Protein 4WJW (pdb70)

Sequence (755 aa):
VDVLLTVGKALLTTQDHHVIEFPTVLLPENVKAGSIIKMQSQNLEEEKKQRNHFKSIQAKILEKYGTHGYQFLNRDIFKSCPRIMERQFGECLHNRTHLIKDLISSGNVGLGPIEIVHMSYLNKHEKEEFGEYFYVTGIEVSGPAMPVEFLEVLKSSKRISKNISNNIILTYCCFNFFSNLDIRIRYDADDTFQTTAIDCNKETTDLTMTEKMWEETFASSVIRAIITNTNPELKPPGLVECPFYVGKDTISSCKKIIELLCRFLPRSLNCGWDSTKSMQATIVNNYLMYSLKSFIAITPSLVDFTIDYLKGLTKKDPIHDIYYKTAMITILDHIETKELDMITILNETLDPLLSLLNDLPPRDADSARLMNCMSDLLNIQTNFLLNRGDYELALGVSNTSTELALDSFESWYNLARCHIKKEEYEKALFAINSMPRRFLTSNYYKKPLNGTREHYDLTAMEFTNLSGTLRNWKEDELKRQIFGRIAMINEKKIGYTKEIWDDIAIKLGPICGPQSVNLINYVSPQEVKNIKNINLIARNTIGKQLGWFSGKIYGLLMEIVNKIGWNGLLNIRTEAFMMCEGWLDDLFLDLYQDLKLSKISLSNKDEKHSGLEWELLGLIMLRTWHWEDAVACLRTSIVARFDPVSCQQLLKIYLQPPKNIQEVTLLDTDTIISLLIKKISYDCRYYNYCQIFNLQLLEKLCNELGTHILRNKILLQPSIGDEIMVMIDAMLAWIADLDHTYYLNLNQDEESLLR

GO terms:
  GO:0005737 cytoplasm (C, IDA)
  GO:0034044 exomer complex (C, IDA)
  GO:0006355 regulation of DNA-templated transcription (P, IDA)
  GO:0006893 Golgi to plasma membrane transport (P, IGI)
  GO:0000747 conjugation with cellular fusion (P, IMP)
  GO:0043332 mating projection tip (C, HDA)
  GO:0005737 cytoplasm (C, HDA)
  GO:0005829 cytosol (C, HDA)
  GO:0030476 ascospore wall assembly (P, IMP)
  GO:0006032 chitin catabolic process (P, IMP)
  GO:0006893 Golgi to plasma membrane transport (P, IMP)
  GO:0000282 cellular bud site selection (P, IMP)
  GO:0031267 small GTPase binding (F, IPI)
  GO:0005515 protein binding (F, IPI)

Foldseek 3Di:
DWFKWFAQALWTAGPVGDIDRHDNPPDDPPADRRGIDIDDPDDPPCPVVVVVVVVVVVVVCCVPPNDD/DLVVVQLLLLQFAWKFWDPAAPPVVVLLLVLLQCCVVVPHCALGDFKKKKKWKAQAVPRDITIIMAGEAQQQLLDCVRVLVSVVSVLVPWDFDPRIDNWMKMKIWFAQLLVSWIKIWIATSVRDIDIWTDRSNVPVDIDDDDSVSSLSSRLSRLLCLQVCLVAQQQDFFLYFRDANQDDPFNVVSLVVNLLSLLVCLLVQQSNAFDCLQWPHDALCTGSSLVSNQLSCLLQVLCLVVSLVSLVVCCVVPVVSNLSSLSSNLSNCQPPPVCPVVNVVSLVVNQVVLVPVPDVDPPDDPVLLRSLLSSLVSLLSVLVVCVLVVNLVVSLVSLVVSCVSPVQTQSSLLSNLVSCVSVVNNLSSVVSVVSGDDHSPDDQQFAACQQVPDDFEADDPVSLVVVCRRVVVDDRVVQRLQGGRRMRLGGPSLFLDFCQQQVHVCSQQPDQGHQQNLACLVRHHVVLNVPDPPVVLVVLPGRVVPCGPSNLSVLVSLLSNCVPVNLVRSVVSVVVNVVCHDDPVVVSSVSSVSLVVLLPDDPDPVDDDHALRSLQSSLVSCVSNVVPLSNLVSLVVSPVVPHTLNSLVVNLVCQLPNDPPDPPDDSDDVLRNLLSLSSNSSSCVSSNNLNCSVSLSSVLVVCVVQNPVRSVVSNVVHPRDDDSSVVSVVVSVVSSVSSPPD/DVVVVVVVVVVVVD

Radius of gyration: 29.44 Å; Cα contacts (8 Å, |Δi|>4): 1123; chains: 3; bounding box: 90×81×77 Å

Organism: Saccharomyces cerevisiae (strain ATCC 204508 / S288c) (NCBI:txid559292)

Solvent-accessible surface area: 34398 Å² total; per-residue (Å²): 117,98,65,63,26,46,29,49,90,50,55,19,38,45,115,99,80,70,85,69,90,64,42,101,93,97,57,68,117,101,66,58,84,66,32,89,61,89,60,51,99,160,87,132,107,99,65,104,78,99,66,72,93,15,97,55,12,4,57,117,1,53,121,128,40,12,74,212,30,13,110,56,5,37,116,10,2,22,75,2,2,0,25,2,4,5,111,138,96,9,45,12,39,132,91,12,34,105,37,0,62,69,20,35,99,83,72,71,18,14,17,3,10,22,1,5,0,3,6,8,6,61,1,108,146,69,193,85,67,14,0,0,14,0,43,0,3,6,8,36,0,44,17,42,56,89,0,12,72,0,0,72,8,7,52,85,29,65,124,34,24,176,46,6,14,110,93,12,46,2,13,1,0,0,0,0,9,18,49,41,10,0,1,38,0,86,4,30,39,98,83,68,96,101,42,35,1,24,19,2,75,143,112,132,43,98,98,110,35,68,144,145,27,23,67,1,0,8,0,0,2,2,0,3,2,0,4,5,12,53,59,65,80,84,22,8,12,4,5,1,3,4,7,8,6,21,19,189,83,5,32,61,26,0,60,106,0,0,44,1,0,0,95,19,0,28,71,0,42,88,0,5,44,34,66,80,87,16,98,105,13,12,1,24,27,0,33,0,3,57,0,0,51,29,0,3,34,0,0,79,40,0,2,85,48,0,17,95,52,0,92,23,23,15,168,170,39,89,144,61,51,28,18,6,30,0,0,2,0,16,0,2,23,142,43,146,96,40,37,84,75,3,0,51,13,0,24,88,6,0,40,63,12,15,55,95,71,71,104,67,122,104,135,74,67,66,22,36,107,39,78,28,0,17,0,12,0,0,8,24,1,0,38,15,0,6,72,118,40,19,69,121,21,0,26,14,2,0,68,26,0,8,99,39,2,115,85,20,11,56,0,27,26,2,14,0,31,0,20,5,76,57,128,46,28,49,106,0,0,115,1,0,66,38,12,37,156,138,96,160,44,31,98,4,32,59,39,1,24,41,61,82,99,151,32,69,67,14,78,86,70,24,30,72,5,0,10,8,6,12,134,80,30,112,96,78,63,0,101,145,30,0,0,0,10,1,1,0,6,9,66,71,91,1,0,35,3,150,73,0,11,87,69,11,0,56,69,0,0,9,32,22,4,55,60,16,46,0,0,17,49,5,3,14,66,109,21,29,155,94,5,190,46,115,60,3,29,50,12,1,51,43,77,54,56,29,44,78,40,21,22,69,0,4,20,1,0,3,19,0,16,86,137,60,31,41,110,13,0,59,94,19,71,70,93,13,112,139,184,116,59,47,73,4,40,78,12,5,112,24,0,86,72,0,30,112,9,3,146,51,107,27,69,126,190,114,99,187,34,41,4,0,20,46,0,0,1,0,23,0,7,25,35,3,69,67,44,114,69,0,8,52,12,0,101,59,0,20,125,82,45,10,0,3,9,0,0,47,45,0,0,100,14,22,22,115,68,17,187,83,31,154,172,53,104,28,5,81,25,85,22,0,0,31,11,0,2,46,26,0,0,9,26,0,8,15,2,20,2,1,4,2,48,4,0,51,0,0,18,54,0,20,128,95,37,32,80,135,86,0,51,61,38,0,77,136,28,136,30,44,28,66,46,0,9,0,4,0,0,4,7,5,2,0,20,45,45,8,116,140,94,159,82,130,45,0,63,108,16,9,117,40,38,107,226

Nearest PDB structures (foldseek):
  4wjw-assembly1_B  TM=1.001E+00  e=8.064E-102  Saccharomyces cerevisiae S288C
  8bbe-assembly1_D  TM=2.425E-01  e=9.825E-04  Homo sapiens
  8ffw-assembly1_D  TM=5.787E-01  e=3.196E-01  Homo sapiens
  8dth-assembly1_A  TM=2.846E-01  e=8.828E-03  Arabidopsis thaliana
  7zub-assembly1_C  TM=1.715E-01  e=1.317E-01  Homo sapiens

Secondary structure (DSSP, 8-state):
-----EE---BEE-TT----B--TTTS-TT--TT-B--------STTHHHHHHHHHHHHHHHHHHT--/-HHHHHHHHHTT--EEEPSSTTHHHHHHHHHHHHHHTTS--TT-PPEEEEEEEEBSSS--EEEEEEEEE----SSSHHHHHHHHHHHHT-B--TTB-S--EEEEEEEETTTTEEEEEEE-TTS-EEEEEEESSSTT-EE---HHHHHHHHHHHHHHHHHHHT-GGGPPTT-EE--TT--SSHHHHHHHHHHHHHHTGGGGGGS---TTT-SS--SSSSHHHHHHHHHHTT-GGGHHHHHHHHHHHHHH-GGGHHHHHHHHHHHHTT-GGGHHHHHHHHHHHHTTGGGTSSS-SS--HHHHHHHHHHHHHHHHHHHHHHHTT-HHHHHHHHHHHHHH-TT-HHHHHHHHHHHHHTT-HHHHHHHHHS-----S--TTB---TTTTS--B---HHHHHHHHHHBTTS-HHHHHHTEEBTEE---SS-TT--HHIIIIITTSS----SGGGGSSTTTS-HHHHHT---HHHHHTT-SSS--HHHHHHHHHHHHHHHHHHHHHHHHHHHHHHHT---SHHHHHHHHHHHHHHHTT----SS-----HHHHHHHHHHHHHTT-HHHHHHHHHHHHHHS--HHHHHHHHHHHHS--TTSSS--SS-HHHHHHHHHHHHHHHHHTTB---HHHHHHHHHHHHHH-HHHHHHHHHH-TT--HHHHHHHHHHHHHHHHHS--/-HHHHHHHHHHHT-

Structure (mmCIF, N/CA/C/O backbone):
data_4WJW
#
_entry.id   4WJW
#
_cell.length_a   218.613
_cell.length_b   218.613
_cell.length_c   137.848
_cell.angle_alpha   90.00
_cell.angle_beta   90.00
_cell.angle_gamma   120.00
#
_symmetry.space_group_name_H-M   'P 63 2 2'
#
loop_
_entity.id
_entity.type
_entity.pdbx_description
1 polymer 'Chitin biosynthesis protein CHS5'
2 polymer 'Chitin biosynthesis protein CHS6'
3 polymer 'CHITIN SYNTHASE 3'
4 water water
#
loop_
_atom_site.group_PDB
_atom_site.id
_atom_site.type_symbol
_atom_site.label_atom_id
_atom_site.label_alt_id
_atom_site.label_comp_id
_atom_site.label_asym_id
_atom_site.label_entity_id
_atom_site.label_seq_id
_atom_site.pdbx_PDB_ins_code
_atom_site.Cartn_x
_atom_site.Cartn_y
_atom_site.Cartn_z
_atom_site.occupancy
_atom_site.B_iso_or_equiv
_atom_site.auth_seq_id
_atom_site.auth_comp_id
_atom_site.auth_asym_id
_atom_site.auth_atom_id
_atom_site.pdbx_PDB_model_num
ATOM 1 N N . VAL A 1 4 ? -115.999 103.963 29.286 1.00 128.95 4 VAL A N 1
ATOM 2 C CA . VAL A 1 4 ? -117.081 104.532 30.083 1.00 130.75 4 VAL A CA 1
ATOM 3 C C . VAL A 1 4 ? -116.542 105.210 31.339 1.00 140.62 4 VAL A C 1
ATOM 4 O O . VAL A 1 4 ? -115.372 105.588 31.399 1.00 149.01 4 VAL A O 1
ATOM 6 N N . ASP A 1 5 ? -117.403 105.362 32.340 1.00 138.96 5 ASP A N 1
ATOM 7 C CA . ASP A 1 5 ? -117.022 106.010 33.591 1.00 135.71 5 ASP A CA 1
ATOM 8 C C . ASP A 1 5 ? -117.927 105.570 34.736 1.00 134.72 5 ASP A C 1
ATOM 9 O O . ASP A 1 5 ? -118.847 106.290 35.124 1.00 141.85 5 ASP A O 1
ATOM 11 N N . VAL A 1 6 ? -117.660 104.386 35.278 1.00 128.20 6 VAL A N 1
ATOM 12 C CA . VAL A 1 6 ? -118.481 103.840 36.351 1.00 127.65 6 VAL A CA 1
ATOM 13 C C . VAL A 1 6 ? -117.801 103.968 37.710 1.00 137.50 6 VAL A C 1
ATOM 14 O O . VAL A 1 6 ? -116.800 104.670 37.858 1.00 148.87 6 VAL A O 1
ATOM 16 N N . LEU A 1 7 ? -118.367 103.285 38.698 1.00 130.17 7 LEU A N 1
ATOM 17 C CA . LEU A 1 7 ? -117.810 103.224 40.043 1.00 125.40 7 LEU A CA 1
ATOM 18 C C . LEU A 1 7 ? -118.415 102.026 40.762 1.00 128.54 7 LEU A C 1
ATOM 19 O O . LEU A 1 7 ? -119.518 102.108 41.304 1.00 132.65 7 LEU A O 1
ATOM 21 N N . LEU A 1 8 ? -117.693 100.911 40.757 1.00 126.52 8 LEU A N 1
ATOM 22 C CA . LEU A 1 8 ? -118.239 99.646 41.234 1.00 123.04 8 LEU A CA 1
ATOM 23 C C . LEU A 1 8 ? -117.767 99.290 42.641 1.00 130.56 8 LEU A C 1
ATOM 24 O O . LEU A 1 8 ? -116.637 98.838 42.832 1.00 136.91 8 LEU A O 1
ATOM 26 N N . THR A 1 9 ? -118.643 99.492 43.622 1.00 129.01 9 THR A N 1
ATOM 27 C CA . THR A 1 9 ? -118.358 99.107 44.999 1.00 121.91 9 THR A CA 1
ATOM 28 C C . THR A 1 9 ? -118.286 97.590 45.107 1.00 127.47 9 THR A C 1
ATOM 29 O O . THR A 1 9 ? -119.002 96.876 44.405 1.00 135.01 9 THR A O 1
ATOM 31 N N . VAL A 1 10 ? -117.424 97.098 45.988 1.00 124.15 10 VAL A N 1
ATOM 32 C CA . VAL A 1 10 ? -117.176 95.666 46.070 1.00 122.85 10 VAL A CA 1
ATOM 33 C C . VAL A 1 10 ? -117.800 95.025 47.303 1.00 135.24 10 VAL A C 1
ATOM 34 O O . VAL A 1 10 ? -118.142 95.699 48.273 1.00 137.79 10 VAL A O 1
ATOM 36 N N . GLY A 1 11 ? -117.970 93.711 47.229 1.00 142.50 11 GLY A N 1
ATOM 37 C CA . GLY A 1 11 ? -118.205 92.877 48.397 1.00 141.65 11 GLY A CA 1
ATOM 38 C C . GLY A 1 11 ? -117.106 91.826 48.378 1.00 152.15 11 GLY A C 1
ATOM 39 O O . GLY A 1 11 ? -116.455 91.562 49.390 1.00 154.59 11 GLY A O 1
ATOM 40 N N . LYS A 1 12 ? -116.911 91.248 47.194 1.00 153.51 12 LYS A N 1
ATOM 41 C CA . LYS A 1 12 ? -115.742 90.432 46.871 1.00 149.19 12 LYS A CA 1
ATOM 42 C C . LYS A 1 12 ? -115.493 89.296 47.858 1.00 147.77 12 LYS A C 1
ATOM 43 O O . LYS A 1 12 ? -114.569 88.502 47.676 1.00 144.41 12 LYS A O 1
ATOM 45 N N . ALA A 1 18 ? -115.607 88.501 44.245 1.00 130.73 18 ALA A N 1
ATOM 46 C CA . ALA A 1 18 ? -115.444 88.955 42.870 1.00 126.45 18 ALA A CA 1
ATOM 47 C C . ALA A 1 18 ? -116.566 89.907 42.461 1.00 134.23 18 ALA A C 1
ATOM 48 O O . ALA A 1 18 ? -116.430 90.664 41.500 1.00 133.47 18 ALA A O 1
ATOM 50 N N . LEU A 1 19 ? -117.669 89.869 43.204 1.00 135.59 19 LEU A N 1
ATOM 51 C CA . LEU A 1 19 ? -118.859 90.642 42.860 1.00 128.90 19 LEU A CA 1
ATOM 52 C C . LEU A 1 19 ? -118.692 92.136 43.126 1.00 133.85 19 LEU A C 1
ATOM 53 O O . LEU A 1 19 ? -118.375 92.550 44.242 1.00 129.97 19 LEU A O 1
ATOM 55 N N . LEU A 1 20 ? -118.913 92.938 42.089 1.00 132.95 20 LEU A N 1
ATOM 56 C CA . LEU A 1 20 ? -118.904 94.391 42.217 1.00 128.20 20 LEU A CA 1
ATOM 57 C C . LEU A 1 20 ? -120.336 94.917 42.196 1.00 120.43 20 LEU A C 1
ATOM 58 O O . LEU A 1 20 ? -121.263 94.186 41.850 1.00 126.27 20 LEU A O 1
ATOM 60 N N . THR A 1 21 ? -120.520 96.182 42.565 1.00 111.80 21 THR A N 1
ATOM 61 C CA . THR A 1 21 ? -121.860 96.757 42.634 1.00 107.96 21 THR A CA 1
ATOM 62 C C . THR A 1 21 ? -121.872 98.248 42.307 1.00 109.52 21 THR A C 1
ATOM 63 O O . THR A 1 21 ? -121.027 99.007 42.783 1.00 104.97 21 THR A O 1
ATOM 65 N N . THR A 1 22 ? -122.842 98.658 41.496 1.00 108.74 22 THR A N 1
ATOM 66 C CA . THR A 1 22 ? -123.010 100.063 41.139 1.00 105.01 22 THR A CA 1
ATOM 67 C C . THR A 1 22 ? -123.789 100.805 42.219 1.00 114.88 22 THR A C 1
ATOM 68 O O . THR A 1 22 ? -124.252 100.200 43.188 1.00 111.61 22 THR A O 1
ATOM 70 N N . GLN A 1 23 ? -123.927 102.117 42.052 1.00 119.92 23 GLN A N 1
ATOM 71 C CA . GLN A 1 23 ? -124.711 102.926 42.978 1.00 118.75 23 GLN A CA 1
ATOM 72 C C . GLN A 1 23 ? -126.181 102.527 42.905 1.00 129.74 23 GLN A C 1
ATOM 73 O O . GLN A 1 23 ? -126.872 102.469 43.923 1.00 124.72 23 GLN A O 1
ATOM 75 N N . ASP A 1 24 ? -126.646 102.244 41.691 1.00 131.41 24 ASP A N 1
ATOM 76 C CA . ASP A 1 24 ? -128.015 101.791 41.468 1.00 115.55 24 ASP A CA 1
ATOM 77 C C . ASP A 1 24 ? -128.117 100.275 41.629 1.00 118.97 24 ASP A C 1
ATOM 78 O O . ASP A 1 24 ? -129.116 99.666 41.243 1.00 116.85 24 ASP A O 1
ATOM 80 N N . HIS A 1 25 ? -127.060 99.683 42.179 1.00 120.00 25 HIS A N 1
ATOM 81 C CA . HIS A 1 25 ? -127.037 98.281 42.598 1.00 111.88 25 HIS A CA 1
ATOM 82 C C . HIS A 1 25 ? -127.154 97.268 41.456 1.00 107.06 25 HIS A C 1
ATOM 83 O O . HIS A 1 25 ? -127.763 96.211 41.620 1.00 103.61 25 HIS A O 1
ATOM 85 N N . HIS A 1 26 ? -126.567 97.584 40.305 1.00 113.02 26 HIS A N 1
ATOM 86 C CA . HIS A 1 26 ? -126.362 96.579 39.268 1.00 105.37 26 HIS A CA 1
ATOM 87 C C . HIS A 1 26 ? -125.055 95.854 39.575 1.00 111.02 26 HIS A C 1
ATOM 88 O O . HIS A 1 26 ? -124.050 96.492 39.883 1.00 119.15 26 HIS A O 1
ATOM 90 N N . VAL A 1 27 ? -125.067 94.526 39.504 1.00 108.86 27 VAL A N 1
ATOM 91 C CA . VAL A 1 27 ? -123.937 93.740 39.995 1.00 105.50 27 VAL A CA 1
ATOM 92 C C . VAL A 1 27 ? -123.152 93.026 38.895 1.00 117.47 27 VAL A C 1
ATOM 93 O O . VAL A 1 27 ? -123.604 92.020 38.347 1.00 122.68 27 VAL A O 1
ATOM 95 N N . ILE A 1 28 ? -121.968 93.549 38.587 1.00 121.45 28 ILE A N 1
ATOM 96 C CA . ILE A 1 28 ? -121.048 92.888 37.668 1.00 113.89 28 ILE A CA 1
ATOM 97 C C . ILE A 1 28 ? -120.038 92.060 38.456 1.00 119.08 28 ILE A C 1
ATOM 98 O O . ILE A 1 28 ? -119.508 92.516 39.468 1.00 126.14 28 ILE A O 1
ATOM 100 N N . GLU A 1 29 ? -119.780 90.840 37.994 1.00 120.38 29 GLU A N 1
ATOM 101 C CA . GLU A 1 29 ? -118.873 89.933 38.691 1.00 124.78 29 GLU A CA 1
ATOM 102 C C . GLU A 1 29 ? -117.553 89.786 37.940 1.00 139.14 29 GLU A C 1
ATOM 103 O O . GLU A 1 29 ? -117.497 89.150 36.888 1.00 143.25 29 GLU A O 1
ATOM 105 N N . PHE A 1 30 ? -116.490 90.369 38.488 1.00 142.02 30 PHE A N 1
ATOM 106 C CA . PHE A 1 30 ? -115.202 90.392 37.802 1.00 138.10 30 PHE A CA 1
ATOM 107 C C . PHE A 1 30 ? -114.073 89.791 38.632 1.00 136.53 30 PHE A C 1
ATOM 108 O O . PHE A 1 30 ? -113.999 90.004 39.842 1.00 132.28 30 PHE A O 1
ATOM 110 N N . PRO A 1 31 ? -113.211 89.031 37.958 1.00 134.68 31 PRO A N 1
ATOM 111 C CA . PRO A 1 31 ? -111.930 88.581 38.504 1.00 130.38 31 PRO A CA 1
ATOM 112 C C . PRO A 1 31 ? -112.034 87.872 39.856 1.00 141.85 31 PRO A C 1
ATOM 113 O O . PRO A 1 31 ? -111.974 88.512 40.908 1.00 144.49 31 PRO A O 1
ATOM 115 N N . THR A 1 32 ? -112.167 86.548 39.817 1.00 141.11 32 THR A N 1
ATOM 116 C CA . THR A 1 32 ? -112.281 85.735 41.026 1.00 127.49 32 THR A CA 1
ATOM 117 C C . THR A 1 32 ? -111.096 85.951 41.965 1.00 129.05 32 THR A C 1
ATOM 118 O O . THR A 1 32 ? -111.252 85.964 43.186 1.00 130.03 32 THR A O 1
ATOM 120 N N . VAL A 1 33 ? -109.915 86.118 41.381 1.00 131.69 33 VAL A N 1
ATOM 121 C CA . VAL A 1 33 ? -108.708 86.413 42.143 1.00 137.23 33 VAL A CA 1
ATOM 122 C C . VAL A 1 33 ? -107.720 87.181 41.273 1.00 147.65 33 VAL A C 1
ATOM 123 O O . VAL A 1 33 ? -106.592 87.456 41.685 1.00 153.49 33 VAL A O 1
ATOM 125 N N . LEU A 1 34 ? -108.154 87.518 40.062 1.00 143.82 34 LEU A N 1
ATOM 126 C CA . LEU A 1 34 ? -107.361 88.349 39.167 1.00 134.22 34 LEU A CA 1
ATOM 127 C C . LEU A 1 34 ? -107.453 89.804 39.610 1.00 145.56 34 LEU A C 1
ATOM 128 O O . LEU A 1 34 ? -106.661 90.647 39.187 1.00 153.07 34 LEU A O 1
ATOM 130 N N . LEU A 1 35 ? -108.432 90.089 40.466 1.00 143.75 35 LEU A N 1
ATOM 131 C CA . LEU A 1 35 ? -108.567 91.407 41.068 1.00 137.58 35 LEU A CA 1
ATOM 132 C C . LEU A 1 35 ? -107.411 91.623 42.034 1.00 145.71 35 LEU A C 1
ATOM 133 O O . LEU A 1 35 ? -106.939 90.678 42.667 1.00 151.25 35 LEU A O 1
ATOM 135 N N . PRO A 1 36 ? -106.959 92.867 42.145 1.00 144.79 36 PRO A N 1
ATOM 136 C CA . PRO A 1 36 ? -105.722 93.175 42.858 1.00 141.25 36 PRO A CA 1
ATOM 137 C C . PRO A 1 36 ? -105.792 92.905 44.358 1.00 140.49 36 PRO A C 1
ATOM 138 O O . PRO A 1 36 ? -106.866 92.693 44.923 1.00 132.88 36 PRO A O 1
ATOM 140 N N . GLU A 1 37 ? -104.622 92.911 44.991 1.00 144.82 37 GLU A N 1
ATOM 141 C CA . GLU A 1 37 ? -104.524 92.868 46.442 1.00 145.79 37 GLU A CA 1
ATOM 142 C C . GLU A 1 37 ? -104.568 94.294 46.980 1.00 153.37 37 GLU A C 1
ATOM 143 O O . GLU A 1 37 ? -104.367 94.534 48.171 1.00 147.88 37 GLU A O 1
ATOM 145 N N . ASN A 1 38 ? -104.825 95.235 46.075 1.00 160.69 38 ASN A N 1
ATOM 146 C CA . ASN A 1 38 ? -104.994 96.639 46.425 1.00 159.53 38 ASN A CA 1
ATOM 147 C C . ASN A 1 38 ? -106.468 97.021 46.338 1.00 161.63 38 ASN A C 1
ATOM 148 O O . ASN A 1 38 ? -106.813 98.185 46.132 1.00 165.26 38 ASN A O 1
ATOM 150 N N . VAL A 1 39 ? -107.330 96.019 46.480 1.00 153.55 39 VAL A N 1
ATOM 151 C CA . VAL A 1 39 ? -108.772 96.223 46.515 1.00 140.29 39 VAL A CA 1
ATOM 152 C C . VAL A 1 39 ? -109.353 95.427 47.677 1.00 137.57 39 VAL A C 1
ATOM 153 O O . VAL A 1 39 ? -108.864 94.343 47.994 1.00 142.20 39 VAL A O 1
ATOM 155 N N . LYS A 1 40 ? -110.391 95.959 48.311 1.00 129.92 40 LYS A N 1
ATOM 156 C CA . LYS A 1 40 ? -110.890 95.365 49.546 1.00 128.89 40 LYS A CA 1
ATOM 157 C C . LYS A 1 40 ? -112.378 95.037 49.505 1.00 130.69 40 LYS A C 1
ATOM 158 O O . LYS A 1 40 ? -113.107 95.489 48.621 1.00 124.55 40 LYS A O 1
ATOM 160 N N . ALA A 1 41 ? -112.815 94.234 50.471 1.00 133.61 41 ALA A N 1
ATOM 161 C CA . ALA A 1 41 ? -114.235 94.017 50.700 1.00 124.52 41 ALA A CA 1
ATOM 162 C C . ALA A 1 41 ? -114.848 95.344 51.121 1.00 123.42 41 ALA A C 1
ATOM 163 O O . ALA A 1 41 ? -114.388 95.967 52.079 1.00 121.92 41 ALA A O 1
ATOM 165 N N . GLY A 1 42 ? -115.876 95.768 50.391 1.00 122.81 42 GLY A N 1
ATOM 166 C CA . GLY A 1 42 ? -116.463 97.099 50.534 1.00 125.06 42 GLY A CA 1
ATOM 167 C C . GLY A 1 42 ? -115.431 98.187 50.250 1.00 121.56 42 GLY A C 1
ATOM 168 O O . GLY A 1 42 ? -115.274 99.131 51.024 1.00 120.46 42 GLY A O 1
ATOM 169 N N . SER A 1 43 ? -114.720 98.034 49.138 1.00 126.88 43 SER A N 1
ATOM 170 C CA . SER A 1 43 ? -113.895 99.102 48.592 1.00 131.14 43 SER A CA 1
ATOM 171 C C . SER A 1 43 ? -114.535 99.575 47.294 1.00 135.55 43 SER A C 1
ATOM 172 O O . SER A 1 43 ? -115.288 98.833 46.665 1.00 138.28 43 SER A O 1
ATOM 174 N N . ILE A 1 44 ? -114.250 100.809 46.896 1.00 137.59 44 ILE A N 1
ATOM 175 C CA . ILE A 1 44 ? -114.829 101.355 45.675 1.00 136.43 44 ILE A CA 1
ATOM 176 C C . ILE A 1 44 ? -113.770 101.480 44.588 1.00 140.95 44 ILE A C 1
ATOM 177 O O . ILE A 1 44 ? -112.666 101.938 44.850 1.00 146.09 44 ILE A O 1
ATOM 179 N N . ILE A 1 45 ? -114.101 101.056 43.373 1.00 133.17 45 ILE A N 1
ATOM 180 C CA . ILE A 1 45 ? -113.180 101.192 42.250 1.00 123.14 45 ILE A CA 1
ATOM 181 C C . ILE A 1 45 ? -113.630 102.324 41.333 1.00 137.97 45 ILE A C 1
ATOM 182 O O . ILE A 1 45 ? -114.568 103.054 41.652 1.00 140.15 45 ILE A O 1
ATOM 184 N N . LYS A 1 46 ? -112.957 102.468 40.197 1.00 145.27 46 LYS A N 1
ATOM 185 C CA . LYS A 1 46 ? -113.312 103.491 39.220 1.00 140.87 46 LYS A CA 1
ATOM 186 C C . LYS A 1 46 ? -113.022 103.001 37.806 1.00 138.04 46 LYS A C 1
ATOM 187 O O . LYS A 1 46 ? -112.080 103.461 37.160 1.00 144.19 46 LYS A O 1
ATOM 189 N N . MET A 1 47 ? -113.842 102.067 37.333 1.00 131.03 47 MET A N 1
ATOM 190 C CA . MET A 1 47 ? -113.634 101.440 36.032 1.00 127.77 47 MET A CA 1
ATOM 191 C C . MET A 1 47 ? -113.904 102.401 34.878 1.00 136.63 47 MET A C 1
ATOM 192 O O . MET A 1 47 ? -114.381 103.518 35.081 1.00 139.15 47 MET A O 1
ATOM 194 N N . GLN A 1 48 ? -113.593 101.954 33.664 1.00 136.45 48 GLN A N 1
ATOM 195 C CA . GLN A 1 48 ? -113.808 102.755 32.465 1.00 128.09 48 GLN A CA 1
ATOM 196 C C . GLN A 1 48 ? -113.916 101.869 31.227 1.00 119.49 48 GLN A C 1
ATOM 197 O O . GLN A 1 48 ? -115.010 101.616 30.724 1.00 111.23 48 GLN A O 1
ATOM 199 N N . SER A 1 50 ? -109.551 102.970 31.530 1.00 130.50 50 SER A N 1
ATOM 200 C CA . SER A 1 50 ? -109.645 101.688 30.840 1.00 135.20 50 SER A CA 1
ATOM 201 C C . SER A 1 50 ? -110.003 101.863 29.366 1.00 139.76 50 SER A C 1
ATOM 202 O O . SER A 1 50 ? -110.899 102.634 29.032 1.00 136.36 50 SER A O 1
ATOM 205 N N . GLN A 1 51 ? -109.287 101.140 28.504 1.00 146.51 51 GLN A N 1
ATOM 206 C CA . GLN A 1 51 ? -109.527 101.089 27.055 1.00 147.91 51 GLN A CA 1
ATOM 207 C C . GLN A 1 51 ? -109.876 102.427 26.396 1.00 150.99 51 GLN A C 1
ATOM 208 O O . GLN A 1 51 ? -111.002 102.634 25.927 1.00 151.81 51 GLN A O 1
ATOM 214 N N . ASN A 1 52 ? -108.890 103.321 26.360 1.00 152.31 52 ASN A N 1
ATOM 215 C CA . ASN A 1 52 ? -108.971 104.569 25.603 1.00 153.85 52 ASN A CA 1
ATOM 216 C C . ASN A 1 52 ? -108.621 104.260 24.156 1.00 148.44 52 ASN A C 1
ATOM 217 O O . ASN A 1 52 ? -107.490 103.943 23.833 1.00 148.91 52 ASN A O 1
ATOM 222 N N . LEU A 1 53 ? -109.608 104.336 23.278 1.00 146.82 53 LEU A N 1
ATOM 223 C CA . LEU A 1 53 ? -109.348 104.064 21.870 1.00 145.33 53 LEU A CA 1
ATOM 224 C C . LEU A 1 53 ? -109.396 105.362 21.067 1.00 139.98 53 LEU A C 1
ATOM 225 O O . LEU A 1 53 ? -109.771 105.376 19.895 1.00 129.54 53 LEU A O 1
ATOM 230 N N . GLU A 1 54 ? -109.017 106.450 21.729 1.00 145.75 54 GLU A N 1
ATOM 231 C CA . GLU A 1 54 ? -108.784 107.721 21.067 1.00 148.72 54 GLU A CA 1
ATOM 232 C C . GLU A 1 54 ? -107.291 107.872 20.768 1.00 149.21 54 GLU A C 1
ATOM 233 O O . GLU A 1 54 ? -106.944 108.406 19.721 1.00 153.95 54 GLU A O 1
ATOM 239 N N . GLU A 1 55 ? -106.417 107.393 21.657 1.00 146.68 55 GLU A N 1
ATOM 240 C CA . GLU A 1 55 ? -104.990 107.593 21.459 1.00 139.16 55 GLU A CA 1
ATOM 241 C C . GLU A 1 55 ? -104.375 106.572 20.500 1.00 131.56 55 GLU A C 1
ATOM 242 O O . GLU A 1 55 ? -103.186 106.206 20.602 1.00 137.79 55 GLU A O 1
ATOM 248 N N . GLU A 1 56 ? -105.206 106.069 19.597 1.00 123.25 56 GLU A N 1
ATOM 249 C CA . GLU A 1 56 ? -104.751 105.149 18.562 1.00 125.54 56 GLU A CA 1
ATOM 250 C C . GLU A 1 56 ? -104.343 105.897 17.302 1.00 128.69 56 GLU A C 1
ATOM 251 O O . GLU A 1 56 ? -103.602 105.362 16.478 1.00 130.61 56 GLU A O 1
ATOM 257 N N . LYS A 1 57 ? -104.799 107.145 17.188 1.00 124.15 57 LYS A N 1
ATOM 258 C CA . LYS A 1 57 ? -104.512 107.967 16.018 1.00 126.90 57 LYS A CA 1
ATOM 259 C C . LYS A 1 57 ? -103.276 108.852 16.272 1.00 133.86 57 LYS A C 1
ATOM 260 O O . LYS A 1 57 ? -102.714 109.384 15.320 1.00 144.02 57 LYS A O 1
ATOM 266 N N . LYS A 1 58 ? -102.820 108.994 17.524 1.00 130.40 58 LYS A N 1
ATOM 267 C CA . LYS A 1 58 ? -101.602 109.798 17.774 1.00 124.70 58 LYS A CA 1
ATOM 268 C C . LYS A 1 58 ? -100.449 109.076 17.101 1.00 114.07 58 LYS A C 1
ATOM 269 O O . LYS A 1 58 ? -99.635 109.659 16.382 1.00 127.80 58 LYS A O 1
ATOM 275 N N . GLN A 1 59 ? -100.413 107.773 17.331 1.00 105.14 59 GLN A N 1
ATOM 276 C CA . GLN A 1 59 ? -99.310 106.939 16.900 1.00 106.98 59 GLN A CA 1
ATOM 277 C C . GLN A 1 59 ? -99.469 106.576 15.435 1.00 95.11 59 GLN A C 1
ATOM 278 O O . GLN A 1 59 ? -98.494 106.276 14.763 1.00 100.16 59 GLN A O 1
ATOM 284 N N . ARG A 1 60 ? -100.701 106.629 14.936 1.00 94.01 60 ARG A N 1
ATOM 285 C CA . ARG A 1 60 ? -100.909 106.571 13.493 1.00 104.52 60 ARG A CA 1
ATOM 286 C C . ARG A 1 60 ? -100.313 107.823 12.848 1.00 110.80 60 ARG A C 1
ATOM 287 O O . ARG A 1 60 ? -99.643 107.729 11.818 1.00 114.44 60 ARG A O 1
ATOM 295 N N . ASN A 1 61 ? -100.550 108.984 13.461 1.00 102.80 61 ASN A N 1
ATOM 296 C CA . ASN A 1 61 ? -99.946 110.231 13.000 1.00 98.19 61 ASN A CA 1
ATOM 297 C C . ASN A 1 61 ? -98.437 110.174 13.141 1.00 89.53 61 ASN A C 1
ATOM 298 O O . ASN A 1 61 ? -97.696 110.631 12.269 1.00 91.75 61 ASN A O 1
ATOM 303 N N . HIS A 1 62 ? -97.990 109.649 14.275 1.00 86.14 62 HIS A N 1
ATOM 304 C CA . HIS A 1 62 ? -96.572 109.566 14.542 1.00 95.83 62 HIS A CA 1
ATOM 305 C C . HIS A 1 62 ? -95.943 108.624 13.530 1.00 97.91 62 HIS A C 1
ATOM 306 O O . HIS A 1 62 ? -94.853 108.878 13.023 1.00 95.81 62 HIS A O 1
ATOM 313 N N . PHE A 1 63 ? -96.660 107.549 13.224 1.00 98.88 63 PHE A N 1
ATOM 314 C CA . PHE A 1 63 ? -96.195 106.565 12.261 1.00 84.21 63 PHE A CA 1
ATOM 315 C C . PHE A 1 63 ? -96.099 107.167 10.864 1.00 83.56 63 PHE A C 1
ATOM 316 O O . PHE A 1 63 ? -95.081 107.020 10.193 1.00 87.42 63 PHE A O 1
ATOM 324 N N . LYS A 1 64 ? -97.160 107.843 10.429 1.00 81.70 64 LYS A N 1
ATOM 325 C CA . LYS A 1 64 ? -97.175 108.470 9.110 1.00 87.87 64 LYS A CA 1
ATOM 326 C C . LYS A 1 64 ? -96.129 109.576 8.997 1.00 95.33 64 LYS A C 1
ATOM 327 O O . LYS A 1 64 ? -95.539 109.775 7.934 1.00 101.19 64 LYS A O 1
ATOM 333 N N . SER A 1 65 ? -95.905 110.292 10.095 1.00 95.85 65 SER A N 1
ATOM 334 C CA . SER A 1 65 ? -94.938 111.385 10.112 1.00 93.11 65 SER A CA 1
ATOM 335 C C . SER A 1 65 ? -93.517 110.874 9.911 1.00 89.49 65 SER A C 1
ATOM 336 O O . SER A 1 65 ? -92.764 111.420 9.104 1.00 96.35 65 SER A O 1
ATOM 339 N N . ILE A 1 66 ? -93.158 109.828 10.649 1.00 74.30 66 ILE A N 1
ATOM 340 C CA . ILE A 1 66 ? -91.831 109.232 10.542 1.00 74.98 66 ILE A CA 1
ATOM 341 C C . ILE A 1 66 ? -91.607 108.649 9.147 1.00 76.10 66 ILE A C 1
ATOM 342 O O . ILE A 1 66 ? -90.524 108.782 8.579 1.00 74.25 66 ILE A O 1
ATOM 347 N N . GLN A 1 67 ? -92.638 108.017 8.595 1.00 73.73 67 GLN A N 1
ATOM 348 C CA . GLN A 1 67 ? -92.569 107.489 7.237 1.00 75.23 67 GLN A CA 1
ATOM 349 C C . GLN A 1 67 ? -92.389 108.613 6.223 1.00 68.97 67 GLN A C 1
ATOM 350 O O . GLN A 1 67 ? -91.715 108.445 5.207 1.00 75.20 67 GLN A O 1
ATOM 356 N N . ALA A 1 68 ? -92.991 109.762 6.509 1.00 77.28 68 ALA A N 1
ATOM 357 C CA . ALA A 1 68 ? -92.892 110.916 5.625 1.00 77.88 68 ALA A CA 1
ATOM 358 C C . ALA A 1 68 ? -91.491 111.522 5.662 1.00 78.60 68 ALA A C 1
ATOM 359 O O . ALA A 1 68 ? -90.981 111.993 4.645 1.00 82.60 68 ALA A O 1
ATOM 361 N N . LYS A 1 69 ? -90.871 111.504 6.837 1.00 78.54 69 LYS A N 1
ATOM 362 C CA . LYS A 1 69 ? -89.531 112.056 6.994 1.00 73.79 69 LYS A CA 1
ATOM 363 C C . LYS A 1 69 ? -88.502 111.190 6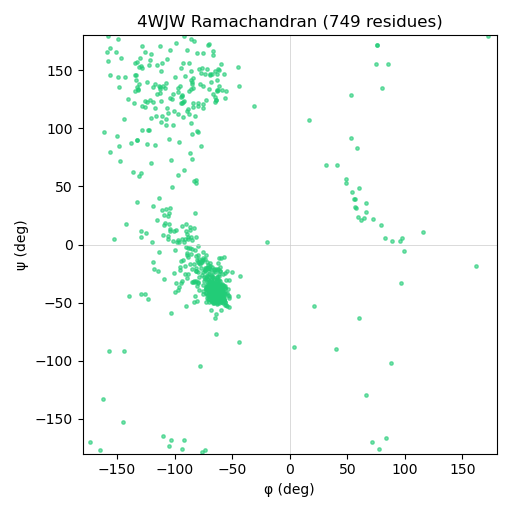.274 1.00 78.95 69 LYS A C 1
ATOM 364 O O . LYS A 1 69 ? -87.542 111.703 5.699 1.00 90.39 69 LYS A O 1
ATOM 370 N N . ILE A 1 70 ? -88.713 109.878 6.304 1.00 73.92 70 ILE A N 1
ATOM 371 C CA . ILE A 1 70 ? -87.820 108.940 5.631 1.00 67.07 70 ILE A CA 1
ATOM 372 C C . ILE A 1 70 ? -87.921 109.091 4.118 1.00 64.93 70 ILE A C 1
ATOM 373 O O . ILE A 1 70 ? -86.909 109.129 3.419 1.00 70.30 70 ILE A O 1
ATOM 378 N N . LEU A 1 71 ? -89.152 109.183 3.624 1.00 68.15 71 LEU A N 1
ATOM 379 C CA . LEU A 1 71 ? -89.400 109.352 2.197 1.00 70.95 71 LEU A CA 1
ATOM 380 C C . LEU A 1 71 ? -88.797 110.655 1.685 1.00 75.20 71 LEU A C 1
ATOM 381 O O . LEU A 1 71 ? -88.194 110.693 0.614 1.00 82.12 71 LEU A O 1
ATOM 386 N N . GLU A 1 72 ? -88.964 111.719 2.462 1.00 79.10 72 GLU A N 1
ATOM 387 C CA . GLU A 1 72 ? -88.430 113.029 2.107 1.00 90.59 72 GLU A CA 1
ATOM 388 C C . GLU A 1 72 ? -86.907 113.018 2.017 1.00 86.14 72 GLU A C 1
ATOM 389 O O . GLU A 1 72 ? -86.322 113.626 1.121 1.00 89.58 72 GLU A O 1
ATOM 395 N N . LYS A 1 73 ? -86.273 112.303 2.940 1.00 77.17 73 LYS A N 1
ATOM 396 C CA . LYS A 1 73 ? -84.826 112.367 3.104 1.00 71.55 73 LYS A CA 1
ATOM 397 C C . LYS A 1 73 ? -84.065 111.352 2.248 1.00 87.86 73 LYS A C 1
ATOM 398 O O . LYS A 1 73 ? -82.924 111.600 1.857 1.00 97.26 73 LYS A O 1
ATOM 404 N N . TYR A 1 74 ? -84.691 110.217 1.951 1.00 80.22 74 TYR A N 1
ATOM 405 C CA . TYR A 1 74 ? -83.998 109.145 1.240 1.00 70.06 74 TYR A CA 1
ATOM 406 C C . TYR A 1 74 ? -84.757 108.629 0.020 1.00 75.11 74 TYR A C 1
ATOM 407 O O . TYR A 1 74 ? -84.396 107.594 -0.540 1.00 74.41 74 TYR A O 1
ATOM 416 N N . GLY A 1 75 ? -85.799 109.342 -0.395 1.00 89.84 75 GLY A N 1
ATOM 417 C CA . GLY A 1 75 ? -86.646 108.862 -1.474 1.00 97.30 75 GLY A CA 1
ATOM 418 C C . GLY A 1 75 ? -86.851 109.806 -2.644 1.00 104.06 75 GLY A C 1
ATOM 419 O O . GLY A 1 75 ? -86.828 109.377 -3.798 1.00 106.27 75 GLY A O 1
ATOM 420 N N . THR A 1 76 ? -87.058 111.088 -2.355 1.00 121.24 76 THR A N 1
ATOM 421 C CA . THR A 1 76 ? -87.380 112.061 -3.397 1.00 137.07 76 THR A CA 1
ATOM 422 C C . THR A 1 76 ? -86.236 113.044 -3.654 1.00 138.37 76 THR A C 1
ATOM 423 O O . THR A 1 76 ? -85.097 112.805 -3.251 1.00 134.24 76 THR A O 1
ATOM 427 N N . HIS A 1 77 ? -86.546 114.143 -4.337 1.00 146.49 77 HIS A N 1
ATOM 428 C CA . HIS A 1 77 ? -85.543 115.143 -4.687 1.00 149.47 77 HIS A CA 1
ATOM 429 C C . HIS A 1 77 ? -85.821 116.482 -4.012 1.00 149.92 77 HIS A C 1
ATOM 430 O O . HIS A 1 77 ? -85.262 117.511 -4.398 1.00 149.48 77 HIS A O 1
ATOM 437 N N . GLY B 2 31 ? -70.341 72.417 -24.590 1.00 84.53 31 GLY B N 1
ATOM 438 C CA . GLY B 2 31 ? -69.843 73.309 -23.558 1.00 62.27 31 GLY B CA 1
ATOM 439 C C . GLY B 2 31 ? -70.430 73.000 -22.193 1.00 67.52 31 GLY B C 1
ATOM 440 O O . GLY B 2 31 ? -69.827 72.272 -21.404 1.00 73.06 31 GLY B O 1
ATOM 441 N N . TYR B 2 32 ? -71.608 73.548 -21.904 1.00 56.88 32 TYR B N 1
ATOM 442 C CA . TYR B 2 32 ? -72.261 73.277 -20.629 1.00 59.38 32 TYR B CA 1
ATOM 443 C C . TYR B 2 32 ? -72.780 71.843 -20.583 1.00 60.46 32 TYR B C 1
ATOM 444 O O . TYR B 2 32 ? -72.804 71.219 -19.522 1.00 70.63 32 TYR B O 1
ATOM 453 N N . GLN B 2 33 ? -73.192 71.322 -21.735 1.00 60.04 33 GLN B N 1
ATOM 454 C CA . GLN B 2 33 ? -73.664 69.943 -21.819 1.00 67.23 33 GLN B CA 1
ATOM 455 C C . GLN B 2 33 ? -72.517 68.960 -21.610 1.00 62.43 33 GLN B C 1
ATOM 456 O O . GLN B 2 33 ? -72.691 67.918 -20.978 1.00 57.75 33 GLN B O 1
ATOM 462 N N . PHE B 2 34 ? -71.348 69.296 -22.150 1.00 54.61 34 PHE B N 1
ATOM 463 C CA . PHE B 2 34 ? -70.138 68.517 -21.910 1.00 53.78 34 PHE B CA 1
ATOM 464 C C . PHE B 2 34 ? -69.857 68.456 -20.412 1.00 55.76 34 PHE B C 1
ATOM 465 O O . PHE B 2 34 ? -69.601 67.385 -19.860 1.00 60.90 34 PHE B O 1
ATOM 473 N N . LEU B 2 35 ? -69.914 69.615 -19.763 1.00 46.75 35 LEU B N 1
ATOM 474 C CA . LEU B 2 35 ? -69.677 69.711 -18.326 1.00 52.65 35 LEU B CA 1
ATOM 475 C C . LEU B 2 35 ? -70.703 68.913 -17.520 1.00 49.60 35 LEU B C 1
ATOM 476 O O . LEU B 2 35 ? -70.339 68.182 -16.598 1.00 54.55 35 LEU B O 1
ATOM 481 N N . ASN B 2 36 ? -71.980 69.047 -17.870 1.00 44.52 36 ASN B N 1
ATOM 482 C CA . ASN B 2 36 ? -73.043 68.342 -17.155 1.00 44.98 36 ASN B CA 1
ATOM 483 C C . ASN B 2 36 ? -72.901 66.827 -17.239 1.00 51.79 36 ASN B C 1
ATOM 484 O O . ASN B 2 36 ? -73.047 66.127 -16.235 1.00 47.18 36 ASN B O 1
ATOM 489 N N . ARG B 2 37 ? -72.615 66.323 -18.436 1.00 48.71 37 ARG B N 1
ATOM 490 C CA . ARG B 2 37 ? -72.442 64.888 -18.629 1.00 49.95 37 ARG B CA 1
ATOM 491 C C . ARG B 2 37 ? -71.236 64.376 -17.849 1.00 50.12 37 ARG B C 1
ATOM 492 O O . ARG B 2 37 ? -71.277 63.286 -17.281 1.00 55.81 37 ARG B O 1
ATOM 500 N N . ASP B 2 38 ? -70.171 65.170 -17.809 1.00 43.21 38 ASP B N 1
ATOM 501 C CA . ASP B 2 38 ? -68.988 64.810 -17.035 1.00 41.38 38 ASP B CA 1
ATOM 502 C C . ASP B 2 38 ? -69.302 64.743 -15.542 1.00 49.72 38 ASP B C 1
ATOM 503 O O . ASP B 2 38 ? -68.810 63.863 -14.834 1.00 50.36 38 ASP B O 1
ATOM 508 N N . ILE B 2 39 ? -70.125 65.672 -15.068 1.00 48.35 39 ILE B N 1
ATOM 509 C CA . ILE B 2 39 ? -70.560 65.659 -13.677 1.00 46.97 39 ILE B CA 1
ATOM 510 C C . ILE B 2 39 ? -71.417 64.420 -13.401 1.00 45.51 39 ILE B C 1
ATOM 511 O O . ILE B 2 39 ? -71.264 63.764 -12.369 1.00 39.56 39 ILE B O 1
ATOM 516 N N . PHE B 2 40 ? -72.299 64.088 -14.340 1.00 47.63 40 PHE B N 1
ATOM 517 C CA . PHE B 2 40 ? -73.169 62.919 -14.198 1.00 48.03 40 PHE B CA 1
ATOM 518 C C . PHE B 2 40 ? -72.375 61.612 -14.145 1.00 49.87 40 PHE B C 1
ATOM 519 O O . PHE B 2 40 ? -72.810 60.642 -13.526 1.00 53.87 40 PHE B O 1
ATOM 527 N N . LYS B 2 41 ? -71.216 61.588 -14.796 1.00 48.87 41 LYS B N 1
ATOM 528 C CA . LYS B 2 41 ? -70.386 60.385 -14.839 1.00 42.15 41 LYS B CA 1
ATOM 529 C C . LYS B 2 41 ? -69.420 60.300 -13.660 1.00 39.56 41 LYS B C 1
ATOM 530 O O . LYS B 2 41 ? -68.698 59.315 -13.515 1.00 45.54 41 LYS B O 1
ATOM 536 N N . SER B 2 42 ? -69.412 61.328 -12.817 1.00 33.96 42 SER B N 1
ATOM 537 C CA . SER B 2 42 ? -68.440 61.406 -11.732 1.00 39.45 42 SER B CA 1
ATOM 538 C C . SER B 2 42 ? -69.081 61.332 -10.349 1.00 35.24 42 SER B C 1
ATOM 539 O O . SER B 2 42 ? -68.487 61.756 -9.360 1.00 48.24 42 SER B O 1
ATOM 542 N N . CYS B 2 43 ? -70.293 60.796 -10.283 1.00 35.69 43 CYS B N 1
ATOM 543 C CA . CYS B 2 43 ? -71.012 60.687 -9.019 1.00 41.19 43 CYS B CA 1
ATOM 544 C C . CYS B 2 43 ? -70.478 59.535 -8.174 1.00 37.96 43 CYS B C 1
ATOM 545 O O . CYS B 2 43 ? -70.038 58.519 -8.711 1.00 51.37 43 CYS B O 1
ATOM 548 N N . PRO B 2 44 ? -70.517 59.691 -6.841 1.00 37.77 44 PRO B N 1
ATOM 549 C CA . PRO B 2 44 ? -70.076 58.644 -5.914 1.00 38.22 44 PRO B CA 1
ATOM 550 C C . PRO B 2 44 ? -71.066 57.482 -5.832 1.00 40.01 44 PRO B C 1
ATOM 551 O O . PRO B 2 44 ? -72.061 57.468 -6.556 1.00 38.32 44 PRO B O 1
ATOM 555 N N . ARG B 2 45 ? -70.784 56.514 -4.965 1.00 45.30 45 ARG B N 1
ATOM 556 C CA . ARG B 2 45 ? -71.681 55.381 -4.753 1.00 40.21 45 ARG B CA 1
ATOM 557 C C . ARG B 2 45 ? -71.732 55.009 -3.275 1.00 49.93 45 ARG B C 1
ATOM 558 O O . ARG B 2 45 ? -70.699 54.766 -2.651 1.00 46.02 45 ARG B O 1
ATOM 566 N N . ILE B 2 46 ? -72.937 54.980 -2.716 1.00 41.71 46 ILE B N 1
ATOM 567 C CA . ILE B 2 46 ? -73.144 54.461 -1.370 1.00 45.97 46 ILE B CA 1
ATOM 568 C C . ILE B 2 46 ? -73.706 53.048 -1.463 1.00 45.30 46 ILE B C 1
ATOM 569 O O . ILE B 2 46 ? -74.673 52.811 -2.182 1.00 44.18 46 ILE B O 1
ATOM 574 N N . MET B 2 47 ? -73.099 52.107 -0.748 1.00 42.13 47 MET B N 1
ATOM 575 C CA . MET B 2 47 ? -73.598 50.734 -0.743 1.00 46.33 47 MET B CA 1
ATOM 576 C C . MET B 2 47 ? -74.725 50.559 0.269 1.00 40.30 47 MET B C 1
ATOM 577 O O . MET B 2 47 ? -74.527 50.758 1.468 1.00 56.13 47 MET B O 1
ATOM 582 N N . GLU B 2 48 ? -75.908 50.199 -0.219 1.00 54.33 48 GLU B N 1
ATOM 583 C CA . GLU B 2 48 ? -77.007 49.820 0.664 1.00 44.51 48 GLU B CA 1
ATOM 584 C C . GLU B 2 48 ? -76.626 48.582 1.463 1.00 45.51 48 GLU B C 1
ATOM 585 O O . GLU B 2 48 ? -76.112 47.614 0.901 1.00 49.60 48 GLU B O 1
ATOM 591 N N . ARG B 2 49 ? -76.873 48.613 2.769 1.00 52.09 49 ARG B N 1
ATOM 592 C CA . ARG B 2 49 ? -76.646 47.440 3.604 1.00 63.97 49 ARG B CA 1
ATOM 593 C C . ARG B 2 49 ? -77.594 46.332 3.183 1.00 72.37 49 ARG B C 1
ATOM 594 O O . ARG B 2 49 ? -77.172 45.272 2.722 1.00 78.47 49 ARG B O 1
ATOM 602 N N . GLN B 2 50 ? -78.885 46.596 3.344 1.00 68.20 50 GLN B N 1
ATOM 603 C CA . GLN B 2 50 ? -79.920 45.669 2.919 1.00 57.03 50 GLN B CA 1
ATOM 604 C C . GLN B 2 50 ? -80.793 46.334 1.864 1.00 58.12 50 GLN B C 1
ATOM 605 O O . GLN B 2 50 ? -81.184 47.491 2.010 1.00 66.25 50 GLN B O 1
ATOM 611 N N . PHE B 2 51 ? -81.087 45.594 0.799 1.00 58.83 51 PHE B N 1
ATOM 612 C CA . PHE B 2 51 ? -81.679 46.167 -0.404 1.00 60.33 51 PHE B CA 1
ATOM 613 C C . PHE B 2 51 ? -82.990 46.910 -0.156 1.00 73.89 51 PHE B C 1
ATOM 614 O O . PHE B 2 51 ? -83.929 46.368 0.425 1.00 53.21 51 PHE B O 1
ATOM 622 N N . GLY B 2 52 ? -83.038 48.163 -0.599 1.00 85.94 52 GLY B N 1
ATOM 623 C CA . GLY B 2 52 ? -84.248 48.957 -0.516 1.00 94.85 52 GLY B CA 1
ATOM 624 C C . GLY B 2 52 ? -84.413 49.737 0.774 1.00 93.99 52 GLY B C 1
ATOM 625 O O . GLY B 2 52 ? -85.431 50.402 0.968 1.00 92.87 52 GLY B O 1
ATOM 626 N N . GLU B 2 53 ? -83.423 49.658 1.659 1.00 86.00 53 GLU B N 1
ATOM 627 C CA . GLU B 2 53 ? -83.465 50.400 2.917 1.00 75.66 53 GLU B CA 1
ATOM 628 C C . GLU B 2 53 ? -83.500 51.899 2.640 1.00 68.02 53 GLU B C 1
ATOM 629 O O . GLU B 2 53 ? -84.133 52.671 3.358 1.00 67.14 53 GLU B O 1
ATOM 635 N N . CYS B 2 54 ? -82.820 52.288 1.571 1.00 48.92 54 CYS B N 1
ATOM 636 C CA . CYS B 2 54 ? -82.701 53.671 1.151 1.00 46.68 54 CYS B CA 1
ATOM 637 C C . CYS B 2 54 ? -84.058 54.304 0.819 1.00 45.13 54 CYS B C 1
ATOM 638 O O . CYS B 2 54 ? -84.336 55.439 1.202 1.00 60.45 54 CYS B O 1
ATOM 641 N N . LEU B 2 55 ? -84.911 53.557 0.127 1.00 59.85 55 LEU B N 1
ATOM 642 C CA . LEU B 2 55 ? -86.231 54.055 -0.258 1.00 66.63 55 LEU B CA 1
ATOM 643 C C . LEU B 2 55 ? -87.229 53.965 0.896 1.00 68.14 55 LEU B C 1
ATOM 644 O O . LEU B 2 55 ? -88.116 54.810 1.027 1.00 59.15 55 LEU B O 1
ATOM 649 N N . HIS B 2 56 ? -87.080 52.942 1.731 1.00 54.75 56 HIS B N 1
ATOM 650 C CA . HIS B 2 56 ? -87.969 52.761 2.873 1.00 56.53 56 HIS B CA 1
ATOM 651 C C . HIS B 2 56 ? -87.689 53.788 3.970 1.00 54.63 56 HIS B C 1
ATOM 652 O O . HIS B 2 56 ? -88.615 54.291 4.605 1.00 59.25 56 HIS B O 1
ATOM 659 N N . ASN B 2 57 ? -86.414 54.099 4.188 1.00 46.63 57 ASN B N 1
ATOM 660 C CA . ASN B 2 57 ? -86.036 55.134 5.146 1.00 62.95 57 ASN B CA 1
ATOM 661 C C . ASN B 2 57 ? -86.502 56.515 4.694 1.00 54.93 57 ASN B C 1
ATOM 662 O O . ASN B 2 57 ? -86.911 57.341 5.510 1.00 56.70 57 ASN B O 1
ATOM 667 N N . ARG B 2 58 ? -86.434 56.756 3.390 1.00 44.06 58 ARG B N 1
ATOM 668 C CA . ARG B 2 58 ? -86.892 58.013 2.813 1.00 49.15 58 ARG B CA 1
ATOM 669 C C . ARG B 2 58 ? -88.389 58.194 3.027 1.00 53.86 58 ARG B C 1
ATOM 670 O O . ARG B 2 58 ? -88.842 59.257 3.454 1.00 56.57 58 ARG B O 1
ATOM 678 N N . THR B 2 59 ? -89.150 57.145 2.731 1.00 53.05 59 THR B N 1
ATOM 679 C CA . THR B 2 59 ? -90.600 57.173 2.883 1.00 54.10 59 THR B CA 1
ATOM 680 C C . THR B 2 59 ? -90.995 57.367 4.345 1.00 60.20 59 THR B C 1
ATOM 681 O O . THR B 2 59 ? -91.941 58.092 4.652 1.00 60.56 59 THR B O 1
ATOM 685 N N . HIS B 2 60 ? -90.256 56.724 5.244 1.00 54.53 60 HIS B N 1
ATOM 686 C CA . HIS B 2 60 ? -90.542 56.815 6.669 1.00 61.36 60 HIS B CA 1
ATOM 687 C C . HIS B 2 60 ? -90.186 58.199 7.204 1.00 60.52 60 HIS B C 1
ATOM 688 O O . HIS B 2 60 ? -90.887 58.742 8.059 1.00 58.76 60 HIS B O 1
ATOM 695 N N . LEU B 2 61 ? -89.094 58.761 6.696 1.00 57.57 61 LEU B N 1
ATOM 696 C CA . LEU B 2 61 ? -88.674 60.109 7.067 1.00 54.16 61 LEU B CA 1
ATOM 697 C C . LEU B 2 61 ? -89.742 61.123 6.681 1.00 60.46 61 LEU B C 1
ATOM 698 O O . LEU B 2 61 ? -90.067 62.027 7.451 1.00 65.80 61 LEU B O 1
ATOM 703 N N . ILE B 2 62 ? -90.290 60.958 5.482 1.00 53.02 62 ILE B N 1
ATOM 704 C CA . ILE B 2 62 ? -91.302 61.868 4.967 1.00 53.31 62 ILE B CA 1
ATOM 705 C C . ILE B 2 62 ? -92.571 61.812 5.814 1.00 58.61 62 ILE B C 1
ATOM 706 O O . ILE B 2 62 ? -93.173 62.848 6.108 1.00 52.09 62 ILE B O 1
ATOM 711 N N . LYS B 2 63 ? -92.964 60.606 6.222 1.00 57.49 63 LYS B N 1
ATOM 712 C CA . LYS B 2 63 ? -94.143 60.436 7.066 1.00 58.06 63 LYS B CA 1
ATOM 713 C C . LYS B 2 63 ? -93.974 61.142 8.406 1.00 57.27 63 LYS B C 1
ATOM 714 O O . LYS B 2 63 ? -94.895 61.799 8.889 1.00 64.24 63 LYS B O 1
ATOM 720 N N . ASP B 2 64 ? -92.792 61.008 8.998 1.00 60.65 64 ASP B N 1
ATOM 721 C CA . ASP B 2 64 ? -92.490 61.685 10.255 1.00 76.69 64 ASP B CA 1
ATOM 722 C C . ASP B 2 64 ? -92.532 63.201 10.090 1.00 76.73 64 ASP B C 1
ATOM 723 O O . ASP B 2 64 ? -93.055 63.908 10.951 1.00 75.04 64 ASP B O 1
ATOM 728 N N . LEU B 2 65 ? -91.984 63.694 8.982 1.00 57.74 65 LEU B N 1
ATOM 729 C CA . LEU B 2 65 ? -91.998 65.124 8.696 1.00 52.86 65 LEU B CA 1
ATOM 730 C C . LEU B 2 65 ? -93.426 65.654 8.585 1.00 59.78 65 LEU B C 1
ATOM 731 O O . LEU B 2 65 ? -93.746 66.716 9.120 1.00 65.47 65 LEU B O 1
ATOM 736 N N . ILE B 2 66 ? -94.283 64.906 7.897 1.00 55.37 66 ILE B N 1
ATOM 737 C CA . ILE B 2 66 ? -95.664 65.325 7.689 1.00 56.55 66 ILE B CA 1
ATOM 738 C C . ILE B 2 66 ? -96.460 65.289 8.991 1.00 70.10 66 ILE B C 1
ATOM 739 O O . ILE B 2 66 ? -97.228 66.205 9.281 1.00 79.15 66 ILE B O 1
ATOM 744 N N . SER B 2 67 ? -96.259 64.240 9.782 1.00 75.14 67 SER B N 1
ATOM 745 C CA . SER B 2 67 ? -96.991 64.085 11.036 1.00 83.04 67 SER B CA 1
ATOM 746 C C . SER B 2 67 ? -96.296 64.795 12.197 1.00 87.20 67 SER B C 1
ATOM 747 O O . SER B 2 67 ? -96.601 64.537 13.362 1.00 110.02 67 SER B O 1
ATOM 750 N N . SER B 2 68 ? -95.358 65.679 11.878 1.00 77.17 68 SER B N 1
ATOM 751 C CA . SER B 2 68 ? -94.737 66.526 12.889 1.00 77.12 68 SER B CA 1
ATOM 752 C C . SER B 2 68 ? -95.116 67.981 12.645 1.00 80.81 68 SER B C 1
ATOM 753 O O . SER B 2 68 ? -94.787 68.859 13.441 1.00 82.13 68 SER B O 1
ATOM 756 N N . GLY B 2 69 ? -95.800 68.230 11.533 1.00 83.13 69 GLY B N 1
ATOM 757 C CA . GLY B 2 69 ? -96.320 69.553 11.244 1.00 89.36 69 GLY B CA 1
ATOM 758 C C . GLY B 2 69 ? -95.448 70.395 10.336 1.00 95.19 69 GLY B C 1
ATOM 759 O O . GLY B 2 69 ? -95.959 71.195 9.555 1.00 111.63 69 GLY B O 1
ATOM 760 N N . ASN B 2 70 ? -94.132 70.230 10.431 1.00 73.42 70 ASN B N 1
ATOM 761 C CA . ASN B 2 70 ? -93.232 71.002 9.584 1.00 87.73 70 ASN B CA 1
ATOM 762 C C . ASN B 2 70 ? -92.315 70.126 8.733 1.00 78.46 70 ASN B C 1
ATOM 763 O O . ASN B 2 70 ? -91.282 69.637 9.193 1.00 64.43 70 ASN B O 1
ATOM 768 N N . VAL B 2 71 ? -92.712 69.949 7.478 1.00 72.57 71 VAL B N 1
ATOM 769 C CA . VAL B 2 71 ? -91.937 69.210 6.493 1.00 58.12 71 VAL B CA 1
ATOM 770 C C . VAL B 2 71 ? -90.706 70.007 6.065 1.00 61.54 71 VAL B C 1
ATOM 771 O O . VAL B 2 71 ? -89.635 69.446 5.811 1.00 57.57 71 VAL B O 1
ATOM 775 N N . GLY B 2 72 ? -90.864 71.324 5.997 1.00 56.80 72 GLY B N 1
ATOM 776 C CA . GLY B 2 72 ? -89.809 72.182 5.500 1.00 45.59 72 GLY B CA 1
ATOM 777 C C . GLY B 2 72 ? -89.564 71.912 4.030 1.00 53.28 72 GLY B C 1
ATOM 778 O O . GLY B 2 72 ? -90.503 71.878 3.232 1.00 57.51 72 GLY B O 1
ATOM 779 N N . LEU B 2 73 ? -88.303 71.705 3.670 1.00 52.72 73 LEU B N 1
ATOM 780 C CA . LEU B 2 73 ? -87.943 71.440 2.283 1.00 51.63 73 LEU B CA 1
ATOM 781 C C . LEU B 2 73 ? -87.992 69.949 1.968 1.00 50.23 73 LEU B C 1
ATOM 782 O O . LEU B 2 73 ? -87.882 69.545 0.809 1.00 48.65 73 LEU B O 1
ATOM 787 N N . GLY B 2 74 ? -88.164 69.133 3.003 1.00 45.19 74 GLY B N 1
ATOM 788 C CA . GLY B 2 74 ? -88.155 67.693 2.837 1.00 49.78 74 GLY B CA 1
ATOM 789 C C . GLY B 2 74 ? -86.754 67.193 2.542 1.00 40.42 74 GLY B C 1
ATOM 790 O O . GLY B 2 74 ? -85.790 67.944 2.644 1.00 54.09 74 GLY B O 1
ATOM 791 N N . PRO B 2 75 ? -86.633 65.915 2.167 1.00 50.95 75 PRO B N 1
ATOM 792 C CA . PRO B 2 75 ? -85.320 65.314 1.918 1.00 37.00 75 PRO B CA 1
ATOM 793 C C . PRO B 2 75 ? -84.696 65.726 0.584 1.00 42.51 75 PRO B C 1
ATOM 794 O O . PRO B 2 75 ? -85.402 66.045 -0.375 1.00 43.20 75 PRO B O 1
ATOM 798 N N . ILE B 2 76 ? -83.368 65.712 0.545 1.00 45.57 76 ILE B N 1
ATOM 799 C CA . ILE B 2 76 ? -82.601 65.914 -0.680 1.00 44.00 76 ILE B CA 1
ATOM 800 C C . ILE B 2 76 ? -82.924 64.805 -1.683 1.00 43.01 76 ILE B C 1
ATOM 801 O O . ILE B 2 76 ? -83.291 63.697 -1.287 1.00 40.38 76 ILE B O 1
ATOM 806 N N . GLU B 2 77 ? -82.815 65.108 -2.975 1.00 37.39 77 GLU B N 1
ATOM 807 C CA . GLU B 2 77 ? -83.029 64.105 -4.014 1.00 40.10 77 GLU B CA 1
ATOM 808 C C . GLU B 2 77 ? -82.026 62.959 -3.909 1.00 42.49 77 GLU B C 1
ATOM 809 O O . GLU B 2 77 ? -80.896 63.145 -3.454 1.00 41.86 77 GLU B O 1
ATOM 815 N N . ILE B 2 78 ? -82.449 61.772 -4.328 1.00 40.80 78 ILE B N 1
ATOM 816 C CA . ILE B 2 78 ? -81.547 60.634 -4.416 1.00 38.46 78 ILE B CA 1
ATOM 817 C C . ILE B 2 78 ? -81.671 59.963 -5.769 1.00 43.85 78 ILE B C 1
ATOM 818 O O . ILE B 2 78 ? -82.715 60.036 -6.420 1.00 37.85 78 ILE B O 1
ATOM 823 N N . VAL B 2 79 ? -80.589 59.324 -6.190 1.00 43.58 79 VAL B N 1
ATOM 824 C CA . VAL B 2 79 ? -80.623 58.406 -7.314 1.00 45.68 79 VAL B CA 1
ATOM 825 C C . VAL B 2 79 ? -80.373 57.010 -6.770 1.00 39.78 79 VAL B C 1
ATOM 826 O O . VAL B 2 79 ? -79.370 56.778 -6.099 1.00 46.34 79 VAL B O 1
ATOM 830 N N . HIS B 2 80 ? -81.290 56.088 -7.032 1.00 43.84 80 HIS B N 1
ATOM 831 C CA . HIS B 2 80 ? -81.123 54.715 -6.568 1.00 38.59 80 HIS B CA 1
ATOM 832 C C . HIS B 2 80 ? -80.858 53.781 -7.732 1.00 38.10 80 HIS B C 1
ATOM 833 O O . HIS B 2 80 ? -81.512 53.857 -8.773 1.00 46.73 80 HIS B O 1
ATOM 840 N N . MET B 2 81 ? -79.894 52.891 -7.543 1.00 45.92 81 MET B N 1
ATOM 841 C CA . MET B 2 81 ? -79.504 51.957 -8.585 1.00 45.08 81 MET B CA 1
ATOM 842 C C . MET B 2 81 ? -79.669 50.527 -8.084 1.00 48.58 81 MET B C 1
ATOM 843 O O . MET B 2 81 ? -79.122 50.158 -7.044 1.00 50.16 81 MET B O 1
ATOM 848 N N . SER B 2 82 ? -80.443 49.733 -8.817 1.00 48.20 82 SER B N 1
ATOM 849 C CA . SER B 2 82 ? -80.731 48.360 -8.421 1.00 50.95 82 SER B CA 1
ATOM 850 C C . SER B 2 82 ? -79.985 47.361 -9.295 1.00 57.66 82 SER B C 1
ATOM 851 O O . SER B 2 82 ? -80.209 47.289 -10.503 1.00 49.92 82 SER B O 1
ATOM 854 N N . TYR B 2 83 ? -79.103 46.589 -8.673 1.00 55.96 83 TYR B N 1
ATOM 855 C CA . TYR B 2 83 ? -78.270 45.640 -9.398 1.00 46.19 83 TYR B CA 1
ATOM 856 C C . TYR B 2 83 ? -78.579 44.202 -9.016 1.00 56.72 83 TYR B C 1
ATOM 857 O O . TYR B 2 83 ? -79.054 43.930 -7.913 1.00 57.20 83 TYR B O 1
ATOM 866 N N . LEU B 2 84 ? -78.288 43.283 -9.929 1.00 51.60 84 LEU B N 1
ATOM 867 C CA . LEU B 2 84 ? -78.392 41.862 -9.632 1.00 59.23 84 LEU B CA 1
ATOM 868 C C . LEU B 2 84 ? -77.030 41.190 -9.740 1.00 59.87 84 LEU B C 1
ATOM 869 O O . LEU B 2 84 ? -76.408 41.186 -10.803 1.00 58.89 84 LEU B O 1
ATOM 874 N N . ASN B 2 85 ? -76.557 40.648 -8.624 1.00 58.99 85 ASN B N 1
ATOM 875 C CA . ASN B 2 85 ? -75.432 39.729 -8.650 1.00 65.22 85 ASN B CA 1
ATOM 876 C C . ASN B 2 85 ? -75.980 38.404 -9.170 1.00 67.64 85 ASN B C 1
ATOM 877 O O . ASN B 2 85 ? -77.073 37.998 -8.770 1.00 74.07 85 ASN B O 1
ATOM 882 N N . LYS B 2 86 ? -75.259 37.749 -10.080 1.00 61.57 86 LYS B N 1
ATOM 883 C CA . LYS B 2 86 ? -75.802 36.564 -10.755 1.00 60.06 86 LYS B CA 1
ATOM 884 C C . LYS B 2 86 ? -75.323 35.225 -10.190 1.00 62.19 86 LYS B C 1
ATOM 885 O O . LYS B 2 86 ? -76.129 34.306 -10.078 1.00 76.43 86 LYS B O 1
ATOM 891 N N . HIS B 2 87 ? -74.036 35.113 -9.844 1.00 79.00 87 HIS B N 1
ATOM 892 C CA . HIS B 2 87 ? -73.512 33.939 -9.119 1.00 80.88 87 HIS B CA 1
ATOM 893 C C . HIS B 2 87 ? -74.507 33.614 -8.012 1.00 92.37 87 HIS B C 1
ATOM 894 O O . HIS B 2 87 ? -75.353 32.718 -8.105 1.00 113.56 87 HIS B O 1
ATOM 901 N N . GLU B 2 88 ? -74.302 34.358 -6.916 1.00 98.30 88 GLU B N 1
ATOM 902 C CA . GLU B 2 88 ? -75.285 34.557 -5.859 1.00 91.74 88 GLU B CA 1
ATOM 903 C C . GLU B 2 88 ? -76.509 35.142 -6.534 1.00 88.81 88 GLU B C 1
ATOM 904 O O . GLU B 2 88 ? -76.393 35.896 -7.492 1.00 107.46 88 GLU B O 1
ATOM 910 N N . LYS B 2 89 ? -77.690 34.817 -6.044 1.00 64.17 89 LYS B N 1
ATOM 911 C CA . LYS B 2 89 ? -78.884 35.386 -6.650 1.00 80.64 89 LYS B CA 1
ATOM 912 C C . LYS B 2 89 ? -79.399 36.523 -5.774 1.00 77.18 89 LYS B C 1
ATOM 913 O O . LYS B 2 89 ? -80.585 36.612 -5.448 1.00 91.44 89 LYS B O 1
ATOM 919 N N . GLU B 2 90 ? -78.460 37.400 -5.425 1.00 75.91 90 GLU B N 1
ATOM 920 C CA . GLU B 2 90 ? -78.684 38.554 -4.563 1.00 85.31 90 GLU B CA 1
ATOM 921 C C . GLU B 2 90 ? -78.970 39.827 -5.352 1.00 72.19 90 GLU B C 1
ATOM 922 O O . GLU B 2 90 ? -78.195 40.207 -6.231 1.00 57.47 90 GLU B O 1
ATOM 928 N N . GLU B 2 91 ? -80.069 40.497 -5.033 1.00 73.80 91 GLU B N 1
ATOM 929 C CA . GLU B 2 91 ? -80.242 41.860 -5.503 1.00 54.57 91 GLU B CA 1
ATOM 930 C C . GLU B 2 91 ? -79.512 42.772 -4.526 1.00 49.23 91 GLU B C 1
ATOM 931 O O . GLU B 2 91 ? -79.487 42.505 -3.323 1.00 59.79 91 GLU B O 1
ATOM 937 N N . PHE B 2 92 ? -78.893 43.831 -5.035 1.00 47.08 92 PHE B N 1
ATOM 938 C CA . PHE B 2 92 ? -78.263 44.812 -4.159 1.00 51.32 92 PHE B CA 1
ATOM 939 C C . PHE B 2 92 ? -78.374 46.203 -4.758 1.00 49.38 92 PHE B C 1
ATOM 940 O O . PHE B 2 92 ? -78.602 46.357 -5.959 1.00 51.56 92 PHE B O 1
ATOM 948 N N . GLY B 2 93 ? -78.216 47.215 -3.912 1.00 52.05 93 GLY B N 1
ATOM 949 C CA . GLY B 2 93 ? -78.434 48.581 -4.338 1.00 40.33 93 GLY B CA 1
ATOM 950 C C . GLY B 2 93 ? -77.305 49.544 -4.040 1.00 49.32 93 GLY B C 1
ATOM 951 O O . GLY B 2 93 ? -76.542 49.373 -3.087 1.00 43.04 93 GLY B O 1
ATOM 952 N N . GLU B 2 94 ? -77.203 50.567 -4.880 1.00 47.91 94 GLU B N 1
ATOM 953 C CA . GLU B 2 94 ? -76.305 51.684 -4.639 1.00 43.37 94 GLU B CA 1
ATOM 954 C C . GLU B 2 94 ? -77.093 52.982 -4.781 1.00 43.50 94 GLU B C 1
ATOM 955 O O . GLU B 2 94 ? -78.098 53.028 -5.493 1.00 41.37 94 GLU B O 1
ATOM 961 N N . TYR B 2 95 ? -76.655 54.036 -4.103 1.00 36.52 95 TYR B N 1
ATOM 962 C CA . TYR B 2 95 ? -77.335 55.317 -4.232 1.00 44.55 95 TYR B CA 1
ATOM 963 C C . TYR B 2 95 ? -76.429 56.487 -3.891 1.00 45.88 95 TYR B C 1
ATOM 964 O O . TYR B 2 95 ? -75.330 56.308 -3.371 1.00 50.01 95 TYR B O 1
ATOM 973 N N . PHE B 2 96 ? -76.900 57.689 -4.204 1.00 39.69 96 PHE B N 1
ATOM 974 C CA . PHE B 2 96 ? -76.216 58.908 -3.804 1.00 38.07 96 PHE B CA 1
ATOM 975 C C . PHE B 2 96 ? -77.181 60.089 -3.801 1.00 46.52 96 PHE B C 1
ATOM 976 O O . PHE B 2 96 ? -78.222 60.057 -4.454 1.00 42.24 96 PHE B O 1
ATOM 984 N N . TYR B 2 97 ? -76.831 61.127 -3.051 1.00 46.45 97 TYR B N 1
ATOM 985 C CA . TYR B 2 97 ? -77.669 62.313 -2.945 1.00 30.75 97 TYR B CA 1
ATOM 986 C C . TYR B 2 97 ? -77.280 63.339 -4.001 1.00 34.94 97 TYR B C 1
ATOM 987 O O . TYR B 2 97 ? -76.103 63.479 -4.341 1.00 42.71 97 TYR B O 1
ATOM 996 N N . VAL B 2 98 ? -78.268 64.058 -4.521 1.00 38.48 98 VAL B N 1
ATOM 997 C CA . VAL B 2 98 ? -78.010 65.017 -5.587 1.00 41.90 98 VAL B CA 1
ATOM 998 C C . VAL B 2 98 ? -78.978 66.201 -5.523 1.00 47.86 98 VAL B C 1
ATOM 999 O O . VAL B 2 98 ? -80.135 66.047 -5.141 1.00 57.52 98 VAL B O 1
ATOM 1003 N N . THR B 2 99 ? -78.484 67.390 -5.857 1.00 38.55 99 THR B N 1
ATOM 1004 C CA . THR B 2 99 ? -79.336 68.565 -6.016 1.00 35.45 99 THR B CA 1
ATOM 1005 C C . THR B 2 99 ? -79.029 69.235 -7.342 1.00 37.90 99 THR B C 1
ATOM 1006 O O . THR B 2 99 ? -77.966 69.013 -7.923 1.00 41.93 99 THR B O 1
ATOM 1010 N N . GLY B 2 100 ? -79.956 70.056 -7.823 1.00 32.29 100 GLY B N 1
ATOM 1011 C CA . GLY B 2 100 ? -79.673 70.904 -8.964 1.00 36.54 100 GLY B CA 1
ATOM 1012 C C . GLY B 2 100 ? -80.174 70.392 -10.295 1.00 33.21 100 GLY B C 1
ATOM 1013 O O . GLY B 2 100 ? -80.064 71.084 -11.303 1.00 51.55 100 GLY B O 1
ATOM 1014 N N . ILE B 2 101 ? -80.709 69.177 -10.315 1.00 36.58 101 ILE B N 1
ATOM 1015 C CA . ILE B 2 101 ? -81.412 68.710 -11.501 1.00 40.68 101 ILE B CA 1
ATOM 1016 C C . ILE B 2 101 ? -82.767 69.403 -11.554 1.00 42.25 101 ILE B C 1
ATOM 1017 O O . ILE B 2 101 ? -83.563 69.295 -10.621 1.00 61.67 101 ILE B O 1
ATOM 1022 N N . GLU B 2 102 ? -83.026 70.131 -12.634 1.00 58.80 102 GLU B N 1
ATOM 1023 C CA . GLU B 2 102 ? -84.295 70.833 -12.765 1.00 66.72 102 GLU B CA 1
ATOM 1024 C C . GLU B 2 102 ? -85.392 69.876 -13.201 1.00 57.60 102 GLU B C 1
ATOM 1025 O O . GLU B 2 102 ? -85.315 69.262 -14.264 1.00 63.68 102 GLU B O 1
ATOM 1031 N N . VAL B 2 103 ? -86.412 69.746 -12.363 1.00 59.67 103 VAL B N 1
ATOM 1032 C CA . VAL B 2 103 ? -87.528 68.870 -12.667 1.00 68.19 103 VAL B CA 1
ATOM 1033 C C . VAL B 2 103 ? -88.676 69.679 -13.263 1.00 64.58 103 VAL B C 1
ATOM 1034 O O . VAL B 2 103 ? -89.772 69.724 -12.701 1.00 54.64 103 VAL B O 1
ATOM 1038 N N . SER B 2 104 ? -88.402 70.338 -14.387 1.00 58.40 104 SER B N 1
ATOM 1039 C CA . SER B 2 104 ? -89.431 71.044 -15.145 1.00 57.13 104 SER B CA 1
ATOM 1040 C C . SER B 2 104 ? -90.518 70.035 -15.490 1.00 64.32 104 SER B C 1
ATOM 1041 O O . SER B 2 104 ? -91.702 70.241 -15.238 1.00 86.35 104 SER B O 1
ATOM 1044 N N . GLY B 2 105 ? -90.070 68.935 -16.078 1.00 68.79 105 GLY B N 1
ATOM 1045 C CA . GLY B 2 105 ? -90.866 67.742 -16.280 1.00 52.97 105 GLY B CA 1
ATOM 1046 C C . GLY B 2 105 ? -89.905 66.581 -16.111 1.00 69.46 105 GLY B C 1
ATOM 1047 O O . GLY B 2 105 ? -88.902 66.710 -15.409 1.00 67.77 105 GLY B O 1
ATOM 1048 N N . PRO B 2 106 ? -90.187 65.449 -16.769 1.00 61.55 106 PRO B N 1
ATOM 1049 C CA . PRO B 2 106 ? -89.332 64.265 -16.627 1.00 63.57 106 PRO B CA 1
ATOM 1050 C C . PRO B 2 106 ? -88.057 64.280 -17.482 1.00 71.45 106 PRO B C 1
ATOM 1051 O O . PRO B 2 106 ? -87.164 63.471 -17.231 1.00 69.06 106 PRO B O 1
ATOM 1055 N N . ALA B 2 107 ? -87.970 65.184 -18.454 1.00 69.82 107 ALA B N 1
ATOM 1056 C CA . ALA B 2 107 ? -86.902 65.153 -19.457 1.00 62.17 107 ALA B CA 1
ATOM 1057 C C . ALA B 2 107 ? -85.487 65.147 -18.876 1.00 59.74 107 ALA B C 1
ATOM 1058 O O . ALA B 2 107 ? -84.669 64.297 -19.231 1.00 73.82 107 ALA B O 1
ATOM 1060 N N . MET B 2 108 ? -85.195 66.091 -17.989 1.00 54.20 108 MET B N 1
ATOM 1061 C CA . MET B 2 108 ? -83.836 66.233 -17.463 1.00 55.28 108 MET B CA 1
ATOM 1062 C C . MET B 2 108 ? -83.418 65.126 -16.482 1.00 51.12 108 MET B C 1
ATOM 1063 O O . MET B 2 108 ? -82.282 64.654 -16.550 1.00 63.91 108 MET B O 1
ATOM 1068 N N . PRO B 2 109 ? -84.312 64.712 -15.561 1.00 57.84 109 PRO B N 1
ATOM 1069 C CA . PRO B 2 109 ? -83.917 63.537 -14.775 1.00 51.72 109 PRO B CA 1
ATOM 1070 C C . PRO B 2 109 ? -83.692 62.297 -15.645 1.00 50.26 109 PRO B C 1
ATOM 1071 O O . PRO B 2 109 ? -82.757 61.537 -15.390 1.00 52.17 109 PRO B O 1
ATOM 1075 N N . VAL B 2 110 ? -84.531 62.103 -16.659 1.00 42.85 110 VAL B N 1
ATOM 1076 C CA . VAL B 2 110 ? -84.384 60.959 -17.555 1.00 45.73 110 VAL B CA 1
ATOM 1077 C C . VAL B 2 110 ? -83.053 61.020 -18.307 1.00 50.23 110 VAL B C 1
ATOM 1078 O O . VAL B 2 110 ? -82.371 60.004 -18.456 1.00 57.39 110 VAL B O 1
ATOM 1082 N N . GLU B 2 111 ? -82.675 62.212 -18.760 1.00 53.36 111 GLU B N 1
ATOM 1083 C CA . GLU B 2 111 ? -81.388 62.391 -19.428 1.00 54.99 111 GLU B CA 1
ATOM 1084 C C . GLU B 2 111 ? -80.250 62.004 -18.496 1.00 47.56 111 GLU B C 1
ATOM 1085 O O . GLU B 2 111 ? -79.295 61.344 -18.905 1.00 58.42 111 GLU B O 1
ATOM 1091 N N . PHE B 2 112 ? -80.369 62.413 -17.237 1.00 42.40 112 PHE B N 1
ATOM 1092 C CA . PHE B 2 112 ? -79.403 62.059 -16.201 1.00 42.55 112 PHE B CA 1
ATOM 1093 C C . PHE B 2 112 ? -79.302 60.537 -16.064 1.00 48.99 112 PHE B C 1
ATOM 1094 O O . PHE B 2 112 ? -78.206 59.976 -16.088 1.00 52.52 112 PHE B O 1
ATOM 1102 N N . LEU B 2 113 ? -80.446 59.873 -15.932 1.00 43.28 113 LEU B N 1
ATOM 1103 C CA . LEU B 2 113 ? -80.465 58.424 -15.768 1.00 54.17 113 LEU B CA 1
ATOM 1104 C C . LEU B 2 113 ? -79.930 57.712 -17.011 1.00 54.75 113 LEU B C 1
ATOM 1105 O O . LEU B 2 113 ? -79.226 56.706 -16.900 1.00 47.05 113 LEU B O 1
ATOM 1110 N N . GLU B 2 114 ? -80.255 58.244 -18.187 1.00 45.36 114 GLU B N 1
ATOM 1111 C CA . GLU B 2 114 ? -79.778 57.673 -19.444 1.00 43.65 114 GLU B CA 1
ATOM 1112 C C . GLU B 2 114 ? -78.254 57.715 -19.534 1.00 50.16 114 GLU B C 1
ATOM 1113 O O . GLU B 2 114 ? -77.627 56.773 -20.023 1.00 55.62 114 GLU B O 1
ATOM 1119 N N . VAL B 2 115 ? -77.661 58.807 -19.058 1.00 42.23 115 VAL B N 1
ATOM 1120 C CA . VAL B 2 115 ? -76.209 58.935 -19.043 1.00 49.42 115 VAL B CA 1
ATOM 1121 C C . VAL B 2 115 ? -75.611 57.906 -18.096 1.00 50.95 115 VAL B C 1
ATOM 1122 O O . VAL B 2 115 ? -74.623 57.244 -18.419 1.00 59.37 115 VAL B O 1
ATOM 1126 N N . LEU B 2 116 ? -76.229 57.770 -16.929 1.00 49.08 116 LEU B N 1
ATOM 1127 C CA . LEU B 2 116 ? -75.771 56.821 -15.925 1.00 50.70 116 LEU B CA 1
ATOM 1128 C C . LEU B 2 116 ? -75.727 55.397 -16.473 1.00 57.91 116 LEU B C 1
ATOM 1129 O O . LEU B 2 116 ? -74.759 54.673 -16.251 1.00 67.06 116 LEU B O 1
ATOM 1134 N N . LYS B 2 117 ? -76.767 55.001 -17.202 1.00 49.31 117 LYS B N 1
ATOM 1135 C CA . LYS B 2 117 ? -76.856 53.624 -17.675 1.00 59.85 117 LYS B CA 1
ATOM 1136 C C . LYS B 2 117 ? -76.003 53.381 -18.924 1.00 60.36 117 LYS B C 1
ATOM 1137 O O . LYS B 2 117 ? -75.421 52.306 -19.074 1.00 66.12 117 LYS B O 1
ATOM 1143 N N . SER B 2 118 ? -75.916 54.369 -19.812 1.00 54.38 118 SER B N 1
ATOM 1144 C CA . SER B 2 118 ? -75.176 54.185 -21.056 1.00 61.52 118 SER B CA 1
ATOM 1145 C C . SER B 2 118 ? -73.667 54.196 -20.811 1.00 64.85 118 SER B C 1
ATOM 1146 O O . SER B 2 118 ? -72.894 53.669 -21.612 1.00 82.14 118 SER B O 1
ATOM 1149 N N . SER B 2 119 ? -73.256 54.786 -19.693 1.00 53.14 119 SER B N 1
ATOM 1150 C CA . SER B 2 119 ? -71.840 54.907 -19.368 1.00 59.35 119 SER B CA 1
ATOM 1151 C C . SER B 2 119 ? -71.408 53.918 -18.288 1.00 59.97 119 SER B C 1
ATOM 1152 O O . SER B 2 119 ? -70.323 54.043 -17.722 1.00 74.67 119 SER B O 1
ATOM 1155 N N . LYS B 2 120 ? -72.255 52.934 -18.005 1.00 63.52 120 LYS B N 1
ATOM 1156 C CA . LYS B 2 120 ? -71.943 51.942 -16.983 1.00 54.17 120 LYS B CA 1
ATOM 1157 C C . LYS B 2 120 ? -70.806 51.030 -17.435 1.00 62.56 120 LYS B C 1
ATOM 1158 O O . LYS B 2 120 ? -70.674 50.724 -18.621 1.00 59.32 120 LYS B O 1
ATOM 1164 N N . ARG B 2 121 ? -69.982 50.608 -16.482 1.00 57.94 121 ARG B N 1
ATOM 1165 C CA . ARG B 2 121 ? -68.930 49.636 -16.747 1.00 64.70 121 ARG B CA 1
ATOM 1166 C C . ARG B 2 121 ? -69.033 48.508 -15.727 1.00 63.43 121 ARG B C 1
ATOM 1167 O O . ARG B 2 121 ? -68.572 48.644 -14.594 1.00 66.18 121 ARG B O 1
ATOM 1175 N N . ILE B 2 122 ? -69.650 47.399 -16.121 1.00 56.54 122 ILE B N 1
ATOM 1176 C CA . ILE B 2 122 ? -69.902 46.315 -15.179 1.00 66.36 122 ILE B CA 1
ATOM 1177 C C . ILE B 2 122 ? -69.262 44.999 -15.606 1.00 71.53 122 ILE B C 1
ATOM 1178 O O . ILE B 2 122 ? -68.961 44.787 -16.780 1.00 65.49 122 ILE B O 1
ATOM 1183 N N . SER B 2 123 ? -69.060 44.117 -14.635 1.00 59.17 123 SER B N 1
ATOM 1184 C CA . SER B 2 123 ? -68.444 42.826 -14.890 1.00 61.83 123 SER B CA 1
ATOM 1185 C C . SER B 2 123 ? -69.482 41.803 -15.337 1.00 71.03 123 SER B C 1
ATOM 1186 O O . SER B 2 123 ? -70.678 42.090 -15.382 1.00 72.51 123 SER B O 1
ATOM 1189 N N . LYS B 2 124 ? -69.009 40.605 -15.658 1.00 73.77 124 LYS B N 1
ATOM 1190 C CA . LYS B 2 124 ? -69.860 39.551 -16.196 1.00 82.77 124 LYS B CA 1
ATOM 1191 C C . LYS B 2 124 ? -70.877 39.048 -15.176 1.00 78.51 124 LYS B C 1
ATOM 1192 O O . LYS B 2 124 ? -71.956 38.590 -15.541 1.00 74.25 124 LYS B O 1
ATOM 1198 N N . ASN B 2 125 ? -70.532 39.145 -13.896 1.00 66.79 125 ASN B N 1
ATOM 1199 C CA . ASN B 2 125 ? -71.382 38.629 -12.827 1.00 66.82 125 ASN B CA 1
ATOM 1200 C C . ASN B 2 125 ? -72.563 39.546 -12.516 1.00 81.34 125 ASN B C 1
ATOM 1201 O O . ASN B 2 125 ? -73.529 39.133 -11.876 1.00 76.56 125 ASN B O 1
ATOM 1206 N N . ILE B 2 126 ? -72.481 40.792 -12.968 1.00 62.58 126 ILE B N 1
ATOM 1207 C CA . ILE B 2 126 ? -73.568 41.742 -12.778 1.00 63.31 126 ILE B CA 1
ATOM 1208 C C . ILE B 2 126 ? -74.491 41.733 -13.990 1.00 69.47 126 ILE B C 1
ATOM 1209 O O . ILE B 2 126 ? -74.035 41.850 -15.127 1.00 73.50 126 ILE B O 1
ATOM 1214 N N . SER B 2 127 ? -75.789 41.586 -13.742 1.00 70.30 127 SER B N 1
ATOM 1215 C CA . SER B 2 127 ? -76.780 41.581 -14.811 1.00 71.61 127 SER B CA 1
ATOM 1216 C C . SER B 2 127 ? -76.845 42.929 -15.519 1.00 75.34 127 SER B C 1
ATOM 1217 O O . SER B 2 127 ? -76.592 43.973 -14.913 1.00 62.25 127 SER B O 1
ATOM 1220 N N . ASN B 2 128 ? -77.181 42.902 -16.804 1.00 61.76 128 ASN B N 1
ATOM 1221 C CA . ASN B 2 128 ? -77.352 44.132 -17.568 1.00 73.47 128 ASN B CA 1
ATOM 1222 C C . ASN B 2 128 ? -78.706 44.766 -17.271 1.00 72.37 128 ASN B C 1
ATOM 1223 O O . ASN B 2 128 ? -78.955 45.920 -17.621 1.00 68.12 128 ASN B O 1
ATOM 1228 N N . ASN B 2 129 ? -79.576 44.003 -16.619 1.00 71.37 129 ASN B N 1
ATOM 1229 C CA . ASN B 2 129 ? -80.872 44.514 -16.195 1.00 77.13 129 ASN B CA 1
ATOM 1230 C C . ASN B 2 129 ? -80.748 45.340 -14.918 1.00 72.66 129 ASN B C 1
ATOM 1231 O O . ASN B 2 129 ? -80.722 44.800 -13.812 1.00 72.57 129 ASN B O 1
ATOM 1236 N N . ILE B 2 130 ? -80.666 46.655 -15.084 1.00 57.60 130 ILE B N 1
ATOM 1237 C CA . ILE B 2 130 ? -80.541 47.567 -13.959 1.00 52.46 130 ILE B CA 1
ATOM 1238 C C . ILE B 2 130 ? -81.755 48.487 -13.893 1.00 58.97 130 ILE B C 1
ATOM 1239 O O . ILE B 2 130 ? -82.238 48.968 -14.918 1.00 60.14 130 ILE B O 1
ATOM 1244 N N . ILE B 2 131 ? -82.258 48.716 -12.685 1.00 51.68 131 ILE B N 1
ATOM 1245 C CA . ILE B 2 131 ? -83.332 49.673 -12.485 1.00 53.01 131 ILE B CA 1
ATOM 1246 C C . ILE B 2 131 ? -82.763 50.943 -11.867 1.00 51.57 131 ILE B C 1
ATOM 1247 O O . ILE B 2 131 ? -82.078 50.890 -10.846 1.00 50.45 131 ILE B O 1
ATOM 1252 N N . LEU B 2 132 ? -83.031 52.079 -12.503 1.00 46.67 132 LEU B N 1
ATOM 1253 C CA . LEU B 2 132 ? -82.584 53.366 -11.989 1.00 43.70 132 LEU B CA 1
ATOM 1254 C C . LEU B 2 132 ? -83.785 54.193 -11.551 1.00 49.48 132 LEU B C 1
ATOM 1255 O O . LEU B 2 132 ? -84.797 54.253 -12.252 1.00 49.83 132 LEU B O 1
ATOM 1260 N N . THR B 2 133 ? -83.677 54.826 -10.388 1.00 41.65 133 THR B N 1
ATOM 1261 C CA . THR B 2 133 ? -84.777 55.624 -9.866 1.00 50.15 133 THR B CA 1
ATOM 1262 C C . THR B 2 133 ? -84.288 56.986 -9.397 1.00 40.28 133 THR B C 1
ATOM 1263 O O . THR B 2 133 ? -83.281 57.086 -8.700 1.00 50.15 133 THR B O 1
ATOM 1267 N N . TYR B 2 134 ? -85.003 58.031 -9.801 1.00 45.54 134 TYR B N 1
ATOM 1268 C CA . TYR B 2 134 ? -84.727 59.388 -9.340 1.00 36.67 134 TYR B CA 1
ATOM 1269 C C . TYR B 2 134 ? -85.888 59.857 -8.467 1.00 47.16 134 TYR B C 1
ATOM 1270 O O . TYR B 2 134 ? -87.053 59.737 -8.854 1.00 46.30 134 TYR B O 1
ATOM 1279 N N . CYS B 2 135 ? -85.573 60.377 -7.285 1.00 37.86 135 CYS B N 1
ATOM 1280 C CA . CYS B 2 135 ? -86.604 60.811 -6.346 1.00 47.44 135 CYS B CA 1
ATOM 1281 C C . CYS B 2 135 ? -86.492 62.296 -6.045 1.00 52.12 135 CYS B C 1
ATOM 1282 O O . CYS B 2 135 ? -85.453 62.761 -5.588 1.00 43.86 135 CYS B O 1
ATOM 1285 N N . CYS B 2 136 ? -87.567 63.034 -6.298 1.00 48.25 136 CYS B N 1
ATOM 1286 C CA . CYS B 2 136 ? -87.607 64.456 -5.979 1.00 42.45 136 CYS B CA 1
ATOM 1287 C C . CYS B 2 136 ? -88.847 64.781 -5.159 1.00 51.37 136 CYS B C 1
ATOM 1288 O O . CYS B 2 136 ? -89.972 64.570 -5.614 1.00 58.32 136 CYS B O 1
ATOM 1291 N N . PHE B 2 137 ? -88.647 65.293 -3.948 1.00 44.18 137 PHE B N 1
ATOM 1292 C CA . PHE B 2 137 ? -89.779 65.586 -3.076 1.00 44.55 137 PHE B CA 1
ATOM 1293 C C . PHE B 2 137 ? -90.392 66.956 -3.364 1.00 48.40 137 PHE B C 1
ATOM 1294 O O . PHE B 2 137 ? -89.688 67.952 -3.529 1.00 50.92 137 PHE B O 1
ATOM 1302 N N . ASN B 2 138 ? -91.718 66.977 -3.420 1.00 51.65 138 ASN B N 1
ATOM 1303 C CA . ASN B 2 138 ? -92.494 68.186 -3.653 1.00 51.22 138 ASN B CA 1
ATOM 1304 C C . ASN B 2 138 ? -93.182 68.618 -2.362 1.00 50.48 138 ASN B C 1
ATOM 1305 O O . ASN B 2 138 ? -94.197 68.040 -1.974 1.00 53.54 138 ASN B O 1
ATOM 1310 N N . PHE B 2 139 ? -92.633 69.636 -1.703 1.00 46.32 139 PHE B N 1
ATOM 1311 C CA . PHE B 2 139 ? -93.133 70.033 -0.389 1.00 56.42 139 PHE B CA 1
ATOM 1312 C C . PHE B 2 139 ? -94.326 70.984 -0.458 1.00 54.52 139 PHE B C 1
ATOM 1313 O O . PHE B 2 139 ? -94.799 71.467 0.571 1.00 68.78 139 PHE B O 1
ATOM 1321 N N . PHE B 2 140 ? -94.807 71.257 -1.666 1.00 48.72 140 PHE B N 1
ATOM 1322 C CA . PHE B 2 140 ? -96.030 72.035 -1.826 1.00 59.39 140 PHE B CA 1
ATOM 1323 C C . PHE B 2 140 ? -97.254 71.134 -1.694 1.00 61.38 140 PHE B C 1
ATOM 1324 O O . PHE B 2 140 ? -98.295 71.562 -1.199 1.00 67.54 140 PHE B O 1
ATOM 1332 N N . SER B 2 141 ? -97.120 69.883 -2.125 1.00 62.11 141 SER B N 1
ATOM 1333 C CA . SER B 2 141 ? -98.219 68.925 -2.045 1.00 62.01 141 SER B CA 1
ATOM 1334 C C . SER B 2 141 ? -97.871 67.715 -1.182 1.00 57.50 141 SER B C 1
ATOM 1335 O O . SER B 2 141 ? -98.680 66.799 -1.044 1.00 61.29 141 SER B O 1
ATOM 1338 N N . ASN B 2 142 ? -96.670 67.723 -0.608 1.00 60.26 142 ASN B N 1
ATOM 1339 C CA . ASN B 2 142 ? -96.158 66.592 0.167 1.00 63.90 142 ASN B CA 1
ATOM 1340 C C . ASN B 2 142 ? -96.209 65.290 -0.623 1.00 57.57 142 ASN B C 1
ATOM 1341 O O . ASN B 2 142 ? -96.630 64.250 -0.115 1.00 67.74 142 ASN B O 1
ATOM 1346 N N . LEU B 2 143 ? -95.782 65.369 -1.877 1.00 56.20 143 LEU B N 1
ATOM 1347 C CA . LEU B 2 143 ? -95.684 64.206 -2.745 1.00 54.60 143 LEU B CA 1
ATOM 1348 C C . LEU B 2 143 ? -94.223 63.917 -3.057 1.00 50.57 143 LEU B C 1
ATOM 1349 O O . LEU B 2 143 ? -93.459 64.831 -3.367 1.00 50.00 143 LEU B O 1
ATOM 1354 N N . ASP B 2 144 ? -93.826 62.653 -2.962 1.00 54.13 144 ASP B N 1
ATOM 1355 C CA . ASP B 2 144 ? -92.486 62.274 -3.388 1.00 52.17 144 ASP B CA 1
ATOM 1356 C C . ASP B 2 144 ? -92.567 61.736 -4.808 1.00 56.44 144 ASP B C 1
ATOM 1357 O O . ASP B 2 144 ? -93.157 60.685 -5.051 1.00 70.59 144 ASP B O 1
ATOM 1362 N N . ILE B 2 145 ? -91.982 62.472 -5.745 1.00 54.02 145 ILE B N 1
ATOM 1363 C CA . ILE B 2 145 ? -92.106 62.151 -7.160 1.00 55.69 145 ILE B CA 1
ATOM 1364 C C . ILE B 2 145 ? -90.947 61.260 -7.591 1.00 57.82 145 ILE B C 1
ATOM 1365 O O . ILE B 2 145 ? -89.778 61.619 -7.432 1.00 51.58 145 ILE B O 1
ATOM 1370 N N . ARG B 2 146 ? -91.275 60.090 -8.129 1.00 51.28 146 ARG B N 1
ATOM 1371 C CA . ARG B 2 146 ? -90.255 59.098 -8.444 1.00 45.00 146 ARG B CA 1
ATOM 1372 C C . ARG B 2 146 ? -90.277 58.675 -9.906 1.00 48.55 146 ARG B C 1
ATOM 1373 O O . ARG B 2 146 ? -91.291 58.202 -10.421 1.00 59.23 146 ARG B O 1
ATOM 1381 N N . ILE B 2 147 ? -89.140 58.860 -10.568 1.00 46.69 147 ILE B N 1
ATOM 1382 C CA . ILE B 2 147 ? -88.995 58.508 -11.972 1.00 53.61 147 ILE B CA 1
ATOM 1383 C C . ILE B 2 147 ? -88.152 57.246 -12.109 1.00 52.02 147 ILE B C 1
ATOM 1384 O O . ILE B 2 147 ? -86.959 57.244 -11.806 1.00 47.96 147 ILE B O 1
ATOM 1389 N N . ARG B 2 148 ? -88.795 56.177 -12.564 1.00 46.12 148 ARG B N 1
ATOM 1390 C CA . ARG B 2 148 ? -88.178 54.862 -12.677 1.00 46.28 148 ARG B CA 1
ATOM 1391 C C . ARG B 2 148 ? -87.687 54.628 -14.100 1.00 57.22 148 ARG B C 1
ATOM 1392 O O . ARG B 2 148 ? -88.429 54.839 -15.057 1.00 53.35 148 ARG B O 1
ATOM 1400 N N . TYR B 2 149 ? -86.443 54.186 -14.241 1.00 57.91 149 TYR B N 1
ATOM 1401 C CA . TYR B 2 149 ? -85.870 53.973 -15.565 1.00 56.03 149 TYR B CA 1
ATOM 1402 C C . TYR B 2 149 ? -85.324 52.554 -15.714 1.00 55.19 149 TYR B C 1
ATOM 1403 O O . TYR B 2 149 ? -84.403 52.155 -14.999 1.00 63.02 149 TYR B O 1
ATOM 1412 N N . ASP B 2 150 ? -85.891 51.800 -16.652 1.00 61.02 150 ASP B N 1
ATOM 1413 C CA . ASP B 2 150 ? -85.565 50.381 -16.803 1.00 67.81 150 ASP B CA 1
ATOM 1414 C C . ASP B 2 150 ? -84.555 50.109 -17.915 1.00 74.60 150 ASP B C 1
ATOM 1415 O O . ASP B 2 150 ? -84.194 51.004 -18.679 1.00 80.90 150 ASP B O 1
ATOM 1420 N N . ALA B 2 151 ? -84.116 48.856 -18.005 1.00 92.96 151 ALA B N 1
ATOM 1421 C CA . ALA B 2 151 ? -83.078 48.464 -18.953 1.00 106.67 151 ALA B CA 1
ATOM 1422 C C . ALA B 2 151 ? -83.585 48.421 -20.394 1.00 116.78 151 ALA B C 1
ATOM 1423 O O . ALA B 2 151 ? -82.791 48.331 -21.331 1.00 125.68 151 ALA B O 1
ATOM 1425 N N . ASP B 2 152 ? -84.901 48.481 -20.570 1.00 108.11 152 ASP B N 1
ATOM 1426 C CA . ASP B 2 152 ? -85.483 48.525 -21.907 1.00 104.41 152 ASP B CA 1
ATOM 1427 C C . ASP B 2 152 ? -85.710 49.972 -22.337 1.00 106.29 152 ASP B C 1
ATOM 1428 O O . ASP B 2 152 ? -86.455 50.243 -23.281 1.00 117.02 152 ASP B O 1
ATOM 1433 N N . ASP B 2 153 ? -85.062 50.887 -21.618 1.00 93.57 153 ASP B N 1
ATOM 1434 C CA . ASP B 2 153 ? -85.086 52.321 -21.907 1.00 93.14 153 ASP B CA 1
ATOM 1435 C C . ASP B 2 153 ? -86.479 52.939 -21.808 1.00 85.73 153 ASP B C 1
ATOM 1436 O O . ASP B 2 153 ? -86.733 54.003 -22.373 1.00 87.47 153 ASP B O 1
ATOM 1441 N N . THR B 2 154 ? -87.377 52.276 -21.086 1.00 82.06 154 THR B N 1
ATOM 1442 C CA . THR B 2 154 ? -88.679 52.860 -20.787 1.00 70.71 154 THR B CA 1
ATOM 1443 C C . THR B 2 154 ? -88.623 53.539 -19.429 1.00 71.10 154 THR B C 1
ATOM 1444 O O . THR B 2 154 ? -87.845 53.143 -18.561 1.00 71.43 154 THR B O 1
ATOM 1448 N N . PHE B 2 155 ? -89.441 54.567 -19.243 1.00 61.70 155 PHE B N 1
ATOM 1449 C CA . PHE B 2 155 ? -89.528 55.208 -17.942 1.00 51.09 155 PHE B CA 1
ATOM 1450 C C . PHE B 2 155 ? -90.980 55.439 -17.552 1.00 64.24 155 PHE B C 1
ATOM 1451 O O . PHE B 2 155 ? -91.866 55.496 -18.405 1.00 65.58 155 PHE B O 1
ATOM 1459 N N . GLN B 2 156 ? -91.220 55.543 -16.252 1.00 62.42 156 GLN B N 1
ATOM 1460 C CA . GLN B 2 156 ? -92.535 55.894 -15.747 1.00 61.67 156 GLN B CA 1
ATOM 1461 C C . GLN B 2 156 ? -92.381 56.788 -14.527 1.00 64.20 156 GLN B C 1
ATOM 1462 O O . GLN B 2 156 ? -91.447 56.629 -13.741 1.00 61.95 156 GLN B O 1
ATOM 1468 N N . THR B 2 157 ? -93.293 57.741 -14.385 1.00 61.09 157 THR B N 1
ATOM 1469 C CA . THR B 2 157 ? -93.260 58.659 -13.260 1.00 50.09 157 THR B CA 1
ATOM 1470 C C . THR B 2 157 ? -94.379 58.320 -12.284 1.00 51.46 157 THR B C 1
ATOM 1471 O O . THR B 2 157 ? -95.493 58.002 -12.693 1.00 60.11 157 THR B O 1
ATOM 1475 N N . THR B 2 158 ? -94.074 58.375 -10.993 1.00 60.30 158 THR B N 1
ATOM 1476 C CA . THR B 2 158 ? -95.064 58.073 -9.969 1.00 56.71 158 THR B CA 1
ATOM 1477 C C . THR B 2 158 ? -95.034 59.107 -8.850 1.00 56.39 158 THR B C 1
ATOM 1478 O O . THR B 2 158 ? -93.971 59.458 -8.341 1.00 55.67 158 THR B O 1
ATOM 1482 N N . ALA B 2 159 ? -96.211 59.599 -8.479 1.00 60.01 159 ALA B N 1
ATOM 1483 C CA . ALA B 2 159 ? -96.340 60.531 -7.368 1.00 54.75 159 ALA B CA 1
ATOM 1484 C C . ALA B 2 159 ? -96.808 59.799 -6.117 1.00 58.23 159 ALA B C 1
ATOM 1485 O O . ALA B 2 159 ? -97.921 59.282 -6.074 1.00 69.44 159 ALA B O 1
ATOM 1487 N N . ILE B 2 160 ? -95.953 59.759 -5.101 1.00 64.96 160 ILE B N 1
ATOM 1488 C CA . ILE B 2 160 ? -96.267 59.043 -3.870 1.00 63.05 160 ILE B CA 1
ATOM 1489 C C . ILE B 2 160 ? -96.686 59.984 -2.744 1.00 69.48 160 ILE B C 1
ATOM 1490 O O . ILE B 2 160 ? -95.966 60.926 -2.404 1.00 60.01 160 ILE B O 1
ATOM 1495 N N . ASP B 2 161 ? -97.864 59.728 -2.184 1.00 78.90 161 ASP B N 1
ATOM 1496 C CA . ASP B 2 161 ? -98.281 60.354 -0.936 1.00 78.20 161 ASP B CA 1
ATOM 1497 C C . ASP B 2 161 ? -97.914 59.414 0.204 1.00 86.52 161 ASP B C 1
ATOM 1498 O O . ASP B 2 161 ? -98.352 58.265 0.231 1.00 98.89 161 ASP B O 1
ATOM 1503 N N . CYS B 2 162 ? -97.110 59.898 1.143 1.00 91.25 162 CYS B N 1
ATOM 1504 C CA . CYS B 2 162 ? -96.592 59.034 2.198 1.00 100.13 162 CYS B CA 1
ATOM 1505 C C . CYS B 2 162 ? -97.521 58.956 3.408 1.00 116.03 162 CYS B C 1
ATOM 1506 O O . CYS B 2 162 ? -97.505 57.965 4.136 1.00 130.10 162 CYS B O 1
ATOM 1509 N N . ASN B 2 163 ? -98.336 59.985 3.623 1.00 119.41 163 ASN B N 1
ATOM 1510 C CA . ASN B 2 163 ? -99.311 59.937 4.709 1.00 127.63 163 ASN B CA 1
ATOM 1511 C C . ASN B 2 163 ? -100.487 59.027 4.355 1.00 129.73 163 ASN B C 1
ATOM 1512 O O . ASN B 2 163 ? -100.937 58.231 5.180 1.00 139.18 163 ASN B O 1
ATOM 1517 N N . LYS B 2 164 ? -100.968 59.137 3.118 1.00 124.85 164 LYS B N 1
ATOM 1518 C CA . LYS B 2 164 ? -102.070 58.307 2.632 1.00 119.43 164 LYS B CA 1
ATOM 1519 C C . LYS B 2 164 ? -101.559 56.943 2.157 1.00 117.38 164 LYS B C 1
ATOM 1520 O O . LYS B 2 164 ? -102.270 56.200 1.475 1.00 122.99 164 LYS B O 1
ATOM 1526 N N . GLU B 2 165 ? -100.315 56.645 2.530 1.00 119.21 165 GLU B N 1
ATOM 1527 C CA . GLU B 2 165 ? -99.614 55.386 2.246 1.00 131.25 165 GLU B CA 1
ATOM 1528 C C . GLU B 2 165 ? -99.826 54.782 0.842 1.00 129.45 165 GLU B C 1
ATOM 1529 O O . GLU B 2 165 ? -99.056 55.094 -0.068 1.00 128.61 165 GLU B O 1
ATOM 1535 N N . THR B 2 166 ? -100.840 53.934 0.656 1.00 124.39 166 THR B N 1
ATOM 1536 C CA . THR B 2 166 ? -100.990 53.172 -0.599 1.00 129.40 166 THR B CA 1
ATOM 1537 C C . THR B 2 166 ? -101.170 54.030 -1.863 1.00 131.63 166 THR B C 1
ATOM 1538 O O . THR B 2 166 ? -101.086 53.520 -2.987 1.00 136.00 166 THR B O 1
ATOM 1542 N N . THR B 2 167 ? -101.404 55.323 -1.667 1.00 127.86 167 THR B N 1
ATOM 1543 C CA . THR B 2 167 ? -101.734 56.252 -2.744 1.00 122.13 167 THR B CA 1
ATOM 1544 C C . THR B 2 167 ? -100.621 56.516 -3.762 1.00 107.88 167 THR B C 1
ATOM 1545 O O . THR B 2 167 ? -99.496 56.838 -3.390 1.00 96.66 167 THR B O 1
ATOM 1549 N N . ASP B 2 168 ? -100.960 56.396 -5.045 1.00 111.13 168 ASP B N 1
ATOM 1550 C CA . ASP B 2 168 ? -100.102 56.843 -6.146 1.00 94.18 168 ASP B CA 1
ATOM 1551 C C . ASP B 2 168 ? -100.934 57.671 -7.134 1.00 108.37 168 ASP B C 1
ATOM 1552 O O . ASP B 2 168 ? -102.038 57.268 -7.505 1.00 117.12 168 ASP B O 1
ATOM 1557 N N . LEU B 2 169 ? -100.408 58.816 -7.565 1.00 111.77 169 LEU B N 1
ATOM 1558 C CA . LEU B 2 169 ? -101.213 59.792 -8.309 1.00 112.51 169 LEU B CA 1
ATOM 1559 C C . LEU B 2 169 ? -100.830 60.006 -9.775 1.00 115.38 169 LEU B C 1
ATOM 1560 O O . LEU B 2 169 ? -99.801 59.519 -10.247 1.00 122.45 169 LEU B O 1
ATOM 1565 N N . THR B 2 170 ? -101.684 60.750 -10.478 1.00 96.75 170 THR B N 1
ATOM 1566 C CA . THR B 2 170 ? -101.427 61.184 -11.850 1.00 103.30 170 THR B CA 1
ATOM 1567 C C . THR B 2 170 ? -100.875 62.609 -11.844 1.00 92.42 170 THR B C 1
ATOM 1568 O O . THR B 2 170 ? -101.403 63.481 -11.156 1.00 94.89 170 THR B O 1
ATOM 1572 N N . MET B 2 171 ? -99.821 62.843 -12.619 1.00 74.22 171 MET B N 1
ATOM 1573 C CA . MET B 2 171 ? -99.081 64.101 -12.559 1.00 72.82 171 MET B CA 1
ATOM 1574 C C . MET B 2 171 ? -99.626 65.183 -13.493 1.00 81.09 171 MET B C 1
ATOM 1575 O O . MET B 2 171 ? -99.571 65.041 -14.711 1.00 90.72 171 MET B O 1
ATOM 1580 N N . THR B 2 172 ? -100.133 66.273 -12.923 1.00 74.38 172 THR B N 1
ATOM 1581 C CA . THR B 2 172 ? -100.551 67.424 -13.723 1.00 69.34 172 THR B CA 1
ATOM 1582 C C . THR B 2 172 ? -99.397 68.400 -13.939 1.00 71.42 172 THR B C 1
ATOM 1583 O O . THR B 2 172 ? -98.359 68.305 -13.285 1.00 74.55 172 THR B O 1
ATOM 1587 N N . GLU B 2 173 ? -99.586 69.339 -14.860 1.00 68.19 173 GLU B N 1
ATOM 1588 C CA . GLU B 2 173 ? -98.568 70.342 -15.148 1.00 76.84 173 GLU B CA 1
ATOM 1589 C C . GLU B 2 173 ? -98.385 71.280 -13.962 1.00 71.86 173 GLU B C 1
ATOM 1590 O O . GLU B 2 173 ? -97.305 71.833 -13.753 1.00 71.14 173 GLU B O 1
ATOM 1596 N N . LYS B 2 174 ? -99.446 71.441 -13.178 1.00 68.06 174 LYS B N 1
ATOM 1597 C CA . LYS B 2 174 ? -99.396 72.289 -11.996 1.00 65.41 174 LYS B CA 1
ATOM 1598 C C . LYS B 2 174 ? -98.477 71.683 -10.943 1.00 69.25 174 LYS B C 1
ATOM 1599 O O . LYS B 2 174 ? -97.696 72.397 -10.312 1.00 66.90 174 LYS B O 1
ATOM 1605 N N . MET B 2 175 ? -98.557 70.368 -10.756 1.00 66.94 175 MET B N 1
ATOM 1606 C CA . MET B 2 175 ? -97.698 69.729 -9.767 1.00 66.00 175 MET B CA 1
ATOM 1607 C C . MET B 2 175 ? -96.290 69.460 -10.305 1.00 65.39 175 MET B C 1
ATOM 1608 O O . MET B 2 175 ? -95.348 69.347 -9.525 1.00 55.21 175 MET B O 1
ATOM 1613 N N . TRP B 2 176 ? -96.130 69.382 -11.623 1.00 54.00 176 TRP B N 1
ATOM 1614 C CA . TRP B 2 176 ? -94.782 69.356 -12.191 1.00 40.37 176 TRP B CA 1
ATOM 1615 C C . TRP B 2 176 ? -94.072 70.661 -11.873 1.00 52.51 176 TRP B C 1
ATOM 1616 O O . TRP B 2 176 ? -92.868 70.682 -11.611 1.00 53.28 176 TRP B O 1
ATOM 1627 N N . GLU B 2 177 ? -94.827 71.753 -11.891 1.00 61.08 177 GLU B N 1
ATOM 1628 C CA . GLU B 2 177 ? -94.236 73.068 -11.702 1.00 57.23 177 GLU B CA 1
ATOM 1629 C C . GLU B 2 177 ? -93.829 73.293 -10.252 1.00 53.12 177 GLU B C 1
ATOM 1630 O O . GLU B 2 177 ? -92.867 74.010 -9.983 1.00 59.81 177 GLU B O 1
ATOM 1636 N N . GLU B 2 178 ? -94.539 72.674 -9.314 1.00 46.64 178 GLU B N 1
ATOM 1637 C CA . GLU B 2 178 ? -94.181 72.855 -7.913 1.00 60.84 178 GLU B CA 1
ATOM 1638 C C . GLU B 2 178 ? -93.078 71.881 -7.488 1.00 57.23 178 GLU B C 1
ATOM 1639 O O . GLU B 2 178 ? -92.370 72.135 -6.511 1.00 46.63 178 GLU B O 1
ATOM 1645 N N . THR B 2 179 ? -92.906 70.788 -8.228 1.00 47.16 179 THR B N 1
ATOM 1646 C CA . THR B 2 179 ? -91.732 69.939 -8.030 1.00 41.74 179 THR B CA 1
ATOM 1647 C C . THR B 2 179 ? -90.500 70.692 -8.514 1.00 44.62 179 THR B C 1
ATOM 1648 O O . THR B 2 179 ? -89.448 70.681 -7.865 1.00 40.39 179 THR B O 1
ATOM 1652 N N . PHE B 2 180 ? -90.650 71.344 -9.664 1.00 40.00 180 PHE B N 1
ATOM 1653 C CA . PHE B 2 180 ? -89.624 72.221 -10.218 1.00 38.44 180 PHE B CA 1
ATOM 1654 C C . PHE B 2 180 ? -89.196 73.259 -9.178 1.00 39.07 180 PHE B C 1
ATOM 1655 O O . PHE B 2 180 ? -88.013 73.382 -8.863 1.00 43.36 180 PHE B O 1
ATOM 1663 N N . ALA B 2 181 ? -90.165 73.990 -8.633 1.00 42.42 181 ALA B N 1
ATOM 1664 C CA . ALA B 2 181 ? -89.871 75.024 -7.644 1.00 43.21 181 ALA B CA 1
ATOM 1665 C C . ALA B 2 181 ? -89.265 74.418 -6.385 1.00 43.78 181 ALA B C 1
ATOM 1666 O O . ALA B 2 181 ? -88.383 75.012 -5.768 1.00 45.26 181 ALA B O 1
ATOM 1668 N N . SER B 2 182 ? -89.739 73.234 -6.010 1.00 39.16 182 SER B N 1
ATOM 1669 C CA . SER B 2 182 ? -89.188 72.525 -4.861 1.00 38.66 182 SER B CA 1
ATOM 1670 C C . SER B 2 182 ? -87.703 72.225 -5.049 1.00 47.80 182 SER B C 1
ATOM 1671 O O . SER B 2 182 ? -86.899 72.448 -4.144 1.00 52.87 182 SER B O 1
ATOM 1674 N N . SER B 2 183 ? -87.340 71.730 -6.228 1.00 39.81 183 SER B N 1
ATOM 1675 C CA . SER B 2 183 ? -85.960 71.330 -6.483 1.00 50.09 183 SER B CA 1
ATOM 1676 C C . SER B 2 183 ? -85.027 72.538 -6.514 1.00 56.34 183 SER B C 1
ATOM 1677 O O . SER B 2 183 ? -83.898 72.475 -6.019 1.00 41.72 183 SER B O 1
ATOM 1680 N N . VAL B 2 184 ? -85.507 73.640 -7.082 1.00 41.52 184 VAL B N 1
ATOM 1681 C CA . VAL B 2 184 ? -84.697 74.850 -7.193 1.00 41.21 184 VAL B CA 1
ATOM 1682 C C . VAL B 2 184 ? -84.488 75.507 -5.829 1.00 38.76 184 VAL B C 1
ATOM 1683 O O . VAL B 2 184 ? -83.365 75.867 -5.470 1.00 40.48 184 VAL B O 1
ATOM 1687 N N . ILE B 2 185 ? -85.568 75.651 -5.067 1.00 40.92 185 ILE B N 1
ATOM 1688 C CA . ILE B 2 185 ? -85.483 76.214 -3.721 1.00 30.84 185 ILE B CA 1
ATOM 1689 C C . ILE B 2 185 ? -84.534 75.398 -2.851 1.00 44.57 185 ILE B C 1
ATOM 1690 O O . ILE B 2 185 ? -83.652 75.947 -2.189 1.00 43.68 185 ILE B O 1
ATOM 1695 N N . ARG B 2 186 ? -84.705 74.081 -2.878 1.00 42.78 186 ARG B N 1
ATOM 1696 C CA . ARG B 2 186 ? -83.895 73.180 -2.067 1.00 42.46 186 ARG B CA 1
ATOM 1697 C C . ARG B 2 186 ? -82.423 73.221 -2.477 1.00 39.20 186 ARG B C 1
ATOM 1698 O O . ARG B 2 186 ? -81.536 73.182 -1.627 1.00 38.54 186 ARG B O 1
ATOM 1706 N N . ALA B 2 187 ? -82.164 73.315 -3.778 1.00 31.49 187 ALA B N 1
ATOM 1707 C CA . ALA B 2 187 ? -80.789 73.359 -4.277 1.00 34.19 187 ALA B CA 1
ATOM 1708 C C . ALA B 2 187 ? -80.055 74.621 -3.815 1.00 38.34 187 ALA B C 1
ATOM 1709 O O . ALA B 2 187 ? -78.896 74.559 -3.405 1.00 42.39 187 ALA B O 1
ATOM 1711 N N . ILE B 2 188 ? -80.734 75.762 -3.879 1.00 35.73 188 ILE B N 1
ATOM 1712 C CA . ILE B 2 188 ? -80.155 77.032 -3.440 1.00 32.63 188 ILE B CA 1
ATOM 1713 C C . ILE B 2 188 ? -79.916 77.068 -1.928 1.00 35.13 188 ILE B C 1
ATOM 1714 O O . ILE B 2 188 ? -78.824 77.417 -1.469 1.00 36.19 188 ILE B O 1
ATOM 1719 N N . ILE B 2 189 ? -80.938 76.704 -1.159 1.00 31.59 189 ILE B N 1
ATOM 1720 C CA . ILE B 2 189 ? -80.834 76.710 0.298 1.00 29.38 189 ILE B CA 1
ATOM 1721 C C . ILE B 2 189 ? -79.748 75.751 0.777 1.00 41.23 189 ILE B C 1
ATOM 1722 O O . ILE B 2 189 ? -78.915 76.112 1.608 1.00 40.28 189 ILE B O 1
ATOM 1727 N N . THR B 2 190 ? -79.751 74.535 0.239 1.00 32.62 190 THR B N 1
ATOM 1728 C CA . THR B 2 190 ? -78.754 73.533 0.610 1.00 30.44 190 THR B CA 1
ATOM 1729 C C . THR B 2 190 ? -77.334 73.983 0.257 1.00 38.47 190 THR B C 1
ATOM 1730 O O . THR B 2 190 ? -76.410 73.815 1.053 1.00 31.77 190 THR B O 1
ATOM 1734 N N . ASN B 2 191 ? -77.164 74.567 -0.927 1.00 27.38 191 ASN B N 1
ATOM 1735 C CA . ASN B 2 191 ? -75.835 74.983 -1.378 1.00 39.73 191 ASN B CA 1
ATOM 1736 C C . ASN B 2 191 ? -75.227 76.104 -0.534 1.00 33.87 191 ASN B C 1
ATOM 1737 O O . ASN B 2 191 ? -74.018 76.152 -0.337 1.00 41.80 191 ASN B O 1
ATOM 1742 N N . THR B 2 192 ? -76.072 76.998 -0.033 1.00 42.74 192 THR B N 1
ATOM 1743 C CA . THR B 2 192 ? -75.603 78.150 0.731 1.00 37.93 192 THR B CA 1
ATOM 1744 C C . THR B 2 192 ? -75.538 77.863 2.232 1.00 34.01 192 THR B C 1
ATOM 1745 O O . THR B 2 192 ? -75.247 78.754 3.027 1.00 45.96 192 THR B O 1
ATOM 1749 N N . ASN B 2 193 ? -75.808 76.618 2.615 1.00 47.58 193 ASN B N 1
ATOM 1750 C CA . ASN B 2 193 ? -75.744 76.212 4.017 1.00 34.91 193 ASN B CA 1
ATOM 1751 C C . ASN B 2 193 ? -75.073 74.845 4.172 1.00 49.25 193 ASN B C 1
ATOM 1752 O O . ASN B 2 193 ? -75.750 73.814 4.201 1.00 49.07 193 ASN B O 1
ATOM 1757 N N . PRO B 2 194 ? -73.734 74.836 4.280 1.00 44.98 194 PRO B N 1
ATOM 1758 C CA . PRO B 2 194 ? -72.927 73.610 4.364 1.00 38.15 194 PRO B CA 1
ATOM 1759 C C . PRO B 2 194 ? -73.316 72.676 5.513 1.00 46.65 194 PRO B C 1
ATOM 1760 O O . PRO B 2 194 ? -73.068 71.471 5.422 1.00 46.17 194 PRO B O 1
ATOM 1764 N N . GLU B 2 195 ? -73.919 73.210 6.571 1.00 46.99 195 GLU B N 1
ATOM 1765 C CA . GLU B 2 195 ? -74.351 72.372 7.688 1.00 41.28 195 GLU B CA 1
ATOM 1766 C C . GLU B 2 195 ? -75.517 71.457 7.307 1.00 43.07 195 GLU B C 1
ATOM 1767 O O . GLU B 2 195 ? -75.772 70.460 7.982 1.00 47.40 195 GLU B O 1
ATOM 1773 N N . LEU B 2 196 ? -76.210 71.786 6.220 1.00 36.13 196 LEU B N 1
ATOM 1774 C CA . LEU B 2 196 ? -77.305 70.950 5.728 1.00 37.72 196 LEU B CA 1
ATOM 1775 C C . LEU B 2 196 ? -76.832 69.891 4.734 1.00 41.36 196 LEU B C 1
ATOM 1776 O O . LEU B 2 196 ? -77.633 69.100 4.241 1.00 40.36 196 LEU B O 1
ATOM 1781 N N . LYS B 2 197 ? -75.541 69.886 4.421 1.00 46.90 197 LYS B N 1
ATOM 1782 C CA . LYS B 2 197 ? -75.031 69.006 3.373 1.00 46.36 197 LYS B CA 1
ATOM 1783 C C . LYS B 2 197 ? -74.525 67.680 3.919 1.00 42.58 197 LYS B C 1
ATOM 1784 O O . LYS B 2 197 ? -73.712 67.652 4.842 1.00 40.82 197 LYS B O 1
ATOM 1790 N N . PRO B 2 198 ? -75.006 66.569 3.348 1.00 42.83 198 PRO B N 1
ATOM 1791 C CA . PRO B 2 198 ? -74.422 65.267 3.676 1.00 42.23 198 PRO B CA 1
ATOM 1792 C C . PRO B 2 198 ? -73.117 65.061 2.909 1.00 39.78 198 PRO B C 1
ATOM 1793 O O . PRO B 2 198 ? -72.958 65.614 1.821 1.00 41.54 198 PRO B O 1
ATOM 1797 N N . PRO B 2 199 ? -72.186 64.282 3.472 1.00 39.74 199 PRO B N 1
ATOM 1798 C CA . PRO B 2 199 ? -70.921 64.020 2.777 1.00 45.84 199 PRO B CA 1
ATOM 1799 C C . PRO B 2 199 ? -71.150 63.237 1.487 1.00 38.46 199 PRO B C 1
ATOM 1800 O O . PRO B 2 199 ? -71.812 62.201 1.518 1.00 49.41 199 PRO B O 1
ATOM 1804 N N . GLY B 2 200 ? -70.630 63.739 0.370 1.00 48.08 200 GLY B N 1
ATOM 1805 C CA . GLY B 2 200 ? -70.786 63.069 -0.910 1.00 33.30 200 GLY B CA 1
ATOM 1806 C C . GLY B 2 200 ? -71.917 63.629 -1.749 1.00 37.59 200 GLY B C 1
ATOM 1807 O O . GLY B 2 200 ? -72.242 63.093 -2.810 1.00 41.95 200 GLY B O 1
ATOM 1808 N N . LEU B 2 201 ? -72.520 64.713 -1.272 1.00 34.50 201 LEU B N 1
ATOM 1809 C CA . LEU B 2 201 ? -73.621 65.357 -1.979 1.00 34.79 201 LEU B CA 1
ATOM 1810 C C . LEU B 2 201 ? -73.192 65.916 -3.333 1.00 42.03 201 LEU B C 1
ATOM 1811 O O . LEU B 2 201 ? -72.260 66.717 -3.417 1.00 43.71 201 LEU B O 1
ATOM 1816 N N . VAL B 2 202 ? -73.878 65.491 -4.389 1.00 34.43 202 VAL B N 1
ATOM 1817 C CA . VAL B 2 202 ? -73.631 66.021 -5.723 1.00 42.65 202 VAL B CA 1
ATOM 1818 C C . VAL B 2 202 ? -74.495 67.250 -5.968 1.00 38.38 202 VAL B C 1
ATOM 1819 O O . VAL B 2 202 ? -75.722 67.163 -5.970 1.00 39.58 202 VAL B O 1
ATOM 1823 N N . GLU B 2 203 ? -73.858 68.395 -6.169 1.00 35.84 203 GLU B N 1
ATOM 1824 C CA . GLU B 2 203 ? -74.596 69.624 -6.434 1.00 37.23 203 GLU B CA 1
ATOM 1825 C C . GLU B 2 203 ? -74.372 70.081 -7.871 1.00 36.94 203 GLU B C 1
ATOM 1826 O O . GLU B 2 203 ? -73.275 70.506 -8.237 1.00 39.17 203 GLU B O 1
ATOM 1832 N N . CYS B 2 204 ? -75.416 69.980 -8.685 1.00 41.88 204 CYS B N 1
ATOM 1833 C CA . CYS B 2 204 ? -75.328 70.345 -10.093 1.00 44.86 204 CYS B CA 1
ATOM 1834 C C . CYS B 2 204 ? -75.567 71.837 -10.296 1.00 45.21 204 CYS B C 1
ATOM 1835 O O . CYS B 2 204 ? -76.301 72.460 -9.530 1.00 47.09 204 CYS B O 1
ATOM 1838 N N . PRO B 2 205 ? -74.938 72.419 -11.328 1.00 41.59 205 PRO B N 1
ATOM 1839 C CA . PRO B 2 205 ? -75.168 73.833 -11.642 1.00 45.10 205 PRO B CA 1
ATOM 1840 C C . PRO B 2 205 ? -76.501 74.041 -12.356 1.00 38.10 205 PRO B C 1
ATOM 1841 O O . PRO B 2 205 ? -76.545 74.106 -13.583 1.00 59.12 205 PRO B O 1
ATOM 1845 N N . PHE B 2 206 ? -77.575 74.155 -11.579 1.00 49.24 206 PHE B N 1
ATOM 1846 C CA . PHE B 2 206 ? -78.926 74.290 -12.116 1.00 41.91 206 PHE B CA 1
ATOM 1847 C C . PHE B 2 206 ? -79.107 75.532 -12.997 1.00 51.99 206 PHE B C 1
ATOM 1848 O O . PHE B 2 206 ? -80.037 75.599 -13.799 1.00 55.62 206 PHE B O 1
ATOM 1856 N N . TYR B 2 207 ? -78.214 76.506 -12.846 1.00 49.29 207 TYR B N 1
ATOM 1857 C CA . TYR B 2 207 ? -78.363 77.805 -13.501 1.00 49.41 207 TYR B CA 1
ATOM 1858 C C . TYR B 2 207 ? -77.787 77.866 -14.920 1.00 50.56 207 TYR B C 1
ATOM 1859 O O . TYR B 2 207 ? -77.901 78.893 -15.590 1.00 52.59 207 TYR B O 1
ATOM 1868 N N . VAL B 2 208 ? -77.164 76.786 -15.382 1.00 39.73 208 VAL B N 1
ATOM 1869 C CA . VAL B 2 208 ? -76.618 76.787 -16.738 1.00 56.60 208 VAL B CA 1
ATOM 1870 C C . VAL B 2 208 ? -77.623 76.215 -17.728 1.00 59.81 208 VAL B C 1
ATOM 1871 O O . VAL B 2 208 ? -78.520 75.458 -17.358 1.00 63.93 208 VAL B O 1
ATOM 1875 N N . GLY B 2 209 ? -77.466 76.591 -18.992 1.00 64.61 209 GLY B N 1
ATOM 1876 C CA . GLY B 2 209 ? -78.356 76.141 -20.042 1.00 57.02 209 GLY B CA 1
ATOM 1877 C C . GLY B 2 209 ? -77.843 76.587 -21.394 1.00 62.09 209 GLY B C 1
ATOM 1878 O O . GLY B 2 209 ? -76.718 77.071 -21.505 1.00 73.75 209 GLY B O 1
ATOM 1879 N N . LYS B 2 210 ? -78.668 76.429 -22.422 1.00 66.06 210 LYS B N 1
ATOM 1880 C CA . LYS B 2 210 ? -78.275 76.798 -23.776 1.00 69.64 210 LYS B CA 1
ATOM 1881 C C . LYS B 2 210 ? -78.212 78.317 -23.920 1.00 70.45 210 LYS B C 1
ATOM 1882 O O . LYS B 2 210 ? -77.279 78.854 -24.516 1.00 74.46 210 LYS B O 1
ATOM 1888 N N . ASP B 2 211 ? -79.210 79.002 -23.373 1.00 69.35 211 ASP B N 1
ATOM 1889 C CA . ASP B 2 211 ? -79.162 80.453 -23.241 1.00 58.42 211 ASP B CA 1
ATOM 1890 C C . ASP B 2 211 ? -79.162 80.816 -21.763 1.00 67.29 211 ASP B C 1
ATOM 1891 O O . ASP B 2 211 ? -80.166 80.637 -21.071 1.00 68.93 211 ASP B O 1
ATOM 1896 N N . THR B 2 212 ? -78.025 81.318 -21.291 1.00 62.58 212 THR B N 1
ATOM 1897 C CA . THR B 2 212 ? -77.818 81.623 -19.878 1.00 55.90 212 THR B CA 1
ATOM 1898 C C . THR B 2 212 ? -78.883 82.554 -19.311 1.00 52.89 212 THR B C 1
ATOM 1899 O O . THR B 2 212 ? -79.505 82.253 -18.292 1.00 49.23 212 THR B O 1
ATOM 1903 N N . ILE B 2 213 ? -79.076 83.687 -19.978 1.00 51.94 213 ILE B N 1
ATOM 1904 C CA . ILE B 2 213 ? -80.032 84.693 -19.535 1.00 53.08 213 ILE B CA 1
ATOM 1905 C C . ILE B 2 213 ? -81.440 84.116 -19.449 1.00 56.74 213 ILE B C 1
ATOM 1906 O O . ILE B 2 213 ? -82.151 84.336 -18.467 1.00 51.07 213 ILE B O 1
ATOM 1911 N N . SER B 2 214 ? -81.829 83.361 -20.472 1.00 55.13 214 SER B N 1
ATOM 1912 C CA . SER B 2 214 ? -83.148 82.740 -20.511 1.00 49.18 214 SER B CA 1
ATOM 1913 C C . SER B 2 214 ? -83.327 81.729 -19.378 1.00 50.81 214 SER B C 1
ATOM 1914 O O . SER B 2 214 ? -84.384 81.677 -18.748 1.00 53.82 214 SER B O 1
ATOM 1917 N N . SER B 2 215 ? -82.292 80.933 -19.122 1.00 47.70 215 SER B N 1
ATOM 1918 C CA . SER B 2 215 ? -82.332 79.949 -18.043 1.00 50.25 215 SER B CA 1
ATOM 1919 C C . SER B 2 215 ? -82.495 80.624 -16.685 1.00 55.40 215 SER B C 1
ATOM 1920 O O . SER B 2 215 ? -83.232 80.140 -15.826 1.00 50.36 215 SER B O 1
ATOM 1923 N N . CYS B 2 216 ? -81.801 81.742 -16.497 1.00 40.44 216 CYS B N 1
ATOM 1924 C CA . CYS B 2 216 ? -81.861 82.473 -15.239 1.00 46.16 216 CYS B CA 1
ATOM 1925 C C . CYS B 2 216 ? -83.203 83.177 -15.071 1.00 48.64 216 CYS B C 1
ATOM 1926 O O . CYS B 2 216 ? -83.750 83.230 -13.968 1.00 44.37 216 CYS B O 1
ATOM 1929 N N . LYS B 2 217 ? -83.730 83.719 -16.164 1.00 40.89 217 LYS B N 1
ATOM 1930 C CA . LYS B 2 217 ? -85.040 84.358 -16.135 1.00 47.52 217 LYS B CA 1
ATOM 1931 C C . LYS B 2 217 ? -86.124 83.359 -15.748 1.00 46.15 217 LYS B C 1
ATOM 1932 O O . LYS B 2 217 ? -87.006 83.668 -14.945 1.00 52.89 217 LYS B O 1
ATOM 1938 N N . LYS B 2 218 ? -86.045 82.158 -16.313 1.00 41.36 218 LYS B N 1
ATOM 1939 C CA . LYS B 2 218 ? -87.036 81.120 -16.053 1.00 39.89 218 LYS B CA 1
ATOM 1940 C C . LYS B 2 218 ? -87.064 80.733 -14.574 1.00 50.05 218 LYS B C 1
ATOM 1941 O O . LYS B 2 218 ? -88.132 80.533 -13.995 1.00 50.85 218 LYS B O 1
ATOM 1947 N N . ILE B 2 219 ? -85.887 80.639 -13.966 1.00 37.93 219 ILE B N 1
ATOM 1948 C CA . ILE B 2 219 ? -85.781 80.334 -12.543 1.00 48.86 219 ILE B CA 1
ATOM 1949 C C . ILE B 2 219 ? -86.372 81.451 -11.682 1.00 53.65 219 ILE B C 1
ATOM 1950 O O . ILE B 2 219 ? -87.146 81.196 -10.755 1.00 49.51 219 ILE B O 1
ATOM 1955 N N . ILE B 2 220 ? -86.004 82.688 -11.999 1.00 44.38 220 ILE B N 1
ATOM 1956 C CA . ILE B 2 220 ? -86.495 83.850 -11.270 1.00 40.66 220 ILE B CA 1
ATOM 1957 C C . ILE B 2 220 ? -88.014 83.985 -11.370 1.00 46.24 220 ILE B C 1
ATOM 1958 O O . ILE B 2 220 ? -88.689 84.236 -10.368 1.00 37.70 220 ILE B O 1
ATOM 1963 N N . GLU B 2 221 ? -88.551 83.811 -12.574 1.00 39.76 221 GLU B N 1
ATOM 1964 C CA . GLU B 2 221 ? -89.993 83.907 -12.780 1.00 44.16 221 GLU B CA 1
ATOM 1965 C C . GLU B 2 221 ? -90.730 82.811 -12.020 1.00 51.74 221 GLU B C 1
ATOM 1966 O O . GLU B 2 221 ? -91.844 83.015 -11.535 1.00 52.84 221 GLU B O 1
ATOM 1972 N N . LEU B 2 222 ? -90.096 81.648 -11.924 1.00 42.45 222 LEU B N 1
ATOM 1973 C CA . LEU B 2 222 ? -90.660 80.509 -11.214 1.00 36.80 222 LEU B CA 1
ATOM 1974 C C . LEU B 2 222 ? -90.825 80.819 -9.734 1.00 48.85 222 LEU B C 1
ATOM 1975 O O . LEU B 2 222 ? -91.902 80.628 -9.165 1.00 44.55 222 LEU B O 1
ATOM 1980 N N . LEU B 2 223 ? -89.749 81.299 -9.119 1.00 32.65 223 LEU B N 1
ATOM 1981 C CA . LEU B 2 223 ? -89.762 81.650 -7.704 1.00 39.86 223 LEU B CA 1
ATOM 1982 C C . LEU B 2 223 ? -90.727 82.796 -7.418 1.00 42.33 223 LEU B C 1
ATOM 1983 O O . LEU B 2 223 ? -91.394 82.810 -6.384 1.00 49.39 223 LEU B O 1
ATOM 1988 N N . CYS B 2 224 ? -90.800 83.755 -8.337 1.00 45.60 224 CYS B N 1
ATOM 1989 C CA . CYS B 2 224 ? -91.685 84.904 -8.171 1.00 43.66 224 CYS B CA 1
ATOM 1990 C C . CYS B 2 224 ? -93.157 84.499 -8.194 1.00 45.91 224 CYS B C 1
ATOM 1991 O O . CYS B 2 224 ? -93.959 85.002 -7.405 1.00 47.37 224 CYS B O 1
ATOM 1994 N N . ARG B 2 225 ? -93.513 83.583 -9.088 1.00 37.88 225 ARG B N 1
ATOM 1995 C CA . ARG B 2 225 ? -94.906 83.170 -9.215 1.00 43.08 225 ARG B CA 1
ATOM 1996 C C . ARG B 2 225 ? -95.376 82.353 -8.015 1.00 45.63 225 ARG B C 1
ATOM 1997 O O . ARG B 2 225 ? -96.575 82.253 -7.763 1.00 43.18 225 ARG B O 1
ATOM 2005 N N . PHE B 2 226 ? -94.430 81.780 -7.276 1.00 45.43 226 PHE B N 1
ATOM 2006 C CA . PHE B 2 226 ? -94.757 80.954 -6.118 1.00 42.01 226 PHE B CA 1
ATOM 2007 C C . PHE B 2 226 ? -94.700 81.734 -4.808 1.00 46.98 226 PHE B C 1
ATOM 2008 O O . PHE B 2 226 ? -94.919 81.171 -3.735 1.00 52.58 226 PHE B O 1
ATOM 2016 N N . LEU B 2 227 ? -94.412 83.029 -4.901 1.00 48.95 227 LEU B N 1
ATOM 2017 C CA . LEU B 2 227 ? -94.358 83.899 -3.725 1.00 44.19 227 LEU B CA 1
ATOM 2018 C C . LEU B 2 227 ? -95.612 83.876 -2.832 1.00 44.43 227 LEU B C 1
ATOM 2019 O O . LEU B 2 227 ? -95.484 83.940 -1.609 1.00 48.85 227 LEU B O 1
ATOM 2024 N N . PRO B 2 228 ? -96.824 83.788 -3.420 1.00 48.81 228 PRO B N 1
ATOM 2025 C CA . PRO B 2 228 ? -97.988 83.696 -2.523 1.00 47.06 228 PRO B CA 1
ATOM 2026 C C . PRO B 2 228 ? -97.991 82.445 -1.640 1.00 49.52 228 PRO B C 1
ATOM 2027 O O . PRO B 2 228 ? -98.722 82.387 -0.651 1.00 43.41 228 PRO B O 1
ATOM 2031 N N . ARG B 2 229 ? -97.176 81.459 -1.990 1.00 53.99 229 ARG B N 1
ATOM 2032 C CA . ARG B 2 229 ? -97.143 80.209 -1.246 1.00 55.08 229 ARG B CA 1
ATOM 2033 C C . ARG B 2 229 ? -95.858 80.054 -0.446 1.00 54.33 229 ARG B C 1
ATOM 2034 O O . ARG B 2 229 ? -95.533 78.955 0.002 1.00 56.48 229 ARG B O 1
ATOM 2042 N N . SER B 2 230 ? -95.142 81.160 -0.258 1.00 45.57 230 SER B N 1
ATOM 2043 C CA . SER B 2 230 ? -93.818 81.133 0.363 1.00 57.28 230 SER B CA 1
ATOM 2044 C C . SER B 2 230 ? -93.846 80.708 1.831 1.00 53.15 230 SER B C 1
ATOM 2045 O O . SER B 2 230 ? -92.828 80.277 2.372 1.00 59.16 230 SER B O 1
ATOM 2048 N N . LEU B 2 231 ? -95.002 80.829 2.475 1.00 53.70 231 LEU B N 1
ATOM 2049 C CA . LEU B 2 231 ? -95.134 80.423 3.872 1.00 56.58 231 LEU B CA 1
ATOM 2050 C C . LEU B 2 231 ? -95.214 78.906 4.009 1.00 53.08 231 LEU B C 1
ATOM 2051 O O . LEU B 2 231 ? -95.091 78.367 5.108 1.00 65.87 231 LEU B O 1
ATOM 2056 N N . ASN B 2 232 ? -95.423 78.224 2.889 1.00 51.49 232 ASN B N 1
ATOM 2057 C CA . ASN B 2 232 ? -95.475 76.768 2.875 1.00 55.31 232 ASN B CA 1
ATOM 2058 C C . ASN B 2 232 ? -94.142 76.157 2.463 1.00 52.60 232 ASN B C 1
ATOM 2059 O O . ASN B 2 232 ? -94.024 74.942 2.324 1.00 64.49 232 ASN B O 1
ATOM 2064 N N . CYS B 2 233 ? -93.137 77.008 2.272 1.00 57.27 233 CYS B N 1
ATOM 2065 C CA . CYS B 2 233 ? -91.818 76.560 1.838 1.00 50.55 233 CYS B CA 1
ATOM 2066 C C . CYS B 2 233 ? -90.881 76.304 3.014 1.00 55.71 233 CYS B C 1
ATOM 2067 O O . CYS B 2 233 ? -89.701 76.013 2.822 1.00 65.75 233 CYS B O 1
ATOM 2070 N N . GLY B 2 234 ? -91.407 76.421 4.228 1.00 58.24 234 GLY B N 1
ATOM 2071 C CA . GLY B 2 234 ? -90.603 76.250 5.422 1.00 64.07 234 GLY B CA 1
ATOM 2072 C C . GLY B 2 234 ? -89.719 77.449 5.714 1.00 67.56 234 GLY B C 1
ATOM 2073 O O . GLY B 2 234 ? -89.605 78.371 4.903 1.00 50.34 234 GLY B O 1
ATOM 2074 N N . TRP B 2 235 ? -89.088 77.437 6.882 1.00 71.05 235 TRP B N 1
ATOM 2075 C CA . TRP B 2 235 ? -88.202 78.523 7.278 1.00 59.02 235 TRP B CA 1
ATOM 2076 C C . TRP B 2 235 ? -87.108 78.017 8.206 1.00 55.23 235 TRP B C 1
ATOM 2077 O O . TRP B 2 235 ? -87.192 76.911 8.737 1.00 67.66 235 TRP B O 1
ATOM 2088 N N . ASP B 2 236 ? -86.079 78.834 8.396 1.00 67.45 236 ASP B N 1
ATOM 2089 C CA . ASP B 2 236 ? -85.008 78.508 9.325 1.00 67.56 236 ASP B CA 1
ATOM 2090 C C . ASP B 2 236 ? -85.381 78.995 10.721 1.00 69.95 236 ASP B C 1
ATOM 2091 O O . ASP B 2 236 ? -85.460 80.198 10.967 1.00 73.27 236 ASP B O 1
ATOM 2096 N N . SER B 2 237 ? -85.612 78.054 11.630 1.00 79.70 237 SER B N 1
ATOM 2097 C CA . SER B 2 237 ? -86.090 78.382 12.970 1.00 84.63 237 SER B CA 1
ATOM 2098 C C . SER B 2 237 ? -84.995 78.954 13.867 1.00 90.67 237 SER B C 1
ATOM 2099 O O . SER B 2 237 ? -85.267 79.384 14.988 1.00 82.69 237 SER B O 1
ATOM 2102 N N . THR B 2 238 ? -83.760 78.960 13.375 1.00 100.05 238 THR B N 1
ATOM 2103 C CA . THR B 2 238 ? -82.638 79.474 14.152 1.00 95.98 238 THR B CA 1
ATOM 2104 C C . THR B 2 238 ? -82.439 80.971 13.928 1.00 96.69 238 THR B C 1
ATOM 2105 O O . THR B 2 238 ? -81.627 81.604 14.604 1.00 108.36 238 THR B O 1
ATOM 2109 N N . LYS B 2 239 ? -83.181 81.535 12.980 1.00 86.28 239 LYS B N 1
ATOM 2110 C CA . LYS B 2 239 ? -83.076 82.961 12.682 1.00 77.27 239 LYS B CA 1
ATOM 2111 C C . LYS B 2 239 ? -84.397 83.691 12.913 1.00 81.61 239 LYS B C 1
ATOM 2112 O O . LYS B 2 239 ? -84.434 84.919 12.989 1.00 85.71 239 LYS B O 1
ATOM 2118 N N . SER B 2 240 ? -85.478 82.927 13.029 1.00 81.76 240 SER B N 1
ATOM 2119 C CA . SER B 2 240 ? -86.801 83.493 13.266 1.00 79.15 240 SER B CA 1
ATOM 2120 C C . SER B 2 240 ? -87.697 82.450 13.919 1.00 78.96 240 SER B C 1
ATOM 2121 O O . SER B 2 240 ? -87.579 81.259 13.632 1.00 85.26 240 SER B O 1
ATOM 2124 N N . MET B 2 241 ? -88.591 82.888 14.798 1.00 86.43 241 MET B N 1
ATOM 2125 C CA . MET B 2 241 ? -89.423 81.944 15.534 1.00 93.71 241 MET B CA 1
ATOM 2126 C C . MET B 2 241 ? -90.483 81.312 14.637 1.00 91.87 241 MET B C 1
ATOM 2127 O O . MET B 2 241 ? -90.679 80.098 14.660 1.00 93.89 241 MET B O 1
ATOM 2132 N N . GLN B 2 242 ? -91.159 82.133 13.842 1.00 91.18 242 GLN B N 1
ATOM 2133 C CA . GLN B 2 242 ? -92.149 81.619 12.903 1.00 93.79 242 GLN B CA 1
ATOM 2134 C C . GLN B 2 242 ? -91.791 82.041 11.478 1.00 75.54 242 GLN B C 1
ATOM 2135 O O . GLN B 2 242 ? -91.083 83.027 11.278 1.00 74.87 242 GLN B O 1
ATOM 2141 N N . ALA B 2 243 ? -92.248 81.271 10.494 1.00 61.48 243 ALA B N 1
ATOM 2142 C CA . ALA B 2 243 ? -92.110 81.658 9.098 1.00 57.54 243 ALA B CA 1
ATOM 2143 C C . ALA B 2 243 ? -92.901 82.934 8.838 1.00 53.62 243 ALA B C 1
ATOM 2144 O O . ALA B 2 243 ? -94.049 83.058 9.260 1.00 66.86 243 ALA B O 1
ATOM 2146 N N . THR B 2 244 ? -92.271 83.887 8.160 1.00 56.36 244 THR B N 1
ATOM 2147 C CA . THR B 2 244 ? -92.930 85.129 7.778 1.00 39.16 244 THR B CA 1
ATOM 2148 C C . THR B 2 244 ? -92.739 85.362 6.284 1.00 53.62 244 THR B C 1
ATOM 2149 O O . THR B 2 244 ? -91.969 84.652 5.632 1.00 46.56 244 THR B O 1
ATOM 2153 N N . ILE B 2 245 ? -93.435 86.357 5.746 1.00 50.50 245 ILE B N 1
ATOM 2154 C CA . ILE B 2 245 ? -93.309 86.703 4.334 1.00 46.79 245 ILE B CA 1
ATOM 2155 C C . ILE B 2 245 ? -91.859 87.049 3.999 1.00 45.95 245 ILE B C 1
ATOM 2156 O O . ILE B 2 245 ? -91.371 86.735 2.912 1.00 51.80 245 ILE B O 1
ATOM 2161 N N . VAL B 2 246 ? -91.165 87.669 4.948 1.00 49.93 246 VAL B N 1
ATOM 2162 C CA . VAL B 2 246 ? -89.740 87.947 4.794 1.00 47.42 246 VAL B CA 1
ATOM 2163 C C . VAL B 2 246 ? -88.896 86.713 5.109 1.00 40.90 246 VAL B C 1
ATOM 2164 O O . VAL B 2 246 ? -88.015 86.338 4.337 1.00 61.66 246 VAL B O 1
ATOM 2168 N N . ASN B 2 247 ? -89.179 86.079 6.243 1.00 45.74 247 ASN B N 1
ATOM 2169 C CA . ASN B 2 247 ? -88.378 84.949 6.704 1.00 41.37 247 ASN B CA 1
ATOM 2170 C C . ASN B 2 247 ? -88.967 83.593 6.328 1.00 43.10 247 ASN B C 1
ATOM 2171 O O . ASN B 2 247 ? -89.733 82.995 7.087 1.00 48.25 247 ASN B O 1
ATOM 2176 N N . ASN B 2 248 ? -88.595 83.125 5.142 1.00 35.52 248 ASN B N 1
ATOM 2177 C CA . ASN B 2 248 ? -88.947 81.795 4.662 1.00 37.70 248 ASN B CA 1
ATOM 2178 C C . ASN B 2 248 ? -87.961 81.399 3.568 1.00 44.67 248 ASN B C 1
ATOM 2179 O O . ASN B 2 248 ? -87.242 82.253 3.044 1.00 38.85 248 ASN B O 1
ATOM 2184 N N . TYR B 2 249 ? -87.931 80.119 3.211 1.00 33.24 249 TYR B N 1
ATOM 2185 C CA . TYR B 2 249 ? -86.889 79.621 2.310 1.00 40.34 249 TYR B CA 1
ATOM 2186 C C . TYR B 2 249 ? -87.043 80.111 0.873 1.00 35.84 249 TYR B C 1
ATOM 2187 O O . TYR B 2 249 ? -86.056 80.221 0.147 1.00 43.58 249 TYR B O 1
ATOM 2196 N N . LEU B 2 250 ? -88.270 80.410 0.457 1.00 39.40 250 LEU B N 1
ATOM 2197 C CA . LEU B 2 250 ? -88.482 80.911 -0.897 1.00 47.15 250 LEU B CA 1
ATOM 2198 C C . LEU B 2 250 ? -87.861 82.297 -1.045 1.00 43.48 250 LEU B C 1
ATOM 2199 O O . LEU B 2 250 ? -87.146 82.565 -2.010 1.00 41.69 250 LEU B O 1
ATOM 2204 N N . MET B 2 251 ? -88.123 83.170 -0.077 1.00 36.69 251 MET B N 1
ATOM 2205 C CA . MET B 2 251 ? -87.553 84.513 -0.088 1.00 41.29 251 MET B CA 1
ATOM 2206 C C . MET B 2 251 ? -86.026 84.475 0.009 1.00 44.75 251 MET B C 1
ATOM 2207 O O . MET B 2 251 ? -85.337 85.245 -0.660 1.00 40.25 251 MET B O 1
ATOM 2212 N N . TYR B 2 252 ? -85.502 83.579 0.842 1.00 38.39 252 TYR B N 1
ATOM 2213 C CA . TYR B 2 252 ? -84.055 83.430 0.994 1.00 36.60 252 TYR B CA 1
ATOM 2214 C C . TYR B 2 252 ? -83.414 82.972 -0.308 1.00 41.88 252 TYR B C 1
ATOM 2215 O O . TYR B 2 252 ? -82.375 83.488 -0.716 1.00 39.75 252 TYR B O 1
ATOM 2224 N N . SER B 2 253 ? -84.045 81.998 -0.956 1.00 34.14 253 SER B N 1
ATOM 2225 C CA . SER B 2 253 ? -83.501 81.411 -2.171 1.00 43.01 253 SER B CA 1
ATOM 2226 C C . SER B 2 253 ? -83.526 82.411 -3.320 1.00 38.86 253 SER B C 1
ATOM 2227 O O . SER B 2 253 ? -82.634 82.417 -4.170 1.00 46.32 253 SER B O 1
ATOM 2230 N N . LEU B 2 254 ? -84.547 83.260 -3.339 1.00 44.29 254 LEU B N 1
ATOM 2231 C CA . LEU B 2 254 ? -84.658 84.290 -4.366 1.00 35.89 254 LEU B CA 1
ATOM 2232 C C . LEU B 2 254 ? -83.586 85.361 -4.173 1.00 40.75 254 LEU B C 1
ATOM 2233 O O . LEU B 2 254 ? -83.002 85.847 -5.140 1.00 50.93 254 LEU B O 1
ATOM 2238 N N . LYS B 2 255 ? -83.321 85.716 -2.920 1.00 42.46 255 LYS B N 1
ATOM 2239 C CA . LYS B 2 255 ? -82.286 86.700 -2.612 1.00 40.55 255 LYS B CA 1
ATOM 2240 C C . LYS B 2 255 ? -80.890 86.152 -2.919 1.00 41.36 255 LYS B C 1
ATOM 2241 O O . LYS B 2 255 ? -80.028 86.866 -3.432 1.00 44.19 255 LYS B O 1
ATOM 2247 N N . SER B 2 256 ? -80.674 84.880 -2.609 1.00 36.65 256 SER B N 1
ATOM 2248 C CA . SER B 2 256 ? -79.383 84.253 -2.855 1.00 36.33 256 SER B CA 1
ATOM 2249 C C . SER B 2 256 ? -79.077 84.128 -4.343 1.00 43.07 256 SER B C 1
ATOM 2250 O O . SER B 2 256 ? -77.925 84.266 -4.751 1.00 40.97 256 SER B O 1
ATOM 2253 N N . PHE B 2 257 ? -80.102 83.875 -5.154 1.00 33.55 257 PHE B N 1
ATOM 2254 C CA . PHE B 2 257 ? -79.888 83.709 -6.589 1.00 38.48 257 PHE B CA 1
ATOM 2255 C C . PHE B 2 257 ? -79.718 85.053 -7.295 1.00 42.78 257 PHE B C 1
ATOM 2256 O O . PHE B 2 257 ? -78.894 85.187 -8.197 1.00 54.81 257 PHE B O 1
ATOM 2264 N N . ILE B 2 258 ? -80.503 86.042 -6.883 1.00 42.43 258 ILE B N 1
ATOM 2265 C CA . ILE B 2 258 ? -80.390 87.394 -7.426 1.00 43.03 258 ILE B CA 1
ATOM 2266 C C . ILE B 2 258 ? -79.007 87.981 -7.116 1.00 44.10 258 ILE B C 1
ATOM 2267 O O . ILE B 2 258 ? -78.456 88.753 -7.902 1.00 38.70 258 ILE B O 1
ATOM 2272 N N . ALA B 2 259 ? -78.434 87.579 -5.984 1.00 31.17 259 ALA B N 1
ATOM 2273 C CA . ALA B 2 259 ? -77.106 88.040 -5.584 1.00 33.95 259 ALA B CA 1
ATOM 2274 C C . ALA B 2 259 ? -76.009 87.665 -6.590 1.00 34.24 259 ALA B C 1
ATOM 2275 O O . ALA B 2 259 ? -74.960 88.305 -6.627 1.00 44.72 259 ALA B O 1
ATOM 2277 N N . ILE B 2 260 ? -76.243 86.631 -7.397 1.00 35.28 260 ILE B N 1
ATOM 2278 C CA . ILE B 2 260 ? -75.308 86.286 -8.469 1.00 39.58 260 ILE B CA 1
ATOM 2279 C C . ILE B 2 260 ? -75.893 86.585 -9.851 1.00 45.93 260 ILE B C 1
ATOM 2280 O O . ILE B 2 260 ? -75.310 86.214 -10.870 1.00 40.02 260 ILE B O 1
ATOM 2285 N N . THR B 2 261 ? -77.046 87.249 -9.889 1.00 43.27 261 THR B N 1
ATOM 2286 C CA . THR B 2 261 ? -77.564 87.776 -11.151 1.00 48.60 261 THR B CA 1
ATOM 2287 C C . THR B 2 261 ? -77.975 89.248 -11.025 1.00 39.30 261 THR B C 1
ATOM 2288 O O . THR B 2 261 ? -79.127 89.591 -11.287 1.00 47.08 261 THR B O 1
ATOM 2292 N N . PRO B 2 262 ? -77.026 90.129 -10.651 1.00 43.07 262 PRO B N 1
ATOM 2293 C CA . PRO B 2 262 ? -77.338 91.546 -10.410 1.00 45.54 262 PRO B CA 1
ATOM 2294 C C . PRO B 2 262 ? -77.865 92.282 -11.639 1.00 50.02 262 PRO B C 1
ATOM 2295 O O . PRO B 2 262 ? -78.505 93.325 -11.492 1.00 52.07 262 PRO B O 1
ATOM 2299 N N . SER B 2 263 ? -77.590 91.760 -12.831 1.00 44.59 263 SER B N 1
ATOM 2300 C CA . SER B 2 263 ? -78.020 92.417 -14.062 1.00 49.82 263 SER B CA 1
ATOM 2301 C C . SER B 2 263 ? -79.488 92.128 -14.357 1.00 49.51 263 SER B C 1
ATOM 2302 O O . SER B 2 263 ? -80.076 92.721 -15.260 1.00 47.38 263 SER B O 1
ATOM 2305 N N . LEU B 2 264 ? -80.077 91.216 -13.590 1.00 44.88 264 LEU B N 1
ATOM 2306 C CA . LEU B 2 264 ? -81.467 90.833 -13.797 1.00 44.33 264 LEU B CA 1
ATOM 2307 C C . LEU B 2 264 ? -82.408 91.414 -12.740 1.00 43.88 264 LEU B C 1
ATOM 2308 O O . LEU B 2 264 ? -83.591 91.078 -12.711 1.00 50.38 264 LEU B O 1
ATOM 2313 N N . VAL B 2 265 ? -81.885 92.287 -11.883 1.00 37.04 265 VAL B N 1
ATOM 2314 C CA . VAL B 2 265 ? -82.695 92.917 -10.842 1.00 44.62 265 VAL B CA 1
ATOM 2315 C C . VAL B 2 265 ? -83.834 93.758 -11.426 1.00 49.83 265 VAL B C 1
ATOM 2316 O O . VAL B 2 265 ? -84.982 93.643 -10.991 1.00 52.59 265 VAL B O 1
ATOM 2320 N N . ASP B 2 266 ? -83.520 94.591 -12.415 1.00 51.39 266 ASP B N 1
ATOM 2321 C CA . ASP B 2 266 ? -84.536 95.426 -13.057 1.00 54.42 266 ASP B CA 1
ATOM 2322 C C . ASP B 2 266 ? -85.608 94.569 -13.724 1.00 51.46 266 ASP B C 1
ATOM 2323 O O . ASP B 2 266 ? -86.797 94.887 -13.670 1.00 55.97 266 ASP B O 1
ATOM 2328 N N . PHE B 2 267 ? -85.176 93.484 -14.358 1.00 44.63 267 PHE B N 1
ATOM 2329 C CA . PHE B 2 267 ? -86.095 92.546 -14.986 1.00 40.60 267 PHE B CA 1
ATOM 2330 C C . PHE B 2 267 ? -87.034 91.948 -13.948 1.00 53.50 267 PHE B C 1
ATOM 2331 O O . PHE B 2 267 ? -88.240 91.840 -14.172 1.00 47.00 267 PHE B O 1
ATOM 2339 N N . THR B 2 268 ? -86.465 91.562 -12.810 1.00 40.78 268 THR B N 1
ATOM 2340 C CA . THR B 2 268 ? -87.226 90.918 -11.748 1.00 45.32 268 THR B CA 1
ATOM 2341 C C . THR B 2 268 ? -88.245 91.872 -11.130 1.00 51.81 268 THR B C 1
ATOM 2342 O O . THR B 2 268 ? -89.395 91.494 -10.898 1.00 51.42 268 THR B O 1
ATOM 2346 N N . ILE B 2 269 ? -87.823 93.108 -10.874 1.00 42.08 269 ILE B N 1
ATOM 2347 C CA . ILE B 2 269 ? -88.725 94.130 -10.352 1.00 46.26 269 ILE B CA 1
ATOM 2348 C C . ILE B 2 269 ? -89.887 94.362 -11.318 1.00 51.92 269 ILE B C 1
ATOM 2349 O O . ILE B 2 269 ? -91.040 94.507 -10.900 1.00 52.14 269 ILE B O 1
ATOM 2354 N N . ASP B 2 270 ? -89.586 94.374 -12.613 1.00 38.28 270 ASP B N 1
ATOM 2355 C CA . ASP B 2 270 ? -90.625 94.534 -13.624 1.00 41.10 270 ASP B CA 1
ATOM 2356 C C . ASP B 2 270 ? -91.571 93.341 -13.628 1.00 49.51 270 ASP B C 1
ATOM 2357 O O . ASP B 2 270 ? -92.780 93.497 -13.802 1.00 46.56 270 ASP B O 1
ATOM 2362 N N . TYR B 2 271 ? -91.018 92.149 -13.435 1.00 42.04 271 TYR B N 1
ATOM 2363 C CA . TYR B 2 271 ? -91.829 90.942 -13.445 1.00 39.09 271 TYR B CA 1
ATOM 2364 C C . TYR B 2 271 ? -92.761 90.935 -12.233 1.00 50.07 271 TYR B C 1
ATOM 2365 O O . TYR B 2 271 ? -93.934 90.570 -12.339 1.00 51.26 271 TYR B O 1
ATOM 2374 N N . LEU B 2 272 ? -92.233 91.365 -11.090 1.00 41.50 272 LEU B N 1
ATOM 2375 C CA . LEU B 2 272 ? -93.017 91.453 -9.862 1.00 44.80 272 LEU B CA 1
ATOM 2376 C C . LEU B 2 272 ? -94.130 92.496 -9.967 1.00 50.33 272 LEU B C 1
ATOM 2377 O O . LEU B 2 272 ? -95.221 92.296 -9.434 1.00 53.68 272 LEU B O 1
ATOM 2382 N N . LYS B 2 273 ? -93.858 93.601 -10.659 1.00 49.26 273 LYS B N 1
ATOM 2383 C CA . LYS B 2 273 ? -94.877 94.630 -10.871 1.00 48.64 273 LYS B CA 1
ATOM 2384 C C . LYS B 2 273 ? -95.992 94.113 -11.772 1.00 40.22 273 LYS B C 1
ATOM 2385 O O . LYS B 2 273 ? -97.155 94.477 -11.605 1.00 70.14 273 LYS B O 1
ATOM 2391 N N . GLY B 2 274 ? -95.632 93.259 -12.725 1.00 52.30 274 GLY B N 1
ATOM 2392 C CA . GLY B 2 274 ? -96.611 92.630 -13.591 1.00 41.06 274 GLY B CA 1
ATOM 2393 C C . GLY B 2 274 ? -97.512 91.681 -12.823 1.00 55.08 274 GLY B C 1
ATOM 2394 O O . GLY B 2 274 ? -98.711 91.594 -13.089 1.00 62.60 274 GLY B O 1
ATOM 2395 N N . LEU B 2 275 ? -96.929 90.969 -11.863 1.00 50.21 275 LEU B N 1
ATOM 2396 C CA . LEU B 2 275 ? -97.673 90.029 -11.030 1.00 46.46 275 LEU B CA 1
ATOM 2397 C C . LEU B 2 275 ? -98.703 90.742 -10.151 1.00 59.73 275 LEU B C 1
ATOM 2398 O O . LEU B 2 275 ? -99.811 90.242 -9.957 1.00 58.47 275 LEU B O 1
ATOM 2403 N N . THR B 2 276 ? -98.339 91.910 -9.627 1.00 43.03 276 THR B N 1
ATOM 2404 C CA . THR B 2 276 ? -99.271 92.706 -8.830 1.00 56.43 276 THR B CA 1
ATOM 2405 C C . THR B 2 276 ? -100.476 93.153 -9.653 1.00 44.61 276 THR B C 1
ATOM 2406 O O . THR B 2 276 ? -101.591 93.212 -9.138 1.00 67.24 276 THR B O 1
ATOM 2410 N N . LYS B 2 277 ? -100.249 93.477 -10.924 1.00 44.91 277 LYS B N 1
ATOM 2411 C CA . LYS B 2 277 ? -101.336 93.882 -11.813 1.00 47.04 277 LYS B CA 1
ATOM 2412 C C . LYS B 2 277 ? -102.332 92.749 -12.006 1.00 48.88 277 LYS B C 1
ATOM 2413 O O . LYS B 2 277 ? -103.545 92.969 -12.037 1.00 67.01 277 LYS B O 1
ATOM 2419 N N . LYS B 2 278 ? -101.809 91.535 -12.134 1.00 47.96 278 LYS B N 1
ATOM 2420 C CA . LYS B 2 278 ? -102.633 90.374 -12.444 1.00 54.31 278 LYS B CA 1
ATOM 2421 C C . LYS B 2 278 ? -103.127 89.669 -11.186 1.00 56.96 278 LYS B C 1
ATOM 2422 O O . LYS B 2 278 ? -104.157 89.002 -11.207 1.00 60.48 278 LYS B O 1
ATOM 2428 N N . ASP B 2 279 ? -102.391 89.828 -10.090 1.00 71.51 279 ASP B N 1
ATOM 2429 C CA . ASP B 2 279 ? -102.727 89.154 -8.840 1.00 46.18 279 ASP B CA 1
ATOM 2430 C C . ASP B 2 279 ? -102.599 90.095 -7.639 1.00 46.05 279 ASP B C 1
ATOM 2431 O O . ASP B 2 279 ? -101.795 89.848 -6.742 1.00 49.19 279 ASP B O 1
ATOM 2436 N N . PRO B 2 280 ? -103.406 91.172 -7.610 1.00 60.60 280 PRO B N 1
ATOM 2437 C CA . PRO B 2 280 ? -103.272 92.200 -6.568 1.00 47.92 280 PRO B CA 1
ATOM 2438 C C . PRO B 2 280 ? -103.636 91.715 -5.162 1.00 48.34 280 PRO B C 1
ATOM 2439 O O . PRO B 2 280 ? -103.232 92.343 -4.185 1.00 52.67 280 PRO B O 1
ATOM 2443 N N . ILE B 2 281 ? -104.385 90.619 -5.062 1.00 59.39 281 ILE B N 1
ATOM 2444 C CA . ILE B 2 281 ? -104.753 90.059 -3.762 1.00 52.69 281 ILE B CA 1
ATOM 2445 C C . ILE B 2 281 ? -103.510 89.590 -2.985 1.00 47.69 281 ILE B C 1
ATOM 2446 O O . ILE B 2 281 ? -103.540 89.488 -1.761 1.00 65.04 281 ILE B O 1
ATOM 2451 N N . HIS B 2 282 ? -102.417 89.324 -3.696 1.00 45.58 282 HIS B N 1
ATOM 2452 C CA . HIS B 2 282 ? -101.169 88.898 -3.054 1.00 43.55 282 HIS B CA 1
ATOM 2453 C C . HIS B 2 282 ? -100.087 89.965 -3.157 1.00 42.23 282 HIS B C 1
ATOM 2454 O O . HIS B 2 282 ? -98.897 89.655 -3.178 1.00 44.16 282 HIS B O 1
ATOM 2461 N N . ASP B 2 283 ? -100.517 91.223 -3.199 1.00 52.84 283 ASP B N 1
ATOM 2462 C CA . ASP B 2 283 ? -99.620 92.361 -3.377 1.00 46.11 283 ASP B CA 1
ATOM 2463 C C . ASP B 2 283 ? -98.501 92.432 -2.334 1.00 56.34 283 ASP B C 1
ATOM 2464 O O . ASP B 2 283 ? -97.367 92.798 -2.657 1.00 46.01 283 ASP B O 1
ATOM 2469 N N . ILE B 2 284 ? -98.817 92.073 -1.091 1.00 49.22 284 ILE B N 1
ATOM 2470 C CA . ILE B 2 284 ? -97.852 92.178 0.001 1.00 52.66 284 ILE B CA 1
ATOM 2471 C C . ILE B 2 284 ? -96.641 91.265 -0.217 1.00 44.67 284 ILE B C 1
ATOM 2472 O O . ILE B 2 284 ? -95.530 91.600 0.187 1.00 50.40 284 ILE B O 1
ATOM 2477 N N . TYR B 2 285 ? -96.847 90.126 -0.872 1.00 44.16 285 TYR B N 1
ATOM 2478 C CA . TYR B 2 285 ? -95.747 89.201 -1.149 1.00 47.65 285 TYR B CA 1
ATOM 2479 C C . TYR B 2 285 ? -94.824 89.747 -2.232 1.00 54.26 285 TYR B C 1
ATOM 2480 O O . TYR B 2 285 ? -93.602 89.757 -2.077 1.00 52.24 285 TYR B O 1
ATOM 2489 N N . TYR B 2 286 ? -95.423 90.189 -3.334 1.00 41.47 286 TYR B N 1
ATOM 2490 C CA . TYR B 2 286 ? -94.671 90.720 -4.466 1.00 53.68 286 TYR B CA 1
ATOM 2491 C C . TYR B 2 286 ? -93.873 91.960 -4.066 1.00 48.65 286 TYR B C 1
ATOM 2492 O O . TYR B 2 286 ? -92.714 92.114 -4.452 1.00 44.75 286 TYR B O 1
ATOM 2501 N N . LYS B 2 287 ? -94.490 92.834 -3.277 1.00 46.86 287 LYS B N 1
ATOM 2502 C CA . LYS B 2 287 ? -93.827 94.057 -2.830 1.00 42.30 287 LYS B CA 1
ATOM 2503 C C . LYS B 2 287 ? -92.715 93.757 -1.828 1.00 48.76 287 LYS B C 1
ATOM 2504 O O . LYS B 2 287 ? -91.686 94.431 -1.814 1.00 50.29 287 LYS B O 1
ATOM 2510 N N . THR B 2 288 ? -92.924 92.744 -0.992 1.00 53.34 288 THR B N 1
ATOM 2511 C CA . THR B 2 288 ? -91.907 92.326 -0.032 1.00 51.85 288 THR B CA 1
ATOM 2512 C C . THR B 2 288 ? -90.706 91.719 -0.756 1.00 46.36 288 THR B C 1
ATOM 2513 O O . THR B 2 288 ? -89.562 91.887 -0.332 1.00 43.05 288 THR B O 1
ATOM 2517 N N . ALA B 2 289 ? -90.966 91.021 -1.857 1.00 35.00 289 ALA B N 1
ATOM 2518 C CA . ALA B 2 289 ? -89.885 90.476 -2.665 1.00 35.96 289 ALA B CA 1
ATOM 2519 C C . ALA B 2 289 ? -89.094 91.604 -3.326 1.00 40.89 289 ALA B C 1
ATOM 2520 O O . ALA B 2 289 ? -87.865 91.553 -3.379 1.00 46.15 289 ALA B O 1
ATOM 2522 N N . MET B 2 290 ? -89.802 92.618 -3.821 1.00 46.45 290 MET B N 1
ATOM 2523 C CA . MET B 2 290 ? -89.159 93.782 -4.434 1.00 46.00 290 MET B CA 1
ATOM 2524 C C . MET B 2 290 ? -88.189 94.446 -3.464 1.00 51.07 290 MET B C 1
ATOM 2525 O O . MET B 2 290 ? -87.045 94.736 -3.815 1.00 51.77 290 MET B O 1
ATOM 2530 N N . ILE B 2 291 ? -88.654 94.671 -2.240 1.00 42.43 291 ILE B N 1
ATOM 2531 C CA . ILE B 2 291 ? -87.846 95.313 -1.209 1.00 50.78 291 ILE B CA 1
ATOM 2532 C C . ILE B 2 291 ? -86.639 94.451 -0.838 1.00 55.48 291 ILE B C 1
ATOM 2533 O O . ILE B 2 291 ? -85.529 94.959 -0.676 1.00 49.88 291 ILE B O 1
ATOM 2538 N N . THR B 2 292 ? -86.867 93.146 -0.719 1.00 49.39 292 THR B N 1
ATOM 2539 C CA . THR B 2 292 ? -85.814 92.191 -0.383 1.00 47.89 292 THR B CA 1
ATOM 2540 C C . THR B 2 292 ? -84.709 92.172 -1.436 1.00 45.18 292 THR B C 1
ATOM 2541 O O . THR B 2 292 ? -83.524 92.215 -1.104 1.00 54.25 292 THR B O 1
ATOM 2545 N N . ILE B 2 293 ? -85.108 92.115 -2.702 1.00 51.41 293 ILE B N 1
ATOM 2546 C CA . ILE B 2 293 ? -84.168 92.110 -3.819 1.00 45.59 293 ILE B CA 1
ATOM 2547 C C . ILE B 2 293 ? -83.296 93.367 -3.841 1.00 50.81 293 ILE B C 1
ATOM 2548 O O . ILE B 2 293 ? -82.082 93.286 -4.042 1.00 58.90 293 ILE B O 1
ATOM 2553 N N . LEU B 2 294 ? -83.918 94.523 -3.624 1.00 49.03 294 LEU B N 1
ATOM 2554 C CA . LEU B 2 294 ? -83.219 95.804 -3.716 1.00 50.54 294 LEU B CA 1
ATOM 2555 C C . LEU B 2 294 ? -82.378 96.106 -2.481 1.00 48.90 294 LEU B C 1
ATOM 2556 O O . LEU B 2 294 ? -81.512 96.983 -2.511 1.00 62.28 294 LEU B O 1
ATOM 2561 N N . ASP B 2 295 ? -82.637 95.383 -1.397 1.00 55.04 295 ASP B N 1
ATOM 2562 C CA . ASP B 2 295 ? -81.915 95.592 -0.148 1.00 57.93 295 ASP B CA 1
ATOM 2563 C C . ASP B 2 295 ? -80.422 95.330 -0.338 1.00 56.23 295 ASP B C 1
ATOM 2564 O O . ASP B 2 295 ? -80.035 94.363 -0.998 1.00 65.21 295 ASP B O 1
ATOM 2569 N N . HIS B 2 296 ? -79.603 96.217 0.226 1.00 62.67 296 HIS B N 1
ATOM 2570 C CA . HIS B 2 296 ? -78.141 96.137 0.165 1.00 63.35 296 HIS B CA 1
ATOM 2571 C C . HIS B 2 296 ? -77.593 96.329 -1.250 1.00 67.72 296 HIS B C 1
ATOM 2572 O O . HIS B 2 296 ? -76.525 95.818 -1.586 1.00 85.31 296 HIS B O 1
ATOM 2579 N N . ILE B 2 297 ? -78.333 97.068 -2.072 1.00 70.92 297 ILE B N 1
ATOM 2580 C CA . ILE B 2 297 ? -77.845 97.512 -3.376 1.00 52.79 297 ILE B CA 1
ATOM 2581 C C . ILE B 2 297 ? -77.871 99.034 -3.412 1.00 57.29 297 ILE B C 1
ATOM 2582 O O . ILE B 2 297 ? -78.939 99.644 -3.466 1.00 78.93 297 ILE B O 1
ATOM 2587 N N . GLU B 2 298 ? -76.688 99.637 -3.383 1.00 73.53 298 GLU B N 1
ATOM 2588 C CA . GLU B 2 298 ? -76.544 101.078 -3.196 1.00 69.53 298 GLU B CA 1
ATOM 2589 C C . GLU B 2 298 ? -77.208 101.898 -4.302 1.00 73.52 298 GLU B C 1
ATOM 2590 O O . GLU B 2 298 ? -77.763 102.966 -4.041 1.00 82.88 298 GLU B O 1
ATOM 2596 N N . THR B 2 299 ? -77.157 101.392 -5.531 1.00 80.09 299 THR B N 1
ATOM 2597 C CA . THR B 2 299 ? -77.776 102.068 -6.668 1.00 80.28 299 THR B CA 1
ATOM 2598 C C . THR B 2 299 ? -79.272 102.283 -6.452 1.00 91.46 299 THR B C 1
ATOM 2599 O O . THR B 2 299 ? -79.812 103.345 -6.769 1.00 94.68 299 THR B O 1
ATOM 2603 N N . LYS B 2 300 ? -79.931 101.279 -5.881 1.00 76.23 300 LYS B N 1
ATOM 2604 C CA . LYS B 2 300 ? -81.387 101.257 -5.827 1.00 75.39 300 LYS B CA 1
ATOM 2605 C C . LYS B 2 300 ? -81.972 101.587 -4.455 1.00 64.30 300 LYS B C 1
ATOM 2606 O O . LYS B 2 300 ? -83.080 101.164 -4.132 1.00 76.56 300 LYS B O 1
ATOM 2612 N N . GLU B 2 301 ? -81.239 102.356 -3.659 1.00 59.56 301 GLU B N 1
ATOM 2613 C CA . GLU B 2 301 ? -81.705 102.733 -2.328 1.00 64.91 301 GLU B CA 1
ATOM 2614 C C . GLU B 2 301 ? -82.942 103.622 -2.371 1.00 71.30 301 GLU B C 1
ATOM 2615 O O . GLU B 2 301 ? -83.822 103.514 -1.518 1.00 76.48 301 GLU B O 1
ATOM 2621 N N . LEU B 2 302 ? -83.007 104.501 -3.364 1.00 69.42 302 LEU B N 1
ATOM 2622 C CA . LEU B 2 302 ? -84.152 105.389 -3.500 1.00 65.45 302 LEU B CA 1
ATOM 2623 C C . LEU B 2 302 ? -85.391 104.603 -3.903 1.00 68.09 302 LEU B C 1
ATOM 2624 O O . LEU B 2 302 ? -86.491 104.870 -3.421 1.00 71.98 302 LEU B O 1
ATOM 2629 N N . ASP B 2 303 ? -85.207 103.628 -4.787 1.00 66.35 303 ASP B N 1
ATOM 2630 C CA . ASP B 2 303 ? -86.311 102.783 -5.221 1.00 72.45 303 ASP B CA 1
ATOM 2631 C C . ASP B 2 303 ? -86.828 101.923 -4.070 1.00 71.36 303 ASP B C 1
ATOM 2632 O O . ASP B 2 303 ? -88.035 101.767 -3.906 1.00 65.74 303 ASP B O 1
ATOM 2637 N N . MET B 2 304 ? -85.914 101.380 -3.269 1.00 60.33 304 MET B N 1
ATOM 2638 C CA . MET B 2 304 ? -86.299 100.539 -2.139 1.00 54.78 304 MET B CA 1
ATOM 2639 C C . MET B 2 304 ? -87.084 101.327 -1.095 1.00 59.91 304 MET B C 1
ATOM 2640 O O . MET B 2 304 ? -88.113 100.865 -0.602 1.00 57.48 304 MET B O 1
ATOM 2645 N N . ILE B 2 305 ? -86.585 102.512 -0.759 1.00 56.97 305 ILE B N 1
ATOM 2646 C CA . ILE B 2 305 ? -87.237 103.379 0.217 1.00 58.24 305 ILE B CA 1
ATOM 2647 C C . ILE B 2 305 ? -88.623 103.797 -0.266 1.00 62.89 305 ILE B C 1
ATOM 2648 O O . ILE B 2 305 ? -89.576 103.854 0.514 1.00 65.95 305 ILE B O 1
ATOM 2653 N N . THR B 2 306 ? -88.730 104.073 -1.561 1.00 60.72 306 THR B N 1
ATOM 2654 C CA . THR B 2 306 ? -89.992 104.500 -2.151 1.00 64.65 306 THR B CA 1
ATOM 2655 C C . THR B 2 306 ? -91.043 103.396 -2.077 1.00 69.46 306 THR B C 1
ATOM 2656 O O . THR B 2 306 ? -92.187 103.639 -1.690 1.00 68.78 306 THR B O 1
ATOM 2660 N N . ILE B 2 307 ? -90.647 102.184 -2.451 1.00 59.80 307 ILE B N 1
ATOM 2661 C CA . ILE B 2 307 ? -91.540 101.032 -2.406 1.00 58.22 307 ILE B CA 1
ATOM 2662 C C . ILE B 2 307 ? -91.890 100.670 -0.966 1.00 58.29 307 ILE B C 1
ATOM 2663 O O . ILE B 2 307 ? -93.026 100.301 -0.669 1.00 52.74 307 ILE B O 1
ATOM 2668 N N . LEU B 2 308 ? -90.909 100.783 -0.076 1.00 52.68 308 LEU B N 1
ATOM 2669 C CA . LEU B 2 308 ? -91.146 100.596 1.350 1.00 51.80 308 LEU B CA 1
ATOM 2670 C C . LEU B 2 308 ? -92.232 101.548 1.845 1.00 59.86 308 LEU B C 1
ATOM 2671 O O . LEU B 2 308 ? -93.097 101.167 2.634 1.00 62.25 308 LEU B O 1
ATOM 2676 N N . ASN B 2 309 ? -92.184 102.786 1.364 1.00 58.78 309 ASN B N 1
ATOM 2677 C CA . ASN B 2 309 ? -93.150 103.803 1.758 1.00 66.23 309 ASN B CA 1
ATOM 2678 C C . ASN B 2 309 ? -94.571 103.469 1.323 1.00 67.72 309 ASN B C 1
ATOM 2679 O O . ASN B 2 309 ? -95.514 103.602 2.101 1.00 81.39 309 ASN B O 1
ATOM 2684 N N . GLU B 2 310 ? -94.723 103.034 0.077 1.00 62.12 310 GLU B N 1
ATOM 2685 C CA . GLU B 2 310 ? -96.048 102.773 -0.469 1.00 74.08 310 GLU B CA 1
ATOM 2686 C C . GLU B 2 310 ? -96.563 101.394 -0.069 1.00 78.69 310 GLU B C 1
ATOM 2687 O O . GLU B 2 310 ? -97.707 101.041 -0.361 1.00 95.27 310 GLU B O 1
ATOM 2693 N N . THR B 2 311 ? -95.721 100.619 0.606 1.00 60.41 311 THR B N 1
ATOM 2694 C CA . THR B 2 311 ? -96.128 99.311 1.105 1.00 51.81 311 THR B CA 1
ATOM 2695 C C . THR B 2 311 ? -96.497 99.389 2.583 1.00 63.17 311 THR B C 1
ATOM 2696 O O . THR B 2 311 ? -97.394 98.686 3.052 1.00 73.35 311 THR B O 1
ATOM 2700 N N . LEU B 2 312 ? -95.810 100.259 3.314 1.00 72.33 312 LEU B N 1
ATOM 2701 C CA . LEU B 2 312 ? -95.966 100.311 4.761 1.00 74.52 312 LEU B CA 1
ATOM 2702 C C . LEU B 2 312 ? -97.140 101.159 5.239 1.00 85.41 312 LEU B C 1
ATOM 2703 O O . LEU B 2 312 ? -97.736 100.848 6.271 1.00 76.56 312 LEU B O 1
ATOM 2708 N N . ASP B 2 313 ? -97.486 102.227 4.524 1.00 91.48 313 ASP B N 1
ATOM 2709 C CA . ASP B 2 313 ? -98.501 103.112 5.088 1.00 102.87 313 ASP B CA 1
ATOM 2710 C C . ASP B 2 313 ? -99.953 102.922 4.585 1.00 97.50 313 ASP B C 1
ATOM 2711 O O . ASP B 2 313 ? -100.836 103.678 4.984 1.00 120.37 313 ASP B O 1
ATOM 2716 N N . PRO B 2 314 ? -100.205 101.929 3.705 1.00 86.36 314 PRO B N 1
ATOM 2717 C CA . PRO B 2 314 ? -101.518 101.290 3.832 1.00 86.26 314 PRO B CA 1
ATOM 2718 C C . PRO B 2 314 ? -101.385 100.353 5.015 1.00 94.86 314 PRO B C 1
ATOM 2719 O O . PRO B 2 314 ? -101.355 100.905 6.113 1.00 103.89 314 PRO B O 1
ATOM 2723 N N . LEU B 2 315 ? -101.275 99.030 4.815 1.00 100.17 315 LEU B N 1
ATOM 2724 C CA . LEU B 2 315 ? -100.816 98.077 5.862 1.00 96.08 315 LEU B CA 1
ATOM 2725 C C . LEU B 2 315 ? -100.935 98.547 7.332 1.00 103.17 315 LEU B C 1
ATOM 2726 O O . LEU B 2 315 ? -101.495 97.869 8.193 1.00 99.27 315 LEU B O 1
ATOM 2731 N N . LEU B 2 316 ? -100.377 99.737 7.605 1.00 107.86 316 LEU B N 1
ATOM 2732 C CA . LEU B 2 316 ? -100.614 100.484 8.870 1.00 104.73 316 LEU B CA 1
ATOM 2733 C C . LEU B 2 316 ? -102.111 100.556 9.077 1.00 120.40 316 LEU B C 1
ATOM 2734 O O . LEU B 2 316 ? -102.494 100.790 10.155 1.00 124.22 316 LEU B O 1
ATOM 2739 N N . SER B 2 317 ? -102.928 100.446 8.023 1.00 130.12 317 SER B N 1
ATOM 2740 C CA . SER B 2 317 ? -104.386 100.601 8.117 1.00 124.44 317 SER B CA 1
ATOM 2741 C C . SER B 2 317 ? -105.256 99.350 8.130 1.00 119.11 317 SER B C 1
ATOM 2742 O O . SER B 2 317 ? -106.489 99.453 8.133 1.00 119.56 317 SER B O 1
ATOM 2745 N N . LEU B 2 318 ? -104.659 98.172 8.123 1.00 122.23 318 LEU B N 1
ATOM 2746 C CA . LEU B 2 318 ? -105.519 97.025 8.274 1.00 124.69 318 LEU B CA 1
ATOM 2747 C C . LEU B 2 318 ? -105.711 96.925 9.791 1.00 131.34 318 LEU B C 1
ATOM 2748 O O . LEU B 2 318 ? -106.668 96.255 10.299 1.00 132.98 318 LEU B O 1
ATOM 2753 N N . LEU B 2 319 ? -104.804 97.616 10.492 1.00 128.39 319 LEU B N 1
ATOM 2754 C CA . LEU B 2 319 ? -105.023 98.060 11.884 1.00 127.75 319 LEU B CA 1
ATOM 2755 C C . LEU B 2 319 ? -106.229 97.773 12.794 1.00 132.54 319 LEU B C 1
ATOM 2756 O O . LEU B 2 319 ? -106.265 96.865 13.659 1.00 135.47 319 LEU B O 1
ATOM 2761 N N . ASN B 2 320 ? -107.175 98.699 12.613 1.00 137.78 320 ASN B N 1
ATOM 2762 C CA . ASN B 2 320 ? -107.853 99.469 13.687 1.00 147.68 320 ASN B CA 1
ATOM 2763 C C . ASN B 2 320 ? -109.323 99.109 13.736 1.00 162.15 320 ASN B C 1
ATOM 2764 O O . ASN B 2 320 ? -110.016 99.167 14.795 1.00 155.46 320 ASN B O 1
ATOM 2769 N N . ASP B 2 321 ? -109.733 98.609 12.577 1.00 175.97 321 ASP B N 1
ATOM 2770 C CA . ASP B 2 321 ? -111.115 98.399 12.245 1.00 171.91 321 ASP B CA 1
ATOM 2771 C C . ASP B 2 321 ? -111.524 97.032 12.789 1.00 166.86 321 ASP B C 1
ATOM 2772 O O . ASP B 2 321 ? -112.626 96.526 12.557 1.00 158.85 321 ASP B O 1
ATOM 2777 N N . LEU B 2 322 ? -110.584 96.452 13.531 1.00 166.68 322 LEU B N 1
ATOM 2778 C CA . LEU B 2 322 ? -110.527 95.024 13.792 1.00 153.26 322 LEU B CA 1
ATOM 2779 C C . LEU B 2 322 ? -110.518 94.620 15.248 1.00 150.30 322 LEU B C 1
ATOM 2780 O O . LEU B 2 322 ? -109.466 94.434 15.883 1.00 139.81 322 LEU B O 1
ATOM 2785 N N . PRO B 2 323 ? -111.733 94.493 15.789 1.00 151.37 323 PRO B N 1
ATOM 2786 C CA . PRO B 2 323 ? -111.919 93.625 16.960 1.00 146.03 323 PRO B CA 1
ATOM 2787 C C . PRO B 2 323 ? -111.953 92.083 16.680 1.00 164.22 323 PRO B C 1
ATOM 2788 O O . PRO B 2 323 ? -111.740 91.320 17.650 1.00 162.31 323 PRO B O 1
ATOM 2792 N N . PRO B 2 324 ? -112.236 91.622 15.426 1.00 166.71 324 PRO B N 1
ATOM 2793 C CA . PRO B 2 324 ? -112.316 90.153 15.257 1.00 162.08 324 PRO B CA 1
ATOM 2794 C C . PRO B 2 32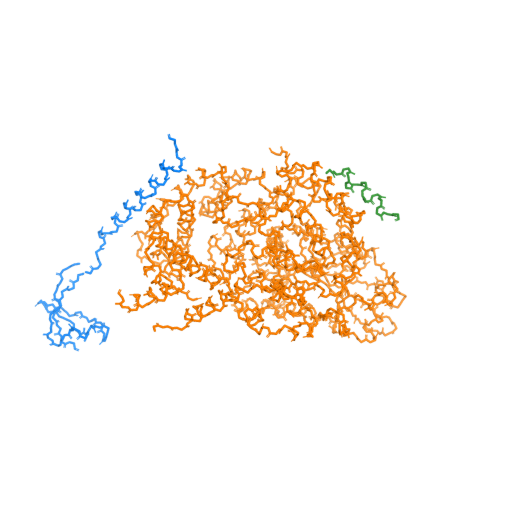4 ? -111.073 89.284 15.594 1.00 146.62 324 PRO B C 1
ATOM 2795 O O . PRO B 2 324 ? -111.311 88.041 15.869 1.00 149.46 324 PRO B O 1
ATOM 2799 N N . ARG B 2 325 ? -109.899 89.933 15.788 1.00 142.51 325 ARG B N 1
ATOM 2800 C CA . ARG B 2 325 ? -108.530 89.290 15.687 1.00 141.43 325 ARG B CA 1
ATOM 2801 C C . ARG B 2 325 ? -108.560 87.934 14.957 1.00 135.59 325 ARG B C 1
ATOM 2802 O O . ARG B 2 325 ? -109.108 86.970 15.479 1.00 143.08 325 ARG B O 1
ATOM 2810 N N . ASP B 2 326 ? -108.043 87.915 13.721 1.00 124.54 326 ASP B N 1
ATOM 2811 C CA . ASP B 2 326 ? -107.969 86.770 12.801 1.00 116.09 326 ASP B CA 1
ATOM 2812 C C . ASP B 2 326 ? -106.488 86.337 12.607 1.00 137.24 326 ASP B C 1
ATOM 2813 O O . ASP B 2 326 ? -105.581 87.166 12.665 1.00 134.61 326 ASP B O 1
ATOM 2818 N N . ALA B 2 327 ? -106.245 85.043 12.374 1.00 133.15 327 ALA B N 1
ATOM 2819 C CA . ALA B 2 327 ? -104.878 84.486 12.192 1.00 118.71 327 ALA B CA 1
ATOM 2820 C C . ALA B 2 327 ? -104.035 85.104 11.052 1.00 119.70 327 ALA B C 1
ATOM 2821 O O . ALA B 2 327 ? -102.827 84.849 10.953 1.00 124.24 327 ALA B O 1
ATOM 2823 N N . ASP B 2 328 ? -104.673 85.916 10.208 1.00 118.28 328 ASP B N 1
ATOM 2824 C CA . ASP B 2 328 ? -103.976 86.682 9.167 1.00 127.18 328 ASP B CA 1
ATOM 2825 C C . ASP B 2 328 ? -103.462 88.007 9.706 1.00 125.01 328 ASP B C 1
ATOM 2826 O O . ASP B 2 328 ? -102.615 88.652 9.054 1.00 127.54 328 ASP B O 1
ATOM 2831 N N . SER B 2 329 ? -103.987 88.420 10.864 1.00 119.20 329 SER B N 1
ATOM 2832 C CA . SER B 2 329 ? -103.579 89.681 11.459 1.00 115.15 329 SER B CA 1
ATOM 2833 C C . SER B 2 329 ? -102.196 89.528 12.068 1.00 108.32 329 SER B C 1
ATOM 2834 O O . SER B 2 329 ? -101.425 90.482 12.142 1.00 109.76 329 SER B O 1
ATOM 2837 N N . ALA B 2 330 ? -101.905 88.324 12.546 1.00 105.63 330 ALA B N 1
ATOM 2838 C CA . ALA B 2 330 ? -100.598 88.039 13.114 1.00 97.49 330 ALA B CA 1
ATOM 2839 C C . ALA B 2 330 ? -99.611 87.823 11.981 1.00 91.71 330 ALA B C 1
ATOM 2840 O O . ALA B 2 330 ? -98.417 88.082 12.116 1.00 87.41 330 ALA B O 1
ATOM 2842 N N . ARG B 2 331 ? -100.136 87.357 10.854 1.00 92.52 331 ARG B N 1
ATOM 2843 C CA . ARG B 2 331 ? -99.343 87.127 9.657 1.00 70.22 331 ARG B CA 1
ATOM 2844 C C . ARG B 2 331 ? -98.877 88.449 9.060 1.00 82.57 331 ARG B C 1
ATOM 2845 O O . ARG B 2 331 ? -97.790 88.538 8.487 1.00 93.26 331 ARG B O 1
ATOM 2853 N N . LEU B 2 332 ? -99.701 89.480 9.210 1.00 84.23 332 LEU B N 1
ATOM 2854 C CA . LEU B 2 332 ? -99.409 90.781 8.621 1.00 75.41 332 LEU B CA 1
ATOM 2855 C C . LEU B 2 332 ? -98.684 91.706 9.595 1.00 80.77 332 LEU B C 1
ATOM 2856 O O . LEU B 2 332 ? -97.883 92.544 9.178 1.00 78.84 332 LEU B O 1
ATOM 2861 N N . MET B 2 333 ? -98.961 91.558 10.888 1.00 74.45 333 MET B N 1
ATOM 2862 C CA . MET B 2 333 ? -98.212 92.295 11.899 1.00 74.24 333 MET B CA 1
ATOM 2863 C C . MET B 2 333 ? -96.751 91.867 11.845 1.00 69.41 333 MET B C 1
ATOM 2864 O O . MET B 2 333 ? -95.846 92.689 11.984 1.00 74.34 333 MET B O 1
ATOM 2869 N N . ASN B 2 334 ? -96.534 90.573 11.633 1.00 67.12 334 ASN B N 1
ATOM 2870 C CA . ASN B 2 334 ? -95.193 90.035 11.457 1.00 65.22 334 ASN B CA 1
ATOM 2871 C C . ASN B 2 334 ? -94.487 90.658 10.258 1.00 67.73 334 ASN B C 1
ATOM 2872 O O . ASN B 2 334 ? -93.325 91.059 10.349 1.00 59.48 334 ASN B O 1
ATOM 2877 N N . CYS B 2 335 ? -95.198 90.743 9.138 1.00 62.60 335 CYS B N 1
ATOM 2878 C CA . CYS B 2 335 ? -94.624 91.283 7.911 1.00 63.59 335 CYS B CA 1
ATOM 2879 C C . CYS B 2 335 ? -94.336 92.773 8.040 1.00 64.20 335 CYS B C 1
ATOM 2880 O O . CYS B 2 335 ? -93.272 93.245 7.636 1.00 65.37 335 CYS B O 1
ATOM 2883 N N . MET B 2 336 ? -95.293 93.509 8.597 1.00 54.48 336 MET B N 1
ATOM 2884 C CA . MET B 2 336 ? -95.121 94.936 8.831 1.00 61.31 336 MET B CA 1
ATOM 2885 C C . MET B 2 336 ? -93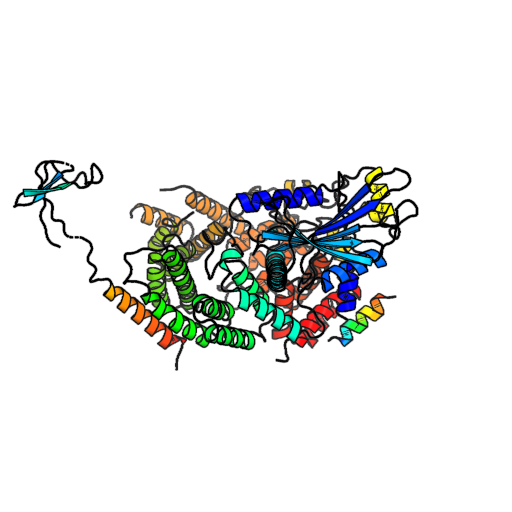.916 95.179 9.734 1.00 71.69 336 MET B C 1
ATOM 2886 O O . MET B 2 336 ? -93.140 96.110 9.517 1.00 58.59 336 MET B O 1
ATOM 2891 N N . SER B 2 337 ? -93.755 94.319 10.734 1.00 49.57 337 SER B N 1
ATOM 2892 C CA . SER B 2 337 ? -92.625 94.416 11.647 1.00 58.49 337 SER B CA 1
ATOM 2893 C C . SER B 2 337 ? -91.301 94.157 10.926 1.00 61.33 337 SER B C 1
ATOM 2894 O O . SER B 2 337 ? -90.307 94.842 11.169 1.00 62.18 337 SER B O 1
ATOM 2897 N N . ASP B 2 338 ? -91.293 93.173 10.031 1.00 57.87 338 ASP B N 1
ATOM 2898 C CA . ASP B 2 338 ? -90.076 92.815 9.306 1.00 55.33 338 ASP B CA 1
ATOM 2899 C C . ASP B 2 338 ? -89.667 93.895 8.303 1.00 56.11 338 ASP B C 1
ATOM 2900 O O . ASP B 2 338 ? -88.479 94.109 8.058 1.00 56.57 338 ASP B O 1
ATOM 2905 N N . LEU B 2 339 ? -90.650 94.577 7.727 1.00 52.85 339 LEU B N 1
ATOM 2906 C CA . LEU B 2 339 ? -90.363 95.665 6.799 1.00 43.56 339 LEU B CA 1
ATOM 2907 C C . LEU B 2 339 ? -89.818 96.886 7.539 1.00 48.85 339 LEU B C 1
ATOM 2908 O O . LEU B 2 339 ? -88.979 97.618 7.013 1.00 58.83 339 LEU B O 1
ATOM 2913 N N . LEU B 2 340 ? -90.295 97.100 8.762 1.00 47.61 340 LEU B N 1
ATOM 2914 C CA . LEU B 2 340 ? -89.787 98.182 9.597 1.00 62.12 340 LEU B CA 1
ATOM 2915 C C . LEU B 2 340 ? -88.345 97.905 10.013 1.00 54.19 340 LEU B C 1
ATOM 2916 O O . LEU B 2 340 ? -87.529 98.823 10.106 1.00 54.69 340 LEU B O 1
ATOM 2921 N N . ASN B 2 341 ? -88.036 96.635 10.258 1.00 45.98 341 ASN B N 1
ATOM 2922 C CA . ASN B 2 341 ? -86.673 96.237 10.591 1.00 49.29 341 ASN B CA 1
ATOM 2923 C C . ASN B 2 341 ? -85.707 96.532 9.451 1.00 50.80 341 ASN B C 1
ATOM 2924 O O . ASN B 2 341 ? -84.574 96.952 9.681 1.00 54.58 341 ASN B O 1
ATOM 2929 N N . ILE B 2 342 ? -86.159 96.308 8.221 1.00 57.08 342 ILE B N 1
ATOM 2930 C CA . ILE B 2 342 ? -85.366 96.644 7.045 1.00 48.77 342 ILE B CA 1
ATOM 2931 C C . ILE B 2 342 ? -85.118 98.148 7.006 1.00 57.77 342 ILE B C 1
ATOM 2932 O O . ILE B 2 342 ? -84.011 98.600 6.711 1.00 61.61 342 ILE B O 1
ATOM 2937 N N . GLN B 2 343 ? -86.154 98.917 7.329 1.00 50.80 343 GLN B N 1
ATOM 2938 C CA . GLN B 2 343 ? -86.040 100.368 7.400 1.00 63.59 343 GLN B CA 1
ATOM 2939 C C . GLN B 2 343 ? -85.078 100.794 8.507 1.00 63.99 343 GLN B C 1
ATOM 2940 O O . GLN B 2 343 ? -84.221 101.654 8.300 1.00 64.12 343 GLN B O 1
ATOM 2946 N N . THR B 2 344 ? -85.228 100.185 9.679 1.00 54.88 344 THR B N 1
ATOM 2947 C CA . THR B 2 344 ? -84.390 100.507 10.831 1.00 56.43 344 THR B CA 1
ATOM 2948 C C . THR B 2 344 ? -82.918 100.256 10.529 1.00 63.08 344 THR B C 1
ATOM 2949 O O . THR B 2 344 ? -82.059 101.078 10.848 1.00 58.55 344 THR B O 1
ATOM 2953 N N . ASN B 2 345 ? -82.637 99.120 9.900 1.00 52.86 345 ASN B N 1
ATOM 2954 C CA . ASN B 2 345 ? -81.269 98.757 9.558 1.00 57.94 345 ASN B CA 1
ATOM 2955 C C . ASN B 2 345 ? -80.675 99.709 8.522 1.00 59.54 345 ASN B C 1
ATOM 2956 O O . ASN B 2 345 ? -79.480 99.999 8.544 1.00 66.09 345 ASN B O 1
ATOM 2961 N N . PHE B 2 346 ? -81.523 100.192 7.620 1.00 53.25 346 PHE B N 1
ATOM 2962 C CA . PHE B 2 346 ? -81.120 101.173 6.620 1.00 41.21 346 PHE B CA 1
ATOM 2963 C C . PHE B 2 346 ? -80.697 102.478 7.286 1.00 56.07 346 PHE B C 1
ATOM 2964 O O . PHE B 2 346 ? -79.663 103.056 6.951 1.00 60.35 346 PHE B O 1
ATOM 2972 N N . LEU B 2 347 ? -81.510 102.935 8.232 1.00 59.79 347 LEU B N 1
ATOM 2973 C CA . LEU B 2 347 ? -81.280 104.209 8.900 1.00 56.12 347 LEU B CA 1
ATOM 2974 C C . LEU B 2 347 ? -80.053 104.172 9.806 1.00 59.82 347 LEU B C 1
ATOM 2975 O O . LEU B 2 347 ? -79.325 105.157 9.915 1.00 70.91 347 LEU B O 1
ATOM 2980 N N . LEU B 2 348 ? -79.826 103.036 10.457 1.00 67.71 348 LEU B N 1
ATOM 2981 C CA . LEU B 2 348 ? -78.660 102.878 11.318 1.00 65.63 348 LEU B CA 1
ATOM 2982 C C . LEU B 2 348 ? -77.368 102.949 10.505 1.00 71.32 348 LEU B C 1
ATOM 2983 O O . LEU B 2 348 ? -76.385 103.553 10.934 1.00 79.03 348 LEU B O 1
ATOM 2988 N N . ASN B 2 349 ? -77.384 102.340 9.324 1.00 65.77 349 ASN B N 1
ATOM 2989 C CA . ASN B 2 349 ? -76.197 102.260 8.478 1.00 56.95 349 ASN B CA 1
ATOM 2990 C C . ASN B 2 349 ? -75.830 103.597 7.838 1.00 67.13 349 ASN B C 1
ATOM 2991 O O . ASN B 2 349 ? -74.726 103.764 7.320 1.00 85.97 349 ASN B O 1
ATOM 2996 N N . ARG B 2 350 ? -76.763 104.543 7.875 1.00 66.13 350 ARG B N 1
ATOM 2997 C CA . ARG B 2 350 ? -76.527 105.885 7.349 1.00 61.84 350 ARG B CA 1
ATOM 2998 C C . ARG B 2 350 ? -76.336 106.886 8.492 1.00 68.07 350 ARG B C 1
ATOM 2999 O O . ARG B 2 350 ? -76.215 108.089 8.264 1.00 81.10 350 ARG B O 1
ATOM 3007 N N . GLY B 2 351 ? -76.322 106.380 9.723 1.00 66.55 351 GLY B N 1
ATOM 3008 C CA . GLY B 2 351 ? -76.082 107.206 10.893 1.00 62.15 351 GLY B CA 1
ATOM 3009 C C . GLY B 2 351 ? -77.293 107.957 11.421 1.00 73.68 351 GLY B C 1
ATOM 3010 O O . GLY B 2 351 ? -77.172 108.758 12.349 1.00 76.30 351 GLY B O 1
ATOM 3011 N N . ASP B 2 352 ? -78.461 107.702 10.839 1.00 67.67 352 ASP B N 1
ATOM 3012 C CA . ASP B 2 352 ? -79.685 108.393 11.240 1.00 66.36 352 ASP B CA 1
ATOM 3013 C C . ASP B 2 352 ? -80.330 107.703 12.441 1.00 75.44 352 ASP B C 1
ATOM 3014 O O . ASP B 2 352 ? -81.367 107.050 12.317 1.00 77.66 352 ASP B O 1
ATOM 3019 N N . TYR B 2 353 ? -79.714 107.870 13.607 1.00 73.32 353 TYR B N 1
ATOM 3020 C CA . TYR B 2 353 ? -80.081 107.108 14.796 1.00 64.02 353 TYR B CA 1
ATOM 3021 C C . TYR B 2 353 ? -81.436 107.509 15.372 1.00 65.79 353 TYR B C 1
ATOM 3022 O O . TYR B 2 353 ? -82.172 106.664 15.881 1.00 82.42 353 TYR B O 1
ATOM 3031 N N . GLU B 2 354 ? -81.764 108.794 15.295 1.00 76.41 354 GLU B N 1
ATOM 3032 C CA . GLU B 2 354 ? -83.029 109.279 15.832 1.00 74.59 354 GLU B CA 1
ATOM 3033 C C . GLU B 2 354 ? -84.213 108.734 15.043 1.00 71.37 354 GLU B C 1
ATOM 3034 O O . GLU B 2 354 ? -85.215 108.314 15.620 1.00 84.06 354 GLU B O 1
ATOM 3040 N N . LEU B 2 355 ? -84.089 108.736 13.721 1.00 69.46 355 LEU B N 1
ATOM 3041 C CA . LEU B 2 355 ? -85.154 108.246 12.859 1.00 73.21 355 LEU B CA 1
ATOM 3042 C C . LEU B 2 355 ? -85.301 106.731 12.991 1.00 74.60 355 LEU B C 1
ATOM 3043 O O . LEU B 2 355 ? -86.407 106.194 12.905 1.00 76.13 355 LEU B O 1
ATOM 3048 N N . ALA B 2 356 ? -84.181 106.049 13.207 1.00 58.09 356 ALA B N 1
ATOM 3049 C CA . ALA B 2 356 ? -84.186 104.597 13.354 1.00 63.54 356 ALA B CA 1
ATOM 3050 C C . ALA B 2 356 ? -84.899 104.166 14.632 1.00 68.21 356 ALA B C 1
ATOM 3051 O O . ALA B 2 356 ? -85.582 103.144 14.655 1.00 72.51 356 ALA B O 1
ATOM 3053 N N . LEU B 2 357 ? -84.739 104.950 15.692 1.00 63.56 357 LEU B N 1
ATOM 3054 C CA . LEU B 2 357 ? -85.348 104.624 16.976 1.00 73.31 357 LEU B CA 1
ATOM 3055 C C . LEU B 2 357 ? -86.869 104.762 16.918 1.00 77.75 357 LEU B C 1
ATOM 3056 O O . LEU B 2 357 ? -87.594 104.007 17.566 1.00 82.25 357 LEU B O 1
ATOM 3061 N N . GLY B 2 358 ? -87.347 105.725 16.136 1.00 67.17 358 GLY B N 1
ATOM 3062 C CA . GLY B 2 358 ? -88.774 105.921 15.961 1.00 72.17 358 GLY B CA 1
ATOM 3063 C C . GLY B 2 358 ? -89.410 104.751 15.237 1.00 74.52 358 GLY B C 1
ATOM 3064 O O . GLY B 2 358 ? -90.517 104.325 15.565 1.00 85.60 358 GLY B O 1
ATOM 3065 N N . VAL B 2 359 ? -88.697 104.230 14.245 1.00 74.16 359 VAL B N 1
ATOM 3066 C CA . VAL B 2 359 ? -89.154 103.068 13.495 1.00 63.67 359 VAL B CA 1
ATOM 3067 C C . VAL B 2 359 ? -89.040 101.802 14.341 1.00 64.91 359 VAL B C 1
ATOM 3068 O O . VAL B 2 359 ? -89.939 100.961 14.346 1.00 66.38 359 VAL B O 1
ATOM 3072 N N . SER B 2 360 ? -87.934 101.681 15.066 1.00 66.00 360 SER B N 1
ATOM 3073 C CA . SER B 2 360 ? -87.659 100.478 15.841 1.00 77.66 360 SER B CA 1
ATOM 3074 C C . SER B 2 360 ? -88.625 100.315 17.011 1.00 79.16 360 SER B C 1
ATOM 3075 O O . SER B 2 360 ? -88.994 99.195 17.366 1.00 75.38 360 SER B O 1
ATOM 3078 N N . ASN B 2 361 ? -89.030 101.430 17.612 1.00 72.68 361 ASN B N 1
ATOM 3079 C CA . ASN B 2 361 ? -89.999 101.386 18.701 1.00 74.18 361 ASN B CA 1
ATOM 3080 C C . ASN B 2 361 ? -91.350 100.889 18.212 1.00 88.13 361 ASN B C 1
ATOM 3081 O O . ASN B 2 361 ? -92.009 100.095 18.882 1.00 104.14 361 ASN B O 1
ATOM 3086 N N . THR B 2 362 ? -91.753 101.360 17.036 1.00 89.67 362 THR B N 1
ATOM 3087 C CA . THR B 2 362 ? -93.006 100.933 16.425 1.00 89.84 362 THR B CA 1
ATOM 3088 C C . THR B 2 362 ? -92.952 99.448 16.075 1.00 76.91 362 THR B C 1
ATOM 3089 O O . THR B 2 362 ? -93.924 98.718 16.261 1.00 85.58 362 THR B O 1
ATOM 3093 N N . SER B 2 363 ? -91.801 99.007 15.578 1.00 71.01 363 SER B N 1
ATOM 3094 C CA . SER B 2 363 ? -91.620 97.622 15.154 1.00 75.69 363 SER B CA 1
ATOM 3095 C C . SER B 2 363 ? -91.737 96.636 16.313 1.00 81.87 363 SER B C 1
ATOM 3096 O O . SER B 2 363 ? -92.246 95.527 16.147 1.00 71.57 363 SER B O 1
ATOM 3099 N N . THR B 2 364 ? -91.263 97.045 17.484 1.00 89.06 364 THR B N 1
ATOM 3100 C CA . THR B 2 364 ? -91.246 96.172 18.652 1.00 89.51 364 THR B CA 1
ATOM 3101 C C . THR B 2 364 ? -92.648 95.960 19.224 1.00 90.65 364 THR B C 1
ATOM 3102 O O . THR B 2 364 ? -92.932 94.923 19.823 1.00 92.09 364 THR B O 1
ATOM 3106 N N . GLU B 2 365 ? -93.522 96.943 19.030 1.00 90.37 365 GLU B N 1
ATOM 3107 C CA . GLU B 2 365 ? -94.901 96.851 19.501 1.00 90.81 365 GLU B CA 1
ATOM 3108 C C . GLU B 2 365 ? -95.702 95.839 18.688 1.00 90.40 365 GLU B C 1
ATOM 3109 O O . GLU B 2 365 ? -96.475 95.053 19.238 1.00 91.31 365 GLU B O 1
ATOM 3115 N N . LEU B 2 366 ? -95.508 95.869 17.373 1.00 88.55 366 LEU B N 1
ATOM 3116 C CA . LEU B 2 366 ? -96.245 95.004 16.458 1.00 94.65 366 LEU B CA 1
ATOM 3117 C C . LEU B 2 366 ? -95.784 93.552 16.547 1.00 96.92 366 LEU B C 1
ATOM 3118 O O . LEU B 2 366 ? -96.504 92.638 16.144 1.00 99.10 366 LEU B O 1
ATOM 3123 N N . ALA B 2 367 ? -94.580 93.346 17.071 1.00 85.90 367 ALA B N 1
ATOM 3124 C CA . ALA B 2 367 ? -94.033 92.002 17.205 1.00 88.69 367 ALA B CA 1
ATOM 3125 C C . ALA B 2 367 ? -93.115 91.886 18.418 1.00 99.00 367 ALA B C 1
ATOM 3126 O O . ALA B 2 367 ? -91.894 92.012 18.304 1.00 94.85 367 ALA B O 1
ATOM 3128 N N . LEU B 2 368 ? -93.714 91.641 19.579 1.00 91.39 368 LEU B N 1
ATOM 3129 C CA . LEU B 2 368 ? -92.956 91.429 20.805 1.00 84.95 368 LEU B CA 1
ATOM 3130 C C . LEU B 2 368 ? -92.326 90.040 20.797 1.00 90.31 368 LEU B C 1
ATOM 3131 O O . LEU B 2 368 ? -91.449 89.736 21.605 1.00 100.03 368 LEU B O 1
ATOM 3136 N N . ASP B 2 369 ? -92.785 89.206 19.870 1.00 93.97 369 ASP B N 1
ATOM 3137 C CA . ASP B 2 369 ? -92.280 87.848 19.716 1.00 98.39 369 ASP B CA 1
ATOM 3138 C C . ASP B 2 369 ? -91.071 87.802 18.786 1.00 88.65 369 ASP B C 1
ATOM 3139 O O . ASP B 2 369 ? -90.392 86.778 18.685 1.00 85.42 369 ASP B O 1
ATOM 3144 N N . SER B 2 370 ? -90.809 88.916 18.109 1.00 80.56 370 SER B N 1
ATOM 3145 C CA . SER B 2 370 ? -89.734 88.985 17.124 1.00 71.95 370 SER B CA 1
ATOM 3146 C C . SER B 2 370 ? -88.380 89.279 17.759 1.00 76.69 370 SER B C 1
ATOM 3147 O O . SER B 2 370 ? -88.199 90.300 18.424 1.00 76.65 370 SER B O 1
ATOM 3150 N N . PHE B 2 371 ? -87.432 88.374 17.548 1.00 69.66 371 PHE B N 1
ATOM 3151 C CA . PHE B 2 371 ? -86.064 88.582 17.997 1.00 68.79 371 PHE B CA 1
ATOM 3152 C C . PHE B 2 371 ? -85.449 89.793 17.306 1.00 67.90 371 PHE B C 1
ATOM 3153 O O . PHE B 2 371 ? -84.780 90.609 17.939 1.00 72.42 371 PHE B O 1
ATOM 3161 N N . GLU B 2 372 ? -85.691 89.905 16.004 1.00 59.73 372 GLU B N 1
ATOM 3162 C CA . GLU B 2 372 ? -85.061 90.937 15.192 1.00 56.03 372 GLU B CA 1
ATOM 3163 C C . GLU B 2 372 ? -85.512 92.336 15.595 1.00 57.84 372 GLU B C 1
ATOM 3164 O O . GLU B 2 372 ? -84.758 93.300 15.465 1.00 60.95 372 GLU B O 1
ATOM 3170 N N . SER B 2 373 ? -86.740 92.446 16.089 1.00 59.40 373 SER B N 1
ATOM 3171 C CA . SER B 2 373 ? -87.263 93.739 16.516 1.00 69.50 373 SER B CA 1
ATOM 3172 C C . SER B 2 373 ? -86.567 94.223 17.783 1.00 71.09 373 SER B C 1
ATOM 3173 O O . SER B 2 373 ? -86.255 95.407 17.915 1.00 66.87 373 SER B O 1
ATOM 3176 N N . TRP B 2 374 ? -86.325 93.303 18.711 1.00 63.30 374 TRP B N 1
ATOM 3177 C CA . TRP B 2 374 ? -85.614 93.632 19.940 1.00 60.66 374 TRP B CA 1
ATOM 3178 C C . TRP B 2 374 ? -84.136 93.860 19.659 1.00 61.66 374 TRP B C 1
ATOM 3179 O O . TRP B 2 374 ? -83.503 94.722 20.268 1.00 54.99 374 TRP B O 1
ATOM 3190 N N . TYR B 2 375 ? -83.599 93.079 18.728 1.00 53.25 375 TYR B N 1
ATOM 3191 C CA . TYR B 2 375 ? -82.205 93.194 18.326 1.00 55.61 375 TYR B CA 1
ATOM 3192 C C . TYR B 2 375 ? -81.899 94.585 17.771 1.00 57.25 375 TYR B C 1
ATOM 3193 O O . TYR B 2 375 ? -80.933 95.226 18.186 1.00 62.02 375 TYR B O 1
ATOM 3202 N N . ASN B 2 376 ? -82.730 95.049 16.841 1.00 55.23 376 ASN B N 1
ATOM 3203 C CA . ASN B 2 376 ? -82.545 96.369 16.246 1.00 57.63 376 ASN B CA 1
ATOM 3204 C C . ASN B 2 376 ? -82.783 97.494 17.245 1.00 53.70 376 ASN B C 1
ATOM 3205 O O . ASN B 2 376 ? -82.160 98.552 17.160 1.00 61.87 376 ASN B O 1
ATOM 3210 N N . LEU B 2 377 ? -83.689 97.264 18.190 1.00 52.99 377 LEU B N 1
ATOM 3211 C CA . LEU B 2 377 ? -83.953 98.246 19.233 1.00 53.17 377 LEU B CA 1
ATOM 3212 C C . LEU B 2 377 ? -82.707 98.434 20.092 1.00 56.24 377 LEU B C 1
ATOM 3213 O O . LEU B 2 377 ? -82.323 99.559 20.411 1.00 57.97 377 LEU B O 1
ATOM 3218 N N . ALA B 2 378 ? -82.072 97.322 20.449 1.00 52.25 378 ALA B N 1
ATOM 3219 C CA . ALA B 2 378 ? -80.843 97.359 21.228 1.00 53.92 378 ALA B CA 1
ATOM 3220 C C . ALA B 2 378 ? -79.736 98.082 20.463 1.00 54.26 378 ALA B C 1
ATOM 3221 O O . ALA B 2 378 ? -78.963 98.839 21.048 1.00 56.79 378 ALA B O 1
ATOM 3223 N N . ARG B 2 379 ? -79.672 97.852 19.155 1.00 49.37 379 ARG B N 1
ATOM 3224 C CA . ARG B 2 379 ? -78.687 98.517 18.306 1.00 56.87 379 ARG B CA 1
ATOM 3225 C C . ARG B 2 379 ? -78.891 100.030 18.291 1.00 63.95 379 ARG B C 1
ATOM 3226 O O . ARG B 2 379 ? -77.922 100.792 18.312 1.00 66.57 379 ARG B O 1
ATOM 3234 N N . CYS B 2 380 ? -80.151 100.458 18.251 1.00 52.31 380 CYS B N 1
ATOM 3235 C CA . CYS B 2 380 ? -80.482 101.880 18.277 1.00 59.76 380 CYS B CA 1
ATOM 3236 C C . CYS B 2 380 ? -79.975 102.539 19.552 1.00 63.14 380 CYS B C 1
ATOM 3237 O O . CYS B 2 380 ? -79.427 103.641 19.518 1.00 66.45 380 CYS B O 1
ATOM 3240 N N . HIS B 2 381 ? -80.161 101.857 2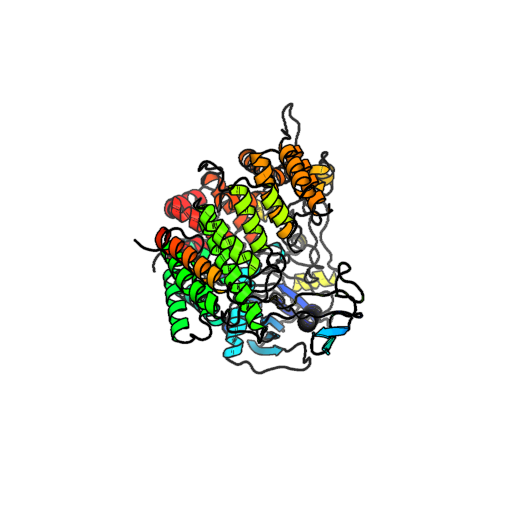0.678 1.00 57.02 381 HIS B N 1
ATOM 3241 C CA . HIS B 2 381 ? -79.756 102.397 21.969 1.00 55.85 381 HIS B CA 1
ATOM 3242 C C . HIS B 2 381 ? -78.237 102.416 22.126 1.00 67.83 381 HIS B C 1
ATOM 3243 O O . HIS B 2 381 ? -77.681 103.343 22.714 1.00 64.70 381 HIS B O 1
ATOM 3250 N N . ILE B 2 382 ? -77.573 101.391 21.600 1.00 58.20 382 ILE B N 1
ATOM 3251 C CA . ILE B 2 382 ? -76.117 101.316 21.652 1.00 64.00 382 ILE B CA 1
ATOM 3252 C C . ILE B 2 382 ? -75.487 102.472 20.883 1.00 61.07 382 ILE B C 1
ATOM 3253 O O . ILE B 2 382 ? -74.610 103.167 21.398 1.00 63.88 382 ILE B O 1
ATOM 3258 N N . LYS B 2 383 ? -75.947 102.680 19.653 1.00 57.77 383 LYS B N 1
ATOM 3259 C CA . LYS B 2 383 ? -75.447 103.766 18.818 1.00 62.29 383 LYS B CA 1
ATOM 3260 C C . LYS B 2 383 ? -75.714 105.129 19.453 1.00 65.74 383 LYS B C 1
ATOM 3261 O O . LYS B 2 383 ? -74.948 106.072 19.257 1.00 75.34 383 LYS B O 1
ATOM 3267 N N . LYS B 2 384 ? -76.799 105.226 20.217 1.00 68.83 384 LYS B N 1
ATOM 3268 C CA . LYS B 2 384 ? -77.127 106.454 20.936 1.00 69.84 384 LYS B CA 1
ATOM 3269 C C . LYS B 2 384 ? -76.487 106.470 22.322 1.00 75.88 384 LYS B C 1
ATOM 3270 O O . LYS B 2 384 ? -76.791 107.335 23.144 1.00 74.48 384 LYS B O 1
ATOM 3276 N N . GLU B 2 385 ? -75.610 105.500 22.569 1.00 74.84 385 GLU B N 1
ATOM 3277 C CA . GLU B 2 385 ? -74.877 105.386 23.829 1.00 74.81 385 GLU B CA 1
ATOM 3278 C C . GLU B 2 385 ? -75.800 105.304 25.046 1.00 70.76 385 GLU B C 1
ATOM 3279 O O . GLU B 2 385 ? -75.457 105.771 26.132 1.00 72.66 385 GLU B O 1
ATOM 3285 N N . GLU B 2 386 ? -76.969 104.703 24.852 1.00 70.74 386 GLU B N 1
ATOM 3286 C CA . GLU B 2 386 ? -77.891 104.413 25.945 1.00 61.68 386 GLU B CA 1
ATOM 3287 C C . GLU B 2 386 ? -77.793 102.930 26.291 1.00 71.91 386 GLU B C 1
ATOM 3288 O O . GLU B 2 386 ? -78.696 102.148 25.992 1.00 82.19 386 GLU B O 1
ATOM 3294 N N . TYR B 2 387 ? -76.687 102.555 26.924 1.00 62.96 387 TYR B N 1
ATOM 3295 C CA . TYR B 2 387 ? -76.326 101.153 27.099 1.00 67.02 387 TYR B CA 1
ATOM 3296 C C . TYR B 2 387 ? -77.265 100.387 28.028 1.00 64.96 387 TYR B C 1
ATOM 3297 O O . TYR B 2 387 ? -77.508 99.197 27.823 1.00 69.62 387 TYR B O 1
ATOM 3306 N N . GLU B 2 388 ? -77.788 101.064 29.044 1.00 67.17 388 GLU B N 1
ATOM 3307 C CA . GLU B 2 388 ? -78.727 100.434 29.966 1.00 77.42 388 GLU B CA 1
ATOM 3308 C C . GLU B 2 388 ? -79.982 99.996 29.218 1.00 73.50 388 GLU B C 1
ATOM 3309 O O . GLU B 2 388 ? -80.442 98.864 29.366 1.00 66.25 388 GLU B O 1
ATOM 3315 N N . LYS B 2 389 ? -80.528 100.903 28.415 1.00 66.35 389 LYS B N 1
ATOM 3316 C CA . LYS B 2 389 ? -81.739 100.623 27.654 1.00 68.51 389 LYS B CA 1
ATOM 3317 C C . LYS B 2 389 ? -81.512 99.505 26.643 1.00 69.20 389 LYS B C 1
ATOM 3318 O O . LYS B 2 389 ? -82.413 98.710 26.372 1.00 69.48 389 LYS B O 1
ATOM 3324 N N . ALA B 2 390 ? -80.305 99.447 26.092 1.00 60.44 390 ALA B N 1
ATOM 3325 C CA . ALA B 2 390 ? -79.944 98.375 25.174 1.00 62.30 390 ALA B CA 1
ATOM 3326 C C . ALA B 2 390 ? -79.947 97.032 25.894 1.00 61.65 390 ALA B C 1
ATOM 3327 O O . ALA B 2 390 ? -80.412 96.028 25.353 1.00 62.09 390 ALA B O 1
ATOM 3329 N N . LEU B 2 391 ? -79.435 97.018 27.120 1.00 53.46 391 LEU B N 1
ATOM 3330 C CA . LEU B 2 391 ? -79.332 95.774 27.870 1.00 62.56 391 LEU B CA 1
ATOM 3331 C C . LEU B 2 391 ? -80.700 95.289 28.335 1.00 65.27 391 LEU B C 1
ATOM 3332 O O . LEU B 2 391 ? -80.923 94.087 28.481 1.00 73.93 391 LEU B O 1
ATOM 3337 N N . PHE B 2 392 ? -81.614 96.225 28.568 1.00 63.56 392 PHE B N 1
ATOM 3338 C CA . PHE B 2 392 ? -82.989 95.868 28.894 1.00 70.17 392 PHE B CA 1
ATOM 3339 C C . PHE B 2 392 ? -83.650 95.192 27.701 1.00 64.14 392 PHE B C 1
ATOM 3340 O O . PHE B 2 392 ? -84.371 94.206 27.853 1.00 77.84 392 PHE B O 1
ATOM 3348 N N . ALA B 2 393 ? -83.394 95.733 26.514 1.00 59.97 393 ALA B N 1
ATOM 3349 C CA . ALA B 2 393 ? -83.945 95.192 25.279 1.00 61.48 393 ALA B CA 1
ATOM 3350 C C . ALA B 2 393 ? -83.445 93.772 25.028 1.00 65.54 393 ALA B C 1
ATOM 3351 O O . ALA B 2 393 ? -84.178 92.925 24.521 1.00 67.96 393 ALA B O 1
ATOM 3353 N N . ILE B 2 394 ? -82.190 93.522 25.386 1.00 67.85 394 ILE B N 1
ATOM 3354 C CA . ILE B 2 394 ? -81.602 92.197 25.238 1.00 66.48 394 ILE B CA 1
ATOM 3355 C C . ILE B 2 394 ? -82.237 91.215 26.221 1.00 76.33 394 ILE B C 1
ATOM 3356 O O . ILE B 2 394 ? -82.480 90.055 25.889 1.00 87.71 394 ILE B O 1
ATOM 3361 N N . ASN B 2 395 ? -82.516 91.689 27.430 1.00 79.72 395 ASN B N 1
ATOM 3362 C CA . ASN B 2 395 ? -83.158 90.861 28.443 1.00 81.07 395 ASN B CA 1
ATOM 3363 C C . ASN B 2 395 ? -84.618 90.575 28.101 1.00 90.38 395 ASN B C 1
ATOM 3364 O O . ASN B 2 395 ? -85.082 89.440 28.215 1.00 83.57 395 ASN B O 1
ATOM 3369 N N . SER B 2 396 ? -85.336 91.610 27.675 1.00 93.10 396 SER B N 1
ATOM 3370 C CA . SER B 2 396 ? -86.735 91.468 27.284 1.00 74.78 396 SER B CA 1
ATOM 3371 C C . SER B 2 396 ? -86.846 90.941 25.860 1.00 82.68 396 SER B C 1
ATOM 3372 O O . SER B 2 396 ? -87.526 91.526 25.021 1.00 111.29 396 SER B O 1
ATOM 3375 N N . MET B 2 397 ? -86.179 89.824 25.604 1.00 72.99 397 MET B N 1
ATOM 3376 C CA . MET B 2 397 ? -86.069 89.267 24.265 1.00 83.91 397 MET B CA 1
ATOM 3377 C C . MET B 2 397 ? -86.373 87.770 24.296 1.00 111.98 397 MET B C 1
ATOM 3378 O O . MET B 2 397 ? -85.909 87.060 25.188 1.00 126.52 397 MET B O 1
ATOM 3383 N N . PRO B 2 398 ? -87.169 87.288 23.327 1.00 113.03 398 PRO B N 1
ATOM 3384 C CA . PRO B 2 398 ? -87.660 85.905 23.325 1.00 110.46 398 PRO B CA 1
ATOM 3385 C C . PRO B 2 398 ? -86.581 84.873 23.010 1.00 117.06 398 PRO B C 1
ATOM 3386 O O . PRO B 2 398 ? -85.627 85.169 22.291 1.00 119.97 398 PRO B O 1
ATOM 3390 N N . ARG B 2 399 ? -86.746 83.668 23.546 1.00 120.94 399 ARG B N 1
ATOM 3391 C CA . ARG B 2 399 ? -85.803 82.581 23.307 1.00 115.93 399 ARG B CA 1
ATOM 3392 C C . ARG B 2 399 ? -86.256 81.712 22.138 1.00 108.37 399 ARG B C 1
ATOM 3393 O O . ARG B 2 399 ? -85.436 81.221 21.362 1.00 103.23 399 ARG B O 1
ATOM 3401 N N . ARG B 2 413 ? -80.802 66.192 13.515 1.00 112.49 413 ARG B N 1
ATOM 3402 C CA . ARG B 2 413 ? -80.546 66.789 12.211 1.00 128.07 413 ARG B CA 1
ATOM 3403 C C . ARG B 2 413 ? -80.811 65.723 11.120 1.00 136.58 413 ARG B C 1
ATOM 3404 O O . ARG B 2 413 ? -79.960 64.890 10.826 1.00 141.00 413 ARG B O 1
ATOM 3412 N N . PHE B 2 414 ? -82.035 65.705 10.587 1.00 148.48 414 PHE B N 1
ATOM 3413 C CA . PHE B 2 414 ? -82.405 64.778 9.502 1.00 148.05 414 PHE B CA 1
ATOM 3414 C C . PHE B 2 414 ? -81.645 63.447 9.586 1.00 150.56 414 PHE B C 1
ATOM 3415 O O . PHE B 2 414 ? -80.790 63.198 8.750 1.00 154.65 414 PHE B O 1
ATOM 3423 N N . LEU B 2 415 ? -81.930 62.639 10.611 1.00 144.46 415 LEU B N 1
ATOM 3424 C CA . LEU B 2 415 ? -81.055 61.559 11.145 1.00 134.06 415 LEU B CA 1
ATOM 3425 C C . LEU B 2 415 ? -79.892 60.944 10.305 1.00 129.70 415 LEU B C 1
ATOM 3426 O O . LEU B 2 415 ? -79.184 60.045 10.796 1.00 124.08 415 LEU B O 1
ATOM 3431 N N . THR B 2 416 ? -79.673 61.460 9.095 1.00 134.85 416 THR B N 1
ATOM 3432 C CA . THR B 2 416 ? -78.639 61.037 8.119 1.00 132.44 416 THR B CA 1
ATOM 3433 C C . THR B 2 416 ? -77.202 60.767 8.573 1.00 123.70 416 THR B C 1
ATOM 3434 O O . THR B 2 416 ? -76.797 61.326 9.592 1.00 130.41 416 THR B O 1
ATOM 3438 N N . SER B 2 417 ? -76.490 59.887 7.836 1.00 107.12 417 SER B N 1
ATOM 3439 C CA . SER B 2 417 ? -75.014 59.909 7.601 1.00 92.18 417 SER B CA 1
ATOM 3440 C C . SER B 2 417 ? -74.192 58.758 8.138 1.00 95.18 417 SER B C 1
ATOM 3441 O O . SER B 2 417 ? -72.926 58.846 8.127 1.00 66.39 417 SER B O 1
ATOM 3444 N N . ASN B 2 418 ? -74.883 57.713 8.581 1.00 92.32 418 ASN B N 1
ATOM 3445 C CA . ASN B 2 418 ? -74.231 56.470 8.927 1.00 82.47 418 ASN B CA 1
ATOM 3446 C C . ASN B 2 418 ? -73.126 55.927 8.001 1.00 78.50 418 ASN B C 1
ATOM 3447 O O . ASN B 2 418 ? -72.232 55.188 8.439 1.00 80.39 418 ASN B O 1
ATOM 3452 N N . TYR B 2 419 ? -73.218 56.281 6.726 1.00 55.73 419 TYR B N 1
ATOM 3453 C CA . TYR B 2 419 ? -72.460 55.632 5.670 1.00 42.68 419 TYR B CA 1
ATOM 3454 C C . TYR B 2 419 ? -71.056 56.188 5.456 1.00 54.96 419 TYR B C 1
ATOM 3455 O O . TYR B 2 419 ? -70.277 55.641 4.672 1.00 49.69 419 TYR B O 1
ATOM 3464 N N . TYR B 2 420 ? -70.740 57.289 6.127 1.00 42.80 420 TYR B N 1
ATOM 3465 C CA . TYR B 2 420 ? -69.467 57.961 5.901 1.00 42.47 420 TYR B CA 1
ATOM 3466 C C . TYR B 2 420 ? -68.556 57.885 7.121 1.00 43.74 420 TYR B C 1
ATOM 3467 O O . TYR B 2 420 ? -68.999 58.076 8.251 1.00 46.90 420 TYR B O 1
ATOM 3476 N N . LYS B 2 421 ? -67.279 57.601 6.884 1.00 43.55 421 LYS B N 1
ATOM 3477 C CA . LYS B 2 421 ? -66.297 57.553 7.959 1.00 45.39 421 LYS B CA 1
ATOM 3478 C C . LYS B 2 421 ? -65.124 58.472 7.636 1.00 52.80 421 LYS B C 1
ATOM 3479 O O . LYS B 2 421 ? -64.489 58.335 6.590 1.00 49.75 421 LYS B O 1
ATOM 3485 N N . LYS B 2 422 ? -64.851 59.409 8.540 1.00 52.17 422 LYS B N 1
ATOM 3486 C CA . LYS B 2 422 ? -63.788 60.393 8.354 1.00 40.41 422 LYS B CA 1
ATOM 3487 C C . LYS B 2 422 ? -62.398 59.766 8.392 1.00 39.37 422 LYS B C 1
ATOM 3488 O O . LYS B 2 422 ? -62.135 58.878 9.201 1.00 58.38 422 LYS B O 1
ATOM 3494 N N . PRO B 2 423 ? -61.502 60.235 7.510 1.00 44.87 423 PRO B N 1
ATOM 3495 C CA . PRO B 2 423 ? -60.107 59.778 7.464 1.00 45.11 423 PRO B CA 1
ATOM 3496 C C . PRO B 2 423 ? -59.255 60.307 8.622 1.00 45.19 423 PRO B C 1
ATOM 3497 O O . PRO B 2 423 ? -58.228 59.702 8.935 1.00 52.3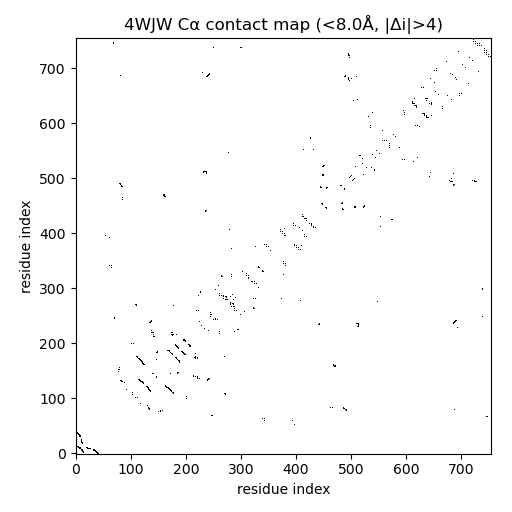3 423 PRO B O 1
ATOM 3501 N N . LEU B 2 424 ? -59.680 61.409 9.238 1.00 50.72 424 LEU B N 1
ATOM 3502 C CA . LEU B 2 424 ? -58.963 62.025 10.359 1.00 47.78 424 LEU B CA 1
ATOM 3503 C C . LEU B 2 424 ? -57.476 62.211 10.065 1.00 60.98 424 LEU B C 1
ATOM 3504 O O . LEU B 2 424 ? -56.618 61.770 10.835 1.00 53.68 424 LEU B O 1
ATOM 3509 N N . ASN B 2 425 ? -57.194 62.858 8.938 1.00 62.37 425 ASN B N 1
ATOM 3510 C CA . ASN B 2 425 ? -55.833 63.159 8.503 1.00 72.89 425 ASN B CA 1
ATOM 3511 C C . ASN B 2 425 ? -54.946 61.919 8.378 1.00 65.40 425 ASN B C 1
ATOM 3512 O O . ASN B 2 425 ? -53.765 61.951 8.720 1.00 79.61 425 ASN B O 1
ATOM 3517 N N . GLY B 2 426 ? -55.528 60.829 7.886 1.00 70.13 426 GLY B N 1
ATOM 3518 C CA . GLY B 2 426 ? -54.782 59.621 7.580 1.00 67.01 426 GLY B CA 1
ATOM 3519 C C . GLY B 2 426 ? -54.301 58.820 8.774 1.00 62.99 426 GLY B C 1
ATOM 3520 O O . GLY B 2 426 ? -53.359 58.037 8.657 1.00 80.82 426 GLY B O 1
ATOM 3521 N N . THR B 2 427 ? -54.947 58.997 9.921 1.00 70.19 427 THR B N 1
ATOM 3522 C CA . THR B 2 427 ? -54.525 58.305 11.135 1.00 68.15 427 THR B CA 1
ATOM 3523 C C . THR B 2 427 ? -55.303 57.020 11.378 1.00 68.90 427 THR B C 1
ATOM 3524 O O . THR B 2 427 ? -54.836 56.133 12.091 1.00 99.03 427 THR B O 1
ATOM 3528 N N . ARG B 2 428 ? -56.489 56.919 10.791 1.00 63.89 428 ARG B N 1
ATOM 3529 C CA . ARG B 2 428 ? -57.296 55.718 10.954 1.00 69.08 428 ARG B CA 1
ATOM 3530 C C . ARG B 2 428 ? -57.842 55.234 9.616 1.00 68.17 428 ARG B C 1
ATOM 3531 O O . ARG B 2 428 ? -57.966 56.006 8.664 1.00 71.62 428 ARG B O 1
ATOM 3539 N N . GLU B 2 429 ? -58.164 53.948 9.550 1.00 61.99 429 GLU B N 1
ATOM 3540 C CA . GLU B 2 429 ? -58.714 53.373 8.335 1.00 74.57 429 GLU B CA 1
ATOM 3541 C C . GLU B 2 429 ? -60.221 53.580 8.281 1.00 81.78 429 GLU B C 1
ATOM 3542 O O . GLU B 2 429 ? -60.919 53.461 9.289 1.00 97.29 429 GLU B O 1
ATOM 3548 N N . HIS B 2 430 ? -60.709 53.895 7.088 1.00 64.28 430 HIS B N 1
ATOM 3549 C CA . HIS B 2 430 ? -62.093 54.299 6.891 1.00 59.83 430 HIS B CA 1
ATOM 3550 C C . HIS B 2 430 ? -62.800 53.359 5.925 1.00 58.80 430 HIS B C 1
ATOM 3551 O O . HIS B 2 430 ? -63.125 53.740 4.801 1.00 59.28 430 HIS B O 1
ATOM 3558 N N . TYR B 2 431 ? -63.039 52.130 6.371 1.00 69.77 431 TYR B N 1
ATOM 3559 C CA . TYR B 2 431 ? -63.573 51.090 5.501 1.00 62.47 431 TYR B CA 1
ATOM 3560 C C . TYR B 2 431 ? -64.541 50.178 6.249 1.00 53.39 431 TYR B C 1
ATOM 3561 O O . TYR B 2 431 ? -64.125 49.369 7.075 1.00 73.49 431 TYR B O 1
ATOM 3570 N N . ASP B 2 432 ? -65.832 50.309 5.956 1.00 64.76 432 ASP B N 1
ATOM 3571 C CA . ASP B 2 432 ? -66.859 49.531 6.647 1.00 58.77 432 ASP B CA 1
ATOM 3572 C C . ASP B 2 432 ? -67.650 48.640 5.695 1.00 56.91 432 ASP B C 1
ATOM 3573 O O . ASP B 2 432 ? -68.840 48.401 5.905 1.00 68.26 432 ASP B O 1
ATOM 3578 N N . LEU B 2 433 ? -66.991 48.152 4.649 1.00 52.91 433 LEU B N 1
ATOM 3579 C CA . LEU B 2 433 ? -67.633 47.252 3.694 1.00 50.37 433 LEU B CA 1
ATOM 3580 C C . LEU B 2 433 ? -67.280 45.791 3.954 1.00 64.78 433 LEU B C 1
ATOM 3581 O O . LEU B 2 433 ? -66.156 45.471 4.343 1.00 69.92 433 LEU B O 1
ATOM 3586 N N . THR B 2 434 ? -68.245 44.905 3.732 1.00 62.19 434 THR B N 1
ATOM 3587 C CA . THR B 2 434 ? -67.971 43.475 3.764 1.00 64.79 434 THR B CA 1
ATOM 3588 C C . THR B 2 434 ? -67.348 43.066 2.435 1.00 63.98 434 THR B C 1
ATOM 3589 O O . THR B 2 434 ? -67.406 43.819 1.462 1.00 67.56 434 THR B O 1
ATOM 3593 N N . ALA B 2 435 ? -66.753 41.879 2.395 1.00 65.29 435 ALA B N 1
ATOM 3594 C CA . ALA B 2 435 ? -66.081 41.402 1.190 1.00 63.52 435 ALA B CA 1
ATOM 3595 C C . ALA B 2 435 ? -67.052 41.270 0.017 1.00 63.28 435 ALA B C 1
ATOM 3596 O O . ALA B 2 435 ? -66.713 41.598 -1.121 1.00 57.63 435 ALA B O 1
ATOM 3598 N N . MET B 2 436 ? -68.258 40.789 0.302 1.00 59.50 436 MET B N 1
ATOM 3599 C CA . MET B 2 436 ? -69.283 40.639 -0.725 1.00 61.93 436 MET B CA 1
ATOM 3600 C C . MET B 2 436 ? -69.759 42.005 -1.206 1.00 62.37 436 MET B C 1
ATOM 3601 O O . MET B 2 436 ? -70.023 42.199 -2.393 1.00 72.93 436 MET B O 1
ATOM 3606 N N . GLU B 2 437 ? -69.861 42.953 -0.280 1.00 54.86 437 GLU B N 1
ATOM 3607 C CA . GLU B 2 437 ? -70.257 44.312 -0.626 1.00 58.25 437 GLU B CA 1
ATOM 3608 C C . GLU B 2 437 ? -69.213 44.977 -1.515 1.00 55.41 437 GLU B C 1
ATOM 3609 O O . GLU B 2 437 ? -69.552 45.776 -2.389 1.00 59.39 437 GLU B O 1
ATOM 3615 N N . PHE B 2 438 ? -67.944 44.647 -1.295 1.00 55.08 438 PHE B N 1
ATOM 3616 C CA . PHE B 2 438 ? -66.874 45.213 -2.109 1.00 50.15 438 PHE B CA 1
ATOM 3617 C C . PHE B 2 438 ? -66.833 44.571 -3.492 1.00 57.29 438 PHE B C 1
ATOM 3618 O O . PHE B 2 438 ? -66.602 45.249 -4.495 1.00 57.04 438 PHE B O 1
ATOM 3626 N N . THR B 2 439 ? -67.047 43.261 -3.532 1.00 59.73 439 THR B N 1
ATOM 3627 C CA . THR B 2 439 ? -67.096 42.526 -4.788 1.00 47.87 439 THR B CA 1
ATOM 3628 C C . THR B 2 439 ? -68.195 43.085 -5.687 1.00 58.06 439 THR B C 1
ATOM 3629 O O . THR B 2 439 ? -67.997 43.270 -6.888 1.00 68.06 439 THR B O 1
ATOM 3633 N N . ASN B 2 440 ? -69.348 43.372 -5.092 1.00 52.75 440 ASN B N 1
ATOM 3634 C CA . ASN B 2 440 ? -70.471 43.928 -5.837 1.00 61.07 440 ASN B CA 1
ATOM 3635 C C . ASN B 2 440 ? -70.189 45.343 -6.322 1.00 56.43 440 ASN B C 1
ATOM 3636 O O . ASN B 2 440 ? -70.523 45.697 -7.454 1.00 46.58 440 ASN B O 1
ATOM 3641 N N . LEU B 2 441 ? -69.574 46.145 -5.458 1.00 53.53 441 LEU B N 1
ATOM 3642 C CA . LEU B 2 441 ? -69.197 47.509 -5.808 1.00 46.87 441 LEU B CA 1
ATOM 3643 C C . LEU B 2 441 ? -68.223 47.520 -6.980 1.00 54.84 441 LEU B C 1
ATOM 3644 O O . LEU B 2 441 ? -68.413 48.258 -7.947 1.00 60.55 441 LEU B O 1
ATOM 3649 N N . SER B 2 442 ? -67.182 46.696 -6.883 1.00 54.97 442 SER B N 1
ATOM 3650 C CA . SER B 2 442 ? -66.190 46.578 -7.946 1.00 55.68 442 SER B CA 1
ATOM 3651 C C . SER B 2 442 ? -66.845 46.108 -9.238 1.00 50.44 442 SER B C 1
ATOM 3652 O O . SER B 2 442 ? -66.518 46.588 -10.321 1.00 54.21 442 SER B O 1
ATOM 3655 N N . GLY B 2 443 ? -67.778 45.170 -9.110 1.00 46.12 443 GLY B N 1
ATOM 3656 C CA . GLY B 2 443 ? -68.496 44.637 -10.253 1.00 46.87 443 GLY B CA 1
ATOM 3657 C C . GLY B 2 443 ? -69.305 45.674 -11.011 1.00 59.38 443 GLY B C 1
ATOM 3658 O O . GLY B 2 443 ? -69.575 45.498 -12.196 1.00 65.49 443 GLY B O 1
ATOM 3659 N N . THR B 2 444 ? -69.696 46.752 -10.334 1.00 51.12 444 THR B N 1
ATOM 3660 C CA . THR B 2 444 ? -70.462 47.821 -10.974 1.00 55.45 444 THR B CA 1
ATOM 3661 C C . THR B 2 444 ? -69.556 48.987 -11.358 1.00 61.70 444 THR B C 1
ATOM 3662 O O . THR B 2 444 ? -69.998 49.955 -11.979 1.00 60.00 444 THR B O 1
ATOM 3666 N N . LEU B 2 445 ? -68.287 48.887 -10.976 1.00 58.47 445 LEU B N 1
ATOM 3667 C CA . LEU B 2 445 ? -67.283 49.882 -11.334 1.00 52.93 445 LEU B CA 1
ATOM 3668 C C . LEU B 2 445 ? -66.073 49.174 -11.936 1.00 61.73 445 LEU B C 1
ATOM 3669 O O . LEU B 2 445 ? -64.964 49.237 -11.403 1.00 62.00 445 LEU B O 1
ATOM 3674 N N . ARG B 2 446 ? -66.306 48.498 -13.056 1.00 60.17 446 ARG B N 1
ATOM 3675 C CA . ARG B 2 446 ? -65.322 47.604 -13.658 1.00 65.50 446 ARG B CA 1
ATOM 3676 C C . ARG B 2 446 ? -64.096 48.340 -14.208 1.00 71.93 446 ARG B C 1
ATOM 3677 O O . ARG B 2 446 ? -63.005 47.773 -14.274 1.00 62.58 446 ARG B O 1
ATOM 3685 N N . ASN B 2 447 ? -64.275 49.601 -14.593 1.00 65.28 447 ASN B N 1
ATOM 3686 C CA . ASN B 2 447 ? -63.184 50.392 -15.160 1.00 53.23 447 ASN B CA 1
ATOM 3687 C C . ASN B 2 447 ? -62.202 50.880 -14.099 1.00 53.46 447 ASN B C 1
ATOM 3688 O O . ASN B 2 447 ? -61.104 51.332 -14.417 1.00 71.63 447 ASN B O 1
ATOM 3693 N N . TRP B 2 448 ? -62.607 50.801 -12.837 1.00 64.65 448 TRP B N 1
ATOM 3694 C CA . TRP B 2 448 ? -61.724 51.161 -11.734 1.00 59.34 448 TRP B CA 1
ATOM 3695 C C . TRP B 2 448 ? -60.888 49.961 -11.304 1.00 63.60 448 TRP B C 1
ATOM 3696 O O . TRP B 2 448 ? -61.419 48.872 -11.110 1.00 68.27 448 TRP B O 1
ATOM 3707 N N . LYS B 2 449 ? -59.583 50.158 -11.155 1.00 68.13 449 LYS B N 1
ATOM 3708 C CA . LYS B 2 449 ? -58.714 49.125 -10.600 1.00 75.97 449 LYS B CA 1
ATOM 3709 C C . LYS B 2 449 ? -58.902 49.119 -9.082 1.00 66.54 449 LYS B C 1
ATOM 3710 O O . LYS B 2 449 ? -58.985 50.177 -8.454 1.00 68.26 449 LYS B O 1
ATOM 3716 N N . GLU B 2 450 ? -58.976 47.925 -8.503 1.00 62.32 450 GLU B N 1
ATOM 3717 C CA . GLU B 2 450 ? -59.659 47.732 -7.224 1.00 71.36 450 GLU B CA 1
ATOM 3718 C C . GLU B 2 450 ? -58.985 48.326 -5.980 1.00 67.82 450 GLU B C 1
ATOM 3719 O O . GLU B 2 450 ? -59.672 48.740 -5.049 1.00 81.88 450 GLU B O 1
ATOM 3725 N N . ASP B 2 451 ? -57.659 48.387 -5.961 1.00 66.50 451 ASP B N 1
ATOM 3726 C CA . ASP B 2 451 ? -56.958 49.036 -4.862 1.00 70.81 451 ASP B CA 1
ATOM 3727 C C . ASP B 2 451 ? -57.072 50.561 -4.945 1.00 71.13 451 ASP B C 1
ATOM 3728 O O . ASP B 2 451 ? -57.037 51.238 -3.917 1.00 67.34 451 ASP B O 1
ATOM 3733 N N . GLU B 2 452 ? -57.226 51.102 -6.153 1.00 64.89 452 GLU B N 1
ATOM 3734 C CA . GLU B 2 452 ? -57.474 52.534 -6.295 1.00 62.76 452 GLU B CA 1
ATOM 3735 C C . GLU B 2 452 ? -58.883 52.834 -5.806 1.00 71.66 452 GLU B C 1
ATOM 3736 O O . GLU B 2 452 ? -59.142 53.867 -5.185 1.00 59.11 452 GLU B O 1
ATOM 3742 N N . LEU B 2 453 ? -59.789 51.901 -6.073 1.00 67.94 453 LEU B N 1
ATOM 3743 C CA . LEU B 2 453 ? -61.171 52.039 -5.643 1.00 60.24 453 LEU B CA 1
ATOM 3744 C C . LEU B 2 453 ? -61.290 51.973 -4.122 1.00 63.05 453 LEU B C 1
ATOM 3745 O O . LEU B 2 453 ? -62.019 52.757 -3.515 1.00 57.64 453 LEU B O 1
ATOM 3750 N N . LYS B 2 454 ? -60.563 51.046 -3.507 1.00 58.34 454 LYS B N 1
ATOM 3751 C CA . LYS B 2 454 ? -60.658 50.862 -2.063 1.00 66.42 454 LYS B CA 1
ATOM 3752 C C . LYS B 2 454 ? -60.085 52.058 -1.299 1.00 67.64 454 LYS B C 1
ATOM 3753 O O . LYS B 2 454 ? -60.549 52.382 -0.205 1.00 66.47 454 LYS B O 1
ATOM 3759 N N . ARG B 2 455 ? -59.088 52.720 -1.878 1.00 53.66 455 ARG B N 1
ATOM 3760 C CA . ARG B 2 455 ? -58.486 53.884 -1.232 1.00 53.13 455 ARG B CA 1
ATOM 3761 C C . ARG B 2 455 ? -59.440 55.075 -1.193 1.00 55.89 455 ARG B C 1
ATOM 3762 O O . ARG B 2 455 ? -59.274 55.982 -0.381 1.00 59.57 455 ARG B O 1
ATOM 3770 N N . GLN B 2 456 ? -60.441 55.069 -2.066 1.00 60.55 456 GLN B N 1
ATOM 3771 C CA . GLN B 2 456 ? -61.374 56.186 -2.144 1.00 51.55 456 GLN B CA 1
ATOM 3772 C C . GLN B 2 456 ? -62.715 55.860 -1.488 1.00 51.40 456 GLN B C 1
ATOM 3773 O O . GLN B 2 456 ? -63.686 56.602 -1.638 1.00 48.17 456 GLN B O 1
ATOM 3779 N N . ILE B 2 457 ? -62.758 54.751 -0.755 1.00 48.22 457 ILE B N 1
ATOM 3780 C CA . ILE B 2 457 ? -63.930 54.403 0.039 1.00 44.00 457 ILE B CA 1
ATOM 3781 C C . ILE B 2 457 ? -63.800 54.957 1.455 1.00 40.09 457 ILE B C 1
ATOM 3782 O O . ILE B 2 457 ? -62.831 54.675 2.157 1.00 51.31 457 ILE B O 1
ATOM 3787 N N . PHE B 2 458 ? -64.783 55.750 1.865 1.00 41.89 458 PHE B N 1
ATOM 3788 C CA . PHE B 2 458 ? -64.775 56.368 3.184 1.00 44.22 458 PHE B CA 1
ATOM 3789 C C . PHE B 2 458 ? -65.959 55.866 3.998 1.00 47.29 458 PHE B C 1
ATOM 3790 O O . PHE B 2 458 ? -67.016 56.498 4.037 1.00 45.46 458 PHE B O 1
ATOM 3798 N N . GLY B 2 459 ? -65.776 54.724 4.649 1.00 41.77 459 GLY B N 1
ATOM 3799 C CA . GLY B 2 459 ? -66.869 54.059 5.329 1.00 43.48 459 GLY B CA 1
ATOM 3800 C C . GLY B 2 459 ? -67.591 53.129 4.373 1.00 47.95 459 GLY B C 1
ATOM 3801 O O . GLY B 2 459 ? -67.105 52.040 4.070 1.00 51.31 459 GLY B O 1
ATOM 3802 N N . ARG B 2 460 ? -68.747 53.565 3.884 1.00 49.90 460 ARG B N 1
ATOM 3803 C CA . ARG B 2 460 ? -69.549 52.756 2.972 1.00 43.16 460 ARG B CA 1
ATOM 3804 C C . ARG B 2 460 ? -69.854 53.501 1.673 1.00 52.23 460 ARG B C 1
ATOM 3805 O O . ARG B 2 460 ? -70.669 53.047 0.865 1.00 45.25 460 ARG B O 1
ATOM 3813 N N . ILE B 2 461 ? -69.207 54.647 1.480 1.00 42.28 461 ILE B N 1
ATOM 3814 C CA . ILE B 2 461 ? -69.385 55.418 0.255 1.00 37.92 461 ILE B CA 1
ATOM 3815 C C . ILE B 2 461 ? -68.085 55.493 -0.543 1.00 49.00 461 ILE B C 1
ATOM 3816 O O . ILE B 2 461 ? -67.023 55.819 -0.004 1.00 40.71 461 ILE B O 1
ATOM 3821 N N . ALA B 2 462 ? -68.171 55.165 -1.830 1.00 39.23 462 ALA B N 1
ATOM 3822 C CA . ALA B 2 462 ? -67.023 55.283 -2.721 1.00 37.81 462 ALA B CA 1
ATOM 3823 C C . ALA B 2 462 ? -66.935 56.704 -3.269 1.00 42.80 462 ALA B C 1
ATOM 3824 O O . ALA B 2 462 ? -67.712 57.094 -4.143 1.00 46.45 462 ALA B O 1
ATOM 3826 N N . MET B 2 463 ? -65.993 57.479 -2.742 1.00 39.75 463 MET B N 1
ATOM 3827 C CA . MET B 2 463 ? -65.830 58.875 -3.134 1.00 41.16 463 MET B CA 1
ATOM 3828 C C . MET B 2 463 ? -65.041 59.017 -4.433 1.00 45.28 463 MET B C 1
ATOM 3829 O O . MET B 2 463 ? -64.036 59.730 -4.490 1.00 42.68 463 MET B O 1
ATOM 3834 N N . ILE B 2 464 ? -65.510 58.348 -5.478 1.00 41.46 464 ILE B N 1
ATOM 3835 C CA . ILE B 2 464 ? -64.852 58.409 -6.774 1.00 39.38 464 ILE B CA 1
ATOM 3836 C C . ILE B 2 464 ? -65.309 59.625 -7.575 1.00 41.66 464 ILE B C 1
ATOM 3837 O O . ILE B 2 464 ? -66.490 59.970 -7.590 1.00 40.26 464 ILE B O 1
ATOM 3842 N N . ASN B 2 465 ? -64.355 60.272 -8.232 1.00 38.79 465 ASN B N 1
ATOM 3843 C CA . ASN B 2 465 ? -64.641 61.404 -9.099 1.00 43.94 465 ASN B CA 1
ATOM 3844 C C . ASN B 2 465 ? -63.905 61.203 -10.419 1.00 44.59 465 ASN B C 1
ATOM 3845 O O . ASN B 2 465 ? -62.762 61.629 -10.582 1.00 53.83 465 ASN B O 1
ATOM 3850 N N . GLU B 2 466 ? -64.587 60.554 -11.356 1.00 46.60 466 GLU B N 1
ATOM 3851 C CA . GLU B 2 466 ? -63.971 60.017 -12.565 1.00 51.80 466 GLU B CA 1
ATOM 3852 C C . GLU B 2 466 ? -63.436 61.055 -13.551 1.00 44.23 466 GLU B C 1
ATOM 3853 O O . GLU B 2 466 ? -62.309 60.935 -14.021 1.00 45.57 466 GLU B O 1
ATOM 3859 N N . LYS B 2 467 ? -64.248 62.055 -13.880 1.00 43.91 467 LYS B N 1
ATOM 3860 C CA . LYS B 2 467 ? -63.885 63.014 -14.922 1.00 41.74 467 LYS B CA 1
ATOM 3861 C C . LYS B 2 467 ? -62.953 64.103 -14.412 1.00 49.56 467 LYS B C 1
ATOM 3862 O O . LYS B 2 467 ? -62.426 64.890 -15.197 1.00 49.17 467 LYS B O 1
ATOM 3868 N N . LYS B 2 468 ? -62.773 64.149 -13.095 1.00 46.33 468 LYS B N 1
ATOM 3869 C CA . LYS B 2 468 ? -61.797 65.031 -12.463 1.00 53.88 468 LYS B CA 1
ATOM 3870 C C . LYS B 2 468 ? -61.992 66.515 -12.775 1.00 53.65 468 LYS B C 1
ATOM 3871 O O . LYS B 2 468 ? -61.023 67.269 -12.825 1.00 49.78 468 LYS B O 1
ATOM 3877 N N . ILE B 2 469 ? -63.232 66.942 -12.987 1.00 42.20 469 ILE B N 1
ATOM 3878 C CA . ILE B 2 469 ? -63.495 68.365 -13.178 1.00 42.24 469 ILE B CA 1
ATOM 3879 C C . ILE B 2 469 ? -63.174 69.125 -11.894 1.00 42.03 469 ILE B C 1
ATOM 3880 O O . ILE B 2 469 ? -63.722 68.820 -10.836 1.00 42.90 469 ILE B O 1
ATOM 3885 N N . GLY B 2 470 ? -62.278 70.104 -11.989 1.00 40.67 470 GLY B N 1
ATOM 3886 C CA . GLY B 2 470 ? -61.898 70.907 -10.838 1.00 33.75 470 GLY B CA 1
ATOM 3887 C C . GLY B 2 470 ? -60.644 70.402 -10.149 1.00 41.39 470 GLY B C 1
ATOM 3888 O O . GLY B 2 470 ? -60.223 70.945 -9.123 1.00 40.79 470 GLY B O 1
ATOM 3889 N N . TYR B 2 471 ? -60.046 69.363 -10.726 1.00 40.98 471 TYR B N 1
ATOM 3890 C CA . TYR B 2 471 ? -58.853 68.727 -10.175 1.00 43.10 471 TYR B CA 1
ATOM 3891 C C . TYR B 2 471 ? -57.632 69.639 -10.127 1.00 48.70 471 TYR B C 1
ATOM 3892 O O . TYR B 2 471 ? -57.299 70.306 -11.105 1.00 45.62 471 TYR B O 1
ATOM 3901 N N . THR B 2 472 ? -56.976 69.653 -8.972 1.00 43.24 472 THR B N 1
ATOM 3902 C CA . THR B 2 472 ? -55.583 70.080 -8.861 1.00 48.12 472 THR B CA 1
ATOM 3903 C C . THR B 2 472 ? -54.878 69.048 -7.988 1.00 39.86 472 THR B C 1
ATOM 3904 O O . THR B 2 472 ? -55.488 68.488 -7.076 1.00 54.91 472 THR B O 1
ATOM 3908 N N . LYS B 2 473 ? -53.608 68.783 -8.274 1.00 55.48 473 LYS B N 1
ATOM 3909 C CA . LYS B 2 473 ? -52.871 67.733 -7.576 1.00 55.92 473 LYS B CA 1
ATOM 3910 C C . LYS B 2 473 ? -52.738 68.023 -6.090 1.00 50.68 473 LYS B C 1
ATOM 3911 O O . LYS B 2 473 ? -53.030 67.157 -5.253 1.00 55.24 473 LYS B O 1
ATOM 3917 N N . GLU B 2 474 ? -52.295 69.238 -5.777 1.00 48.54 474 GLU B N 1
ATOM 3918 C CA . GLU B 2 474 ? -52.162 69.709 -4.400 1.00 47.90 474 GLU B CA 1
ATOM 3919 C C . GLU B 2 474 ? -53.372 69.383 -3.524 1.00 61.70 474 GLU B C 1
ATOM 3920 O O . GLU B 2 474 ? -53.231 68.930 -2.392 1.00 68.02 474 GLU B O 1
ATOM 3926 N N . ILE B 2 475 ? -54.570 69.601 -4.061 1.00 55.68 475 ILE B N 1
ATOM 3927 C CA . ILE B 2 475 ? -55.794 69.448 -3.274 1.00 34.84 475 ILE B CA 1
ATOM 3928 C C . ILE B 2 475 ? -56.363 68.032 -3.333 1.00 41.53 475 ILE B C 1
ATOM 3929 O O . ILE B 2 475 ? -56.605 67.415 -2.294 1.00 49.25 475 ILE B O 1
ATOM 3934 N N . TRP B 2 476 ? -56.570 67.520 -4.544 1.00 39.47 476 TRP B N 1
ATOM 3935 C CA . TRP B 2 476 ? -57.245 66.235 -4.737 1.00 46.91 476 TRP B CA 1
ATOM 3936 C C . TRP B 2 476 ? -56.418 65.031 -4.287 1.00 55.05 476 TRP B C 1
ATOM 3937 O O . TRP B 2 476 ? -56.957 64.073 -3.733 1.00 66.83 476 TRP B O 1
ATOM 3948 N N . ASP B 2 477 ? -55.113 65.077 -4.531 1.00 47.04 477 ASP B N 1
ATOM 3949 C CA . ASP B 2 477 ? -54.256 63.928 -4.254 1.00 61.94 477 ASP B CA 1
ATOM 3950 C C . ASP B 2 477 ? -53.508 64.051 -2.932 1.00 64.69 477 ASP B C 1
ATOM 3951 O O . ASP B 2 477 ? -52.585 63.285 -2.662 1.00 60.52 477 ASP B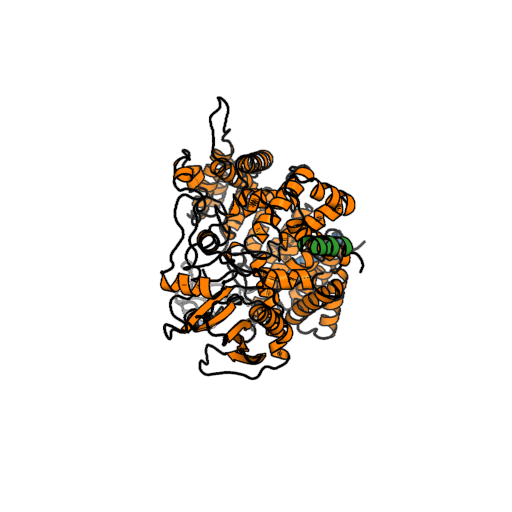 O 1
ATOM 3956 N N . ASP B 2 478 ? -53.906 65.010 -2.107 1.00 59.15 478 ASP B N 1
ATOM 3957 C CA . ASP B 2 478 ? -53.270 65.178 -0.809 1.00 46.79 478 ASP B CA 1
ATOM 3958 C C . ASP B 2 478 ? -54.278 65.607 0.251 1.00 51.27 478 ASP B C 1
ATOM 3959 O O . ASP B 2 478 ? -54.929 64.766 0.875 1.00 50.25 478 ASP B O 1
ATOM 3964 N N . ILE B 2 479 ? -54.419 66.915 0.433 1.00 40.66 479 ILE B N 1
ATOM 3965 C CA . ILE B 2 479 ? -55.170 67.453 1.560 1.00 36.89 479 ILE B CA 1
ATOM 3966 C C . ILE B 2 479 ? -56.645 67.022 1.593 1.00 42.58 479 ILE B C 1
ATOM 3967 O O . ILE B 2 479 ? -57.196 66.826 2.673 1.00 43.51 479 ILE B O 1
ATOM 3972 N N . ALA B 2 480 ? -57.280 66.850 0.437 1.00 41.03 480 ALA B N 1
ATOM 3973 C CA . ALA B 2 480 ? -58.691 66.454 0.421 1.00 41.81 480 ALA B CA 1
ATOM 3974 C C . ALA B 2 480 ? -58.879 64.976 0.772 1.00 42.19 480 ALA B C 1
ATOM 3975 O O . ALA B 2 480 ? -59.957 64.580 1.215 1.00 45.79 480 ALA B O 1
ATOM 3977 N N . ILE B 2 481 ? -57.838 64.169 0.565 1.00 46.70 481 ILE B N 1
ATOM 3978 C CA . ILE B 2 481 ? -57.849 62.756 0.958 1.00 53.29 481 ILE B CA 1
ATOM 3979 C C . ILE B 2 481 ? -57.829 62.625 2.475 1.00 44.94 481 ILE B C 1
ATOM 3980 O O . ILE B 2 481 ? -58.572 61.832 3.053 1.00 49.41 481 ILE B O 1
ATOM 3985 N N . LYS B 2 482 ? -56.961 63.404 3.113 1.00 38.30 482 LYS B N 1
ATOM 3986 C CA . LYS B 2 482 ? -57.071 63.655 4.544 1.00 43.81 482 LYS B CA 1
ATOM 3987 C C . LYS B 2 482 ? -58.287 64.556 4.737 1.00 56.75 482 LYS B C 1
ATOM 3988 O O . LYS B 2 482 ? -58.864 65.025 3.759 1.00 83.34 482 LYS B O 1
ATOM 3994 N N . LEU B 2 483 ? -58.692 64.789 5.978 1.00 66.47 483 LEU B N 1
ATOM 3995 C CA . LEU B 2 483 ? -59.860 65.633 6.256 1.00 59.65 483 LEU B CA 1
ATOM 3996 C C . LEU B 2 483 ? -61.156 65.106 5.630 1.00 35.68 483 LEU B C 1
ATOM 3997 O O . LEU B 2 483 ? -62.100 64.768 6.344 1.00 51.48 483 LEU B O 1
ATOM 4002 N N . GLY B 2 484 ? -61.202 65.049 4.300 1.00 44.51 484 GLY B N 1
ATOM 4003 C CA . GLY B 2 484 ? -62.412 64.678 3.585 1.00 29.48 484 GLY B CA 1
ATOM 4004 C C . GLY B 2 484 ? -63.345 65.868 3.406 1.00 40.20 484 GLY B C 1
ATOM 4005 O O . GLY B 2 484 ? -62.939 67.012 3.607 1.00 43.93 484 GLY B O 1
ATOM 4006 N N . PRO B 2 485 ? -64.600 65.606 3.010 1.00 49.55 485 PRO B N 1
ATOM 4007 C CA . PRO B 2 485 ? -65.637 66.638 2.883 1.00 42.58 485 PRO B CA 1
ATOM 4008 C C . PRO B 2 485 ? -65.830 67.423 4.179 1.00 39.14 485 PRO B C 1
ATOM 4009 O O . PRO B 2 485 ? -65.947 66.816 5.244 1.00 40.09 485 PRO B O 1
ATOM 4013 N N . ILE B 2 486 ? -65.865 68.748 4.092 1.00 42.06 486 ILE B N 1
ATOM 4014 C CA . ILE B 2 486 ? -66.101 69.569 5.273 1.00 45.60 486 ILE B CA 1
ATOM 4015 C C . ILE B 2 486 ? -67.524 70.110 5.244 1.00 37.64 486 ILE B C 1
ATOM 4016 O O . ILE B 2 486 ? -67.781 71.176 4.686 1.00 52.39 486 ILE B O 1
ATOM 4021 N N . CYS B 2 487 ? -68.447 69.364 5.845 1.00 38.11 487 CYS B N 1
ATOM 4022 C CA . CYS B 2 487 ? -69.860 69.729 5.831 1.00 36.76 487 CYS B CA 1
ATOM 4023 C C . CYS B 2 487 ? -70.562 69.256 7.099 1.00 45.18 487 CYS B C 1
ATOM 4024 O O . CYS B 2 487 ? -69.958 68.598 7.945 1.00 39.33 487 CYS B O 1
ATOM 4027 N N . GLY B 2 488 ? -71.842 69.591 7.227 1.00 42.88 488 GLY B N 1
ATOM 4028 C CA . GLY B 2 488 ? -72.582 69.272 8.434 1.00 46.74 488 GLY B CA 1
ATOM 4029 C C . GLY B 2 488 ? -72.244 70.219 9.573 1.00 48.61 488 GLY B C 1
ATOM 4030 O O . GLY B 2 488 ? -71.477 71.167 9.399 1.00 48.71 488 GLY B O 1
ATOM 4031 N N . PRO B 2 489 ? -72.811 69.958 10.758 1.00 54.72 489 PRO B N 1
ATOM 4032 C CA . PRO B 2 489 ? -72.678 70.827 11.934 1.00 52.69 489 PRO B CA 1
ATOM 4033 C C . PRO B 2 489 ? -71.247 70.948 12.453 1.00 43.52 489 PRO B C 1
ATOM 4034 O O . PRO B 2 489 ? -70.941 71.914 13.149 1.00 61.36 489 PRO B O 1
ATOM 4038 N N . GLN B 2 490 ? -70.385 69.992 12.120 1.00 49.86 490 GLN B N 1
ATOM 4039 C CA . GLN B 2 490 ? -69.004 70.025 12.595 1.00 44.73 490 GLN B CA 1
ATOM 4040 C C . GLN B 2 490 ? -68.088 70.880 11.719 1.00 44.97 490 GLN B C 1
ATOM 4041 O O . GLN B 2 490 ? -66.915 71.069 12.042 1.00 44.98 490 GLN B O 1
ATOM 4047 N N . SER B 2 491 ? -68.620 71.400 10.617 1.00 36.47 491 SER B N 1
ATOM 4048 C CA . SER B 2 491 ? -67.785 72.080 9.629 1.00 49.45 491 SER B CA 1
ATOM 4049 C C . SER B 2 491 ? -67.450 73.533 9.967 1.00 37.65 491 SER B C 1
ATOM 4050 O O . SER B 2 491 ? -66.852 74.232 9.151 1.00 39.79 491 SER B O 1
ATOM 4053 N N . VAL B 2 492 ? -67.820 73.992 11.159 1.00 37.51 492 VAL B N 1
ATOM 4054 C CA . VAL B 2 492 ? -67.495 75.360 11.555 1.00 35.17 492 VAL B CA 1
ATOM 4055 C C . VAL B 2 492 ? -66.006 75.490 11.892 1.00 43.24 492 VAL B C 1
ATOM 4056 O O . VAL B 2 492 ? -65.458 76.592 11.889 1.00 40.40 492 VAL B O 1
ATOM 4060 N N . ASN B 2 493 ? -65.360 74.362 12.181 1.00 31.79 493 ASN B N 1
ATOM 4061 C CA . ASN B 2 493 ? -63.907 74.319 12.339 1.00 35.40 493 ASN B CA 1
ATOM 4062 C C . ASN B 2 493 ? -63.368 72.902 12.120 1.00 36.08 493 ASN B C 1
ATOM 4063 O O . ASN B 2 493 ? -64.138 71.978 11.861 1.00 43.57 493 ASN B O 1
ATOM 4068 N N . LEU B 2 494 ? -62.052 72.730 12.219 1.00 36.73 494 LEU B N 1
ATOM 4069 C CA . LEU B 2 494 ? -61.435 71.451 11.863 1.00 46.52 494 LEU B CA 1
ATOM 4070 C C . LEU B 2 494 ? -61.089 70.556 13.047 1.00 47.55 494 LEU B C 1
ATOM 4071 O O . LEU B 2 494 ? -60.378 69.564 12.877 1.00 47.00 494 LEU B O 1
ATOM 4076 N N . ILE B 2 495 ? -61.582 70.896 14.236 1.00 42.29 495 ILE B N 1
ATOM 4077 C CA . ILE B 2 495 ? -61.295 70.104 15.432 1.00 39.89 495 ILE B CA 1
ATOM 4078 C C . ILE B 2 495 ? -61.647 68.632 15.233 1.00 45.50 495 ILE B C 1
ATOM 4079 O O . ILE B 2 495 ? -60.871 67.748 15.592 1.00 49.31 495 ILE B O 1
ATOM 4084 N N . ASN B 2 496 ? -62.807 68.372 14.634 1.00 48.20 496 ASN B N 1
ATOM 4085 C CA . ASN B 2 496 ? -63.276 67.001 14.458 1.00 44.02 496 ASN B CA 1
ATOM 4086 C C . ASN B 2 496 ? -62.824 66.345 13.152 1.00 49.18 496 ASN B C 1
ATOM 4087 O O . ASN B 2 496 ? -63.311 65.275 12.800 1.00 45.57 496 ASN B O 1
ATOM 4092 N N . TYR B 2 497 ? -61.890 66.974 12.442 1.00 49.86 497 TYR B N 1
ATOM 4093 C CA . TYR B 2 497 ? -61.450 66.454 11.148 1.00 45.45 497 TYR B CA 1
ATOM 4094 C C . TYR B 2 497 ? -59.970 66.075 11.120 1.00 50.64 497 TYR B C 1
ATOM 4095 O O . TYR B 2 497 ? -59.539 65.292 10.274 1.00 52.43 497 TYR B O 1
ATOM 4104 N N . VAL B 2 498 ? -59.192 66.635 12.038 1.00 44.48 498 VAL B N 1
ATOM 4105 C CA . VAL B 2 498 ? -57.766 66.344 12.099 1.00 38.61 498 VAL B CA 1
ATOM 4106 C C . VAL B 2 498 ? -57.498 65.173 13.033 1.00 48.09 498 VAL B C 1
ATOM 4107 O O . VAL B 2 498 ? -58.424 64.617 13.626 1.00 48.91 498 VAL B O 1
ATOM 4111 N N . SER B 2 499 ? -56.228 64.799 13.159 1.00 48.26 499 SER B N 1
ATOM 4112 C CA . SER B 2 499 ? -55.843 63.730 14.073 1.00 62.40 499 SER B CA 1
ATOM 4113 C C . SER B 2 499 ? -56.164 64.115 15.511 1.00 59.68 499 SER B C 1
ATOM 4114 O O . SER B 2 499 ? -56.003 65.274 15.895 1.00 67.72 499 SER B O 1
ATOM 4117 N N . PRO B 2 500 ? -56.630 63.142 16.309 1.00 63.60 500 PRO B N 1
ATOM 4118 C CA . PRO B 2 500 ? -56.877 63.360 17.739 1.00 70.94 500 PRO B CA 1
ATOM 4119 C C . PRO B 2 500 ? -55.630 63.871 18.456 1.00 73.08 500 PRO B C 1
ATOM 4120 O O . PRO B 2 500 ? -55.736 64.617 19.431 1.00 78.48 500 PRO B O 1
ATOM 4124 N N . GLN B 2 501 ? -54.460 63.474 17.964 1.00 59.85 501 GLN B N 1
ATOM 4125 C CA . GLN B 2 501 ? -53.198 63.906 18.547 1.00 59.05 501 GLN B CA 1
ATOM 4126 C C . GLN B 2 501 ? -52.987 65.407 18.374 1.00 64.88 501 GLN B C 1
ATOM 4127 O O . GLN B 2 501 ? -52.480 66.075 19.275 1.00 63.10 501 GLN B O 1
ATOM 4133 N N . GLU B 2 502 ? -53.374 65.935 17.217 1.00 55.25 502 GLU B N 1
ATOM 4134 C CA . GLU B 2 502 ? -53.219 67.362 16.953 1.00 52.57 502 GLU B CA 1
ATOM 4135 C C . GLU B 2 502 ? -54.127 68.183 17.867 1.00 51.60 502 GLU B C 1
ATOM 4136 O O . GLU B 2 502 ? -53.773 69.290 18.275 1.00 65.52 502 GLU B O 1
ATOM 4142 N N . VAL B 2 503 ? -55.296 67.637 18.187 1.00 52.70 503 VAL B N 1
ATOM 4143 C CA . VAL B 2 503 ? -56.200 68.282 19.130 1.00 60.14 503 VAL B CA 1
ATOM 4144 C C . VAL B 2 503 ? -55.598 68.263 20.533 1.00 56.39 503 VAL B C 1
ATOM 4145 O O . VAL B 2 503 ? -55.629 69.265 21.250 1.00 62.38 503 VAL B O 1
ATOM 4149 N N . LYS B 2 504 ? -55.035 67.120 20.911 1.00 53.24 504 LYS B N 1
ATOM 4150 C CA . LYS B 2 504 ? -54.453 66.959 22.239 1.00 68.39 504 LYS B CA 1
ATOM 4151 C C . LYS B 2 504 ? -53.165 67.760 22.416 1.00 60.32 504 LYS B C 1
ATOM 4152 O O . LYS B 2 504 ? -52.808 68.121 23.535 1.00 64.37 504 LYS B O 1
ATOM 4158 N N . ASN B 2 505 ? -52.473 68.043 21.317 1.00 56.33 505 ASN B N 1
ATOM 4159 C CA . ASN B 2 505 ? -51.217 68.787 21.389 1.00 49.40 505 ASN B CA 1
ATOM 4160 C C . ASN B 2 505 ? -51.427 70.277 21.643 1.00 49.59 505 ASN B C 1
ATOM 4161 O O . ASN B 2 505 ? -50.477 70.998 21.942 1.00 61.97 505 ASN B O 1
ATOM 4166 N N . ILE B 2 506 ? -52.668 70.738 21.519 1.00 48.39 506 ILE B N 1
ATOM 4167 C CA . ILE B 2 506 ? -53.009 72.105 21.902 1.00 49.12 506 ILE B CA 1
ATOM 4168 C C . ILE B 2 506 ? -53.070 72.223 23.423 1.00 56.79 506 ILE B C 1
ATOM 4169 O O . ILE B 2 506 ? -53.896 71.582 24.071 1.00 89.69 506 ILE B O 1
ATOM 4174 N N . LYS B 2 507 ? -52.193 73.046 23.989 1.00 59.73 507 LYS B N 1
ATOM 4175 C CA . LYS B 2 507 ? -52.061 73.144 25.439 1.00 65.26 507 LYS B CA 1
ATOM 4176 C C . LYS B 2 507 ? -53.089 74.085 26.063 1.00 69.03 507 LYS B C 1
ATOM 4177 O O . LYS B 2 507 ? -53.513 73.884 27.202 1.00 67.27 507 LYS B O 1
ATOM 4183 N N . ASN B 2 508 ? -53.485 75.114 25.321 1.00 59.32 508 ASN B N 1
ATOM 4184 C CA . ASN B 2 508 ? -54.507 76.031 25.804 1.00 57.08 508 ASN B CA 1
ATOM 4185 C C . ASN B 2 508 ? -55.896 75.436 25.599 1.00 57.06 508 ASN B C 1
ATOM 4186 O O . ASN B 2 508 ? -56.462 75.522 24.511 1.00 50.92 508 ASN B O 1
ATOM 4191 N N . ILE B 2 509 ? -56.433 74.835 26.656 1.00 62.05 509 ILE B N 1
ATOM 4192 C CA . ILE B 2 509 ? -57.720 74.148 26.600 1.00 56.67 509 ILE B CA 1
ATOM 4193 C C . ILE B 2 509 ? -58.853 75.079 26.173 1.00 59.51 509 ILE B C 1
ATOM 4194 O O . ILE B 2 509 ? -59.783 74.660 25.483 1.00 64.03 509 ILE B O 1
ATOM 4199 N N . ASN B 2 510 ? -58.765 76.343 26.576 1.00 51.73 510 ASN B N 1
ATOM 4200 C CA . ASN B 2 510 ? -59.794 77.324 26.249 1.00 54.42 510 ASN B CA 1
ATOM 4201 C C . ASN B 2 510 ? -59.932 77.533 24.747 1.00 53.96 510 ASN B C 1
ATOM 4202 O O . ASN B 2 510 ? -60.999 77.899 24.257 1.00 58.48 510 ASN B O 1
ATOM 4207 N N . LEU B 2 511 ? -58.846 77.296 24.021 1.00 46.37 511 LEU B N 1
ATOM 4208 C CA . LEU B 2 511 ? -58.855 77.415 22.570 1.00 49.66 511 LEU B CA 1
ATOM 4209 C C . LEU B 2 511 ? -59.826 76.403 21.972 1.00 49.90 511 LEU B C 1
ATOM 4210 O O . LEU B 2 511 ? -60.514 76.681 20.987 1.00 52.02 511 LEU B O 1
ATOM 4215 N N . ILE B 2 512 ? -59.880 75.228 22.588 1.00 38.38 512 ILE B N 1
ATOM 4216 C CA . ILE B 2 512 ? -60.797 74.177 22.173 1.00 42.50 512 ILE B CA 1
ATOM 4217 C C . ILE B 2 512 ? -62.186 74.388 22.768 1.00 48.93 512 ILE B C 1
ATOM 4218 O O . ILE B 2 512 ? -63.191 74.339 22.057 1.00 54.53 512 ILE B O 1
ATOM 4223 N N . ALA B 2 513 ? -62.227 74.624 24.078 1.00 45.57 513 ALA B N 1
ATOM 4224 C CA . ALA B 2 513 ? -63.482 74.809 24.804 1.00 48.40 513 ALA B CA 1
ATOM 4225 C C . ALA B 2 513 ? -64.299 75.937 24.201 1.00 45.66 513 ALA B C 1
ATOM 4226 O O . ALA B 2 513 ? -65.529 75.877 24.161 1.00 58.79 513 ALA B O 1
ATOM 4228 N N . ARG B 2 514 ? -63.612 76.969 23.728 1.00 47.32 514 ARG B N 1
ATOM 4229 C CA . ARG B 2 514 ? -64.309 78.062 23.073 1.00 52.78 514 ARG B CA 1
ATOM 4230 C C . ARG B 2 514 ? -64.417 77.794 21.585 1.00 50.70 514 ARG B C 1
ATOM 4231 O O . ARG B 2 514 ? -64.714 78.702 20.825 1.00 49.74 514 ARG B O 1
ATOM 4239 N N . ASN B 2 515 ? -64.225 76.541 21.154 1.00 53.08 515 ASN B N 1
ATOM 4240 C CA . ASN B 2 515 ? -64.447 76.204 19.718 1.00 53.26 515 ASN B CA 1
ATOM 4241 C C . ASN B 2 515 ? -65.074 74.836 19.429 1.00 56.65 515 ASN B C 1
ATOM 4242 O O . ASN B 2 515 ? -64.949 74.323 18.314 1.00 69.93 515 ASN B O 1
ATOM 4247 N N . THR B 2 516 ? -65.684 74.222 20.437 1.00 72.87 516 THR B N 1
ATOM 4248 C CA . THR B 2 516 ? -66.367 72.958 20.212 1.00 90.09 516 THR B CA 1
ATOM 4249 C C . THR B 2 516 ? -67.711 73.175 19.498 1.00 87.26 516 THR B C 1
ATOM 4250 O O . THR B 2 516 ? -68.058 74.308 19.198 1.00 109.50 516 THR B O 1
ATOM 4254 N N . ILE B 2 517 ? -68.478 72.106 19.250 1.00 74.40 517 ILE B N 1
ATOM 4255 C CA . ILE B 2 517 ? -69.680 72.222 18.392 1.00 86.81 517 ILE B CA 1
ATOM 4256 C C . ILE B 2 517 ? -71.014 72.459 19.104 1.00 91.42 517 ILE B C 1
ATOM 4257 O O . ILE B 2 517 ? -71.875 73.153 18.567 1.00 101.59 517 ILE B O 1
ATOM 4262 N N . GLY B 2 518 ? -71.182 71.906 20.300 1.00 73.81 518 GLY B N 1
ATOM 4263 C CA . GLY B 2 518 ? -72.303 72.274 21.151 1.00 95.09 518 GLY B CA 1
ATOM 4264 C C . GLY B 2 518 ? -72.218 73.689 21.727 1.00 113.68 518 GLY B C 1
ATOM 4265 O O . GLY B 2 518 ? -73.198 74.456 21.712 1.00 118.18 518 GLY B O 1
ATOM 4266 N N . LYS B 2 519 ? -71.051 74.046 22.254 1.00 122.00 519 LYS B N 1
ATOM 4267 C CA . LYS B 2 519 ? -70.852 75.399 22.750 1.00 123.99 519 LYS B CA 1
ATOM 4268 C C . LYS B 2 519 ? -71.165 76.460 21.687 1.00 130.85 519 LYS B C 1
ATOM 4269 O O . LYS B 2 519 ? -71.390 77.635 22.043 1.00 143.94 519 LYS B O 1
ATOM 4275 N N . GLN B 2 520 ? -71.103 76.059 20.402 1.00 122.00 520 GLN B N 1
ATOM 4276 C CA . GLN B 2 520 ? -71.114 77.002 19.266 1.00 117.75 520 GLN B CA 1
ATOM 4277 C C . GLN B 2 520 ? -72.162 78.085 19.481 1.00 120.30 520 GLN B C 1
ATOM 4278 O O . GLN B 2 520 ? -73.260 77.795 19.965 1.00 130.04 520 GLN B O 1
ATOM 4284 N N . LEU B 2 521 ? -71.778 79.327 19.193 1.00 121.61 521 LEU B N 1
ATOM 4285 C CA . LEU B 2 521 ? -72.525 80.500 19.619 1.00 130.37 521 LEU B CA 1
ATOM 4286 C C . LEU B 2 521 ? -73.990 80.428 19.224 1.00 143.07 521 LEU B C 1
ATOM 4287 O O . LEU B 2 521 ? -74.854 80.959 19.918 1.00 155.63 521 LEU B O 1
ATOM 4292 N N . GLY B 2 522 ? -74.267 79.763 18.109 1.00 126.23 522 GLY B N 1
ATOM 4293 C CA . GLY B 2 522 ? -75.609 79.739 17.569 1.00 108.03 522 GLY B CA 1
ATOM 4294 C C . GLY B 2 522 ? -75.882 81.086 16.938 1.00 96.06 522 GLY B C 1
ATOM 4295 O O . GLY B 2 522 ? -75.271 82.091 17.303 1.00 96.51 522 GLY B O 1
ATOM 4296 N N . TRP B 2 523 ? -76.795 81.115 15.979 1.00 90.57 523 TRP B N 1
ATOM 4297 C CA . TRP B 2 523 ? -77.077 82.353 15.274 1.00 80.28 523 TRP B CA 1
ATOM 4298 C C . TRP B 2 523 ? -77.743 83.357 16.210 1.00 81.03 523 TRP B C 1
ATOM 4299 O O . TRP B 2 523 ? -77.509 84.563 16.118 1.00 88.59 523 TRP B O 1
ATOM 4310 N N . PHE B 2 524 ? -78.563 82.844 17.118 1.00 71.51 524 PHE B N 1
ATOM 4311 C CA . PHE B 2 524 ? -79.284 83.677 18.071 1.00 75.26 524 PHE B CA 1
ATOM 4312 C C . PHE B 2 524 ? -78.341 84.412 19.027 1.00 86.02 524 PHE B C 1
ATOM 4313 O O . PHE B 2 524 ? -78.329 85.643 19.077 1.00 83.45 524 PHE B O 1
ATOM 4321 N N . SER B 2 525 ? -77.549 83.659 19.783 1.00 70.57 525 SER B N 1
ATOM 4322 C CA . SER B 2 525 ? -76.675 84.262 20.783 1.00 78.85 525 SER B CA 1
ATOM 4323 C C . SER B 2 525 ? -75.407 84.834 20.158 1.00 68.39 525 SER B C 1
ATOM 4324 O O . SER B 2 525 ? -74.688 85.608 20.791 1.00 54.99 525 SER B O 1
ATOM 4327 N N . GLY B 2 526 ? -75.134 84.452 18.916 1.00 60.18 526 GLY B N 1
ATOM 4328 C CA . GLY B 2 526 ? -74.041 85.052 18.175 1.00 37.11 526 GLY B CA 1
ATOM 4329 C C . GLY B 2 526 ? -74.360 86.515 17.928 1.00 51.43 526 GLY B C 1
ATOM 4330 O O . GLY B 2 526 ? -73.479 87.376 17.980 1.00 58.63 526 GLY B O 1
ATOM 4331 N N . LYS B 2 527 ? -75.636 86.790 17.669 1.00 50.93 527 LYS B N 1
ATOM 4332 C CA . LYS B 2 527 ? -76.114 88.152 17.464 1.00 65.16 527 LYS B CA 1
ATOM 4333 C C . LYS B 2 527 ? -76.031 88.969 18.747 1.00 61.83 527 LYS B C 1
ATOM 4334 O O . LYS B 2 527 ? -75.640 90.137 18.729 1.00 59.63 527 LYS B O 1
ATOM 4340 N N . ILE B 2 528 ? -76.408 88.347 19.860 1.00 59.55 528 ILE B N 1
ATOM 4341 C CA . ILE B 2 528 ? -76.375 89.009 21.158 1.00 49.03 528 ILE B CA 1
ATOM 4342 C C . ILE B 2 528 ? -74.935 89.244 21.590 1.00 51.05 528 ILE B C 1
ATOM 4343 O O . ILE B 2 528 ? -74.603 90.297 22.137 1.00 55.17 528 ILE B O 1
ATOM 4348 N N . TYR B 2 529 ? -74.085 88.255 21.329 1.00 46.21 529 TYR B N 1
ATOM 4349 C CA . TYR B 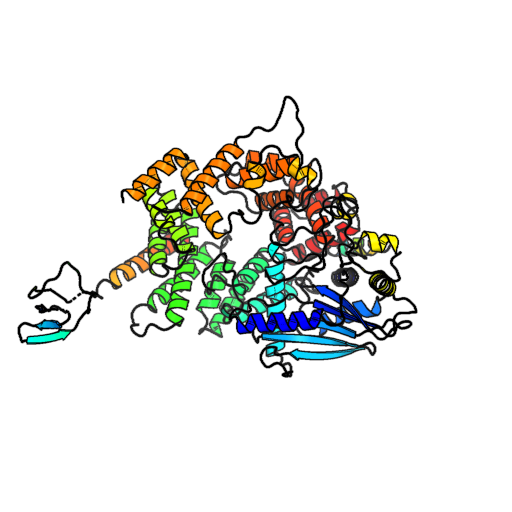2 529 ? -72.645 88.384 21.520 1.00 43.16 529 TYR B CA 1
ATOM 4350 C C . TYR B 2 529 ? -72.128 89.625 20.796 1.00 49.37 529 TYR B C 1
ATOM 4351 O O . TYR B 2 529 ? -71.350 90.404 21.351 1.00 48.62 529 TYR B O 1
ATOM 4360 N N . GLY B 2 530 ? -72.573 89.801 19.554 1.00 43.54 530 GLY B N 1
ATOM 4361 C CA . GLY B 2 530 ? -72.169 90.938 18.746 1.00 36.34 530 GLY B CA 1
ATOM 4362 C C . GLY B 2 530 ? -72.557 92.263 19.370 1.00 43.56 530 GLY B C 1
ATOM 4363 O O . GLY B 2 530 ? -71.789 93.223 19.326 1.00 45.69 530 GLY B O 1
ATOM 4364 N N . LEU B 2 531 ? -73.752 92.314 19.954 1.00 39.71 531 LEU B N 1
ATOM 4365 C CA . LEU B 2 531 ? -74.210 93.518 20.642 1.00 46.98 531 LEU B CA 1
ATOM 4366 C C . LEU B 2 531 ? -73.322 93.816 21.841 1.00 47.92 531 LEU B C 1
ATOM 4367 O O . LEU B 2 531 ? -72.930 94.962 22.064 1.00 55.38 531 LEU B O 1
ATOM 4372 N N . LEU B 2 532 ? -73.010 92.777 22.610 1.00 43.11 532 LEU B N 1
ATOM 4373 C CA . LEU B 2 532 ? -72.169 92.926 23.791 1.00 43.70 532 LEU B CA 1
ATOM 4374 C C . LEU B 2 532 ? -70.776 93.396 23.391 1.00 48.85 532 LEU B C 1
ATOM 4375 O O . LEU B 2 532 ? -70.200 94.275 24.031 1.00 41.49 532 LEU B O 1
ATOM 4380 N N . MET B 2 533 ? -70.247 92.810 22.321 1.00 43.04 533 MET B N 1
ATOM 4381 C CA . MET B 2 533 ? -68.946 93.205 21.792 1.00 50.24 533 MET B CA 1
ATOM 4382 C C . MET B 2 533 ? -68.960 94.659 21.340 1.00 41.25 533 MET B C 1
ATOM 4383 O O . MET B 2 533 ? -67.988 95.392 21.528 1.00 45.68 533 MET B O 1
ATOM 4388 N N . GLU B 2 534 ? -70.075 95.070 20.747 1.00 50.79 534 GLU B N 1
ATOM 4389 C CA . GLU B 2 534 ? -70.251 96.444 20.297 1.00 48.85 534 GLU B CA 1
ATOM 4390 C C . GLU B 2 534 ? -70.219 97.408 21.480 1.00 49.07 534 GLU B C 1
ATOM 4391 O O . GLU B 2 534 ? -69.831 98.566 21.337 1.00 64.96 534 GLU B O 1
ATOM 4397 N N . ILE B 2 535 ? -70.616 96.917 22.651 1.00 52.03 535 ILE B N 1
ATOM 4398 C CA . ILE B 2 535 ? -70.627 97.733 23.860 1.00 50.82 535 ILE B CA 1
ATOM 4399 C C . ILE B 2 535 ? -69.250 97.792 24.514 1.00 49.29 535 ILE B C 1
ATOM 4400 O O . ILE B 2 535 ? -68.804 98.865 24.924 1.00 64.14 535 ILE B O 1
ATOM 4405 N N . VAL B 2 536 ? -68.571 96.650 24.608 1.00 43.00 536 VAL B N 1
ATOM 4406 C CA . VAL B 2 536 ? -67.244 96.624 25.220 1.00 62.21 536 VAL B CA 1
ATOM 4407 C C . VAL B 2 536 ? -66.259 97.404 24.357 1.00 54.82 536 VAL B C 1
ATOM 4408 O O . VAL B 2 536 ? -65.245 97.892 24.847 1.00 56.58 536 VAL B O 1
ATOM 4412 N N . ASN B 2 537 ? -66.575 97.534 23.073 1.00 52.47 537 ASN B N 1
ATOM 4413 C CA . ASN B 2 537 ? -65.756 98.309 22.154 1.00 42.63 537 ASN B CA 1
ATOM 4414 C C . ASN B 2 537 ? -65.718 99.780 22.552 1.00 59.06 537 ASN B C 1
ATOM 4415 O O . ASN B 2 537 ? -64.745 100.484 22.283 1.00 63.81 537 ASN B O 1
ATOM 4420 N N . LYS B 2 538 ? -66.784 100.232 23.204 1.00 55.96 538 LYS B N 1
ATOM 4421 C CA . LYS B 2 538 ? -66.911 101.627 23.599 1.00 55.15 538 LYS B CA 1
ATOM 4422 C C . LYS B 2 538 ? -66.499 101.872 25.049 1.00 62.35 538 LYS B C 1
ATOM 4423 O O . LYS B 2 538 ? -65.877 102.889 25.354 1.00 68.03 538 LYS B O 1
ATOM 4429 N N . ILE B 2 539 ? -66.850 100.951 25.944 1.00 59.68 539 ILE B N 1
ATOM 4430 C CA . ILE B 2 539 ? -66.628 101.176 27.373 1.00 52.06 539 ILE B CA 1
ATOM 4431 C C . ILE B 2 539 ? -65.898 100.033 28.078 1.00 49.33 539 ILE B C 1
ATOM 4432 O O . ILE B 2 539 ? -65.750 100.048 29.300 1.00 58.61 539 ILE B O 1
ATOM 4437 N N . GLY B 2 540 ? -65.443 99.046 27.315 1.00 52.89 540 GLY B N 1
ATOM 4438 C CA . GLY B 2 540 ? -64.705 97.935 27.890 1.00 52.46 540 GLY B CA 1
ATOM 4439 C C . GLY B 2 540 ? -65.601 96.945 28.609 1.00 60.63 540 GLY B C 1
ATOM 4440 O O . GLY B 2 540 ? -66.790 97.199 28.809 1.00 52.85 540 GLY B O 1
ATOM 4441 N N . TRP B 2 541 ? -65.027 95.814 29.007 1.00 51.20 541 TRP B N 1
ATOM 4442 C CA . TRP B 2 541 ? -65.800 94.760 29.650 1.00 67.44 541 TRP B CA 1
ATOM 4443 C C . TRP B 2 541 ? -66.275 95.166 31.042 1.00 62.42 541 TRP B C 1
ATOM 4444 O O . TRP B 2 541 ? -67.402 94.859 31.433 1.00 66.75 541 TRP B O 1
ATOM 4455 N N . ASN B 2 542 ? -65.416 95.852 31.788 1.00 55.82 542 ASN B N 1
ATOM 4456 C CA . ASN B 2 542 ? -65.776 96.311 33.125 1.00 59.21 542 ASN B CA 1
ATOM 4457 C C . ASN B 2 542 ? -66.902 97.337 33.061 1.00 68.82 542 ASN B C 1
ATOM 4458 O O . ASN B 2 542 ? -67.755 97.397 33.949 1.00 72.75 542 ASN B O 1
ATOM 4463 N N . GLY B 2 543 ? -66.903 98.138 32.001 1.00 55.47 543 GLY B N 1
ATOM 4464 C CA . GLY B 2 543 ? -67.972 99.090 31.773 1.00 57.33 543 GLY B CA 1
ATOM 4465 C C . GLY B 2 543 ? -69.271 98.363 31.486 1.00 65.24 543 GLY B C 1
ATOM 4466 O O . GLY B 2 543 ? -70.341 98.777 31.932 1.00 62.54 543 GLY B O 1
ATOM 4467 N N . LEU B 2 544 ? -69.173 97.269 30.736 1.00 47.23 544 LEU B N 1
ATOM 4468 C CA . LEU B 2 544 ? -70.334 96.442 30.431 1.00 47.20 544 LEU B CA 1
ATOM 4469 C C . LEU B 2 544 ? -70.944 95.844 31.700 1.00 51.54 544 LEU B C 1
ATOM 4470 O O . LEU B 2 544 ? -72.166 95.766 31.828 1.00 55.12 544 LEU B O 1
ATOM 4475 N N . LEU B 2 545 ? -70.094 95.434 32.637 1.00 48.06 545 LEU B N 1
ATOM 4476 C CA . LEU B 2 545 ? -70.572 94.907 33.913 1.00 63.97 545 LEU B CA 1
ATOM 4477 C C . LEU B 2 545 ? -71.331 95.955 34.716 1.00 58.27 545 LEU B C 1
ATOM 4478 O O . LEU B 2 545 ? -72.333 95.646 35.359 1.00 78.59 545 LEU B O 1
ATOM 4483 N N . ASN B 2 546 ? -70.844 97.191 34.681 1.00 59.27 546 ASN B N 1
ATOM 4484 C CA . ASN B 2 546 ? -71.472 98.280 35.420 1.00 64.63 546 ASN B CA 1
ATOM 4485 C C . ASN B 2 546 ? -72.869 98.588 34.896 1.00 64.75 546 ASN B C 1
ATOM 4486 O O . ASN B 2 546 ? -73.768 98.932 35.662 1.00 68.37 546 ASN B O 1
ATOM 4491 N N . ILE B 2 547 ? -73.044 98.459 33.586 1.00 65.62 547 ILE B N 1
ATOM 4492 C CA . ILE B 2 547 ? -74.346 98.663 32.964 1.00 71.48 547 ILE B CA 1
ATOM 4493 C C . ILE B 2 547 ? -75.301 97.546 33.387 1.00 64.77 547 ILE B C 1
ATOM 4494 O O . ILE B 2 547 ? -76.489 97.783 33.617 1.00 60.88 547 ILE B O 1
ATOM 4499 N N . ARG B 2 548 ? -74.766 96.335 33.518 1.00 54.08 548 ARG B N 1
ATOM 4500 C CA . ARG B 2 548 ? -75.558 95.183 33.935 1.00 57.10 548 ARG B CA 1
ATOM 4501 C C . ARG B 2 548 ? -76.180 95.377 35.318 1.00 69.22 548 ARG B C 1
ATOM 4502 O O . ARG B 2 548 ? -77.296 94.921 35.568 1.00 81.94 548 ARG B O 1
ATOM 4510 N N . THR B 2 549 ? -75.465 96.052 36.214 1.00 64.71 549 THR B N 1
ATOM 4511 C CA . THR B 2 549 ? -76.008 96.323 37.542 1.00 76.63 549 THR B CA 1
ATOM 4512 C C . THR B 2 549 ? -76.912 97.548 37.496 1.00 72.16 549 THR B C 1
ATOM 4513 O O . THR B 2 549 ? -77.888 97.632 38.238 1.00 69.84 549 THR B O 1
ATOM 4517 N N . GLU B 2 550 ? -76.578 98.493 36.622 1.00 73.96 550 GLU B N 1
ATOM 4518 C CA . GLU B 2 550 ? -77.453 99.626 36.343 1.00 81.83 550 GLU B CA 1
ATOM 4519 C C . GLU B 2 550 ? -78.817 99.115 35.891 1.00 86.35 550 GLU B C 1
ATOM 4520 O O . GLU B 2 550 ? -79.857 99.626 36.308 1.00 85.45 550 GLU B O 1
ATOM 4526 N N . ALA B 2 551 ? -78.794 98.092 35.040 1.00 69.10 551 ALA B N 1
ATOM 4527 C CA . ALA B 2 551 ? -80.013 97.447 34.567 1.00 75.90 551 ALA B CA 1
ATOM 4528 C C . ALA B 2 551 ? -80.722 96.713 35.702 1.00 79.76 551 ALA B C 1
ATOM 4529 O O . ALA B 2 551 ? -81.950 96.694 35.766 1.00 85.43 551 ALA B O 1
ATOM 4531 N N . PHE B 2 552 ? -79.941 96.108 36.592 1.00 85.67 552 PHE B N 1
ATOM 4532 C CA . PHE B 2 552 ? -80.492 95.418 37.754 1.00 87.33 552 PHE B CA 1
ATOM 4533 C C . PHE B 2 552 ? -81.187 96.396 38.702 1.00 93.06 552 PHE B C 1
ATOM 4534 O O . PHE B 2 552 ? -82.208 96.069 39.307 1.00 93.90 552 PHE B O 1
ATOM 4542 N N . MET B 2 553 ? -80.631 97.598 38.820 1.00 92.10 553 MET B N 1
ATOM 4543 C CA . MET B 2 553 ? -81.206 98.632 39.676 1.00 86.32 553 MET B CA 1
ATOM 4544 C C . MET B 2 553 ? -82.481 99.216 39.073 1.00 93.44 553 MET B C 1
ATOM 4545 O O . MET B 2 553 ? -83.193 99.976 39.730 1.00 103.71 553 MET B O 1
ATOM 4550 N N . MET B 2 554 ? -82.752 98.853 37.820 1.00 101.05 554 MET B N 1
ATOM 4551 C CA . MET B 2 554 ? -83.892 99.369 37.064 1.00 102.51 554 MET B CA 1
ATOM 4552 C C . MET B 2 554 ? -83.827 100.889 36.943 1.00 112.30 554 MET B C 1
ATOM 4553 O O . MET B 2 554 ? -83.004 101.426 36.198 1.00 107.28 554 MET B O 1
ATOM 4558 N N . CYS B 2 582 ? -79.865 88.120 38.564 1.00 142.11 582 CYS B N 1
ATOM 4559 C CA . CYS B 2 582 ? -80.868 88.671 37.668 1.00 150.11 582 CYS B CA 1
ATOM 4560 C C . CYS B 2 582 ? -81.229 87.721 36.513 1.00 156.93 582 CYS B C 1
ATOM 4561 O O . CYS B 2 582 ? -82.309 87.903 35.929 1.00 156.64 582 CYS B O 1
ATOM 4564 N N . GLU B 2 583 ? -80.378 86.721 36.220 1.00 155.84 583 GLU B N 1
ATOM 4565 C CA . GLU B 2 583 ? -80.620 85.769 35.116 1.00 147.27 583 GLU B CA 1
ATOM 4566 C C . GLU B 2 583 ? -79.364 84.883 34.922 1.00 142.80 583 GLU B C 1
ATOM 4567 O O . GLU B 2 583 ? -78.391 85.042 35.650 1.00 150.46 583 GLU B O 1
ATOM 4573 N N . GLY B 2 584 ? -79.384 83.948 33.970 1.00 125.20 584 GLY B N 1
ATOM 4574 C CA . GLY B 2 584 ? -78.287 83.009 33.780 1.00 116.82 584 GLY B CA 1
ATOM 4575 C C . GLY B 2 584 ? -77.659 82.799 32.403 1.00 108.27 584 GLY B C 1
ATOM 4576 O O . GLY B 2 584 ? -76.436 82.693 32.305 1.00 102.48 584 GLY B O 1
ATOM 4577 N N . TRP B 2 585 ? -78.470 82.715 31.347 1.00 91.25 585 TRP B N 1
ATOM 4578 C CA . TRP B 2 585 ? -77.951 82.430 29.999 1.00 81.23 585 TRP B CA 1
ATOM 4579 C C . TRP B 2 585 ? -77.170 83.599 29.400 1.00 77.44 585 TRP B C 1
ATOM 4580 O O . TRP B 2 585 ? -76.269 83.409 28.579 1.00 60.63 585 TRP B O 1
ATOM 4591 N N . LEU B 2 586 ? -77.548 84.810 29.788 1.00 72.27 586 LEU B N 1
ATOM 4592 C CA . LEU B 2 586 ? -76.848 86.006 29.357 1.00 63.46 586 LEU B CA 1
ATOM 4593 C C . LEU B 2 586 ? -75.541 86.115 30.127 1.00 66.57 586 LEU B C 1
ATOM 4594 O O . LEU B 2 586 ? -74.534 86.569 29.585 1.00 60.08 586 LEU B O 1
ATOM 4599 N N . ASP B 2 587 ? -75.561 85.688 31.388 1.00 60.19 587 ASP B N 1
ATOM 4600 C CA . ASP B 2 587 ? -74.348 85.636 32.197 1.00 60.00 587 ASP B CA 1
ATOM 4601 C C . ASP B 2 587 ? -73.327 84.701 31.570 1.00 61.70 587 ASP B C 1
ATOM 4602 O O . ASP B 2 587 ? -72.123 84.955 31.619 1.00 60.32 587 ASP B O 1
ATOM 4607 N N . ASP B 2 588 ? -73.820 83.616 30.984 1.00 58.75 588 ASP B N 1
ATOM 4608 C CA . ASP B 2 588 ? -72.968 82.675 30.274 1.00 54.97 588 ASP B CA 1
ATOM 4609 C C . ASP B 2 588 ? -72.254 83.371 29.124 1.00 54.37 588 ASP B C 1
ATOM 4610 O O . ASP B 2 588 ? -71.066 83.141 28.892 1.00 53.36 588 ASP B O 1
ATOM 4615 N N . LEU B 2 589 ? -72.980 84.229 28.413 1.00 54.79 589 LEU B N 1
ATOM 4616 C CA . LEU B 2 589 ? -72.398 84.978 27.304 1.00 61.39 589 LEU B CA 1
ATOM 4617 C C . LEU B 2 589 ? -71.342 85.958 27.797 1.00 52.39 589 LEU B C 1
ATOM 4618 O O . LEU B 2 589 ? -70.292 86.104 27.176 1.00 50.52 589 LEU B O 1
ATOM 4623 N N . PHE B 2 590 ? -71.627 86.628 28.911 1.00 42.99 590 PHE B N 1
ATOM 4624 C CA . PHE B 2 590 ? -70.678 87.561 29.510 1.00 45.42 590 PHE B CA 1
ATOM 4625 C C . PHE B 2 590 ? -69.344 86.882 29.797 1.00 43.90 590 PHE B C 1
ATOM 4626 O O . PHE B 2 590 ? -68.286 87.393 29.425 1.00 46.23 590 PHE B O 1
ATOM 4634 N N . LEU B 2 591 ? -69.399 85.725 30.451 1.00 40.21 591 LEU B N 1
ATOM 4635 C CA . LEU B 2 591 ? -68.188 84.981 30.781 1.00 48.50 591 LEU B CA 1
ATOM 4636 C C . LEU B 2 591 ? -67.490 84.467 29.522 1.00 53.77 591 LEU B C 1
ATOM 4637 O O . LEU B 2 591 ? -66.262 84.517 29.430 1.00 51.02 591 LEU B O 1
ATOM 4642 N N . ASP B 2 592 ? -68.270 83.986 28.556 1.00 47.18 592 ASP B N 1
ATOM 4643 C CA . ASP B 2 592 ? -67.722 83.550 27.270 1.00 47.60 592 ASP B CA 1
ATOM 4644 C C . ASP B 2 592 ? -67.003 84.699 26.585 1.00 47.28 592 ASP B C 1
ATOM 4645 O O . ASP B 2 592 ? -65.895 84.540 26.066 1.00 41.57 592 ASP B O 1
ATOM 4650 N N . LEU B 2 593 ? -67.656 85.857 26.586 1.00 42.90 593 LEU B N 1
ATOM 4651 C CA . LEU B 2 593 ? -67.089 87.074 26.025 1.00 33.88 593 LEU B CA 1
ATOM 4652 C C . LEU B 2 593 ? -65.756 87.411 26.685 1.00 48.92 593 LEU B C 1
ATOM 4653 O O . LEU B 2 593 ? -64.782 87.724 26.002 1.00 49.56 593 LEU B O 1
ATOM 4658 N N . TYR B 2 594 ? -65.723 87.339 28.014 1.00 44.83 594 TYR B N 1
ATOM 4659 C CA . TYR B 2 594 ? -64.509 87.628 28.773 1.00 54.15 594 TYR B CA 1
ATOM 4660 C C . TYR B 2 594 ? -63.359 86.711 28.367 1.00 53.23 594 TYR B C 1
ATOM 4661 O O . TYR B 2 594 ? -62.251 87.175 28.100 1.00 42.45 594 TYR B O 1
ATOM 4670 N N . GLN B 2 595 ? -63.626 85.409 28.329 1.00 45.00 595 GLN B N 1
ATOM 4671 C CA . GLN B 2 595 ? -62.597 84.436 27.986 1.00 46.49 595 GLN B CA 1
ATOM 4672 C C . GLN B 2 595 ? -62.102 84.630 26.561 1.00 43.56 595 GLN B C 1
ATOM 4673 O O . GLN B 2 595 ? -60.912 84.484 26.286 1.00 49.65 595 GLN B O 1
ATOM 4679 N N . ASP B 2 596 ? -63.017 84.960 25.656 1.00 40.25 596 ASP B N 1
ATOM 4680 C CA . ASP B 2 596 ? -62.643 85.212 24.271 1.00 44.77 596 ASP B CA 1
ATOM 4681 C C . ASP B 2 596 ? -61.731 86.431 24.164 1.00 46.73 596 ASP B C 1
ATOM 4682 O O . ASP B 2 596 ? -60.784 86.435 23.378 1.00 44.94 596 ASP B O 1
ATOM 4687 N N . LEU B 2 597 ? -62.012 87.456 24.964 1.00 43.77 597 LEU B N 1
ATOM 4688 C CA . LEU B 2 597 ? -61.192 88.663 24.966 1.00 47.43 597 LEU B CA 1
ATOM 4689 C C . LEU B 2 597 ? -59.787 88.386 25.494 1.00 53.20 597 LEU B C 1
ATOM 4690 O O . LEU B 2 597 ? -58.811 88.935 24.984 1.00 54.08 597 LEU B O 1
ATOM 4695 N N . LYS B 2 598 ? -59.681 87.530 26.507 1.00 41.15 598 LYS B N 1
ATOM 4696 C CA . LYS B 2 598 ? -58.371 87.156 27.033 1.00 53.74 598 LYS B CA 1
ATOM 4697 C C . LYS B 2 598 ? -57.610 86.349 25.988 1.00 48.99 598 LYS B C 1
ATOM 4698 O O . LYS B 2 598 ? -56.424 86.579 25.753 1.00 60.59 598 LYS B O 1
ATOM 4704 N N . LEU B 2 599 ? -58.305 85.408 25.358 1.00 41.06 599 LEU B N 1
ATOM 4705 C CA . LEU B 2 599 ? -57.725 84.608 24.285 1.00 51.96 599 LEU B CA 1
ATOM 4706 C C . LEU B 2 599 ? -57.250 85.477 23.122 1.00 54.33 599 LEU B C 1
ATOM 4707 O O . LEU B 2 599 ? -56.236 85.181 22.494 1.00 51.34 599 LEU B O 1
ATOM 4712 N N . SER B 2 600 ? -57.979 86.555 22.851 1.00 50.07 600 SER B N 1
ATOM 4713 C CA . SER B 2 600 ? -57.710 87.392 21.686 1.00 43.46 600 SER B CA 1
ATOM 4714 C C . SER B 2 600 ? -56.407 88.184 21.791 1.00 54.10 600 SER B C 1
ATOM 4715 O O . SER B 2 600 ? -55.912 88.702 20.791 1.00 64.96 600 SER B O 1
ATOM 4718 N N . LYS B 2 601 ? -55.850 88.284 22.991 1.00 59.23 601 LYS B N 1
ATOM 4719 C CA . LYS B 2 601 ? -54.613 89.035 23.155 1.00 70.27 601 LYS B CA 1
ATOM 4720 C C . LYS B 2 601 ? -53.428 88.121 23.448 1.00 70.54 601 LYS B C 1
ATOM 4721 O O . LYS B 2 601 ? -52.439 88.542 24.044 1.00 75.04 601 LYS B O 1
ATOM 4727 N N . ILE B 2 602 ? -53.531 86.870 23.016 1.00 75.54 602 ILE B N 1
ATOM 4728 C CA . ILE B 2 602 ? -52.386 85.972 23.035 1.00 78.42 602 ILE B CA 1
ATOM 4729 C C . ILE B 2 602 ? -51.479 86.265 21.845 1.00 88.60 602 ILE B C 1
ATOM 4730 O O . ILE B 2 602 ? -51.922 86.214 20.695 1.00 84.41 602 ILE B O 1
ATOM 4735 N N . SER B 2 603 ? -50.221 86.592 22.126 1.00 99.57 603 SER B N 1
ATOM 4736 C CA . SER B 2 603 ? -49.208 86.692 21.084 1.00 102.58 603 SER B CA 1
ATOM 4737 C C . SER B 2 603 ? -48.503 85.347 21.014 1.00 109.53 603 SER B C 1
ATOM 4738 O O . SER B 2 603 ? -47.941 84.883 22.010 1.00 110.69 603 SER B O 1
ATOM 4741 N N . LEU B 2 604 ? -48.538 84.716 19.844 1.00 107.50 604 LEU B N 1
ATOM 4742 C CA . LEU B 2 604 ? -48.243 83.291 19.779 1.00 108.06 604 LEU B CA 1
ATOM 4743 C C . LEU B 2 604 ? -46.864 82.911 19.234 1.00 112.68 604 LEU B C 1
ATOM 4744 O O . LEU B 2 604 ? -46.717 81.855 18.624 1.00 121.33 604 LEU B O 1
ATOM 4749 N N . SER B 2 605 ? -45.851 83.745 19.458 1.00 112.93 605 SER B N 1
ATOM 4750 C CA . SER B 2 605 ? -44.478 83.290 19.223 1.00 122.00 605 SER B CA 1
ATOM 4751 C C . SER B 2 605 ? -43.329 84.082 19.850 1.00 139.86 605 SER B C 1
ATOM 4752 O O . SER B 2 605 ? -43.376 84.493 21.011 1.00 149.67 605 SER B O 1
ATOM 4755 N N . ASN B 2 606 ? -42.345 84.346 19.002 1.00 144.35 606 ASN B N 1
ATOM 4756 C CA . ASN B 2 606 ? -40.954 84.024 19.280 1.00 146.18 606 ASN B CA 1
ATOM 4757 C C . ASN B 2 606 ? -40.401 84.026 20.724 1.00 161.22 606 ASN B C 1
ATOM 4758 O O . ASN B 2 606 ? -40.521 84.975 21.500 1.00 161.08 606 ASN B O 1
ATOM 4763 N N . LYS B 2 607 ? -39.941 82.834 21.083 1.00 166.62 607 LYS B N 1
ATOM 4764 C CA . LYS B 2 607 ? -38.514 82.577 21.246 1.00 158.49 607 LYS B CA 1
ATOM 4765 C C . LYS B 2 607 ? -38.519 81.270 20.446 1.00 157.30 607 LYS B C 1
ATOM 4766 O O . LYS B 2 607 ? -37.872 80.271 20.751 1.00 153.03 607 LYS B O 1
ATOM 4772 N N . ASP B 2 608 ? -39.351 81.325 19.413 1.00 146.79 608 ASP B N 1
ATOM 4773 C CA . ASP B 2 608 ? -39.580 80.256 18.454 1.00 142.12 608 ASP B CA 1
ATOM 4774 C C . ASP B 2 608 ? -40.071 78.953 19.082 1.00 142.34 608 ASP B C 1
ATOM 4775 O O . ASP B 2 608 ? -39.281 78.059 19.376 1.00 138.03 608 ASP B O 1
ATOM 4780 N N . GLU B 2 609 ? -41.379 78.875 19.317 1.00 142.64 609 GLU B N 1
ATOM 4781 C CA . GLU B 2 609 ? -42.046 77.591 19.503 1.00 138.25 609 GLU B CA 1
ATOM 4782 C C . GLU B 2 609 ? -42.538 77.144 18.133 1.00 124.43 609 GLU B C 1
ATOM 4783 O O . GLU B 2 609 ? -42.164 77.726 17.116 1.00 118.31 609 GLU B O 1
ATOM 4789 N N . LYS B 2 610 ? -43.382 76.122 18.106 1.00 114.15 610 LYS B N 1
ATOM 4790 C CA . LYS B 2 610 ? -44.092 75.752 16.889 1.00 98.03 610 LYS B CA 1
ATOM 4791 C C . LYS B 2 610 ? -45.552 75.524 17.247 1.00 94.03 610 LYS B C 1
ATOM 4792 O O . LYS B 2 610 ? -45.860 74.997 18.315 1.00 91.54 610 LYS B O 1
ATOM 4798 N N . HIS B 2 611 ? -46.452 75.946 16.369 1.00 86.55 611 HIS B N 1
ATOM 4799 C CA . HIS B 2 611 ? -47.876 75.755 16.599 1.00 73.17 611 HIS B CA 1
ATOM 4800 C C . HIS B 2 611 ? -48.530 75.159 15.362 1.00 56.77 611 HIS B C 1
ATOM 4801 O O . HIS B 2 611 ? -48.222 75.550 14.238 1.00 69.25 611 HIS B O 1
ATOM 4808 N N . SER B 2 612 ? -49.425 74.200 15.576 1.00 57.85 612 SER B N 1
ATOM 4809 C CA . SER B 2 612 ? -50.106 73.530 14.477 1.00 44.27 612 SER B CA 1
ATOM 4810 C C . SER B 2 612 ? -51.025 74.495 13.738 1.00 46.76 612 SER B C 1
ATOM 4811 O O . SER B 2 612 ? -51.361 75.564 14.251 1.00 42.39 612 SER B O 1
ATOM 4814 N N . GLY B 2 613 ? -51.431 74.114 12.532 1.00 44.02 613 GLY B N 1
ATOM 4815 C CA . GLY B 2 613 ? -52.367 74.914 11.765 1.00 34.90 613 GLY B CA 1
ATOM 4816 C C . GLY B 2 613 ? -53.697 75.044 12.482 1.00 41.72 613 GLY B C 1
ATOM 4817 O O . GLY B 2 613 ? -54.332 76.098 12.440 1.00 46.10 613 GLY B O 1
ATOM 4818 N N . LEU B 2 614 ? -54.116 73.968 13.147 1.00 44.18 614 LEU B N 1
ATOM 4819 C CA . LEU B 2 614 ? -55.381 73.957 13.877 1.00 40.39 614 LEU B CA 1
ATOM 4820 C C . LEU B 2 614 ? -55.407 75.036 14.955 1.00 39.59 614 LEU B C 1
ATOM 4821 O O . LEU B 2 614 ? -56.417 75.711 15.147 1.00 49.73 614 LEU B O 1
ATOM 4826 N N . GLU B 2 615 ? -54.287 75.203 15.648 1.00 40.47 615 GLU B N 1
ATOM 4827 C CA . GLU B 2 615 ? -54.192 76.212 16.691 1.00 43.66 615 GLU B CA 1
ATOM 4828 C C . GLU B 2 615 ? -54.326 77.623 16.118 1.00 47.90 615 GLU B C 1
ATOM 4829 O O . GLU B 2 615 ? -55.028 78.461 16.687 1.00 48.57 615 GLU B O 1
ATOM 4835 N N . TRP B 2 616 ? -53.661 77.885 14.993 1.00 38.48 616 TRP B N 1
ATOM 4836 C CA . TRP B 2 616 ? -53.765 79.192 14.343 1.00 39.97 616 TRP B CA 1
ATOM 4837 C C . TRP B 2 616 ? -55.191 79.454 13.877 1.00 39.14 616 TRP B C 1
ATOM 4838 O O . TRP B 2 616 ? -55.702 80.567 14.007 1.00 41.35 616 TRP B O 1
ATOM 4849 N N . GLU B 2 617 ? -55.828 78.420 13.336 1.00 39.04 617 GLU B N 1
ATOM 4850 C CA . GLU B 2 617 ? -57.213 78.515 12.889 1.00 41.26 617 GLU B CA 1
ATOM 4851 C C . GLU B 2 617 ? -58.150 78.897 14.030 1.00 43.01 617 GLU B C 1
ATOM 4852 O O . GLU B 2 617 ? -58.881 79.884 13.943 1.00 44.74 617 GLU B O 1
ATOM 4858 N N . LEU B 2 618 ? -58.122 78.102 15.095 1.00 38.42 618 LEU B N 1
ATOM 4859 C CA . LEU B 2 618 ? -58.983 78.326 16.248 1.00 46.16 618 LEU B CA 1
ATOM 4860 C C . LEU B 2 618 ? -58.781 79.717 16.840 1.00 42.74 618 LEU B C 1
ATOM 4861 O O . LEU B 2 618 ? -59.747 80.393 17.195 1.00 42.65 618 LEU B O 1
ATOM 4866 N N . LEU B 2 619 ? -57.528 80.148 16.931 1.00 33.25 619 LEU B N 1
ATOM 4867 C CA . LEU B 2 619 ? -57.229 81.473 17.456 1.00 37.04 619 LEU B CA 1
ATOM 4868 C C . LEU B 2 619 ? -57.769 82.551 16.526 1.00 34.53 619 LEU B C 1
ATOM 4869 O O . LEU B 2 619 ? -58.219 83.606 16.975 1.00 46.17 619 LEU B O 1
ATOM 4874 N N . GLY B 2 620 ? -57.729 82.277 15.226 1.00 35.45 620 GLY B N 1
ATOM 4875 C CA . GLY B 2 620 ? -58.247 83.205 14.239 1.00 29.29 620 GLY B CA 1
ATOM 4876 C C . GLY B 2 620 ? -59.749 83.371 14.363 1.00 40.15 620 GLY B C 1
ATOM 4877 O O . GLY B 2 620 ? -60.273 84.483 14.255 1.00 38.64 620 GLY B O 1
ATOM 4878 N N . LEU B 2 621 ? -60.442 82.259 14.594 1.00 32.48 621 LEU B N 1
ATOM 4879 C CA . LEU B 2 621 ? -61.893 82.273 14.724 1.00 37.43 621 LEU B CA 1
ATOM 4880 C C . LEU B 2 621 ? -62.333 83.109 15.923 1.00 37.08 621 LEU B C 1
ATOM 4881 O O . LEU B 2 621 ? -63.346 83.806 15.874 1.00 43.78 621 LEU B O 1
ATOM 4886 N N . ILE B 2 622 ? -61.556 83.038 16.996 1.00 33.99 622 ILE B N 1
ATOM 4887 C CA . ILE B 2 622 ? -61.856 83.784 18.207 1.00 39.78 622 ILE B CA 1
ATOM 4888 C C . ILE B 2 622 ? -61.575 85.274 18.010 1.00 39.77 622 ILE B C 1
ATOM 4889 O O . ILE B 2 622 ? -62.323 86.127 18.489 1.00 48.80 622 ILE B O 1
ATOM 4894 N N . MET B 2 623 ? -60.511 85.582 17.278 1.00 39.90 623 MET B N 1
ATOM 4895 C CA . MET B 2 623 ? -60.181 86.966 16.964 1.00 34.05 623 MET B CA 1
ATOM 4896 C C . MET B 2 623 ? -61.216 87.620 16.044 1.00 39.58 623 MET B C 1
ATOM 4897 O O . MET B 2 623 ? -61.457 88.825 16.141 1.00 40.03 623 MET B O 1
ATOM 4902 N N . LEU B 2 624 ? -61.817 86.835 15.151 1.00 32.11 624 LEU B N 1
ATOM 4903 C CA . LEU B 2 624 ? -62.933 87.324 14.339 1.00 38.67 624 LEU B CA 1
ATOM 4904 C C . LEU B 2 624 ? -64.094 87.686 15.244 1.00 34.67 624 LEU B C 1
ATOM 4905 O O . LEU B 2 624 ? -64.725 88.731 15.094 1.00 47.09 624 LEU B O 1
ATOM 4910 N N . ARG B 2 625 ? -64.360 86.788 16.184 1.00 48.71 625 ARG B N 1
ATOM 4911 C CA . ARG B 2 625 ? -65.470 86.909 17.113 1.00 49.74 625 ARG B CA 1
ATOM 4912 C C . ARG B 2 625 ? -65.355 88.167 17.969 1.00 47.19 625 ARG B C 1
ATOM 4913 O O . ARG B 2 625 ? -66.364 88.757 18.353 1.00 52.11 625 ARG B O 1
ATOM 4921 N N . THR B 2 626 ? -64.123 88.581 18.257 1.00 45.45 626 THR B N 1
ATOM 4922 C CA . THR B 2 626 ? -63.891 89.761 19.085 1.00 38.27 626 THR B CA 1
ATOM 4923 C C . THR B 2 626 ? -63.433 90.966 18.267 1.00 37.42 626 THR B C 1
ATOM 4924 O O . THR B 2 626 ? -62.887 91.926 18.817 1.00 43.54 626 THR B O 1
ATOM 4928 N N . TRP B 2 627 ? -63.654 90.901 16.956 1.00 42.48 627 TRP B N 1
ATOM 4929 C CA . TRP B 2 627 ? -63.447 92.036 16.052 1.00 42.56 627 TRP B CA 1
ATOM 4930 C C . TRP B 2 627 ? -61.988 92.488 15.947 1.00 41.33 627 TRP B C 1
ATOM 4931 O O . TRP B 2 627 ? -61.715 93.630 15.581 1.00 42.95 627 TRP B O 1
ATOM 4942 N N . HIS B 2 628 ? -61.054 91.596 16.264 1.00 36.64 628 HIS B N 1
ATOM 4943 C CA . HIS B 2 628 ? -59.639 91.863 16.019 1.00 41.49 628 HIS B CA 1
ATOM 4944 C C . HIS B 2 628 ? -59.274 91.437 14.596 1.00 46.20 628 HIS B C 1
ATOM 4945 O O . HIS B 2 628 ? -58.682 90.378 14.388 1.00 44.00 628 HIS B O 1
ATOM 4952 N N . TRP B 2 629 ? -59.628 92.267 13.620 1.00 32.92 629 TRP B N 1
ATOM 4953 C CA . TRP B 2 629 ? -59.594 91.856 12.217 1.00 42.77 629 TRP B CA 1
ATOM 4954 C C . TRP B 2 629 ? -58.183 91.605 11.687 1.00 36.84 629 TRP B C 1
ATOM 4955 O O . TRP B 2 629 ? -57.934 90.581 11.052 1.00 38.20 629 TRP B O 1
ATOM 4966 N N . GLU B 2 630 ? -57.267 92.533 11.947 1.00 33.52 630 GLU B N 1
ATOM 4967 C CA . GLU B 2 630 ? -55.881 92.393 11.507 1.00 32.36 630 GLU B CA 1
ATOM 4968 C C . GLU B 2 630 ? -55.231 91.122 12.059 1.00 39.16 630 GLU B C 1
ATOM 4969 O O . GLU B 2 630 ? -54.596 90.368 11.322 1.00 52.77 630 GLU B O 1
ATOM 4975 N N . ASP B 2 631 ? -55.394 90.888 13.357 1.00 37.01 631 ASP B N 1
ATOM 4976 C CA . ASP B 2 631 ? -54.851 89.690 13.988 1.00 48.03 631 ASP B CA 1
ATOM 4977 C C . ASP B 2 631 ? -55.533 88.421 13.475 1.00 48.73 631 ASP B C 1
ATOM 4978 O O . ASP B 2 631 ? -54.886 87.384 13.312 1.00 45.84 631 ASP B O 1
ATOM 4983 N N . ALA B 2 632 ? -56.835 88.508 13.219 1.00 39.45 632 ALA B N 1
ATOM 4984 C CA . ALA B 2 632 ? -57.601 87.354 12.751 1.00 31.74 632 ALA B CA 1
ATOM 4985 C C . ALA B 2 632 ? -57.151 86.906 11.363 1.00 39.57 632 ALA B C 1
ATOM 4986 O O . ALA B 2 632 ? -56.875 85.726 11.144 1.00 41.74 632 ALA B O 1
ATOM 4988 N N . VAL B 2 633 ? -57.081 87.850 10.427 1.00 38.46 633 VAL B N 1
ATOM 4989 C CA . VAL B 2 633 ? -56.650 87.540 9.068 1.00 34.13 633 VAL B CA 1
ATOM 4990 C C . VAL B 2 633 ? -55.236 86.969 9.083 1.00 38.84 633 VAL B C 1
ATOM 4991 O O . VAL B 2 633 ? -54.941 85.996 8.390 1.00 41.88 633 VAL B O 1
ATOM 4995 N N . ALA B 2 634 ? -54.373 87.562 9.902 1.00 33.66 634 ALA B N 1
ATOM 4996 C CA . ALA B 2 634 ? -52.996 87.098 10.029 1.00 32.12 634 ALA B CA 1
ATOM 4997 C C . ALA B 2 634 ? -52.928 85.657 10.547 1.00 36.44 634 ALA B C 1
ATOM 4998 O O . ALA B 2 634 ? -52.202 84.836 9.995 1.00 43.55 634 ALA B O 1
ATOM 5000 N N . CYS B 2 635 ? -53.697 85.343 11.586 1.00 37.65 635 CYS B N 1
ATOM 5001 C CA . CYS B 2 635 ? -53.702 83.987 12.140 1.00 33.89 635 CYS B CA 1
ATOM 5002 C C . CYS B 2 635 ? -54.297 82.964 11.172 1.00 34.70 635 CYS B C 1
ATOM 5003 O O . CYS B 2 635 ? -53.769 81.861 11.029 1.00 37.51 635 CYS B O 1
ATOM 5006 N N . LEU B 2 636 ? -55.392 83.329 10.510 1.00 36.68 636 LEU B N 1
ATOM 5007 C CA . LEU B 2 636 ? -56.034 82.424 9.557 1.00 34.19 636 LEU B CA 1
ATOM 5008 C C . LEU B 2 636 ? -55.121 82.130 8.362 1.00 42.19 636 LEU B C 1
ATOM 5009 O O . LEU B 2 636 ? -55.069 80.997 7.881 1.00 41.53 636 LEU B O 1
ATOM 5014 N N . ARG B 2 637 ? -54.390 83.139 7.893 1.00 31.85 637 ARG B N 1
ATOM 5015 C CA . ARG B 2 637 ? -53.466 82.943 6.773 1.00 42.24 637 ARG B CA 1
ATOM 5016 C C . ARG B 2 637 ? -52.326 81.995 7.135 1.00 46.78 637 ARG B C 1
ATOM 5017 O O . ARG B 2 637 ? -51.937 81.147 6.331 1.00 52.17 637 ARG B O 1
ATOM 5025 N N . THR B 2 638 ? -51.792 82.136 8.345 1.00 36.99 638 THR B N 1
ATOM 5026 C CA . THR B 2 638 ? -50.693 81.276 8.780 1.00 49.33 638 THR B CA 1
ATOM 5027 C C . THR B 2 638 ? -51.152 79.835 9.020 1.00 43.15 638 THR B C 1
ATOM 5028 O O . THR B 2 638 ? -50.346 78.909 8.967 1.00 47.67 638 THR B O 1
ATOM 5032 N N . SER B 2 639 ? -52.443 79.641 9.277 1.00 32.71 639 SER B N 1
ATOM 5033 C CA . SER B 2 639 ? -52.984 78.289 9.415 1.00 41.66 639 SER B CA 1
ATOM 5034 C C . SER B 2 639 ? -53.021 77.561 8.068 1.00 42.15 639 SER B C 1
ATOM 5035 O O . SER B 2 639 ? -53.133 76.339 8.018 1.00 45.58 639 SER B O 1
ATOM 5038 N N . ILE B 2 640 ? -52.925 78.323 6.982 1.00 42.55 640 ILE B N 1
ATOM 5039 C CA . ILE B 2 640 ? -52.970 77.771 5.630 1.00 47.64 640 ILE B CA 1
ATOM 5040 C C . ILE B 2 640 ? -51.554 77.526 5.098 1.00 53.70 640 ILE B C 1
ATOM 5041 O O . ILE B 2 640 ? -51.347 76.737 4.174 1.00 52.83 640 ILE B O 1
ATOM 5046 N N . VAL B 2 641 ? -50.576 78.187 5.711 1.00 48.89 641 VAL B N 1
ATOM 5047 C CA . VAL B 2 641 ? -49.182 78.036 5.312 1.00 59.38 641 VAL B CA 1
ATOM 5048 C C . VAL B 2 641 ? -48.728 76.585 5.469 1.00 65.02 641 VAL B C 1
ATOM 5049 O O . VAL B 2 641 ? -48.050 76.040 4.596 1.00 70.94 641 VAL B O 1
ATOM 5053 N N . ALA B 2 642 ? -49.118 75.959 6.574 1.00 70.26 642 ALA B N 1
ATOM 5054 C CA . ALA B 2 642 ? -48.829 74.546 6.796 1.00 88.37 642 ALA B CA 1
ATOM 5055 C C . ALA B 2 642 ? -49.542 73.679 5.761 1.00 86.83 642 ALA B C 1
ATOM 5056 O O . ALA B 2 642 ? -48.931 73.196 4.810 1.00 81.98 642 ALA B O 1
ATOM 5058 N N . ARG B 2 643 ? -50.842 73.492 5.961 1.00 78.11 643 ARG B N 1
ATOM 5059 C CA . ARG B 2 643 ? -51.685 72.736 5.041 1.00 59.84 643 ARG B CA 1
ATOM 5060 C C . ARG B 2 643 ? -52.793 73.649 4.537 1.00 50.00 643 ARG B C 1
ATOM 5061 O O . ARG B 2 643 ? -53.048 74.691 5.132 1.00 53.91 643 ARG B O 1
ATOM 5069 N N . PHE B 2 644 ? -53.464 73.272 3.456 1.00 46.71 644 PHE B N 1
ATOM 5070 C CA . PHE B 2 644 ? -54.639 74.030 3.053 1.00 34.51 644 PHE B CA 1
ATOM 5071 C C . PHE B 2 644 ? -55.761 73.788 4.056 1.00 52.22 644 PHE B C 1
ATOM 5072 O O . PHE B 2 644 ? -56.031 72.650 4.436 1.00 47.16 644 PHE B O 1
ATOM 5080 N N . ASP B 2 645 ? -56.412 74.870 4.468 1.00 49.67 645 ASP B N 1
ATOM 5081 C CA . ASP B 2 645 ? -57.405 74.837 5.534 1.00 41.19 645 ASP B CA 1
ATOM 5082 C C . ASP B 2 645 ? -58.733 75.397 5.027 1.00 41.09 645 ASP B C 1
ATOM 5083 O O . ASP B 2 645 ? -58.919 76.614 4.987 1.00 43.42 645 ASP B O 1
ATOM 5088 N N . PRO B 2 646 ? -59.664 74.507 4.646 1.00 41.78 646 PRO B N 1
ATOM 5089 C CA . PRO B 2 646 ? -60.931 74.924 4.032 1.00 36.43 646 PRO B CA 1
ATOM 5090 C C . PRO B 2 646 ? -61.722 75.891 4.910 1.00 41.66 646 PRO B C 1
ATOM 5091 O O . PRO B 2 646 ? -62.365 76.805 4.389 1.00 43.50 646 PRO B O 1
ATOM 5095 N N . VAL B 2 647 ? -61.658 75.700 6.224 1.00 35.84 647 VAL B N 1
ATOM 5096 C CA . VAL B 2 647 ? -62.385 76.550 7.161 1.00 29.46 647 VAL B CA 1
ATOM 5097 C C . VAL B 2 647 ? -61.796 77.956 7.215 1.00 34.66 647 VAL B C 1
ATOM 5098 O O . VAL B 2 647 ? -62.522 78.948 7.113 1.00 43.20 647 VAL B O 1
ATOM 5102 N N . SER B 2 648 ? -60.479 78.037 7.374 1.00 31.62 648 SER B N 1
ATOM 5103 C CA . SER B 2 648 ? -59.787 79.321 7.378 1.00 40.84 648 SER B CA 1
ATOM 5104 C C . SER B 2 648 ? -60.000 80.023 6.047 1.00 38.32 648 SER B C 1
ATOM 5105 O O . SER B 2 648 ? -60.264 81.227 5.999 1.00 39.25 648 SER B O 1
ATOM 5108 N N . CYS B 2 649 ? -59.892 79.254 4.968 1.00 36.08 649 CYS B N 1
ATOM 5109 C CA . CYS B 2 649 ? -60.060 79.784 3.621 1.00 41.83 649 CYS B CA 1
ATOM 5110 C C . CYS B 2 649 ? -61.420 80.449 3.449 1.00 32.81 649 CYS B C 1
ATOM 5111 O O . CYS B 2 649 ? -61.513 81.569 2.945 1.00 43.75 649 CYS B O 1
ATOM 5114 N N . GLN B 2 650 ? -62.471 79.758 3.879 1.00 41.85 650 GLN B N 1
ATOM 5115 C CA . GLN B 2 650 ? -63.824 80.271 3.718 1.00 31.80 650 GLN B CA 1
ATOM 5116 C C . GLN B 2 650 ? -64.031 81.568 4.497 1.00 39.10 650 GLN B C 1
ATOM 5117 O O . GLN B 2 650 ? -64.668 82.497 4.000 1.00 42.82 650 GLN B O 1
ATOM 5123 N N . GLN B 2 651 ? -63.486 81.634 5.709 1.00 29.37 651 GLN B N 1
ATOM 5124 C CA . GLN B 2 651 ? -63.553 82.863 6.501 1.00 30.89 651 GLN B CA 1
ATOM 5125 C C . GLN B 2 651 ? -62.851 84.035 5.800 1.00 35.36 651 GLN B C 1
ATOM 5126 O O . GLN B 2 651 ? -63.359 85.154 5.798 1.00 37.49 651 GLN B O 1
ATOM 5132 N N . LEU B 2 652 ? -61.693 83.775 5.199 1.00 33.96 652 LEU B N 1
ATOM 5133 C CA . LEU B 2 652 ? -60.954 84.822 4.496 1.00 36.81 652 LEU B CA 1
ATOM 5134 C C . LEU B 2 652 ? -61.713 85.309 3.258 1.00 35.44 652 LEU B C 1
ATOM 5135 O O . LEU B 2 652 ? -61.815 86.513 3.022 1.00 34.88 652 LEU B O 1
ATOM 5140 N N . LEU B 2 653 ? -62.250 84.374 2.479 1.00 32.57 653 LEU B N 1
ATOM 5141 C CA . LEU B 2 653 ? -63.057 84.720 1.313 1.00 36.68 653 LEU B CA 1
ATOM 5142 C C . LEU B 2 653 ? -64.271 85.556 1.716 1.00 44.70 653 LEU B C 1
ATOM 5143 O O . LEU B 2 653 ? -64.647 86.501 1.021 1.00 38.99 653 LEU B O 1
ATOM 5148 N N . LYS B 2 654 ? -64.867 85.203 2.850 1.00 33.49 654 LYS B N 1
ATOM 5149 C CA . LYS B 2 654 ? -66.038 85.902 3.365 1.00 39.97 654 LYS B CA 1
ATOM 5150 C C . LYS B 2 654 ? -65.704 87.345 3.750 1.00 39.66 654 LYS B C 1
ATOM 5151 O O . LYS B 2 654 ? -66.473 88.265 3.474 1.00 45.94 654 LYS B O 1
ATOM 5157 N N . ILE B 2 655 ? -64.549 87.532 4.382 1.00 33.18 655 ILE B N 1
ATOM 5158 C CA . ILE B 2 655 ? -64.053 88.859 4.735 1.00 42.51 655 ILE B CA 1
ATOM 5159 C C . ILE B 2 655 ? -63.880 89.738 3.499 1.00 40.78 655 ILE B C 1
ATOM 5160 O O . ILE B 2 655 ? -64.215 90.921 3.514 1.00 42.46 655 ILE B O 1
ATOM 5165 N N . TYR B 2 656 ? -63.353 89.157 2.428 1.00 31.82 656 TYR B N 1
ATOM 5166 C CA . TYR B 2 656 ? -63.166 89.900 1.190 1.00 34.40 656 TYR B CA 1
ATOM 5167 C C . TYR B 2 656 ? -64.511 90.243 0.550 1.00 45.95 656 TYR B C 1
ATOM 5168 O O . TYR B 2 656 ? -64.695 91.346 0.036 1.00 45.50 656 TYR B O 1
ATOM 5177 N N . LEU B 2 657 ? -65.447 89.298 0.584 1.00 41.82 657 LEU B N 1
ATOM 5178 C CA . LEU B 2 657 ? -66.750 89.495 -0.041 1.00 44.26 657 LEU B CA 1
ATOM 5179 C C . LEU B 2 657 ? -67.566 90.552 0.688 1.00 47.81 657 LEU B C 1
ATOM 5180 O O . LEU B 2 657 ? -68.129 91.454 0.065 1.00 50.49 657 LEU B O 1
ATOM 5185 N N . GLN B 2 658 ? -67.635 90.424 2.009 1.00 48.72 658 GLN B N 1
ATOM 5186 C CA . GLN B 2 658 ? -68.326 91.399 2.843 1.00 55.19 658 GLN B CA 1
ATOM 5187 C C . GLN B 2 658 ? -67.471 91.801 4.045 1.00 41.99 658 GLN B C 1
ATOM 5188 O O . GLN B 2 658 ? -67.543 91.178 5.106 1.00 57.12 658 GLN B O 1
ATOM 5194 N N . PRO B 2 659 ? -66.658 92.853 3.877 1.00 48.87 659 PRO B N 1
ATOM 5195 C CA . PRO B 2 659 ? -65.764 93.404 4.906 1.00 58.02 659 PRO B CA 1
ATOM 5196 C C . PRO B 2 659 ? -66.508 93.877 6.145 1.00 69.31 659 PRO B C 1
ATOM 5197 O O . PRO B 2 659 ? -67.693 94.191 6.054 1.00 67.00 659 PRO B O 1
ATOM 5201 N N . PRO B 2 660 ? -65.819 93.919 7.296 1.00 78.55 660 PRO B N 1
ATOM 5202 C CA . PRO B 2 660 ? -66.388 94.550 8.491 1.00 63.46 660 PRO B CA 1
ATOM 5203 C C . PRO B 2 660 ? -66.622 96.034 8.241 1.00 62.38 660 PRO B C 1
ATOM 5204 O O . PRO B 2 660 ? -65.850 96.655 7.511 1.00 63.30 660 PRO B O 1
ATOM 5208 N N . LYS B 2 661 ? -67.666 96.593 8.841 1.00 68.43 661 LYS B N 1
ATOM 5209 C CA . LYS B 2 661 ? -68.039 97.978 8.583 1.00 68.81 661 LYS B CA 1
ATOM 5210 C C . LYS B 2 661 ? -67.186 98.977 9.360 1.00 72.78 661 LYS B C 1
ATOM 5211 O O . LYS B 2 661 ? -67.051 100.130 8.951 1.00 97.77 661 LYS B O 1
ATOM 5217 N N . ASN B 2 662 ? -66.602 98.536 10.470 1.00 69.90 662 ASN B N 1
ATOM 5218 C CA . ASN B 2 662 ? -65.939 99.459 11.391 1.00 96.39 662 ASN B CA 1
ATOM 5219 C C . ASN B 2 662 ? -64.470 99.734 11.075 1.00 90.46 662 ASN B C 1
ATOM 5220 O O . ASN B 2 662 ? -63.788 100.422 11.834 1.00 84.00 662 ASN B O 1
ATOM 5225 N N . ILE B 2 663 ? -63.982 99.201 9.961 1.00 94.55 663 ILE B N 1
ATOM 5226 C CA . ILE B 2 663 ? -62.612 99.468 9.536 1.00 100.68 663 ILE B CA 1
ATOM 5227 C C . ILE B 2 663 ? -62.566 100.746 8.694 1.00 116.52 663 ILE B C 1
ATOM 5228 O O . ILE B 2 663 ? -63.576 101.148 8.116 1.00 125.57 663 ILE B O 1
ATOM 5233 N N . GLN B 2 664 ? -61.400 101.385 8.633 1.00 114.13 664 GLN B N 1
ATOM 5234 C CA . GLN B 2 664 ? -61.256 102.649 7.908 1.00 111.30 664 GLN B CA 1
ATOM 5235 C C . GLN B 2 664 ? -61.035 102.430 6.407 1.00 98.81 664 GLN B C 1
ATOM 5236 O O . GLN B 2 664 ? -60.071 102.934 5.832 1.00 80.34 664 GLN B O 1
ATOM 5242 N N . GLU B 2 665 ? -61.954 101.689 5.787 1.00 92.20 665 GLU B N 1
ATOM 5243 C CA . GLU B 2 665 ? -61.890 101.336 4.368 1.00 97.42 665 GLU B CA 1
ATOM 5244 C C . GLU B 2 665 ? -60.577 100.627 4.039 1.00 98.21 665 GLU B C 1
ATOM 5245 O O . GLU B 2 665 ? -59.978 100.858 2.989 1.00 104.21 665 GLU B O 1
ATOM 5251 N N . VAL B 2 666 ? -60.139 99.763 4.951 1.00 88.92 666 VAL B N 1
ATOM 5252 C CA . VAL B 2 666 ? -58.874 99.052 4.806 1.00 76.60 666 VAL B CA 1
ATOM 5253 C C . VAL B 2 666 ? -59.027 97.782 3.983 1.00 53.40 666 VAL B C 1
ATOM 5254 O O . VAL B 2 666 ? -60.020 97.069 4.105 1.00 66.39 666 VAL B O 1
ATOM 5258 N N . THR B 2 667 ? -58.034 97.501 3.149 1.00 53.84 667 THR B N 1
ATOM 5259 C CA . THR B 2 667 ? -57.979 96.235 2.439 1.00 37.30 667 THR B CA 1
ATOM 5260 C C . THR B 2 667 ? -57.154 95.243 3.242 1.00 44.44 667 THR B C 1
ATOM 5261 O O . THR B 2 667 ? -55.937 95.385 3.360 1.00 46.06 667 THR B O 1
ATOM 5265 N N . LEU B 2 668 ? -57.828 94.249 3.806 1.00 38.10 668 LEU B N 1
ATOM 5266 C CA . LEU B 2 668 ? -57.166 93.239 4.614 1.00 44.73 668 LEU B CA 1
ATOM 5267 C C . LEU B 2 668 ? -56.493 92.197 3.726 1.00 39.55 668 LEU B C 1
ATOM 5268 O O . LEU B 2 668 ? -55.454 91.645 4.083 1.00 46.77 668 LEU B O 1
ATOM 5273 N N . LEU B 2 669 ? -57.093 91.934 2.568 1.00 48.47 669 LEU B N 1
ATOM 5274 C CA . LEU B 2 669 ? -56.585 90.921 1.645 1.00 34.09 669 LEU B CA 1
ATOM 5275 C C . LEU B 2 669 ? -56.582 91.436 0.208 1.00 36.83 669 LEU B C 1
ATOM 5276 O O . LEU B 2 669 ? -57.627 91.814 -0.320 1.00 43.37 669 LEU B O 1
ATOM 5281 N N . ASP B 2 670 ? -55.412 91.454 -0.427 1.00 35.75 670 ASP B N 1
ATOM 5282 C CA . ASP B 2 670 ? -55.333 91.910 -1.812 1.00 39.76 670 ASP B CA 1
ATOM 5283 C C . ASP B 2 670 ? -55.875 90.819 -2.731 1.00 35.28 670 ASP B C 1
ATOM 5284 O O . ASP B 2 670 ? -56.025 89.668 -2.306 1.00 30.81 670 ASP B O 1
ATOM 5289 N N . THR B 2 671 ? -56.173 91.176 -3.978 1.00 31.28 671 THR B N 1
ATOM 5290 C CA . THR B 2 671 ? -56.817 90.238 -4.896 1.00 34.34 671 THR B CA 1
ATOM 5291 C C . THR B 2 671 ? -55.923 89.051 -5.252 1.00 32.52 671 THR B C 1
ATOM 5292 O O . THR B 2 671 ? -56.422 87.962 -5.526 1.00 45.40 671 THR B O 1
ATOM 5296 N N . ASP B 2 672 ? -54.609 89.252 -5.243 1.00 35.25 672 ASP B N 1
ATOM 5297 C CA . ASP B 2 672 ? -53.687 88.156 -5.534 1.00 38.54 672 ASP B CA 1
ATOM 5298 C C . ASP B 2 672 ? -53.768 87.068 -4.465 1.00 45.30 672 ASP B C 1
ATOM 5299 O O . ASP B 2 672 ? -53.748 85.878 -4.778 1.00 42.08 672 ASP B O 1
ATOM 5304 N N . THR B 2 673 ? -53.868 87.482 -3.205 1.00 34.47 673 THR B N 1
ATOM 5305 C CA . THR B 2 673 ? -54.029 86.543 -2.101 1.00 36.04 673 THR B CA 1
ATOM 5306 C C . THR B 2 673 ? -55.368 85.816 -2.208 1.00 40.94 673 THR B C 1
ATOM 5307 O O . THR B 2 673 ? -55.443 84.595 -2.056 1.00 39.83 673 THR B O 1
ATOM 5311 N N . ILE B 2 674 ? -56.423 86.578 -2.480 1.00 31.69 674 ILE B N 1
ATOM 5312 C CA . ILE B 2 674 ? -57.773 86.031 -2.578 1.00 34.60 674 ILE B CA 1
ATOM 5313 C C . ILE B 2 674 ? -57.909 85.028 -3.724 1.00 42.75 674 ILE B C 1
ATOM 5314 O O . ILE B 2 674 ? -58.462 83.943 -3.547 1.00 32.91 674 ILE B O 1
ATOM 5319 N N . ILE B 2 675 ? -57.398 85.394 -4.895 1.00 33.78 675 ILE B N 1
ATOM 5320 C CA . ILE B 2 675 ? -57.480 84.529 -6.064 1.00 40.66 675 ILE B CA 1
ATOM 5321 C C . ILE B 2 675 ? -56.744 83.212 -5.823 1.00 36.66 675 ILE B C 1
ATOM 5322 O O . ILE B 2 675 ? -57.219 82.146 -6.217 1.00 40.67 675 ILE B O 1
ATOM 5327 N N . SER B 2 676 ? -55.596 83.289 -5.158 1.00 34.92 676 SER B N 1
ATOM 5328 C CA . SER B 2 676 ? -54.858 82.091 -4.773 1.00 31.32 676 SER B CA 1
ATOM 5329 C C . SER B 2 676 ? -55.717 81.171 -3.905 1.00 40.87 676 SER B C 1
ATOM 5330 O O . SER B 2 676 ? -55.785 79.966 -4.145 1.00 37.65 676 SER B O 1
ATOM 5333 N N . LEU B 2 677 ? -56.378 81.746 -2.904 1.00 32.87 677 LEU B N 1
ATOM 5334 C CA . LEU B 2 677 ? -57.246 80.975 -2.016 1.00 40.81 677 LEU B CA 1
ATOM 5335 C C . LEU B 2 677 ? -58.485 80.442 -2.738 1.00 40.03 677 LEU B C 1
ATOM 5336 O O . LEU B 2 677 ? -58.891 79.299 -2.525 1.00 39.41 677 LEU B O 1
ATOM 5341 N N . LEU B 2 678 ? -59.078 81.275 -3.590 1.00 33.48 678 LEU B N 1
ATOM 5342 C CA . LEU B 2 678 ? -60.321 80.929 -4.274 1.00 31.54 678 LEU B CA 1
ATOM 5343 C C . LEU B 2 678 ? -60.161 79.720 -5.195 1.00 37.41 678 LEU B C 1
ATOM 5344 O O . LEU B 2 678 ? -61.037 78.855 -5.254 1.00 42.56 678 LEU B O 1
ATOM 5349 N N . ILE B 2 679 ? -59.042 79.659 -5.908 1.00 32.40 679 ILE B N 1
ATOM 5350 C CA . ILE B 2 679 ? -58.777 78.541 -6.809 1.00 39.72 679 ILE B CA 1
ATOM 5351 C C . ILE B 2 679 ? -58.657 77.230 -6.024 1.00 37.91 679 ILE B C 1
ATOM 5352 O O . ILE B 2 679 ? -59.219 76.208 -6.419 1.00 38.53 679 ILE B O 1
ATOM 5357 N N . LYS B 2 680 ? -57.943 77.263 -4.904 1.00 33.93 680 LYS B N 1
ATOM 5358 C CA . LYS B 2 680 ? -57.815 76.076 -4.065 1.00 33.92 680 LYS B CA 1
ATOM 5359 C C . LYS B 2 680 ? -59.177 75.646 -3.528 1.00 42.48 680 LYS B C 1
ATOM 5360 O O . LYS B 2 680 ? -59.504 74.457 -3.511 1.00 36.73 680 LYS B O 1
ATOM 5366 N N . LYS B 2 681 ? -59.971 76.622 -3.101 1.00 35.69 681 LYS B N 1
ATOM 5367 C CA . LYS B 2 681 ? -61.287 76.348 -2.537 1.00 45.87 681 LYS B CA 1
ATOM 5368 C C . LYS B 2 681 ? -62.227 75.731 -3.570 1.00 44.20 681 LYS B C 1
ATOM 5369 O O . LYS B 2 681 ? -62.936 74.765 -3.277 1.00 38.80 681 LYS B O 1
ATOM 5375 N N . ILE B 2 682 ? -62.233 76.300 -4.773 1.00 35.80 682 ILE B N 1
ATOM 5376 C CA . ILE B 2 682 ? -63.020 75.766 -5.881 1.00 32.76 682 ILE B CA 1
ATOM 5377 C C . ILE B 2 682 ? -62.609 74.326 -6.177 1.00 42.86 682 ILE B C 1
ATOM 5378 O O . ILE B 2 682 ? -63.455 73.452 -6.375 1.00 40.17 682 ILE B O 1
ATOM 5383 N N . SER B 2 683 ? -61.302 74.084 -6.191 1.00 29.61 683 SER B N 1
ATOM 5384 C CA . SER B 2 683 ? -60.778 72.743 -6.408 1.00 30.75 683 SER B CA 1
ATOM 5385 C C . SER B 2 683 ? -61.256 71.782 -5.322 1.00 38.01 683 SER B C 1
ATOM 5386 O O . SER B 2 683 ? -61.692 70.669 -5.623 1.00 31.01 683 SER B O 1
ATOM 5389 N N . TYR B 2 684 ? -61.177 72.222 -4.066 1.00 26.40 684 TYR B N 1
ATOM 5390 C CA . TYR B 2 684 ? -61.592 71.399 -2.934 1.00 34.78 684 TYR B CA 1
ATOM 5391 C C . TYR B 2 684 ? -63.079 71.049 -3.025 1.00 36.72 684 TYR B C 1
ATOM 5392 O O . TYR B 2 684 ? -63.450 69.882 -2.914 1.00 36.48 684 TYR B O 1
ATOM 5401 N N . ASP B 2 685 ? -63.921 72.057 -3.243 1.00 31.10 685 ASP B N 1
ATOM 5402 C CA . ASP B 2 685 ? -65.366 71.842 -3.378 1.00 30.03 685 ASP B CA 1
ATOM 5403 C C . ASP B 2 685 ? -65.708 70.873 -4.509 1.00 34.64 685 ASP B C 1
ATOM 5404 O O . ASP B 2 685 ? -66.644 70.082 -4.393 1.00 35.59 685 ASP B O 1
ATOM 5409 N N . CYS B 2 686 ? -64.957 70.943 -5.605 1.00 35.04 686 CYS B N 1
ATOM 5410 C CA . CYS B 2 686 ? -65.209 70.065 -6.745 1.00 35.23 686 CYS B CA 1
ATOM 5411 C C . CYS B 2 686 ? -64.863 68.616 -6.432 1.00 45.07 686 CYS B C 1
ATOM 5412 O O . CYS B 2 686 ? -65.497 67.701 -6.959 1.00 36.65 686 CYS B O 1
ATOM 5415 N N . ARG B 2 687 ? -63.857 68.408 -5.583 1.00 43.28 687 ARG B N 1
ATOM 5416 C CA . ARG B 2 687 ? -63.422 67.055 -5.241 1.00 43.70 687 ARG B CA 1
ATOM 5417 C C . ARG B 2 687 ? -64.585 66.222 -4.726 1.00 43.29 687 ARG B C 1
ATOM 5418 O O . ARG B 2 687 ? -64.729 65.057 -5.089 1.00 34.67 687 ARG B O 1
ATOM 5426 N N . TYR B 2 688 ? -65.423 66.830 -3.893 1.00 37.84 688 TYR B N 1
ATOM 5427 C CA . TYR B 2 688 ? -66.562 66.117 -3.337 1.00 37.84 688 TYR B CA 1
ATOM 5428 C C . TYR B 2 688 ? -67.888 66.676 -3.847 1.00 38.68 688 TYR B C 1
ATOM 5429 O O . TYR B 2 688 ? -68.864 66.790 -3.106 1.00 32.86 688 TYR B O 1
ATOM 5438 N N . TYR B 2 689 ? -67.890 67.003 -5.139 1.00 37.20 689 TYR B N 1
ATOM 5439 C CA . TYR B 2 689 ? -69.089 67.085 -5.978 1.00 39.25 689 TYR B CA 1
ATOM 5440 C C . TYR B 2 689 ? -69.921 68.361 -5.835 1.00 36.47 689 TYR B C 1
ATOM 5441 O O . TYR B 2 689 ? -71.076 68.400 -6.269 1.00 41.30 689 TYR B O 1
ATOM 5450 N N . ASN B 2 690 ? -69.345 69.406 -5.250 1.00 38.30 690 ASN B N 1
ATOM 5451 C CA . ASN B 2 690 ? -70.001 70.709 -5.274 1.00 33.92 690 ASN B CA 1
ATOM 5452 C C . ASN B 2 690 ? -69.659 71.434 -6.570 1.00 41.40 690 ASN B C 1
ATOM 5453 O O . ASN B 2 690 ? -68.623 72.087 -6.673 1.00 38.31 690 ASN B O 1
ATOM 5458 N N . TYR B 2 691 ? -70.532 71.303 -7.562 1.00 38.41 691 TYR B N 1
ATOM 5459 C CA . TYR B 2 691 ? -70.336 71.964 -8.844 1.00 37.79 691 TYR B CA 1
ATOM 5460 C C . TYR B 2 691 ? -71.331 73.104 -9.017 1.00 41.06 691 TYR B C 1
ATOM 5461 O O . TYR B 2 691 ? -71.584 73.558 -10.132 1.00 42.98 691 TYR B O 1
ATOM 5470 N N . CYS B 2 692 ? -71.900 73.554 -7.903 1.00 44.88 692 CYS B N 1
ATOM 5471 C CA . CYS B 2 692 ? -72.877 74.632 -7.918 1.00 38.25 692 CYS B CA 1
ATOM 5472 C C . CYS B 2 692 ? -72.215 75.929 -7.459 1.00 40.49 692 CYS B C 1
ATOM 5473 O O . CYS B 2 692 ? -72.206 76.916 -8.188 1.00 39.79 692 CYS B O 1
ATOM 5476 N N . GLN B 2 693 ? -71.676 75.909 -6.241 1.00 42.57 693 GLN B N 1
ATOM 5477 C CA . GLN B 2 693 ? -70.778 76.952 -5.737 1.00 35.41 693 GLN B CA 1
ATOM 5478 C C . GLN B 2 693 ? -71.273 78.383 -5.928 1.00 35.47 693 GLN B C 1
ATOM 5479 O O . GLN B 2 693 ? -70.584 79.208 -6.529 1.00 34.42 693 GLN B O 1
ATOM 5485 N N . ILE B 2 694 ? -72.457 78.675 -5.406 1.00 38.38 694 ILE B N 1
ATOM 5486 C CA . ILE B 2 694 ? -73.028 80.014 -5.501 1.00 32.28 694 ILE B CA 1
ATOM 5487 C C . ILE B 2 694 ? -72.111 81.068 -4.870 1.00 42.78 694 ILE B C 1
ATOM 5488 O O . ILE B 2 694 ? -71.874 82.127 -5.461 1.00 36.58 694 ILE B O 1
ATOM 5493 N N . PHE B 2 695 ? -71.580 80.766 -3.688 1.00 32.36 695 PHE B N 1
ATOM 5494 C CA . PHE B 2 695 ? -70.681 81.684 -2.988 1.00 35.01 695 PHE B CA 1
ATOM 5495 C C . PHE B 2 695 ? -69.465 82.055 -3.837 1.00 33.57 695 PHE B C 1
ATOM 5496 O O . PHE B 2 695 ? -69.115 83.228 -3.948 1.00 38.00 695 PHE B O 1
ATOM 5504 N N . ASN B 2 696 ? -68.820 81.058 -4.433 1.00 30.85 696 ASN B N 1
ATOM 5505 C CA . ASN B 2 696 ? -67.622 81.319 -5.225 1.00 36.02 696 ASN B CA 1
ATOM 5506 C C . ASN B 2 696 ? -67.939 82.090 -6.503 1.00 37.63 696 ASN B C 1
ATOM 5507 O O . ASN B 2 696 ? -67.108 82.859 -6.990 1.00 36.95 696 ASN B O 1
ATOM 5512 N N . LEU B 2 697 ? -69.143 81.891 -7.036 1.00 36.29 697 LEU B N 1
ATOM 5513 C CA . LEU B 2 697 ? -69.619 82.690 -8.165 1.00 46.25 697 LEU B CA 1
ATOM 5514 C C . LEU B 2 697 ? -69.716 84.155 -7.767 1.00 50.35 697 LEU B C 1
ATOM 5515 O O . LEU B 2 697 ? -69.258 85.038 -8.491 1.00 38.32 697 LEU B O 1
ATOM 5520 N N . GLN B 2 698 ? -70.322 84.397 -6.609 1.00 28.96 698 GLN B N 1
ATOM 5521 C CA . GLN B 2 698 ? -70.422 85.734 -6.037 1.00 41.87 698 GLN B CA 1
ATOM 5522 C C . GLN B 2 698 ? -69.063 86.402 -5.938 1.00 47.13 698 GLN B C 1
ATOM 5523 O O . GLN B 2 698 ? -68.909 87.583 -6.257 1.00 41.43 698 GLN B O 1
ATOM 5529 N N . LEU B 2 699 ? -68.077 85.638 -5.483 1.00 34.49 699 LEU B N 1
ATOM 5530 C CA . LEU B 2 699 ? -66.750 86.182 -5.276 1.00 34.92 699 LEU B CA 1
ATOM 5531 C C . LEU B 2 699 ? -66.061 86.439 -6.616 1.00 37.06 699 LEU B C 1
ATOM 5532 O O . LEU B 2 699 ? -65.375 87.447 -6.780 1.00 43.86 699 LEU B O 1
ATOM 5537 N N . LEU B 2 700 ? -66.259 85.542 -7.579 1.00 32.44 700 LEU B N 1
ATOM 5538 C CA . LEU B 2 700 ? -65.737 85.753 -8.931 1.00 31.31 700 LEU B CA 1
ATOM 5539 C C . LEU B 2 700 ? -66.327 87.013 -9.558 1.00 41.69 700 LEU B C 1
ATOM 5540 O O . LEU B 2 700 ? -65.634 87.754 -10.254 1.00 43.93 700 LEU B O 1
ATOM 5545 N N . GLU B 2 701 ? -67.612 87.249 -9.311 1.00 35.15 701 GLU B N 1
ATOM 5546 C CA . GLU B 2 701 ? -68.283 88.422 -9.858 1.00 49.29 701 GLU B CA 1
ATOM 5547 C C . GLU B 2 701 ? -67.689 89.697 -9.280 1.00 40.60 701 GLU B C 1
ATOM 5548 O O . GLU B 2 701 ? -67.483 90.677 -9.999 1.00 40.95 701 GLU B O 1
ATOM 5554 N N . LYS B 2 702 ? -67.402 89.678 -7.983 1.00 34.55 702 LYS B N 1
ATOM 5555 C CA . LYS B 2 702 ? -66.805 90.834 -7.333 1.00 40.98 702 LYS B CA 1
ATOM 5556 C C . LYS B 2 702 ? -65.406 91.091 -7.889 1.00 49.66 702 LYS B C 1
ATOM 5557 O O . LYS B 2 702 ? -65.038 92.236 -8.150 1.00 40.06 702 LYS B O 1
ATOM 5563 N N . LEU B 2 703 ? -64.639 90.018 -8.078 1.00 36.75 703 LEU B N 1
ATOM 5564 C CA . LEU B 2 703 ? -63.306 90.110 -8.667 1.00 34.42 703 LEU B CA 1
ATOM 5565 C C . LEU B 2 703 ? -63.356 90.631 -10.100 1.00 43.94 703 LEU B C 1
ATOM 5566 O O . LEU B 2 703 ? -62.496 91.412 -10.507 1.00 45.29 703 LEU B O 1
ATOM 5571 N N . CYS B 2 704 ? -64.355 90.191 -10.862 1.00 33.53 704 CYS B N 1
ATOM 5572 C CA . CYS B 2 704 ? -64.556 90.689 -12.222 1.00 40.54 704 CYS B CA 1
ATOM 5573 C C . CYS B 2 704 ? -64.838 92.184 -12.212 1.00 44.63 704 CYS B C 1
ATOM 5574 O O . CYS B 2 704 ? -64.333 92.926 -13.055 1.00 48.01 704 CYS B O 1
ATOM 5577 N N . ASN B 2 705 ? -65.649 92.617 -11.251 1.00 35.98 705 ASN B N 1
ATOM 5578 C CA . ASN B 2 705 ? -66.027 94.021 -11.145 1.00 45.02 705 ASN B CA 1
ATOM 5579 C C . ASN B 2 705 ? -64.828 94.940 -10.961 1.00 43.02 705 ASN B C 1
ATOM 5580 O O . ASN B 2 705 ? -64.708 95.949 -11.650 1.00 47.68 705 ASN B O 1
ATOM 5585 N N . GLU B 2 706 ? -63.934 94.602 -10.039 1.00 42.73 706 GLU B N 1
ATOM 5586 C CA . GLU B 2 706 ? -62.850 95.527 -9.729 1.00 68.82 706 GLU B CA 1
ATOM 5587 C C . GLU B 2 706 ? -61.568 95.285 -10.528 1.00 48.74 706 GLU B C 1
ATOM 5588 O O . GLU B 2 706 ? -60.694 96.143 -10.555 1.00 58.95 706 GLU B O 1
ATOM 5594 N N . LEU B 2 707 ? -61.462 94.137 -11.190 1.00 49.10 707 LEU B N 1
ATOM 5595 C CA . LEU B 2 707 ? -60.276 93.837 -11.991 1.00 35.82 707 LEU B CA 1
ATOM 5596 C C . LEU B 2 707 ? -60.539 93.866 -13.492 1.00 42.81 707 LEU B C 1
ATOM 5597 O O . LEU B 2 707 ? -59.640 94.160 -14.282 1.00 49.03 707 LEU B O 1
ATOM 5602 N N . GLY B 2 708 ? -61.768 93.550 -13.882 1.00 43.05 708 GLY B N 1
ATOM 5603 C CA . GLY B 2 708 ? -62.053 93.237 -15.268 1.00 37.67 708 GLY B CA 1
ATOM 5604 C C . GLY B 2 708 ? -61.750 91.767 -15.485 1.00 38.55 708 GLY B C 1
ATOM 5605 O O . GLY B 2 708 ? -60.938 91.182 -14.764 1.00 47.37 708 GLY B O 1
ATOM 5606 N N . THR B 2 709 ? -62.389 91.160 -16.477 1.00 43.98 709 THR B N 1
ATOM 5607 C CA . THR B 2 709 ? -62.318 89.713 -16.627 1.00 43.52 709 THR B CA 1
ATOM 5608 C C . THR B 2 709 ? -60.981 89.264 -17.224 1.00 51.31 709 THR B C 1
ATOM 5609 O O . THR B 2 709 ? -60.527 88.147 -16.973 1.00 63.18 709 THR B O 1
ATOM 5613 N N . HIS B 2 710 ? -60.336 90.138 -17.987 1.00 50.68 710 HIS B N 1
ATOM 5614 C CA . HIS B 2 710 ? -59.062 89.794 -18.609 1.00 50.17 710 HIS B CA 1
ATOM 5615 C C . HIS B 2 710 ? -57.964 89.636 -17.560 1.00 53.54 710 HIS B C 1
ATOM 5616 O O . HIS B 2 710 ? -57.321 88.590 -17.472 1.00 53.74 710 HIS B O 1
ATOM 5623 N N . ILE B 2 711 ? -57.757 90.683 -16.767 1.00 48.15 711 ILE B N 1
ATOM 5624 C CA . ILE B 2 711 ? -56.747 90.664 -15.716 1.00 56.83 711 ILE B CA 1
ATOM 5625 C C . ILE B 2 711 ? -57.027 89.561 -14.691 1.00 55.25 711 ILE B C 1
ATOM 5626 O O . ILE B 2 711 ? -56.101 88.892 -14.221 1.00 51.20 711 ILE B O 1
ATOM 5631 N N . LEU B 2 712 ? -58.302 89.354 -14.365 1.00 41.52 712 LEU B N 1
ATOM 5632 C CA . LEU B 2 712 ? -58.674 88.279 -13.449 1.00 44.74 712 LEU B CA 1
ATOM 5633 C C . LEU B 2 712 ? -58.220 86.924 -13.980 1.00 48.89 712 LEU B C 1
ATOM 5634 O O . LEU B 2 712 ? -57.638 86.124 -13.246 1.00 50.63 712 LEU B O 1
ATOM 5639 N N . ARG B 2 713 ? -58.474 86.674 -15.260 1.00 44.35 713 ARG B N 1
ATOM 5640 C CA . ARG B 2 713 ? -58.122 85.392 -15.852 1.00 48.06 713 ARG B CA 1
ATOM 5641 C C . ARG B 2 713 ? -56.608 85.234 -15.950 1.00 47.36 713 ARG B C 1
ATOM 5642 O O . ARG B 2 713 ? -56.086 84.128 -15.811 1.00 49.67 713 ARG B O 1
ATOM 5650 N N . ASN B 2 714 ? -55.903 86.337 -16.184 1.00 36.58 714 ASN B N 1
ATOM 5651 C CA . ASN B 2 714 ? -54.442 86.313 -16.124 1.00 45.35 714 ASN B CA 1
ATOM 5652 C C . ASN B 2 714 ? -53.947 85.801 -14.774 1.00 50.76 714 ASN B C 1
ATOM 5653 O O . ASN B 2 714 ? -53.110 84.904 -14.709 1.00 46.37 714 ASN B O 1
ATOM 5658 N N . LYS B 2 715 ? -54.481 86.364 -13.696 1.00 37.54 715 LYS B N 1
ATOM 5659 C CA . LYS B 2 715 ? -54.047 85.990 -12.356 1.00 34.43 715 LYS B CA 1
ATOM 5660 C C . LYS B 2 715 ? -54.380 84.537 -12.032 1.00 38.61 715 LYS B C 1
ATOM 5661 O O . LYS B 2 715 ? -53.650 83.880 -11.291 1.00 44.54 715 LYS B O 1
ATOM 5667 N N . ILE B 2 716 ? -55.478 84.035 -12.589 1.00 36.64 716 ILE B N 1
ATOM 5668 C CA . ILE B 2 716 ? -55.851 82.638 -12.388 1.00 32.53 716 ILE B CA 1
ATOM 5669 C C . ILE B 2 716 ? -54.864 81.710 -13.100 1.00 42.86 716 ILE B C 1
ATOM 5670 O O . ILE B 2 716 ? -54.448 80.692 -12.546 1.00 46.26 716 ILE B O 1
ATOM 5675 N N . LEU B 2 717 ? -54.476 82.079 -14.318 1.00 47.85 717 LEU B N 1
ATOM 5676 C CA . LEU B 2 717 ? -53.512 81.302 -15.097 1.00 53.33 717 LEU B CA 1
ATOM 5677 C C . LEU B 2 717 ? -52.124 81.283 -14.459 1.00 56.21 717 LEU B C 1
ATOM 5678 O O . LEU B 2 717 ? -51.322 80.391 -14.734 1.00 53.31 717 LEU B O 1
ATOM 5683 N N . LEU B 2 718 ? -51.845 82.276 -13.618 1.00 51.86 718 LEU B N 1
ATOM 5684 C CA . LEU B 2 718 ? -50.557 82.385 -12.932 1.00 48.04 718 LEU B CA 1
ATOM 5685 C C . LEU B 2 718 ? -50.378 81.370 -11.803 1.00 46.54 718 LEU B C 1
ATOM 5686 O O . LEU B 2 718 ? -49.250 81.067 -11.419 1.00 51.59 718 LEU B O 1
ATOM 5691 N N . GLN B 2 719 ? -51.487 80.869 -11.263 1.00 38.53 719 GLN B N 1
ATOM 5692 C CA . GLN B 2 719 ? -51.446 79.931 -10.143 1.00 41.88 719 GLN B CA 1
ATOM 5693 C C . GLN B 2 719 ? -50.661 78.676 -10.500 1.00 40.59 719 GLN B C 1
ATOM 5694 O O . GLN B 2 719 ? -50.867 78.090 -11.563 1.00 56.69 719 GLN B O 1
ATOM 5700 N N . PRO B 2 720 ? -49.756 78.258 -9.606 1.00 58.83 720 PRO B N 1
ATOM 5701 C CA . PRO B 2 720 ? -48.864 77.119 -9.855 1.00 60.32 720 PRO B CA 1
ATOM 5702 C C . PRO B 2 720 ? -49.589 75.775 -9.982 1.00 55.47 720 PRO B C 1
ATOM 5703 O O . PRO B 2 720 ? -49.057 74.861 -10.609 1.00 73.12 720 PRO B O 1
ATOM 5707 N N . SER B 2 721 ? -50.783 75.660 -9.411 1.00 49.70 721 SER B N 1
ATOM 5708 C CA . SER B 2 721 ? -51.513 74.395 -9.434 1.00 59.14 721 SER B CA 1
ATOM 5709 C C . SER B 2 721 ? -52.462 74.275 -10.629 1.00 62.65 721 SER B C 1
ATOM 5710 O O . SER B 2 721 ? -53.168 73.277 -10.772 1.00 66.31 721 SER B O 1
ATOM 5713 N N . ILE B 2 722 ? -52.464 75.285 -11.493 1.00 56.05 722 ILE B N 1
ATOM 5714 C CA . ILE B 2 722 ? -53.464 75.380 -12.554 1.00 61.88 722 ILE B CA 1
ATOM 5715 C C . ILE B 2 722 ? -53.230 74.372 -13.689 1.00 58.12 722 ILE B C 1
ATOM 5716 O O . ILE B 2 722 ? -52.093 74.013 -14.005 1.00 51.60 722 ILE B O 1
ATOM 5721 N N . GLY B 2 723 ? -54.327 73.906 -14.279 1.00 51.07 723 GLY B N 1
ATOM 5722 C CA . GLY B 2 723 ? -54.283 72.924 -15.350 1.00 37.86 723 GLY B CA 1
ATOM 5723 C C . GLY B 2 723 ? -55.617 72.846 -16.072 1.00 48.62 723 GLY B C 1
ATOM 5724 O O . GLY B 2 723 ? -56.541 73.595 -15.756 1.00 45.17 723 GLY B O 1
ATOM 5725 N N . ASP B 2 724 ? -55.725 71.936 -17.035 1.00 46.43 724 ASP B N 1
ATOM 5726 C CA . ASP B 2 724 ? -56.943 71.811 -17.834 1.00 48.57 724 ASP B CA 1
ATOM 5727 C C . ASP B 2 724 ? -58.179 71.501 -16.990 1.00 53.38 724 ASP B C 1
ATOM 5728 O O . ASP B 2 724 ? -59.240 72.093 -17.191 1.00 50.54 724 ASP B O 1
ATOM 5733 N N . GLU B 2 725 ? -58.034 70.577 -16.045 1.00 50.45 725 GLU B N 1
ATOM 5734 C CA . GLU B 2 725 ? -59.171 70.100 -15.262 1.00 48.15 725 GLU B CA 1
ATOM 5735 C C . GLU B 2 725 ? -59.812 71.191 -14.410 1.00 43.61 725 GLU B C 1
ATOM 5736 O O . GLU B 2 725 ? -61.034 71.228 -14.257 1.00 48.36 725 GLU B O 1
ATOM 5742 N N . ILE B 2 726 ? -58.997 72.077 -13.850 1.00 41.80 726 ILE B N 1
ATOM 5743 C CA . ILE B 2 726 ? -59.533 73.145 -13.014 1.00 41.75 726 ILE B CA 1
ATOM 5744 C C . ILE B 2 726 ? -60.049 74.290 -13.891 1.00 47.57 726 ILE B C 1
ATOM 5745 O O . ILE B 2 726 ? -61.018 74.958 -13.534 1.00 40.78 726 ILE B O 1
ATOM 5750 N N . MET B 2 727 ? -59.424 74.491 -15.051 1.00 36.47 727 MET B N 1
ATOM 5751 C CA . MET B 2 727 ? -59.835 75.556 -15.964 1.00 41.58 727 MET B CA 1
ATOM 5752 C C . MET B 2 727 ? -61.168 75.265 -16.648 1.00 47.17 727 MET B C 1
ATOM 5753 O O . MET B 2 727 ? -61.868 76.191 -17.051 1.00 51.06 727 MET B O 1
ATOM 5758 N N . VAL B 2 728 ? -61.516 73.987 -16.785 1.00 47.18 728 VAL B N 1
ATOM 5759 C CA . VAL B 2 728 ? -62.824 73.619 -17.319 1.00 43.13 728 VAL B CA 1
ATOM 5760 C C . VAL B 2 728 ? -63.913 74.196 -16.425 1.00 52.57 728 VAL B C 1
ATOM 5761 O O . VAL B 2 728 ? -64.881 74.790 -16.900 1.00 50.10 728 VAL B O 1
ATOM 5765 N N . MET B 2 729 ? -63.731 74.027 -15.120 1.00 50.78 729 MET B N 1
ATOM 5766 C CA . MET B 2 729 ? -64.685 74.524 -14.140 1.00 49.32 729 MET B CA 1
ATOM 5767 C C . MET B 2 729 ? -64.716 76.050 -14.118 1.00 55.15 729 MET B C 1
ATOM 5768 O O . MET B 2 729 ? -65.781 76.663 -14.200 1.00 47.79 729 MET B O 1
ATOM 5773 N N . ILE B 2 730 ? -63.539 76.656 -14.019 1.00 42.59 730 ILE B N 1
ATOM 5774 C CA . ILE B 2 730 ? -63.430 78.105 -13.886 1.00 43.65 730 ILE B CA 1
ATOM 5775 C C . ILE B 2 730 ? -63.916 78.847 -15.133 1.00 49.39 730 ILE B C 1
ATOM 5776 O O . ILE B 2 730 ? -64.661 79.824 -15.028 1.00 50.26 730 ILE B O 1
ATOM 5781 N N . ASP B 2 731 ? -63.522 78.377 -16.313 1.00 40.35 731 ASP B N 1
ATOM 5782 C CA . ASP B 2 731 ? -63.953 79.030 -17.546 1.00 46.66 731 ASP B CA 1
ATOM 5783 C C . ASP B 2 731 ? -65.450 78.850 -17.788 1.00 45.47 731 ASP B C 1
ATOM 5784 O O . ASP B 2 731 ? -66.081 79.674 -18.448 1.00 48.36 731 ASP B O 1
ATOM 5789 N N . ALA B 2 732 ? -66.023 77.780 -17.248 1.00 34.72 732 ALA B N 1
ATOM 5790 C CA . ALA B 2 732 ? -67.469 77.598 -17.317 1.00 42.12 732 ALA B CA 1
ATOM 5791 C C . ALA B 2 732 ? -68.161 78.645 -16.445 1.00 43.66 732 ALA B C 1
ATOM 5792 O O . ALA B 2 732 ? -69.161 79.241 -16.844 1.00 46.28 732 ALA B O 1
ATOM 5794 N N . MET B 2 733 ? -67.607 78.872 -15.257 1.00 38.19 733 MET B N 1
ATOM 5795 C CA . MET B 2 733 ? -68.115 79.889 -14.341 1.00 36.39 733 MET B CA 1
ATOM 5796 C C . MET B 2 733 ? -67.981 81.291 -14.938 1.00 37.88 733 MET B C 1
ATOM 5797 O O . MET B 2 733 ? -68.921 82.084 -14.893 1.00 37.15 733 MET B O 1
ATOM 5802 N N . LEU B 2 734 ? -66.816 81.586 -15.507 1.00 34.56 734 LEU B N 1
ATOM 5803 C CA . LEU B 2 734 ? -66.567 82.897 -16.106 1.00 34.11 734 LEU B CA 1
ATOM 5804 C C . LEU B 2 734 ? -67.462 83.159 -17.314 1.00 41.29 734 LEU B C 1
ATOM 5805 O O . LEU B 2 734 ? -67.915 84.286 -17.521 1.00 51.14 734 LEU B O 1
ATOM 5810 N N . ALA B 2 735 ? -67.716 82.122 -18.109 1.00 38.32 735 ALA B N 1
ATOM 5811 C CA . ALA B 2 735 ? -68.564 82.263 -19.292 1.00 44.81 735 ALA B CA 1
ATOM 5812 C C . ALA B 2 735 ? -70.002 82.570 -18.891 1.00 46.51 735 ALA B C 1
ATOM 5813 O O . ALA B 2 735 ? -70.669 83.389 -19.524 1.00 42.70 735 ALA B O 1
ATOM 5815 N N . TRP B 2 736 ? -70.470 81.908 -17.835 1.00 41.27 736 TRP B N 1
ATOM 5816 C CA . TRP B 2 736 ? -71.811 82.135 -17.310 1.00 43.10 736 TRP B CA 1
ATOM 5817 C C . TRP B 2 736 ? -71.958 83.580 -16.844 1.00 48.33 736 TRP B C 1
ATOM 5818 O O . TRP B 2 736 ? -72.949 84.244 -17.148 1.00 46.04 736 TRP B O 1
ATOM 5829 N N . ILE B 2 737 ? -70.952 84.066 -16.124 1.00 40.06 737 ILE B N 1
ATOM 5830 C CA . ILE B 2 737 ? -70.947 85.440 -15.631 1.00 52.05 737 ILE B CA 1
ATOM 5831 C C . ILE B 2 737 ? -70.907 86.453 -16.777 1.00 53.40 737 ILE B C 1
ATOM 5832 O O . ILE B 2 737 ? -71.617 87.461 -16.752 1.00 59.12 737 ILE B O 1
ATOM 5837 N N . ALA B 2 738 ? -70.089 86.169 -17.787 1.00 39.42 738 ALA B N 1
ATOM 5838 C CA . ALA B 2 738 ? -69.967 87.041 -18.954 1.00 48.73 738 ALA B CA 1
ATOM 5839 C C . ALA B 2 738 ? -71.267 87.125 -19.748 1.00 47.99 738 ALA B C 1
ATOM 5840 O O . ALA B 2 738 ? -71.595 88.177 -20.296 1.00 60.78 738 ALA B O 1
ATOM 5842 N N . ASP B 2 739 ? -71.998 86.016 -19.817 1.00 56.20 739 ASP B N 1
ATOM 5843 C CA . ASP B 2 739 ? -73.284 85.992 -20.510 1.00 51.91 739 ASP B CA 1
ATOM 5844 C C . ASP B 2 739 ? -74.284 86.941 -19.857 1.00 58.68 739 ASP B C 1
ATOM 5845 O O . ASP B 2 739 ? -75.089 87.577 -20.540 1.00 63.80 739 ASP B O 1
ATOM 5850 N N . LEU B 2 740 ? -74.224 87.033 -18.532 1.00 51.08 740 LEU B N 1
ATOM 5851 C CA . LEU B 2 740 ? -75.174 87.843 -17.778 1.00 64.27 740 LEU B CA 1
ATOM 5852 C C . LEU B 2 740 ? -74.970 89.344 -17.957 1.00 75.77 740 LEU B C 1
ATOM 5853 O O . LEU B 2 740 ? -75.881 90.126 -17.708 1.00 90.09 740 LEU B O 1
ATOM 5858 N N . ASP B 2 741 ? -73.781 89.748 -18.387 1.00 86.82 741 ASP B N 1
ATOM 5859 C CA . ASP B 2 741 ? -73.506 91.163 -18.592 1.00 101.70 741 ASP B CA 1
ATOM 5860 C C . ASP B 2 741 ? -73.806 91.565 -20.035 1.00 105.13 741 ASP B C 1
ATOM 5861 O O . ASP B 2 741 ? -72.912 91.960 -20.782 1.00 94.99 741 ASP B O 1
ATOM 5866 N N . HIS B 2 742 ? -75.078 91.463 -20.410 1.00 123.28 742 HIS B N 1
ATOM 5867 C CA . HIS B 2 742 ? -75.538 91.844 -21.741 1.00 127.92 742 HIS B CA 1
ATOM 5868 C C . HIS B 2 742 ? -76.881 92.566 -21.669 1.00 135.27 742 HIS B C 1
ATOM 5869 O O . HIS B 2 742 ? -77.090 93.580 -22.338 1.00 138.43 742 HIS B O 1
ATOM 5876 N N . THR B 2 743 ? -77.784 92.028 -20.854 1.00 135.14 743 THR B N 1
ATOM 5877 C CA . THR B 2 743 ? -79.146 92.541 -20.749 1.00 134.20 743 THR B CA 1
ATOM 5878 C C . THR B 2 743 ? -79.178 93.988 -20.267 1.00 136.63 743 THR B C 1
ATOM 5879 O O . THR B 2 743 ? -79.850 94.833 -20.859 1.00 136.52 743 THR B O 1
ATOM 5883 N N . TYR C 3 3 ? -65.263 83.366 -21.370 1.00 105.38 2 TYR P N 1
ATOM 5884 C CA . TYR C 3 3 ? -65.466 83.078 -22.785 1.00 108.34 2 TYR P CA 1
ATOM 5885 C C . TYR C 3 3 ? -65.837 81.606 -22.982 1.00 110.53 2 TYR P C 1
ATOM 5886 O O . TYR C 3 3 ? -65.317 80.727 -22.290 1.00 86.65 2 TYR P O 1
ATOM 5895 N N . TYR C 3 4 ? -66.734 81.343 -23.928 1.00 112.87 3 TYR P N 1
ATOM 5896 C CA . TYR C 3 4 ? -67.169 79.980 -24.212 1.00 108.72 3 TYR P CA 1
ATOM 5897 C C . TYR C 3 4 ? -66.156 79.272 -25.106 1.00 102.30 3 TYR P C 1
ATOM 5898 O O . TYR C 3 4 ? -66.126 78.041 -25.178 1.00 109.64 3 TYR P O 1
ATOM 5907 N N . LEU C 3 5 ? -65.337 80.064 -25.792 1.00 94.49 4 LEU P N 1
ATOM 5908 C CA . LEU C 3 5 ? -64.261 79.539 -26.625 1.00 92.43 4 LEU P CA 1
ATOM 5909 C C . LEU C 3 5 ? -63.173 78.931 -25.748 1.00 92.80 4 LEU P C 1
ATOM 5910 O O . LEU C 3 5 ? -62.662 77.848 -26.037 1.00 80.69 4 LEU P O 1
ATOM 5915 N N . ASN C 3 6 ? -62.820 79.639 -24.679 1.00 86.45 5 ASN P N 1
ATOM 5916 C CA . ASN C 3 6 ? -61.877 79.122 -23.695 1.00 88.41 5 ASN P CA 1
ATOM 5917 C C . ASN C 3 6 ? -62.397 77.838 -23.068 1.00 86.24 5 ASN P C 1
ATOM 5918 O O . ASN C 3 6 ? -61.632 76.904 -22.822 1.00 75.17 5 ASN P O 1
ATOM 5923 N N . LEU C 3 7 ? -63.704 77.794 -22.820 1.00 79.90 6 LEU P N 1
ATOM 5924 C CA . LEU C 3 7 ? -64.329 76.612 -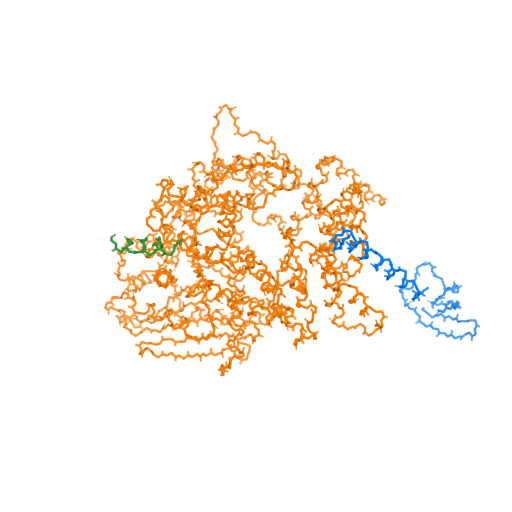22.241 1.00 76.11 6 LEU P CA 1
ATOM 5925 C C . LEU C 3 7 ? -64.186 75.406 -23.168 1.00 83.19 6 LEU P C 1
ATOM 5926 O O . LEU C 3 7 ? -63.802 74.322 -22.731 1.00 83.80 6 LEU P O 1
ATOM 5931 N N . ASN C 3 8 ? -64.487 75.604 -24.449 1.00 90.63 7 ASN P N 1
ATOM 5932 C CA . ASN C 3 8 ? -64.373 74.535 -25.436 1.00 92.58 7 ASN P CA 1
ATOM 5933 C C . ASN C 3 8 ? -62.931 74.067 -25.622 1.00 93.93 7 ASN P C 1
ATOM 5934 O O . ASN C 3 8 ? -62.682 72.886 -25.861 1.00 97.85 7 ASN P O 1
ATOM 5939 N N . GLN C 3 9 ? -61.987 74.997 -25.508 1.00 95.32 8 GLN P N 1
ATOM 5940 C CA . GLN C 3 9 ? -60.572 74.676 -25.672 1.00 96.02 8 GLN P CA 1
ATOM 5941 C C . GLN C 3 9 ? -60.073 73.780 -24.539 1.00 93.81 8 GLN P C 1
ATOM 5942 O O . GLN C 3 9 ? -59.277 72.868 -24.765 1.00 95.64 8 GLN P O 1
ATOM 5948 N N . ASP C 3 10 ? -60.547 74.042 -23.324 1.00 82.60 9 ASP P N 1
ATOM 5949 C CA . ASP C 3 10 ? -60.189 73.228 -22.165 1.00 85.16 9 ASP P CA 1
ATOM 5950 C C . ASP C 3 10 ? -60.702 71.800 -22.308 1.00 97.05 9 ASP P C 1
ATOM 5951 O O . ASP C 3 10 ? -59.994 70.839 -22.004 1.00 95.35 9 ASP P O 1
ATOM 5956 N N . GLU C 3 11 ? -61.946 71.677 -22.763 1.00 77.44 10 GLU P N 1
ATOM 5957 C CA . GLU C 3 11 ? -62.612 70.386 -22.889 1.00 81.17 10 GLU P CA 1
ATOM 5958 C C . GLU C 3 11 ? -62.027 69.565 -24.029 1.00 91.77 10 GLU P C 1
ATOM 5959 O O . GLU C 3 11 ? -61.885 68.348 -23.921 1.00 96.07 10 GLU P O 1
ATOM 5965 N N . GLU C 3 12 ? -61.687 70.237 -25.122 1.00 93.50 11 GLU P N 1
ATOM 5966 C CA . GLU C 3 12 ? -61.007 69.587 -26.234 1.00 110.57 11 GLU P CA 1
ATOM 5967 C C . GLU C 3 12 ? -59.652 69.006 -25.810 1.00 121.76 11 GLU P C 1
ATOM 5968 O O . GLU C 3 12 ? -59.135 68.093 -26.456 1.00 130.79 11 GLU P O 1
ATOM 5974 N N . SER C 3 13 ? -59.090 69.547 -24.727 1.00 124.76 12 SER P N 1
ATOM 5975 C CA . SER C 3 13 ? -57.737 69.224 -24.270 1.00 129.30 12 SER P CA 1
ATOM 5976 C C . SER C 3 13 ? -57.828 68.229 -23.111 1.00 129.15 12 SER P C 1
ATOM 5977 O O . SER C 3 13 ? -56.907 67.459 -22.850 1.00 136.06 12 SER P O 1
ATOM 5980 N N . LEU C 3 14 ? -58.962 68.248 -22.424 1.00 124.18 13 LEU P N 1
ATOM 5981 C CA . LEU C 3 14 ? -59.249 67.272 -21.378 1.00 123.64 13 LEU P CA 1
ATOM 5982 C C . LEU C 3 14 ? -59.208 65.827 -21.892 1.00 127.43 13 LEU P C 1
ATOM 5983 O O . LEU C 3 14 ? -58.942 64.887 -21.118 1.00 134.46 13 LEU P O 1
ATOM 5988 N N . LEU C 3 15 ? -59.460 65.674 -23.197 1.00 128.90 14 LEU P N 1
ATOM 5989 C CA . LEU C 3 15 ? -59.644 64.368 -23.840 1.00 135.76 14 LEU P CA 1
ATOM 5990 C C . LEU C 3 15 ? -58.338 63.638 -24.146 1.00 147.89 14 LEU P C 1
ATOM 5991 O O . LEU C 3 15 ? -58.346 62.504 -24.643 1.00 146.97 14 LEU P O 1
ATOM 5996 N N . ARG C 3 16 ? -57.213 64.277 -23.816 1.00 147.25 15 ARG P N 1
ATOM 5997 C CA . ARG C 3 16 ? -55.881 63.723 -24.159 1.00 142.29 15 ARG P CA 1
ATOM 5998 C C . ARG C 3 16 ? -55.109 63.156 -22.967 1.00 139.93 15 ARG P C 1
ATOM 5999 O O . ARG C 3 16 ? -54.951 63.792 -21.925 1.00 134.96 15 ARG P O 1
#

CATH classification: 6.20.120.50

InterPro domains:
  IPR001357 BRCT domain [PF00533] (167-248)
  IPR001357 BRCT domain [PS50172] (166-262)
  IPR001357 BRCT domain [SM00292] (168-252)
  IPR003961 Fibronectin type III [PS50853] (78-168)
  IPR003961 Fibronectin type III [SM00060] (79-156)
  IPR003961 Fibronectin type III [cd00063] (79-165)
  IPR013783 Immunoglobulin-like fold [G3DSA:2.60.40.10] (78-166)
  IPR031669 Fibronectin type III domain, fungi [PF16893] (78-165)
  IPR031673 Chitin biosynthesis protein Chs5, N-terminal [PF16892] (6-52)
  IPR031673 Chitin biosynthesis protein Chs5, N-terminal [cd13945] (4-76)
  IPR036116 Fibronectin type III superfamily [SSF49265] (75-167)
  IPR036420 BRCT domain superfamily [G3DSA:3.40.50.10190] (167-299)
  IPR036420 BRCT domain superfamily [SSF52113] (157-257)
  IPR052827 Chitin Synthase Export/Cell Fusion Regulator [PTHR47351] (4-671)

B-factor: mean 68.2, std 30.64, range [24.21, 175.97]